Protein 7ADK (pdb70)

Radius of gyration: 37.74 Å; Cα contacts (8 Å, |Δi|>4): 2572; chains: 2; bounding box: 84×82×112 Å

Solvent-accessible surface area: 62474 Å² total; per-residue (Å²): 226,158,90,83,11,63,19,15,64,63,123,8,113,1,70,14,42,49,39,67,45,33,109,67,59,132,103,7,125,98,74,145,2,17,14,54,73,89,93,5,47,1,27,49,34,68,101,19,99,50,6,126,29,63,104,163,0,56,50,58,4,0,114,42,0,3,45,2,25,154,49,206,26,108,27,37,0,0,13,47,3,83,16,19,58,79,1,97,119,50,68,126,48,91,154,113,67,97,18,6,112,47,4,41,88,13,14,83,166,164,59,74,54,46,5,96,98,25,1,74,25,2,70,102,0,8,63,47,75,147,44,3,54,146,13,0,37,123,4,65,162,90,27,79,162,33,35,35,125,5,73,54,51,42,16,12,36,0,5,3,3,22,29,17,24,84,88,92,0,56,133,23,2,96,70,1,50,112,59,2,83,115,0,49,28,8,24,19,127,24,0,27,0,18,86,71,6,41,0,17,8,120,16,68,25,46,21,109,122,40,35,42,81,23,9,28,35,92,44,1,0,44,94,7,9,15,1,41,10,123,74,78,124,50,4,65,12,109,90,0,37,94,7,32,4,20,43,16,74,74,116,78,26,15,106,86,36,21,141,145,19,117,14,133,109,83,12,17,2,80,0,5,77,4,95,45,107,123,91,67,126,98,142,82,162,33,47,60,4,10,6,0,15,0,40,3,19,42,85,46,0,69,166,30,0,88,99,0,0,73,85,2,59,169,88,60,67,130,9,9,0,6,14,0,48,54,4,4,42,68,14,1,30,23,44,6,59,102,10,3,60,8,9,26,124,86,5,42,3,3,1,5,12,14,15,29,39,7,21,14,21,4,18,40,22,5,154,34,91,80,5,62,14,2,1,0,16,0,0,40,23,50,2,114,50,171,62,1,19,11,11,0,2,12,7,45,29,4,10,4,4,2,16,10,0,107,19,51,66,110,166,97,80,47,107,74,155,36,5,4,41,2,23,6,66,17,0,0,1,2,62,90,3,29,95,142,52,51,38,101,71,0,12,13,0,0,28,3,0,2,8,3,2,0,3,6,20,17,0,0,10,48,153,16,54,26,149,43,0,6,119,85,17,4,125,4,18,16,0,31,6,3,25,0,29,22,0,51,31,1,70,2,0,74,36,7,136,8,63,5,95,77,102,145,68,30,80,66,0,48,0,41,44,0,27,0,21,11,42,52,38,35,3,66,0,56,19,26,0,54,83,19,26,43,111,46,11,45,8,100,28,168,72,45,124,103,115,10,105,9,69,7,15,2,26,16,2,15,42,3,0,32,13,17,42,156,91,115,34,47,95,66,0,110,125,4,6,71,46,1,24,78,11,8,71,23,4,131,82,63,29,61,22,3,20,50,127,52,55,86,87,51,19,167,156,38,84,141,15,118,14,86,93,106,55,95,76,10,66,27,75,86,17,2,57,86,2,37,170,62,90,20,92,41,23,9,83,39,7,16,106,79,11,9,80,103,14,122,81,110,201,42,62,108,41,89,98,51,102,158,137,17,102,119,6,38,96,38,30,124,113,16,45,16,115,6,109,22,1,24,21,11,8,28,8,0,14,48,68,19,86,81,110,155,22,3,15,11,12,78,89,52,97,43,50,14,35,14,51,3,0,7,45,29,26,32,62,79,64,71,4,10,1,0,0,1,1,0,14,32,62,51,1,0,94,1,2,1,1,4,13,0,0,0,0,0,21,1,39,29,16,30,47,3,64,132,51,22,88,75,1,79,100,58,33,145,78,20,62,147,43,100,91,116,33,27,102,42,14,9,50,64,153,24,70,16,34,111,81,54,56,111,69,34,55,85,66,15,119,149,97,59,180,102,20,138,91,4,81,62,65,42,96,125,55,46,65,47,22,100,130,43,58,118,93,23,84,101,63,39,167,72,6,77,47,38,0,21,75,30,9,94,40,61,66,185,91,168,124,56,165,37,93,63,120,28,106,4,170,122,28,34,122,112,26,62,118,63,98,146,96,180,83,119,78,83,53,55,26,1,0,0,0,0,0,0,9,9,29,88,69,97,21,151,60,15,26,34,1,0,0,0,0,0,0,66,2,1,87,5,14,96,92,51,9,51,22,1,5,0,4,2,0,21,35,81,0,104,54,7,6,11,4,18,0,10,21,48,0,41,3,4,5,52,1,26,0,35,48,62,130,73,39,101,3,34,77,4,0,46,20,23,8,46,1,14,22,0,4,74,94,134,97,27,30,6,39,103,20,8,40,126,23,103,86,146,21,125,57,9,6,9,4,0,3,0,0,0,0,13,0,16,0,44,81,0,16,49,140,46,91,4,47,32,28,0,96,15,29,68,84,87,26,28,158,151,41,51,93,81,69,57,107,1,5,36,77,2,2,12,62,1,16,111,26,148,91,51,6,91,6,15,4,24,13,7,13,48,112,109,4,5,58,77,2,59,18,52,13,19,21,12,39,126,125,152,60,40,117,141,36,84,83,10,31,0,2,1,1,0,2,0,3,2,44,0,139,110,11,82,28,16,78,129,152,38,92,88,36,67,108,126,32,144,135,166,4,17,1,4,11,1,0,7,27,28,18,5,29,96,85,22,36,62,50,31,42,44,73,113,11,16,72,133,30,54,26,25,16,2,20,6,5,0,7,1,6,0,22,2,0,12,11,67,13,2,0,0,0,0,0,0,0,6,12,4,42,70,52,136,109,20,36,26,14,161,65,114,136,207,80,134,80,76,97,16,3,10,5,0,4,2,1,1,2,22,7,0,4,1,21,56,27,0,9,0,0,0,0,0,2,77,67,7,50,1,9,0,0,1,17,17,51,33,82,88,0,42,0,0,2,0,0,4,4,24,1,51,12,62,86,1,100,112,14,8,32,84,9,96,0,3,9,0,2,0,0,12,2,58,7,147,14,5,63,64,109,61,0,0,4,14,12,0,50,149,87,38,85,73,113,113,0,13,33,6,120,115,9,3,64,98,110,103,22,68,85,69,13,80,27,93,130,24,108,133,39

Structure (mmCIF, N/CA/C/O backbone):
data_7ADK
#
_entry.id   7ADK
#
loop_
_entity.id
_entity.type
_entity.pdbx_description
1 polymer 'Putative immunoglobulin-blocking virulence protein'
2 polymer Lipoprotein
#
loop_
_atom_site.group_PDB
_atom_site.id
_atom_site.type_symbol
_atom_site.label_atom_id
_atom_site.label_alt_id
_atom_site.label_comp_id
_atom_site.label_asym_id
_atom_site.label_entity_id
_atom_site.label_seq_id
_atom_site.pdbx_PDB_ins_code
_atom_site.Cartn_x
_atom_site.Cartn_y
_atom_site.Cartn_z
_atom_site.occupancy
_atom_site.B_iso_or_equiv
_atom_site.auth_seq_id
_atom_site.auth_comp_id
_atom_site.auth_asym_id
_atom_site.auth_atom_id
_atom_site.pdbx_PDB_model_num
ATOM 1 N N . ARG A 1 128 ? 104.255 130.413 155.486 1.00 111.52 128 ARG A N 1
ATOM 2 C CA . ARG A 1 128 ? 105.408 129.799 154.775 1.00 111.52 128 ARG A CA 1
ATOM 3 C C . ARG A 1 128 ? 106.203 128.869 155.714 1.00 111.52 128 ARG A C 1
ATOM 4 O O . ARG A 1 128 ? 105.888 128.772 156.901 1.00 111.52 128 ARG A O 1
ATOM 25 N N . LYS A 1 129 ? 107.244 128.187 155.201 1.00 113.77 129 LYS A N 1
ATOM 26 C CA . LYS A 1 129 ? 108.259 127.399 155.959 1.00 113.77 129 LYS A CA 1
ATOM 27 C C . LYS A 1 129 ? 107.663 126.258 156.808 1.00 113.77 129 LYS A C 1
ATOM 28 O O . LYS A 1 129 ? 107.963 126.101 157.989 1.00 113.77 129 LYS A O 1
ATOM 47 N N . GLN A 1 130 ? 106.775 125.475 156.203 1.00 109.35 130 GLN A N 1
ATOM 48 C CA . GLN A 1 130 ? 106.038 124.370 156.823 1.00 109.35 130 GLN A CA 1
ATOM 49 C C . GLN A 1 130 ? 106.847 123.058 156.869 1.00 109.35 130 GLN A C 1
ATOM 50 O O . GLN A 1 130 ? 108.021 123.004 156.525 1.00 109.35 130 GLN A O 1
ATOM 64 N N . THR A 1 131 ? 106.203 121.956 157.239 1.00 105.85 131 THR A N 1
ATOM 65 C CA . THR A 1 131 ? 106.705 120.590 157.058 1.00 105.85 131 THR A CA 1
ATOM 66 C C . THR A 1 131 ? 105.773 119.782 156.149 1.00 105.85 131 THR A C 1
ATOM 67 O O . THR A 1 131 ? 104.563 120.010 156.111 1.00 105.85 131 THR A O 1
ATOM 78 N N . ILE A 1 132 ? 106.358 118.886 155.351 1.00 100.49 132 ILE A N 1
ATOM 79 C CA . ILE A 1 132 ? 105.699 117.981 154.404 1.00 100.49 132 ILE A CA 1
ATOM 80 C C . ILE A 1 132 ? 106.281 116.568 154.573 1.00 100.49 132 ILE A C 1
ATOM 81 O O . ILE A 1 132 ? 107.421 116.412 155.003 1.00 100.49 132 ILE A O 1
ATOM 97 N N . THR A 1 133 ? 105.547 115.523 154.199 1.00 98.64 133 THR A N 1
ATOM 98 C CA . THR A 1 133 ? 106.068 114.143 154.145 1.00 98.64 133 THR A CA 1
ATOM 99 C C . THR A 1 133 ? 106.448 113.779 152.714 1.00 98.64 133 THR A C 1
ATOM 100 O O . THR A 1 133 ? 105.688 114.082 151.798 1.00 98.64 133 THR A O 1
ATOM 111 N N . ILE A 1 134 ? 107.617 113.162 152.493 1.00 97.83 134 ILE A N 1
ATOM 112 C CA . ILE A 1 134 ? 108.102 112.808 151.134 1.00 97.83 134 ILE A CA 1
ATOM 113 C C . ILE A 1 134 ? 108.542 111.345 150.937 1.00 97.83 134 ILE A C 1
ATOM 114 O O . ILE A 1 134 ? 108.630 110.875 149.805 1.00 97.83 134 ILE A O 1
ATOM 130 N N . ALA A 1 135 ? 108.793 110.618 152.022 1.00 96.12 135 ALA A N 1
ATOM 131 C CA . ALA A 1 135 ? 109.176 109.206 152.032 1.00 96.12 135 ALA A CA 1
ATOM 132 C C . ALA A 1 135 ? 108.677 108.501 153.311 1.00 96.12 135 ALA A C 1
ATOM 133 O O . ALA A 1 135 ? 109.417 107.793 153.986 1.00 96.12 135 ALA A O 1
ATOM 140 N N . GLY A 1 136 ? 107.448 108.797 153.736 1.00 99.59 136 GLY A N 1
ATOM 141 C CA . GLY A 1 136 ? 106.954 108.571 155.096 1.00 99.59 136 GLY A CA 1
ATOM 142 C C . GLY A 1 136 ? 107.479 109.617 156.081 1.00 99.59 136 GLY A C 1
ATOM 143 O O . GLY A 1 136 ? 106.692 110.311 156.723 1.00 99.59 136 GLY A O 1
ATOM 147 N N . ILE A 1 137 ? 108.800 109.803 156.109 1.00 100.06 137 ILE A N 1
ATOM 148 C CA . ILE A 1 137 ? 109.533 110.754 156.948 1.00 100.06 137 ILE A CA 1
ATOM 149 C C . ILE A 1 137 ? 109.003 112.181 156.779 1.00 100.06 137 ILE A C 1
ATOM 150 O O . ILE A 1 137 ? 108.867 112.681 155.668 1.00 100.06 137 ILE A O 1
ATOM 166 N N . GLU A 1 138 ? 108.706 112.840 157.893 1.00 102.80 138 GLU A N 1
ATOM 167 C CA . GLU A 1 138 ? 108.342 114.258 157.949 1.00 102.80 138 GLU A CA 1
ATOM 168 C C . GLU A 1 138 ? 109.588 115.142 157.782 1.00 102.80 138 GLU A C 1
ATOM 169 O O . GLU A 1 138 ? 110.603 114.930 158.446 1.00 102.80 138 GLU A O 1
ATOM 181 N N . VAL A 1 139 ? 109.529 116.151 156.917 1.00 103.18 139 VAL A N 1
ATOM 182 C CA . VAL A 1 139 ? 110.690 116.981 156.566 1.00 103.18 139 VAL A CA 1
ATOM 183 C C . VAL A 1 139 ? 110.265 118.452 156.559 1.00 103.18 139 VAL A C 1
ATOM 184 O O . VAL A 1 139 ? 109.159 118.758 156.124 1.00 103.18 139 VAL A O 1
ATOM 197 N N . GLU A 1 140 ? 111.079 119.391 157.030 1.00 109.44 140 GLU A N 1
ATOM 198 C CA . GLU A 1 140 ? 110.804 120.828 156.854 1.00 109.44 140 GLU A CA 1
ATOM 199 C C . GLU A 1 140 ? 111.134 121.306 155.427 1.00 109.44 140 GLU A C 1
ATOM 200 O O . GLU A 1 140 ? 112.153 120.920 154.856 1.00 109.44 140 GLU A O 1
ATOM 212 N N . ALA A 1 141 ? 110.267 122.130 154.837 1.00 105.53 141 ALA A N 1
ATOM 213 C CA . ALA A 1 141 ? 110.379 122.582 153.451 1.00 105.53 141 ALA A CA 1
ATOM 214 C C . ALA A 1 141 ? 109.803 123.988 153.206 1.00 105.53 141 ALA A C 1
ATOM 215 O O . ALA A 1 141 ? 108.794 124.394 153.788 1.00 105.53 141 ALA A O 1
ATOM 222 N N . GLU A 1 142 ? 110.423 124.720 152.292 1.00 103.64 142 GLU A N 1
ATOM 223 C CA . GLU A 1 142 ? 109.910 125.979 151.765 1.00 103.64 142 GLU A CA 1
ATOM 224 C C . GLU A 1 142 ? 108.893 125.684 150.650 1.00 103.64 142 GLU A C 1
ATOM 225 O O . GLU A 1 142 ? 109.228 125.034 149.667 1.00 103.64 142 GLU A O 1
ATOM 237 N N . ILE A 1 143 ? 107.648 126.140 150.814 1.00 102.86 143 ILE A N 1
ATOM 238 C CA . ILE A 1 143 ? 106.504 125.852 149.931 1.00 102.86 143 ILE A CA 1
ATOM 239 C C . ILE A 1 143 ? 105.848 127.157 149.473 1.00 102.86 143 ILE A C 1
ATOM 240 O O . ILE A 1 143 ? 105.651 128.062 150.285 1.00 102.86 143 ILE A O 1
ATOM 256 N N . GLU A 1 144 ? 105.439 127.227 148.207 1.00 101.08 144 GLU A N 1
ATOM 257 C CA . GLU A 1 144 ? 104.757 128.382 147.604 1.00 101.08 144 GLU A CA 1
ATOM 258 C C . GLU A 1 144 ? 103.458 127.974 146.900 1.00 101.08 144 GLU A C 1
ATOM 259 O O . GLU A 1 144 ? 103.360 126.879 146.347 1.00 101.08 144 GLU A O 1
ATOM 271 N N . GLY A 1 145 ? 102.453 128.848 146.899 1.00 91.61 145 GLY A N 1
ATOM 272 C CA . GLY A 1 145 ? 101.249 128.686 146.081 1.00 91.61 145 GLY A CA 1
ATOM 273 C C . GLY A 1 145 ? 101.515 129.002 144.604 1.00 91.61 145 GLY A C 1
ATOM 274 O O . GLY A 1 145 ? 102.340 129.874 144.314 1.00 91.61 145 GLY A O 1
ATOM 278 N N . PRO A 1 146 ? 100.827 128.350 143.652 1.00 87.27 146 PRO A N 1
ATOM 279 C CA . PRO A 1 146 ? 101.052 128.581 142.231 1.00 87.27 146 PRO A CA 1
ATOM 280 C C . PRO A 1 146 ? 100.493 129.947 141.790 1.00 87.27 146 PRO A C 1
ATOM 281 O O . PRO A 1 146 ? 99.324 130.238 142.065 1.00 87.27 146 PRO A O 1
ATOM 292 N N . PRO A 1 147 ? 101.276 130.792 141.096 1.00 85.03 147 PRO A N 1
ATOM 293 C CA . PRO A 1 147 ? 100.803 132.063 140.550 1.00 85.03 147 PRO A CA 1
ATOM 294 C C . PRO A 1 147 ? 99.546 131.910 139.692 1.00 85.03 147 PRO A C 1
ATOM 295 O O . PRO A 1 147 ? 99.471 131.054 138.820 1.00 85.03 147 PRO A O 1
ATOM 306 N N . GLY A 1 148 ? 98.552 132.755 139.919 1.00 81.21 148 GLY A N 1
ATOM 307 C CA . GLY A 1 148 ? 97.317 132.777 139.137 1.00 81.21 148 GLY A CA 1
ATOM 308 C C . GLY A 1 148 ? 97.531 133.238 137.694 1.00 81.21 148 GLY A C 1
ATOM 309 O O . GLY A 1 148 ? 98.348 134.122 137.432 1.00 81.21 148 GLY A O 1
ATOM 313 N N . PHE A 1 149 ? 96.768 132.682 136.753 1.00 78.30 149 PHE A N 1
ATOM 314 C CA . PHE A 1 149 ? 96.721 133.180 135.379 1.00 78.30 149 PHE A CA 1
ATOM 315 C C . PHE A 1 149 ? 96.116 134.591 135.342 1.00 78.30 149 PHE A C 1
ATOM 316 O O . PHE A 1 149 ? 94.941 134.787 135.668 1.00 78.30 149 PHE A O 1
ATOM 333 N N . VAL A 1 150 ? 96.919 135.578 134.947 1.00 83.41 150 VAL A N 1
ATOM 334 C CA . VAL A 1 150 ? 96.472 136.968 134.857 1.00 83.41 150 VAL A CA 1
ATOM 335 C C . VAL A 1 150 ? 95.788 137.211 133.512 1.00 83.41 150 VAL A C 1
ATOM 336 O O . VAL A 1 150 ? 96.444 137.431 132.494 1.00 83.41 150 VAL A O 1
ATOM 349 N N . THR A 1 151 ? 94.457 137.137 133.500 1.00 86.40 151 THR A N 1
ATOM 350 C CA . THR A 1 151 ? 93.620 137.580 132.371 1.00 86.40 151 THR A CA 1
ATOM 351 C C . THR A 1 151 ? 93.618 139.112 132.283 1.00 86.40 151 THR A C 1
ATOM 352 O O . THR A 1 151 ? 93.627 139.793 133.311 1.00 86.40 151 THR A O 1
ATOM 363 N N . HIS A 1 152 ? 93.630 139.683 131.076 1.00 86.37 152 HIS A N 1
ATOM 364 C CA . HIS A 1 152 ? 93.546 141.128 130.842 1.00 86.37 152 HIS A CA 1
ATOM 365 C C . HIS A 1 152 ? 92.147 141.485 130.352 1.00 86.37 152 HIS A C 1
ATOM 366 O O . HIS A 1 152 ? 91.522 140.718 129.627 1.00 86.37 152 HIS A O 1
ATOM 380 N N . GLN A 1 153 ? 91.642 142.661 130.703 1.00 87.63 153 GLN A N 1
ATOM 381 C CA . GLN A 1 153 ? 90.297 143.067 130.293 1.00 87.63 153 GLN A CA 1
ATOM 382 C C . GLN A 1 153 ? 90.194 143.222 128.763 1.00 87.63 153 GLN A C 1
ATOM 383 O O . GLN A 1 153 ? 89.182 142.835 128.181 1.00 87.63 153 GLN A O 1
ATOM 397 N N . ARG A 1 154 ? 91.271 143.548 128.028 1.00 85.14 154 ARG A N 1
ATOM 398 C CA . ARG A 1 154 ? 91.288 143.411 126.551 1.00 85.14 154 ARG A CA 1
ATOM 399 C C . ARG A 1 154 ? 91.152 141.963 126.035 1.00 85.14 154 ARG A C 1
ATOM 400 O O . ARG A 1 154 ? 90.598 141.745 124.962 1.00 85.14 154 ARG A O 1
ATOM 421 N N . ASP A 1 155 ? 91.563 140.952 126.801 1.00 82.38 155 ASP A N 1
ATOM 422 C CA . ASP A 1 155 ? 91.314 139.549 126.452 1.00 82.38 155 ASP A CA 1
ATOM 423 C C . ASP A 1 155 ? 89.829 139.174 126.579 1.00 82.38 155 ASP A C 1
ATOM 424 O O . ASP A 1 155 ? 89.356 138.242 125.930 1.00 82.38 155 ASP A O 1
ATOM 433 N N . LYS A 1 156 ? 89.041 139.864 127.408 1.00 82.23 156 LYS A N 1
ATOM 434 C CA . LYS A 1 156 ? 87.589 139.645 127.462 1.00 82.23 156 LYS A CA 1
ATOM 435 C C . LYS A 1 156 ? 86.857 140.426 126.380 1.00 82.23 156 LYS A C 1
ATOM 436 O O . LYS A 1 156 ? 86.021 139.854 125.690 1.00 82.23 156 LYS A O 1
ATOM 455 N N . ASP A 1 157 ? 87.189 141.698 126.165 1.00 84.66 157 ASP A N 1
ATOM 456 C CA . ASP A 1 157 ? 86.408 142.543 125.251 1.00 84.66 157 ASP A CA 1
ATOM 457 C C . ASP A 1 157 ? 86.624 142.246 123.752 1.00 84.66 157 ASP A C 1
ATOM 458 O O . ASP A 1 157 ? 85.730 142.505 122.949 1.00 84.66 157 ASP A O 1
ATOM 467 N N . ARG A 1 158 ? 87.740 141.609 123.370 1.00 79.39 158 ARG A N 1
ATOM 468 C CA . ARG A 1 158 ? 87.955 141.005 122.038 1.00 79.39 158 ARG A CA 1
ATOM 469 C C . ARG A 1 158 ? 87.391 139.582 121.885 1.00 79.39 158 ARG A C 1
ATOM 470 O O . ARG A 1 158 ? 87.573 138.967 120.838 1.00 79.39 158 ARG A O 1
ATOM 491 N N . LYS A 1 159 ? 86.753 139.026 122.921 1.00 75.00 159 LYS A N 1
ATOM 492 C CA . LYS A 1 159 ? 86.219 137.651 122.966 1.00 75.00 159 LYS A CA 1
ATOM 493 C C . LYS A 1 159 ? 87.268 136.611 122.550 1.00 75.00 159 LYS A C 1
ATOM 494 O O . LYS A 1 159 ? 87.070 135.801 121.647 1.00 75.00 159 LYS A O 1
ATOM 513 N N . ILE A 1 160 ? 88.428 136.718 123.189 1.00 73.31 160 ILE A N 1
ATOM 514 C CA . ILE A 1 160 ? 89.666 136.002 122.857 1.00 73.31 160 ILE A CA 1
ATOM 515 C C . ILE A 1 160 ? 90.185 135.193 124.065 1.00 73.31 160 ILE A C 1
ATOM 516 O O . ILE A 1 160 ? 90.905 134.218 123.891 1.00 73.31 160 ILE A O 1
ATOM 532 N N . SER A 1 161 ? 89.780 135.537 125.289 1.00 70.98 161 SER A N 1
ATOM 533 C CA . SER A 1 161 ? 89.909 134.710 126.499 1.00 70.98 161 SER A CA 1
ATOM 534 C C . SER A 1 161 ? 89.000 133.478 126.448 1.00 70.98 161 SER A C 1
ATOM 535 O O . SER A 1 161 ? 88.203 133.312 125.525 1.00 70.98 161 SER A O 1
ATOM 543 N N . ASN A 1 162 ? 89.108 132.582 127.436 1.00 70.62 162 ASN A N 1
ATOM 544 C CA . ASN A 1 162 ? 88.238 131.406 127.507 1.00 70.62 162 ASN A CA 1
ATOM 545 C C . ASN A 1 162 ? 86.778 131.833 127.795 1.00 70.62 162 ASN A C 1
ATOM 546 O O . ASN A 1 162 ? 86.549 132.641 128.695 1.00 70.62 162 ASN A O 1
ATOM 557 N N . PRO A 1 163 ? 85.782 131.302 127.067 1.00 70.52 163 PRO A N 1
ATOM 558 C CA . PRO A 1 163 ? 84.447 131.898 126.961 1.00 70.52 163 PRO A CA 1
ATOM 559 C C . PRO A 1 163 ? 83.556 131.820 128.205 1.00 70.52 163 PRO A C 1
ATOM 560 O O . PRO A 1 163 ? 82.545 132.513 128.273 1.00 70.52 163 PRO A O 1
ATOM 571 N N . THR A 1 164 ? 83.881 130.968 129.173 1.00 73.33 164 THR A N 1
ATOM 572 C CA . THR A 1 164 ? 82.970 130.592 130.276 1.00 73.33 164 THR A CA 1
ATOM 573 C C . THR A 1 164 ? 83.627 130.543 131.659 1.00 73.33 164 THR A C 1
ATOM 574 O O . THR A 1 164 ? 82.950 130.732 132.665 1.00 73.33 164 THR A O 1
ATOM 585 N N . LYS A 1 165 ? 84.937 130.288 131.722 1.00 73.78 165 LYS A N 1
ATOM 586 C CA . LYS A 1 165 ? 85.716 130.020 132.942 1.00 73.78 165 LYS A CA 1
ATOM 587 C C . LYS A 1 165 ? 87.213 130.123 132.620 1.00 73.78 165 LYS A C 1
ATOM 588 O O . LYS A 1 165 ? 87.638 129.495 131.656 1.00 73.78 165 LYS A O 1
ATOM 607 N N . PRO A 1 166 ? 88.037 130.868 133.366 1.00 72.05 166 PRO A N 1
ATOM 608 C CA . PRO A 1 166 ? 89.473 130.921 133.133 1.00 72.05 166 PRO A CA 1
ATOM 609 C C . PRO A 1 166 ? 90.145 129.604 133.536 1.00 72.05 166 PRO A C 1
ATOM 610 O O . PRO A 1 166 ? 90.115 129.192 134.695 1.00 72.05 166 PRO A O 1
ATOM 621 N N . TYR A 1 167 ? 90.794 128.945 132.583 1.00 68.69 167 TYR A N 1
ATOM 622 C CA . TYR A 1 167 ? 91.563 127.725 132.842 1.00 68.69 167 TYR A CA 1
ATOM 623 C C . TYR A 1 167 ? 92.814 128.014 133.698 1.00 68.69 167 TYR A C 1
ATOM 624 O O . TYR A 1 167 ? 93.402 129.087 133.576 1.00 68.69 167 TYR A O 1
ATOM 642 N N . GLN A 1 168 ? 93.262 127.068 134.533 1.00 74.05 168 GLN A N 1
ATOM 643 C CA . GLN A 1 168 ? 94.591 127.118 135.151 1.00 74.05 168 GLN A CA 1
ATOM 644 C C . GLN A 1 168 ? 95.308 125.763 135.150 1.00 74.05 168 GLN A C 1
ATOM 645 O O . GLN A 1 168 ? 94.721 124.724 135.449 1.00 74.05 168 GLN A O 1
ATOM 659 N N . ASN A 1 169 ? 96.590 125.792 134.786 1.00 73.95 169 ASN A N 1
ATOM 660 C CA . ASN A 1 169 ? 97.442 124.634 134.574 1.00 73.95 169 ASN A CA 1
ATOM 661 C C . ASN A 1 169 ? 98.096 124.142 135.882 1.00 73.95 169 ASN A C 1
ATOM 662 O O . ASN A 1 169 ? 97.909 122.985 136.248 1.00 73.95 169 ASN A O 1
ATOM 673 N N . HIS A 1 170 ? 98.809 124.993 136.629 1.00 78.02 170 HIS A N 1
ATOM 674 C CA . HIS A 1 170 ? 99.341 124.617 137.946 1.00 78.02 170 HIS A CA 1
ATOM 675 C C . HIS A 1 170 ? 98.264 124.730 139.023 1.00 78.02 170 HIS A C 1
ATOM 676 O O . HIS A 1 170 ? 98.046 125.767 139.643 1.00 78.02 170 HIS A O 1
ATOM 690 N N . THR A 1 171 ? 97.585 123.610 139.237 1.00 79.05 171 THR A N 1
ATOM 691 C CA . THR A 1 171 ? 96.574 123.379 140.274 1.00 79.05 171 THR A CA 1
ATOM 692 C C . THR A 1 171 ? 97.136 123.204 141.683 1.00 79.05 171 THR A C 1
ATOM 693 O O . THR A 1 171 ? 96.381 123.338 142.638 1.00 79.05 171 THR A O 1
ATOM 704 N N . VAL A 1 172 ? 98.424 122.892 141.847 1.00 83.86 172 VAL A N 1
ATOM 705 C CA . VAL A 1 172 ? 99.046 122.517 143.129 1.00 83.86 172 VAL A CA 1
ATOM 706 C C . VAL A 1 172 ? 100.354 123.262 143.394 1.00 83.86 172 VAL A C 1
ATOM 707 O O . VAL A 1 172 ? 101.023 123.751 142.485 1.00 83.86 172 VAL A O 1
ATOM 720 N N . ASN A 1 173 ? 100.689 123.360 144.679 1.00 87.66 173 ASN A N 1
ATOM 721 C CA . ASN A 1 173 ? 101.806 124.114 145.248 1.00 87.66 173 ASN A CA 1
ATOM 722 C C . ASN A 1 173 ? 103.185 123.650 144.745 1.00 87.66 173 ASN A C 1
ATOM 723 O O . ASN A 1 173 ? 103.346 122.532 144.252 1.00 87.66 173 ASN A O 1
ATOM 734 N N . LYS A 1 174 ? 104.200 124.504 144.918 1.00 91.06 174 LYS A N 1
ATOM 735 C CA . LYS A 1 174 ? 105.605 124.272 144.540 1.00 91.06 174 LYS A CA 1
ATOM 736 C C . LYS A 1 174 ? 106.479 124.046 145.781 1.00 91.06 174 LYS A C 1
ATOM 737 O O . LYS A 1 174 ? 106.277 124.703 146.797 1.00 91.06 174 LYS A O 1
ATOM 756 N N . ILE A 1 175 ? 107.457 123.141 145.704 1.00 91.95 175 ILE A N 1
ATOM 757 C CA . ILE A 1 175 ? 108.523 122.982 146.710 1.00 91.95 175 ILE A CA 1
ATOM 758 C C . ILE A 1 175 ? 109.771 123.744 146.243 1.00 91.95 175 ILE A C 1
ATOM 759 O O . ILE A 1 175 ? 110.388 123.357 145.253 1.00 91.95 175 ILE A O 1
ATOM 775 N N . LEU A 1 176 ? 110.172 124.803 146.948 1.00 96.05 176 LEU A N 1
ATOM 776 C CA . LEU A 1 176 ? 111.385 125.555 146.605 1.00 96.05 176 LEU A CA 1
ATOM 777 C C . LEU A 1 176 ? 112.657 124.921 147.164 1.00 96.05 176 LEU A C 1
ATOM 778 O O . LEU A 1 176 ? 113.703 124.948 146.517 1.00 96.05 176 LEU A O 1
ATOM 794 N N . SER A 1 177 ? 112.598 124.379 148.379 1.00 98.03 177 SER A N 1
ATOM 795 C CA . SER A 1 177 ? 113.710 123.689 149.038 1.00 98.03 177 SER A CA 1
ATOM 796 C C . SER A 1 177 ? 113.232 122.744 150.139 1.00 98.03 177 SER A C 1
ATOM 797 O O . SER A 1 177 ? 112.209 122.978 150.773 1.00 98.03 177 SER A O 1
ATOM 805 N N . VAL A 1 178 ? 114.005 121.694 150.403 1.00 97.75 178 VAL A N 1
ATOM 806 C CA . VAL A 1 178 ? 113.763 120.671 151.425 1.00 97.75 178 VAL A CA 1
ATOM 807 C C . VAL A 1 178 ? 115.010 120.505 152.284 1.00 97.75 178 VAL A C 1
ATOM 808 O O . VAL A 1 178 ? 116.109 120.331 151.752 1.00 97.75 178 VAL A O 1
ATOM 821 N N . LYS A 1 179 ? 114.870 120.501 153.615 1.00 100.18 179 LYS A N 1
ATOM 822 C CA . LYS A 1 179 ? 115.995 120.257 154.525 1.00 100.18 179 LYS A CA 1
ATOM 823 C C . LYS A 1 179 ? 116.324 118.762 154.564 1.00 100.18 179 LYS A C 1
ATOM 824 O O . LYS A 1 179 ? 115.769 118.003 155.349 1.00 100.18 179 LYS A O 1
ATOM 843 N N . VAL A 1 180 ? 117.218 118.321 153.688 1.00 100.56 180 VAL A N 1
ATOM 844 C CA . VAL A 1 180 ? 117.716 116.944 153.678 1.00 100.56 180 VAL A CA 1
ATOM 845 C C . VAL A 1 180 ? 118.501 116.632 154.957 1.00 100.56 180 VAL A C 1
ATOM 846 O O . VAL A 1 180 ? 119.258 117.455 155.465 1.00 100.56 180 VAL A O 1
ATOM 859 N N . THR A 1 181 ? 118.321 115.433 155.494 1.00 101.67 181 THR A N 1
ATOM 860 C CA . THR A 1 181 ? 118.970 114.932 156.714 1.00 101.67 181 THR A CA 1
ATOM 861 C C . THR A 1 181 ? 119.413 113.488 156.518 1.00 101.67 181 THR A C 1
ATOM 862 O O . THR A 1 181 ? 118.894 112.793 155.640 1.00 101.67 181 THR A O 1
ATOM 873 N N . ASP A 1 182 ? 120.347 113.018 157.350 1.00 102.31 182 ASP A N 1
ATOM 874 C CA . ASP A 1 182 ? 120.859 111.646 157.280 1.00 102.31 182 ASP A CA 1
ATOM 875 C C . ASP A 1 182 ? 119.702 110.628 157.294 1.00 102.31 182 ASP A C 1
ATOM 876 O O . ASP A 1 182 ? 119.621 109.746 156.444 1.00 102.31 182 ASP A O 1
ATOM 885 N N . LYS A 1 183 ? 118.732 110.828 158.201 1.00 100.57 183 LYS A N 1
ATOM 886 C CA . LYS A 1 183 ? 117.530 109.988 158.364 1.00 100.57 183 LYS A CA 1
ATOM 887 C C . LYS A 1 183 ? 116.650 109.927 157.102 1.00 100.57 183 LYS A C 1
ATOM 888 O O . LYS A 1 183 ? 116.149 108.859 156.759 1.00 100.57 183 LYS A O 1
ATOM 907 N N . LEU A 1 184 ? 116.489 111.038 156.379 1.00 98.92 184 LEU A N 1
ATOM 908 C CA . LEU A 1 184 ? 115.754 111.088 155.112 1.00 98.92 184 LEU A CA 1
ATOM 909 C C . LEU A 1 184 ? 116.524 110.422 153.976 1.00 98.92 184 LEU A C 1
ATOM 910 O O . LEU A 1 184 ? 115.951 109.623 153.244 1.00 98.92 184 LEU A O 1
ATOM 926 N N . LYS A 1 185 ? 117.803 110.757 153.778 1.00 95.87 185 LYS A N 1
ATOM 927 C CA . LYS A 1 185 ? 118.516 110.257 152.587 1.00 95.87 185 LYS A CA 1
ATOM 928 C C . LYS A 1 185 ? 118.825 108.762 152.645 1.00 95.87 185 LYS A C 1
ATOM 929 O O . LYS A 1 185 ? 118.840 108.113 151.608 1.00 95.87 185 LYS A O 1
ATOM 948 N N . GLU A 1 186 ? 118.930 108.174 153.834 1.00 95.66 186 GLU A N 1
ATOM 949 C CA . GLU A 1 186 ? 118.988 106.717 153.992 1.00 95.66 186 GLU A CA 1
ATOM 950 C C . GLU A 1 186 ? 117.629 106.023 153.818 1.00 95.66 186 GLU A C 1
ATOM 951 O O . GLU A 1 186 ? 117.578 104.897 153.330 1.00 95.66 186 GLU A O 1
ATOM 963 N N . GLN A 1 187 ? 116.510 106.692 154.110 1.00 93.85 187 GLN A N 1
ATOM 964 C CA . GLN A 1 187 ? 115.188 106.199 153.706 1.00 93.85 187 GLN A CA 1
ATOM 965 C C . GLN A 1 187 ? 115.036 106.204 152.179 1.00 93.85 187 GLN A C 1
ATOM 966 O O . GLN A 1 187 ? 114.549 105.238 151.594 1.00 93.85 187 GLN A O 1
ATOM 980 N N . VAL A 1 188 ? 115.488 107.269 151.514 1.00 90.26 188 VAL A N 1
ATOM 981 C CA . VAL A 1 188 ? 115.479 107.361 150.046 1.00 90.26 188 VAL A CA 1
ATOM 982 C C . VAL A 1 188 ? 116.418 106.333 149.404 1.00 90.26 188 VAL A C 1
ATOM 983 O O . VAL A 1 188 ? 116.102 105.822 148.333 1.00 90.26 188 VAL A O 1
ATOM 996 N N . ALA A 1 189 ? 117.519 105.964 150.067 1.00 89.01 189 ALA A N 1
ATOM 997 C CA . ALA A 1 189 ? 118.400 104.871 149.652 1.00 89.01 189 ALA A CA 1
ATOM 998 C C . ALA A 1 189 ? 117.699 103.506 149.707 1.00 89.01 189 ALA A C 1
ATOM 999 O O . ALA A 1 189 ? 117.644 102.804 148.700 1.00 89.01 189 ALA A O 1
ATOM 1006 N N . LYS A 1 190 ? 117.106 103.144 150.852 1.00 87.80 190 LYS A N 1
ATOM 1007 C CA . LYS A 1 190 ? 116.407 101.864 151.060 1.00 87.80 190 LYS A CA 1
ATOM 1008 C C . LYS A 1 190 ? 115.209 101.663 150.143 1.00 87.80 190 LYS A C 1
ATOM 1009 O O . LYS A 1 1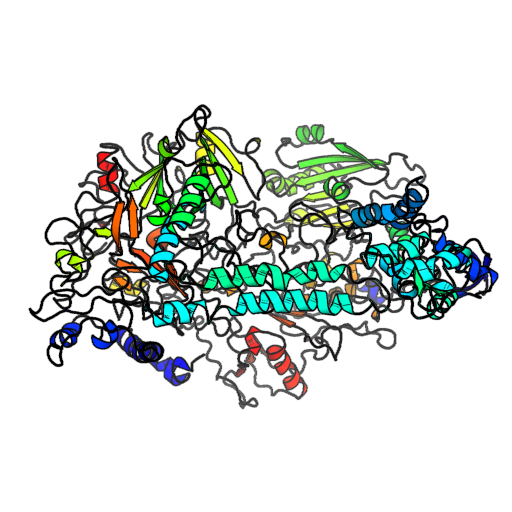90 ? 114.930 100.537 149.732 1.00 87.80 190 LYS A O 1
ATOM 1028 N N . ASP A 1 191 ? 114.518 102.734 149.769 1.00 88.37 191 ASP A N 1
ATOM 1029 C CA . ASP A 1 191 ? 113.445 102.666 148.761 1.00 88.37 191 ASP A CA 1
ATOM 1030 C C . ASP A 1 191 ? 113.958 102.316 147.358 1.00 88.37 191 ASP A C 1
ATOM 1031 O O . ASP A 1 191 ? 113.373 101.479 146.676 1.00 88.37 191 ASP A O 1
ATOM 1040 N N . ALA A 1 192 ? 115.091 102.877 146.933 1.00 80.47 192 ALA A N 1
ATOM 1041 C CA . ALA A 1 192 ? 115.685 102.546 145.644 1.00 80.47 192 ALA A CA 1
ATOM 1042 C C . ALA A 1 192 ? 116.170 101.091 145.553 1.00 80.47 192 ALA A C 1
ATOM 1043 O O . ALA A 1 192 ? 116.206 100.531 144.460 1.00 80.47 192 ALA A O 1
ATOM 1050 N N . LEU A 1 193 ? 116.527 100.460 146.678 1.00 81.12 193 LEU A N 1
ATOM 1051 C CA . LEU A 1 193 ? 116.921 99.047 146.730 1.00 81.12 193 LEU A CA 1
ATOM 1052 C C . LEU A 1 193 ? 115.716 98.098 146.743 1.00 81.12 193 LEU A C 1
ATOM 1053 O O . LEU A 1 193 ? 115.723 97.097 146.037 1.00 81.12 193 LEU A O 1
ATOM 1069 N N . SER A 1 194 ? 114.675 98.418 147.513 1.00 84.77 194 SER A N 1
ATOM 1070 C CA . SER A 1 194 ? 113.486 97.564 147.715 1.00 84.77 194 SER A CA 1
ATOM 1071 C C . SER A 1 194 ? 112.355 97.751 146.699 1.00 84.77 194 SER A C 1
ATOM 1072 O O . SER A 1 194 ? 111.520 96.864 146.529 1.00 84.77 194 SER A O 1
ATOM 1080 N N . GLY A 1 195 ? 112.296 98.908 146.045 1.00 85.46 195 GLY A N 1
ATOM 1081 C CA . GLY A 1 195 ? 111.140 99.389 145.292 1.00 85.46 195 GLY A CA 1
ATOM 1082 C C . GLY A 1 195 ? 110.191 100.267 146.117 1.00 85.46 195 GLY A C 1
ATOM 1083 O O . GLY A 1 195 ? 109.260 100.839 145.566 1.00 85.46 195 GLY A O 1
ATOM 1087 N N . GLY A 1 196 ? 110.394 100.396 147.426 1.00 87.94 196 GLY A N 1
ATOM 1088 C CA . GLY A 1 196 ? 109.451 101.067 148.320 1.00 87.94 196 GLY A CA 1
ATOM 1089 C C . GLY A 1 196 ? 108.094 100.353 148.383 1.00 87.94 196 GLY A C 1
ATOM 1090 O O . GLY A 1 196 ? 108.018 99.141 148.177 1.00 87.94 196 GLY A O 1
ATOM 1094 N N . ASN A 1 197 ? 107.007 101.089 148.645 1.00 91.55 197 ASN A N 1
ATOM 1095 C CA . ASN A 1 197 ? 105.647 100.548 148.648 1.00 91.55 197 ASN A CA 1
ATOM 1096 C C . ASN A 1 197 ? 104.710 101.228 147.629 1.00 91.55 197 ASN A C 1
ATOM 1097 O O . ASN A 1 197 ? 103.508 100.973 147.635 1.00 91.55 197 ASN A O 1
ATOM 1108 N N . GLY A 1 198 ? 105.235 102.090 146.759 1.00 88.00 198 GLY A N 1
ATOM 1109 C CA . GLY A 1 198 ? 104.491 102.806 145.726 1.00 88.00 198 GLY A CA 1
ATOM 1110 C C . GLY A 1 198 ? 104.415 102.081 144.384 1.00 88.00 198 GLY A C 1
ATOM 1111 O O . GLY A 1 198 ? 104.572 100.863 144.311 1.00 88.00 198 GLY A O 1
ATOM 1115 N N . TYR A 1 199 ? 104.224 102.828 143.295 1.00 84.84 199 TYR A N 1
ATOM 1116 C CA . TYR A 1 199 ? 104.065 102.258 141.950 1.00 84.84 199 TYR A CA 1
ATOM 1117 C C . TYR A 1 199 ? 105.298 101.474 141.456 1.00 84.84 199 TYR A C 1
ATOM 1118 O O . TYR A 1 199 ? 105.138 100.449 140.796 1.00 84.84 199 TYR A O 1
ATOM 1136 N N . ASP A 1 200 ? 106.512 101.912 141.815 1.00 83.34 200 ASP A N 1
ATOM 1137 C CA . ASP A 1 200 ? 107.784 101.252 141.453 1.00 83.34 200 ASP A CA 1
ATOM 1138 C C . ASP A 1 200 ? 108.214 100.110 142.404 1.00 83.34 200 ASP A C 1
ATOM 1139 O O . ASP A 1 200 ? 109.338 99.612 142.345 1.00 83.34 200 ASP A O 1
ATOM 1148 N N . GLU A 1 201 ? 107.304 99.626 143.251 1.00 85.83 201 GLU A N 1
ATOM 1149 C CA . GLU A 1 201 ? 107.480 98.362 143.962 1.00 85.83 201 GLU A CA 1
ATOM 1150 C C . GLU A 1 201 ? 107.612 97.200 142.964 1.00 85.83 201 GLU A C 1
ATOM 1151 O O . GLU A 1 201 ? 106.784 97.030 142.068 1.00 85.83 201 GLU A O 1
ATOM 1163 N N . GLY A 1 202 ? 108.659 96.392 143.116 1.00 79.20 202 GLY A N 1
ATOM 1164 C CA . GLY A 1 202 ? 108.968 95.299 142.193 1.00 79.20 202 GLY A CA 1
ATOM 1165 C C . GLY A 1 202 ? 109.839 95.676 140.991 1.00 79.20 202 GLY A C 1
ATOM 1166 O O . GLY A 1 202 ? 109.961 94.883 140.058 1.00 79.20 202 GLY A O 1
ATOM 1170 N N . VAL A 1 203 ? 110.441 96.875 141.003 1.00 76.51 203 VAL A N 1
ATOM 1171 C CA . VAL A 1 203 ? 111.495 97.318 140.067 1.00 76.51 203 VAL A CA 1
ATOM 1172 C C . VAL A 1 203 ? 112.650 98.061 140.766 1.00 76.51 203 VAL A C 1
ATOM 1173 O O . VAL A 1 203 ? 113.354 98.831 140.124 1.00 76.51 203 VAL A O 1
ATOM 1186 N N . GLY A 1 204 ? 112.884 97.825 142.059 1.00 77.79 204 GLY A N 1
ATOM 1187 C CA . GLY A 1 204 ? 114.037 98.353 142.802 1.00 77.79 204 GLY A CA 1
ATOM 1188 C C . GLY A 1 204 ? 115.327 97.586 142.527 1.00 77.79 204 GLY A C 1
ATOM 1189 O O . GLY A 1 204 ? 115.307 96.518 141.923 1.00 77.79 204 GLY A O 1
ATOM 1193 N N . LEU A 1 205 ? 116.481 98.094 142.961 1.00 74.51 205 LEU A N 1
ATOM 1194 C CA . LEU A 1 205 ? 117.776 97.494 142.606 1.00 74.51 205 LEU A CA 1
ATOM 1195 C C . LEU A 1 205 ? 117.960 96.040 143.065 1.00 74.51 205 LEU A C 1
ATOM 1196 O O . LEU A 1 205 ? 118.567 95.265 142.335 1.00 74.51 205 LEU A O 1
ATOM 1212 N N . PHE A 1 206 ? 117.426 95.645 144.219 1.00 77.41 206 PHE A N 1
ATOM 1213 C CA . PHE A 1 206 ? 117.505 94.269 144.726 1.00 77.41 206 PHE A CA 1
ATOM 1214 C C . PHE A 1 206 ? 116.122 93.666 144.943 1.00 77.41 206 PHE A C 1
ATOM 1215 O O . PHE A 1 206 ? 115.949 92.755 145.752 1.00 77.41 206 PHE A O 1
ATOM 1232 N N . ASN A 1 207 ? 115.135 94.169 144.205 1.00 79.63 207 ASN A N 1
ATOM 1233 C CA . ASN A 1 207 ? 113.807 93.591 144.083 1.00 79.63 207 ASN A CA 1
ATOM 1234 C C . ASN A 1 207 ? 113.210 93.952 142.712 1.00 79.63 207 ASN A C 1
ATOM 1235 O O . ASN A 1 207 ? 112.503 94.948 142.578 1.00 79.63 207 ASN A O 1
ATOM 1246 N N . ASN A 1 208 ? 113.535 93.167 141.689 1.00 74.63 208 ASN A N 1
ATOM 1247 C CA . ASN A 1 208 ? 113.060 93.353 140.322 1.00 74.63 208 ASN A CA 1
ATOM 1248 C C . ASN A 1 208 ? 113.011 92.027 139.567 1.00 74.63 208 ASN A C 1
ATOM 1249 O O . ASN A 1 208 ? 113.619 91.050 139.970 1.00 74.63 208 ASN A O 1
ATOM 1260 N N . SER A 1 209 ? 112.296 91.987 138.455 1.00 75.71 209 SER A N 1
ATOM 1261 C CA . SER A 1 209 ? 112.001 90.762 137.716 1.00 75.71 209 SER A CA 1
ATOM 1262 C C . SER A 1 209 ? 113.234 89.949 137.293 1.00 75.71 209 SER A C 1
ATOM 1263 O O . SER A 1 209 ? 113.234 88.731 137.465 1.00 75.71 209 SER A O 1
ATOM 1271 N N . ILE A 1 210 ? 114.326 90.567 136.820 1.00 76.03 210 ILE A N 1
ATOM 1272 C CA . ILE A 1 210 ? 115.552 89.838 136.433 1.00 76.03 210 ILE A CA 1
ATOM 1273 C C . ILE A 1 210 ? 116.331 89.372 137.669 1.00 76.03 210 ILE A C 1
ATOM 1274 O O . ILE A 1 210 ? 116.668 88.194 137.790 1.00 76.03 210 ILE A O 1
ATOM 1290 N N . PHE A 1 211 ? 116.547 90.258 138.638 1.00 75.95 211 PHE A N 1
ATOM 1291 C CA . PHE A 1 211 ? 117.227 89.939 139.891 1.00 75.95 211 PHE A CA 1
ATOM 1292 C C . PHE A 1 211 ? 116.540 88.805 140.673 1.00 75.95 211 PHE A C 1
ATOM 1293 O O . PHE A 1 211 ? 117.203 87.919 141.209 1.00 75.95 211 PHE A O 1
ATOM 1310 N N . ASN A 1 212 ? 115.207 88.772 140.680 1.00 76.67 212 ASN A N 1
ATOM 1311 C CA . ASN A 1 212 ? 114.411 87.737 141.340 1.00 76.67 212 ASN A CA 1
ATOM 1312 C C . ASN A 1 212 ? 114.426 86.393 140.590 1.00 76.67 212 ASN A C 1
ATOM 1313 O O . ASN A 1 212 ? 114.369 85.341 141.223 1.00 76.67 212 ASN A O 1
ATOM 1324 N N . VAL A 1 213 ? 114.525 86.400 139.265 1.00 79.20 213 VAL A N 1
ATOM 1325 C CA . VAL A 1 213 ? 114.688 85.184 138.461 1.00 79.20 213 VAL A CA 1
ATOM 1326 C C . VAL A 1 213 ? 116.091 84.596 138.618 1.00 79.20 213 VAL A C 1
ATOM 1327 O O . VAL A 1 213 ? 116.234 83.374 138.663 1.00 79.20 213 VAL A O 1
ATOM 1340 N N . PHE A 1 214 ? 117.126 85.424 138.778 1.00 79.30 214 PHE A N 1
ATOM 1341 C CA . PHE A 1 214 ? 118.461 84.926 139.102 1.00 79.30 214 PHE A CA 1
ATOM 1342 C C . PHE A 1 214 ? 118.575 84.443 140.550 1.00 79.30 214 PHE A C 1
ATOM 1343 O O . PHE A 1 214 ? 119.109 83.357 140.767 1.00 79.30 214 PHE A O 1
ATOM 1360 N N . LYS A 1 215 ? 118.039 85.150 141.550 1.00 85.03 215 LYS A N 1
ATOM 1361 C CA . LYS A 1 215 ? 118.163 84.697 142.946 1.00 85.03 215 LYS A CA 1
ATOM 1362 C C . LYS A 1 215 ? 117.447 83.364 143.198 1.00 85.03 215 LYS A C 1
ATOM 1363 O O . LYS A 1 215 ? 117.965 82.527 143.932 1.00 85.03 215 LYS A O 1
ATOM 1382 N N . GLU A 1 216 ? 116.308 83.118 142.551 1.00 91.96 216 GLU A N 1
ATOM 1383 C CA . GLU A 1 216 ? 115.563 81.858 142.664 1.00 91.96 216 GLU A CA 1
ATOM 1384 C C . GLU A 1 216 ? 116.319 80.650 142.090 1.00 91.96 216 GLU A C 1
ATOM 1385 O O . GLU A 1 216 ? 116.175 79.545 142.602 1.00 91.96 216 GLU A O 1
ATOM 1397 N N . GLU A 1 217 ? 117.185 80.845 141.095 1.00 92.50 217 GLU A N 1
ATOM 1398 C CA . GLU A 1 217 ? 118.012 79.776 140.533 1.00 92.50 217 GLU A CA 1
ATOM 1399 C C . GLU A 1 217 ? 119.223 79.457 141.427 1.00 92.50 217 GLU A C 1
ATOM 1400 O O . GLU A 1 217 ? 119.514 78.288 141.663 1.00 92.50 217 GLU A O 1
ATOM 1412 N N . PHE A 1 218 ? 119.878 80.468 142.010 1.00 91.20 218 PHE A N 1
ATOM 1413 C CA . PHE A 1 218 ? 120.910 80.268 143.038 1.00 91.20 218 PHE A CA 1
ATOM 1414 C C . PHE A 1 218 ? 120.358 79.573 144.291 1.00 91.20 218 PHE A C 1
ATOM 1415 O O . PHE A 1 218 ? 121.061 78.782 144.916 1.00 91.20 218 PHE A O 1
ATOM 1432 N N . ASN A 1 219 ? 119.098 79.828 144.646 1.00 93.12 219 ASN A N 1
ATOM 1433 C CA . ASN A 1 219 ? 118.381 79.114 145.711 1.00 93.12 219 ASN A CA 1
ATOM 1434 C C . ASN A 1 219 ? 117.999 77.655 145.355 1.00 93.12 219 ASN A C 1
ATOM 1435 O O . ASN A 1 219 ? 117.537 76.923 146.227 1.00 93.12 219 ASN A O 1
ATOM 1446 N N . SER A 1 220 ? 118.201 77.185 144.122 1.00 96.07 220 SER A N 1
ATOM 1447 C CA . SER A 1 220 ? 118.046 75.770 143.766 1.00 96.07 220 SER A CA 1
ATOM 1448 C C . SER A 1 220 ? 119.252 74.923 144.214 1.00 96.07 220 SER A C 1
ATOM 1449 O O . SER A 1 220 ? 120.349 75.433 144.454 1.00 96.07 220 SER A O 1
ATOM 1457 N N . GLY A 1 221 ? 119.074 73.611 144.338 1.00 99.63 221 GLY A N 1
ATOM 1458 C CA . GLY A 1 221 ? 120.088 72.709 144.883 1.00 99.63 221 GLY A CA 1
ATOM 1459 C C . GLY A 1 221 ? 121.287 72.396 143.977 1.00 99.63 221 GLY A C 1
ATOM 1460 O O . GLY A 1 221 ? 122.217 71.728 144.421 1.00 99.63 221 GLY A O 1
ATOM 1464 N N . LYS A 1 222 ? 121.289 72.830 142.714 1.00 103.35 222 LYS A N 1
ATOM 1465 C CA . LYS A 1 222 ? 122.292 72.457 141.698 1.00 103.35 222 LYS A CA 1
ATOM 1466 C C . LYS A 1 222 ? 123.660 73.137 141.872 1.00 103.35 222 LYS A C 1
ATOM 1467 O O . LYS A 1 222 ? 123.810 74.137 142.567 1.00 103.35 222 LYS A O 1
ATOM 1486 N N . GLU A 1 223 ? 124.676 72.543 141.257 1.00 105.15 223 GLU A N 1
ATOM 1487 C CA . GLU A 1 223 ? 126.076 72.981 141.212 1.00 105.15 223 GLU A CA 1
ATOM 1488 C C . GLU A 1 223 ? 126.276 74.325 140.496 1.00 105.15 223 GLU A C 1
ATOM 1489 O O . GLU A 1 223 ? 125.418 74.783 139.749 1.00 105.15 223 GLU A O 1
ATOM 1501 N N . LEU A 1 224 ? 127.416 74.994 140.712 1.00 101.25 224 LEU A N 1
ATOM 1502 C CA . LEU A 1 224 ? 127.634 76.390 140.288 1.00 101.25 224 LEU A CA 1
ATOM 1503 C C . LEU A 1 224 ? 127.450 76.641 138.780 1.00 101.25 224 LEU A C 1
ATOM 1504 O O . LEU A 1 224 ? 127.043 77.726 138.375 1.00 101.25 224 LEU A O 1
ATOM 1520 N N . ASN A 1 225 ? 127.698 75.638 137.937 1.00 99.96 225 ASN A N 1
ATOM 1521 C CA . ASN A 1 225 ? 127.565 75.737 136.484 1.00 99.96 225 ASN A CA 1
ATOM 1522 C C . ASN A 1 225 ? 126.106 75.828 135.988 1.00 99.96 225 ASN A C 1
ATOM 1523 O O . ASN A 1 225 ? 125.883 75.942 134.786 1.00 99.96 225 ASN A O 1
ATOM 1534 N N . ASP A 1 226 ? 125.102 75.868 136.872 1.00 97.38 226 ASP A N 1
ATOM 1535 C CA . ASP A 1 226 ? 123.736 76.293 136.517 1.00 97.38 226 ASP A CA 1
ATOM 1536 C C . ASP A 1 226 ? 123.652 77.791 136.130 1.00 97.38 226 ASP A C 1
ATOM 1537 O O . ASP A 1 226 ? 122.656 78.226 135.567 1.00 97.38 226 ASP A O 1
ATOM 1546 N N . ILE A 1 227 ? 124.741 78.545 136.324 1.00 94.86 227 ILE A N 1
ATOM 1547 C CA . ILE A 1 227 ? 125.033 79.817 135.640 1.00 94.86 227 ILE A CA 1
ATOM 1548 C C . ILE A 1 227 ? 124.747 79.722 134.130 1.00 94.86 227 ILE A C 1
ATOM 1549 O O . ILE A 1 227 ? 124.247 80.687 133.546 1.00 94.86 227 ILE A O 1
ATOM 1565 N N . LEU A 1 228 ? 124.966 78.556 133.513 1.00 93.92 228 LEU A N 1
ATOM 1566 C CA . LEU A 1 228 ? 124.632 78.307 132.110 1.00 93.92 228 LEU A CA 1
ATOM 1567 C C . LEU A 1 228 ? 123.133 78.500 131.788 1.00 93.92 228 LEU A C 1
ATOM 1568 O O . LEU A 1 228 ? 122.796 79.057 130.745 1.00 93.92 228 LEU A O 1
ATOM 1584 N N . SER A 1 229 ? 122.227 78.092 132.682 1.00 91.59 229 SER A N 1
ATOM 1585 C CA . SER A 1 229 ? 120.776 78.269 132.530 1.00 91.59 229 SER A CA 1
ATOM 1586 C C . SER A 1 229 ? 120.319 79.716 132.756 1.00 91.59 229 SER A C 1
ATOM 1587 O O . SER A 1 229 ? 119.425 80.181 132.058 1.00 91.59 229 SER A O 1
ATOM 1595 N N . SER A 1 230 ? 120.973 80.492 133.632 1.00 87.33 230 SER A N 1
ATOM 1596 C CA . SER A 1 230 ? 120.733 81.944 133.741 1.00 87.33 230 SER A CA 1
ATOM 1597 C C . SER A 1 230 ? 121.124 82.688 132.458 1.00 87.33 230 SER A C 1
ATOM 1598 O O . SER A 1 230 ? 120.344 83.517 132.005 1.00 87.33 230 SER A O 1
ATOM 1606 N N . LEU A 1 231 ? 122.246 82.341 131.812 1.00 89.99 231 LEU A N 1
ATOM 1607 C CA . LEU A 1 231 ? 122.616 82.887 130.495 1.00 89.99 231 LEU A CA 1
ATOM 1608 C C . LEU A 1 231 ? 121.620 82.484 129.390 1.00 89.99 231 LEU A C 1
ATOM 1609 O O . LEU A 1 231 ? 121.252 83.283 128.537 1.00 89.99 231 LEU A O 1
ATOM 1625 N N . GLU A 1 232 ? 121.101 81.261 129.424 1.00 91.44 232 GLU A N 1
ATOM 1626 C CA . GLU A 1 232 ? 120.038 80.852 128.501 1.00 91.44 232 GLU A CA 1
ATOM 1627 C C . GLU A 1 232 ? 118.750 81.691 128.690 1.00 91.44 232 GLU A C 1
ATOM 1628 O O . GLU A 1 232 ? 118.079 82.061 127.727 1.00 91.44 232 GLU A O 1
ATOM 1640 N N . SER A 1 233 ? 118.439 82.088 129.929 1.00 86.03 233 SER A N 1
ATOM 1641 C CA . SER A 1 233 ? 117.366 83.043 130.243 1.00 86.03 233 SER A CA 1
ATOM 1642 C C . SER A 1 233 ? 117.669 84.505 129.886 1.00 86.03 233 SER A C 1
ATOM 1643 O O . SER A 1 233 ? 116.890 85.385 130.244 1.00 86.03 233 SER A O 1
ATOM 1651 N N . VAL A 1 234 ? 118.737 84.792 129.133 1.00 87.35 234 VAL A N 1
ATOM 1652 C CA . VAL A 1 234 ? 118.965 86.104 128.485 1.00 87.35 234 VAL A CA 1
ATOM 1653 C C . VAL A 1 234 ? 119.145 86.025 126.958 1.00 87.35 234 VAL A C 1
ATOM 1654 O O . VAL A 1 234 ? 118.992 87.032 126.277 1.00 87.35 234 VAL A O 1
ATOM 1667 N N . ALA A 1 235 ? 119.388 84.845 126.386 1.00 89.64 235 ALA A N 1
ATOM 1668 C CA . ALA A 1 235 ? 119.430 84.636 124.938 1.00 89.64 235 ALA A CA 1
ATOM 1669 C C . ALA A 1 235 ? 118.075 84.234 124.306 1.00 89.64 235 ALA A C 1
ATOM 1670 O O . ALA A 1 235 ? 117.838 84.516 123.127 1.00 89.64 235 ALA A O 1
ATOM 1677 N N . ARG A 1 236 ? 117.188 83.558 125.049 1.00 94.41 236 ARG A N 1
ATOM 1678 C CA . ARG A 1 236 ? 115.983 82.918 124.467 1.00 94.41 236 ARG A CA 1
ATOM 1679 C C . ARG A 1 236 ? 114.909 83.886 123.966 1.00 94.41 236 ARG A C 1
ATOM 1680 O O . ARG A 1 236 ? 114.449 83.776 122.829 1.00 94.41 236 ARG A O 1
ATOM 1701 N N . GLN A 1 237 ? 114.487 84.800 124.833 1.00 93.86 237 GLN A N 1
ATOM 1702 C CA . GLN A 1 237 ? 113.348 85.714 124.618 1.00 93.86 237 GLN A CA 1
ATOM 1703 C C . GLN A 1 237 ? 113.552 87.038 125.382 1.00 93.86 237 GLN A C 1
ATOM 1704 O O . GLN A 1 237 ? 113.060 88.082 124.966 1.00 93.86 237 GLN A O 1
ATOM 1718 N N . ASN A 1 238 ? 114.309 86.998 126.493 1.00 86.41 238 ASN A N 1
ATOM 1719 C CA . ASN A 1 238 ? 114.474 88.104 127.447 1.00 86.41 238 ASN A CA 1
ATOM 1720 C C . ASN A 1 238 ? 115.640 89.062 127.137 1.00 86.41 238 ASN A C 1
ATOM 1721 O O . ASN A 1 238 ? 116.087 89.788 128.024 1.00 86.41 238 ASN A O 1
ATOM 1732 N N . SER A 1 239 ? 116.160 89.076 125.910 1.00 86.53 239 SER A N 1
ATOM 1733 C CA . SER A 1 239 ? 117.370 89.825 125.539 1.00 86.53 239 SER A CA 1
ATOM 1734 C C . SER A 1 239 ? 117.277 91.347 125.718 1.00 86.53 239 SER A C 1
ATOM 1735 O O . SER A 1 239 ? 118.304 92.014 125.751 1.00 86.53 239 SER A O 1
ATOM 1743 N N . GLY A 1 240 ? 116.073 91.904 125.834 1.00 81.81 240 GLY A N 1
ATOM 1744 C CA . GLY A 1 240 ? 115.810 93.311 126.108 1.00 81.81 240 GLY A CA 1
ATOM 1745 C C . GLY A 1 240 ? 115.445 93.657 127.551 1.00 81.81 240 GLY A C 1
ATOM 1746 O O . GLY A 1 240 ? 115.237 94.830 127.843 1.00 81.81 240 GLY A O 1
ATOM 1750 N N . ALA A 1 241 ? 115.326 92.680 128.457 1.00 79.77 241 ALA A N 1
ATOM 1751 C CA . ALA A 1 241 ? 115.124 92.909 129.891 1.00 79.77 241 ALA A CA 1
ATOM 1752 C C . ALA A 1 241 ? 116.436 92.793 130.685 1.00 79.77 241 ALA A C 1
ATOM 1753 O O . ALA A 1 241 ? 116.800 93.673 131.466 1.00 79.77 241 ALA A O 1
ATOM 1760 N N . PHE A 1 242 ? 117.210 91.740 130.441 1.00 80.04 242 PHE A N 1
ATOM 1761 C CA . PHE A 1 242 ? 118.651 91.825 130.633 1.00 80.04 242 PHE A CA 1
ATOM 1762 C C . PHE A 1 242 ? 119.213 92.770 129.548 1.00 80.04 242 PHE A C 1
ATOM 1763 O O . PHE A 1 242 ? 118.529 93.062 128.572 1.00 80.04 242 PHE A O 1
ATOM 1780 N N . GLN A 1 243 ? 120.411 93.331 129.705 1.00 80.56 243 GLN A N 1
ATOM 1781 C CA . GLN A 1 243 ? 120.857 94.454 128.851 1.00 80.56 243 GLN A CA 1
ATOM 1782 C C . GLN A 1 243 ? 119.898 95.674 128.880 1.00 80.56 243 GLN A C 1
ATOM 1783 O O . GLN A 1 243 ? 119.830 96.477 127.949 1.00 80.56 243 GLN A O 1
ATOM 1797 N N . ASN A 1 244 ? 119.137 95.798 129.970 1.00 79.90 244 ASN A N 1
ATOM 1798 C CA . ASN A 1 244 ? 118.317 96.953 130.327 1.00 79.90 244 ASN A CA 1
ATOM 1799 C C . ASN A 1 244 ? 118.346 97.130 131.854 1.00 79.90 244 ASN A C 1
ATOM 1800 O O . ASN A 1 244 ? 118.652 98.204 132.360 1.00 79.90 244 ASN A O 1
ATOM 1811 N N . THR A 1 245 ? 118.149 96.036 132.596 1.00 77.07 245 THR A N 1
ATOM 1812 C CA . THR A 1 245 ? 118.476 95.931 134.030 1.00 77.07 245 THR A CA 1
ATOM 1813 C C . THR A 1 245 ? 119.975 95.800 134.304 1.00 77.07 245 THR A C 1
ATOM 1814 O O . THR A 1 245 ? 120.447 96.345 135.287 1.00 77.07 245 THR A O 1
ATOM 1825 N N . LEU A 1 246 ? 120.763 95.138 133.447 1.00 77.22 246 LEU A N 1
ATOM 1826 C CA . LEU A 1 246 ? 122.222 94.984 133.603 1.00 77.22 246 LEU A CA 1
ATOM 1827 C C . LEU A 1 246 ? 122.928 96.329 133.807 1.00 77.22 246 LEU A C 1
ATOM 1828 O O . LEU A 1 246 ? 123.751 96.448 134.711 1.00 77.22 246 LEU A O 1
ATOM 1844 N N . GLU A 1 247 ? 122.553 97.345 133.039 1.00 78.21 247 GLU A N 1
ATOM 1845 C CA . GLU A 1 247 ? 123.121 98.688 133.086 1.00 78.21 247 GLU A CA 1
ATOM 1846 C C . GLU A 1 247 ? 123.058 99.316 134.485 1.00 78.21 247 GLU A C 1
ATOM 1847 O O . GLU A 1 247 ? 123.958 100.068 134.861 1.00 78.21 247 GLU A O 1
ATOM 1859 N N . ARG A 1 248 ? 122.044 98.984 135.290 1.00 70.05 248 ARG A N 1
ATOM 1860 C CA . ARG A 1 248 ? 121.828 99.553 136.624 1.00 70.05 248 ARG A CA 1
ATOM 1861 C C . ARG A 1 248 ? 122.884 99.143 137.648 1.00 70.05 248 ARG A C 1
ATOM 1862 O O . ARG A 1 248 ? 123.071 99.819 138.651 1.00 70.05 248 ARG A O 1
ATOM 1883 N N . TYR A 1 249 ? 123.580 98.045 137.388 1.00 74.23 249 TYR A N 1
ATOM 1884 C CA . TYR A 1 249 ? 124.723 97.562 138.162 1.00 74.23 249 TYR A CA 1
ATOM 1885 C C . TYR A 1 249 ? 126.062 97.808 137.456 1.00 74.23 249 TYR A C 1
ATOM 1886 O O . TYR A 1 249 ? 127.074 97.954 138.127 1.00 74.23 249 TYR A O 1
ATOM 1904 N N . LYS A 1 250 ? 126.090 97.861 136.116 1.00 80.33 250 LYS A N 1
ATOM 1905 C CA . LYS A 1 250 ? 127.289 97.715 135.260 1.00 80.33 250 LYS A CA 1
ATOM 1906 C C . LYS A 1 250 ? 128.450 98.652 135.604 1.00 80.33 250 LYS A C 1
ATOM 1907 O O . LYS A 1 250 ? 129.591 98.216 135.656 1.00 80.33 250 LYS A O 1
ATOM 1926 N N . LYS A 1 251 ? 128.155 99.910 135.935 1.00 84.22 251 LYS A N 1
ATOM 1927 C CA . LYS A 1 251 ? 129.137 100.922 136.376 1.00 84.22 251 LYS A CA 1
ATOM 1928 C C . LYS A 1 251 ? 129.896 100.542 137.657 1.00 84.22 251 LYS A C 1
ATOM 1929 O O . LYS A 1 251 ? 131.044 100.930 137.810 1.00 84.22 251 LYS A O 1
ATOM 1948 N N . MET A 1 252 ? 129.279 99.765 138.545 1.00 89.35 252 MET A N 1
ATOM 1949 C CA . MET A 1 252 ? 129.923 99.074 139.670 1.00 89.35 252 MET A CA 1
ATOM 1950 C C . MET A 1 252 ? 130.504 97.710 139.256 1.00 89.35 252 MET A C 1
ATOM 1951 O O . MET A 1 252 ? 131.594 97.343 139.672 1.00 89.35 252 MET A O 1
ATOM 1965 N N . LEU A 1 253 ? 129.775 96.966 138.424 1.00 87.10 253 LEU A N 1
ATOM 1966 C CA . LEU A 1 253 ? 130.019 95.567 138.062 1.00 87.10 253 LEU A CA 1
ATOM 1967 C C . LEU A 1 253 ? 131.327 95.366 137.290 1.00 87.10 253 LEU A C 1
ATOM 1968 O O . LEU A 1 253 ? 131.998 94.360 137.480 1.00 87.10 253 LEU A O 1
ATOM 1984 N N . ASP A 1 254 ? 131.703 96.319 136.438 1.00 91.82 254 ASP A N 1
ATOM 1985 C CA . ASP A 1 254 ? 133.043 96.376 135.847 1.00 91.82 254 ASP A CA 1
ATOM 1986 C C . ASP A 1 254 ? 134.059 96.724 136.942 1.00 91.82 254 ASP A C 1
ATOM 1987 O O . ASP A 1 254 ? 134.022 97.829 137.477 1.00 91.82 254 ASP A O 1
ATOM 1996 N N . SER A 1 255 ? 134.947 95.780 137.282 1.00 98.28 255 SER A N 1
ATOM 1997 C CA . SER A 1 255 ? 135.645 95.708 138.572 1.00 98.28 255 SER A CA 1
ATOM 1998 C C . SER A 1 255 ? 136.231 97.016 139.101 1.00 98.28 255 SER A C 1
ATOM 1999 O O . SER A 1 255 ? 136.045 97.343 140.274 1.00 98.28 255 SER A O 1
ATOM 2007 N N . ASN A 1 256 ? 136.959 97.748 138.248 1.00 99.27 256 ASN A N 1
ATOM 2008 C CA . ASN A 1 256 ? 137.579 99.062 138.488 1.00 99.27 256 ASN A CA 1
ATOM 2009 C C . ASN A 1 256 ? 138.387 99.214 139.804 1.00 99.27 256 ASN A C 1
ATOM 2010 O O . ASN A 1 256 ? 138.617 100.330 140.272 1.00 99.27 256 ASN A O 1
ATOM 2021 N N . ASN A 1 257 ? 138.840 98.104 140.389 1.00 100.69 257 ASN A N 1
ATOM 2022 C CA . ASN A 1 257 ? 139.475 97.990 141.709 1.00 100.69 257 ASN A CA 1
ATOM 2023 C C . ASN A 1 257 ? 138.539 98.318 142.899 1.00 100.69 257 ASN A C 1
ATOM 2024 O O . ASN A 1 257 ? 139.012 98.707 143.966 1.00 100.69 257 ASN A O 1
ATOM 2035 N N . VAL A 1 258 ? 137.220 98.157 142.735 1.00 99.78 258 VAL A N 1
ATOM 2036 C CA . VAL A 1 258 ? 136.210 98.429 143.775 1.00 99.78 258 VAL A CA 1
ATOM 2037 C C . VAL A 1 258 ? 135.278 97.244 144.059 1.00 99.78 258 VAL A C 1
ATOM 2038 O O . VAL A 1 258 ? 134.924 97.039 145.219 1.00 99.78 258 VAL A O 1
ATOM 2051 N N . ILE A 1 259 ? 134.894 96.446 143.051 1.00 96.29 259 ILE A N 1
ATOM 2052 C CA . ILE A 1 259 ? 133.754 95.497 143.150 1.00 96.29 259 ILE A CA 1
ATOM 2053 C C . ILE A 1 259 ? 133.813 94.536 144.343 1.00 96.29 259 ILE A C 1
ATOM 2054 O O . ILE A 1 259 ? 132.777 94.190 144.908 1.00 96.29 259 ILE A O 1
ATOM 2070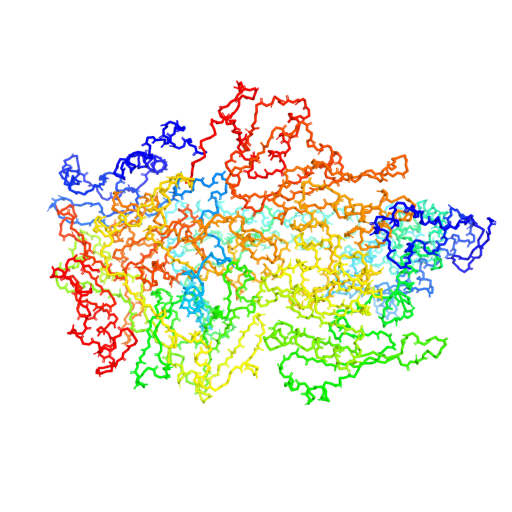 N N . ASN A 1 260 ? 135.008 94.136 144.776 1.00 97.44 260 ASN A N 1
ATOM 2071 C CA . ASN A 1 260 ? 135.157 93.139 145.828 1.00 97.44 260 ASN A CA 1
ATOM 2072 C C . ASN A 1 260 ? 134.627 93.611 147.192 1.00 97.44 260 ASN A C 1
ATOM 2073 O O . ASN A 1 260 ? 134.184 92.791 147.984 1.00 97.44 260 ASN A O 1
ATOM 2084 N N . PHE A 1 261 ? 134.585 94.914 147.471 1.00 96.22 261 PHE A N 1
ATOM 2085 C CA . PHE A 1 261 ? 134.048 95.429 148.737 1.00 96.22 261 PHE A CA 1
ATOM 2086 C C . PHE A 1 261 ? 132.514 95.380 148.858 1.00 96.22 261 PHE A C 1
ATOM 2087 O O . PHE A 1 261 ? 131.981 95.648 149.932 1.00 96.22 261 PHE A O 1
ATOM 2104 N N . LEU A 1 262 ? 131.797 95.024 147.784 1.00 91.09 262 LEU A N 1
ATOM 2105 C CA . LEU A 1 262 ? 130.327 95.024 147.688 1.00 91.09 262 LEU A CA 1
ATOM 2106 C C . LEU A 1 262 ? 129.820 93.675 147.133 1.00 91.09 262 LEU A C 1
ATOM 2107 O O . LEU A 1 262 ? 129.114 93.624 146.131 1.00 91.09 262 LEU A O 1
ATOM 2123 N N . LYS A 1 263 ? 130.267 92.562 147.726 1.00 93.43 263 LYS A N 1
ATOM 2124 C CA . LYS A 1 263 ? 130.183 91.199 147.160 1.00 93.43 263 LYS A CA 1
ATOM 2125 C C . LYS A 1 263 ? 129.884 90.099 148.205 1.00 93.43 263 LYS A C 1
ATOM 2126 O O . LYS A 1 263 ? 130.120 88.920 147.960 1.00 93.43 263 LYS A O 1
ATOM 2145 N N . SER A 1 264 ? 129.316 90.456 149.357 1.00 95.71 264 SER A N 1
ATOM 2146 C CA . SER A 1 264 ? 128.860 89.540 150.427 1.00 95.71 264 SER A CA 1
ATOM 2147 C C . SER A 1 264 ? 129.932 88.547 150.933 1.00 95.71 264 SER A C 1
ATOM 2148 O O . SER A 1 264 ? 131.100 88.896 151.049 1.00 95.71 264 SER A O 1
ATOM 2156 N N . GLU A 1 265 ? 129.588 87.302 151.270 1.00 101.27 265 GLU A N 1
ATOM 2157 C CA . GLU A 1 265 ? 130.536 86.233 151.630 1.00 101.27 265 GLU A CA 1
ATOM 2158 C C . GLU A 1 265 ? 131.298 85.683 150.411 1.00 101.27 265 GLU A C 1
ATOM 2159 O O . GLU A 1 265 ? 132.401 85.160 150.553 1.00 101.27 265 GLU A O 1
ATOM 2171 N N . ALA A 1 266 ? 130.774 85.893 149.203 1.00 100.61 266 ALA A N 1
ATOM 2172 C CA . ALA A 1 266 ? 131.415 85.479 147.962 1.00 100.61 266 ALA A CA 1
ATOM 2173 C C . ALA A 1 266 ? 132.745 86.209 147.672 1.00 100.61 266 ALA A C 1
ATOM 2174 O O . ALA A 1 266 ? 133.429 85.859 146.718 1.00 100.61 266 ALA A O 1
ATOM 2181 N N . GLN A 1 267 ? 133.141 87.170 148.506 1.00 100.44 267 GLN A N 1
ATOM 2182 C CA . GLN A 1 267 ? 134.492 87.727 148.583 1.00 100.44 267 GLN A CA 1
ATOM 2183 C C . GLN A 1 267 ? 135.599 86.676 148.758 1.00 100.44 267 GLN A C 1
ATOM 2184 O O . GLN A 1 267 ? 136.697 86.877 148.247 1.00 100.44 267 GLN A O 1
ATOM 2198 N N . LYS A 1 268 ? 135.353 85.556 149.455 1.00 102.68 268 LYS A N 1
ATOM 2199 C CA . LYS A 1 268 ? 136.325 84.457 149.530 1.00 102.68 268 LYS A CA 1
ATOM 2200 C C . LYS A 1 268 ? 136.393 83.661 148.224 1.00 102.68 268 LYS A C 1
ATOM 2201 O O . LYS A 1 268 ? 137.465 83.226 147.825 1.00 102.68 268 LYS A O 1
ATOM 2220 N N . GLU A 1 269 ? 135.266 83.440 147.548 1.00 102.08 269 GLU A N 1
ATOM 2221 C CA . GLU A 1 269 ? 135.221 82.674 146.290 1.00 102.08 269 GLU A CA 1
ATOM 2222 C C . GLU A 1 269 ? 135.694 83.480 145.068 1.00 102.08 269 GLU A C 1
ATOM 2223 O O . GLU A 1 269 ? 136.327 82.924 144.174 1.00 102.08 269 GLU A O 1
ATOM 2235 N N . TYR A 1 270 ? 135.410 84.783 145.018 1.00 98.29 270 TYR A N 1
ATOM 2236 C CA . TYR A 1 270 ? 135.631 85.649 143.859 1.00 98.29 270 TYR A CA 1
ATOM 2237 C C . TYR A 1 270 ? 137.058 85.642 143.283 1.00 98.29 270 TYR A C 1
ATOM 2238 O O . TYR A 1 270 ? 137.180 85.410 142.080 1.00 98.29 270 TYR A O 1
ATOM 2256 N N . PRO A 1 271 ? 138.135 85.843 144.068 1.00 100.24 271 PRO A N 1
ATOM 2257 C CA . PRO A 1 271 ? 139.482 86.007 143.523 1.00 100.24 271 PRO A CA 1
ATOM 2258 C C . PRO A 1 271 ? 140.037 84.747 142.844 1.00 100.24 271 PRO A C 1
ATOM 2259 O O . PRO A 1 271 ? 140.867 84.856 141.936 1.00 100.24 271 PRO A O 1
ATOM 2270 N N . LYS A 1 272 ? 139.553 83.560 143.232 1.00 101.72 272 LYS A N 1
ATOM 2271 C CA . LYS A 1 272 ? 139.861 82.296 142.550 1.00 101.72 272 LYS A CA 1
ATOM 2272 C C . LYS A 1 272 ? 138.919 82.084 141.372 1.00 101.72 272 LYS A C 1
ATOM 2273 O O . LYS A 1 272 ? 139.368 81.918 140.239 1.00 101.72 272 LYS A O 1
ATOM 2292 N N . LEU A 1 273 ? 137.608 82.139 141.633 1.00 104.49 273 LEU A N 1
ATOM 2293 C CA . LEU A 1 273 ? 136.554 81.792 140.675 1.00 104.49 273 LEU A CA 1
ATOM 2294 C C . LEU A 1 273 ? 136.522 82.723 139.454 1.00 104.49 273 LEU A C 1
ATOM 2295 O O . LEU A 1 273 ? 136.130 82.274 138.384 1.00 104.49 273 LEU A O 1
ATOM 2311 N N . LYS A 1 274 ? 137.004 83.968 139.570 1.00 106.15 274 LYS A N 1
ATOM 2312 C CA . LYS A 1 274 ? 137.155 84.939 138.470 1.00 106.15 274 LYS A CA 1
ATOM 2313 C C . LYS A 1 274 ? 137.813 84.359 137.215 1.00 106.15 274 LYS A C 1
ATOM 2314 O O . LYS A 1 274 ? 137.399 84.668 136.103 1.00 106.15 274 LYS A O 1
ATOM 2333 N N . SER A 1 275 ? 138.806 83.492 137.390 1.00 111.90 275 SER A N 1
ATOM 2334 C CA . SER A 1 275 ? 139.503 82.778 136.306 1.00 111.90 275 SER A CA 1
ATOM 2335 C C . SER A 1 275 ? 138.689 81.661 135.622 1.00 111.90 275 SER A C 1
ATOM 2336 O O . SER A 1 275 ? 139.081 81.178 134.569 1.00 111.90 275 SER A O 1
ATOM 2344 N N . LYS A 1 276 ? 137.562 81.237 136.204 1.00 107.58 276 LYS A N 1
ATOM 2345 C CA . LYS A 1 276 ? 136.846 79.995 135.868 1.00 107.58 276 LYS A CA 1
ATOM 2346 C C . LYS A 1 276 ? 135.502 80.221 135.154 1.00 107.58 276 LYS A C 1
ATOM 2347 O O . LYS A 1 276 ? 134.660 79.325 135.152 1.00 107.58 276 LYS A O 1
ATOM 2366 N N . PHE A 1 277 ? 135.286 81.384 134.533 1.00 103.33 277 PHE A N 1
ATOM 2367 C CA . PHE A 1 277 ? 134.065 81.691 133.773 1.00 103.33 277 PHE A CA 1
ATOM 2368 C C . PHE A 1 277 ? 134.273 81.666 132.256 1.00 103.33 277 PHE A C 1
ATOM 2369 O O . PHE A 1 277 ? 135.267 82.156 131.723 1.00 103.33 277 PHE A O 1
ATOM 2386 N N . GLN A 1 278 ? 133.299 81.080 131.559 1.00 102.67 278 GLN A N 1
ATOM 2387 C CA . GLN A 1 278 ? 133.360 80.799 130.113 1.00 102.67 278 GLN A CA 1
ATOM 2388 C C . GLN A 1 278 ? 132.943 81.967 129.196 1.00 102.67 278 GLN A C 1
ATOM 2389 O O . GLN A 1 278 ? 133.193 81.922 127.991 1.00 102.67 278 GLN A O 1
ATOM 2403 N N . THR A 1 279 ? 132.272 82.990 129.725 1.00 97.57 279 THR A N 1
ATOM 2404 C CA . THR A 1 279 ? 131.716 84.127 128.972 1.00 97.57 279 THR A CA 1
ATOM 2405 C C . THR A 1 279 ? 131.647 85.328 129.906 1.00 97.57 279 THR A C 1
ATOM 2406 O O . THR A 1 279 ? 131.392 85.130 131.091 1.00 97.57 279 THR A O 1
ATOM 2417 N N . LYS A 1 280 ? 131.765 86.569 129.415 1.00 96.00 280 LYS A N 1
ATOM 2418 C CA . LYS A 1 280 ? 131.666 87.759 130.278 1.00 96.00 280 LYS A CA 1
ATOM 2419 C C . LYS A 1 280 ? 130.343 87.843 131.019 1.00 96.00 280 LYS A C 1
ATOM 2420 O O . LYS A 1 280 ? 130.350 87.979 132.230 1.00 96.00 280 LYS A O 1
ATOM 2439 N N . ASN A 1 281 ? 129.206 87.653 130.340 1.00 95.04 281 ASN A N 1
ATOM 2440 C CA . ASN A 1 281 ? 127.872 87.649 130.969 1.00 95.04 281 ASN A CA 1
ATOM 2441 C C . ASN A 1 281 ? 127.731 86.588 132.074 1.00 95.04 281 ASN A C 1
ATOM 2442 O O . ASN A 1 281 ? 127.229 86.918 133.139 1.00 95.04 281 ASN A O 1
ATOM 2453 N N . GLN A 1 282 ? 128.203 85.353 131.867 1.00 94.46 282 GLN A N 1
ATOM 2454 C CA . GLN A 1 282 ? 128.209 84.298 132.898 1.00 94.46 282 GLN A CA 1
ATOM 2455 C C . GLN A 1 282 ? 128.989 84.712 134.155 1.00 94.46 282 GLN A C 1
ATOM 2456 O O . GLN A 1 282 ? 128.535 84.444 135.259 1.00 94.46 282 GLN A O 1
ATOM 2470 N N . GLU A 1 283 ? 130.117 85.403 133.997 1.00 94.84 283 GLU A N 1
ATOM 2471 C CA . GLU A 1 283 ? 130.777 86.124 135.087 1.00 94.84 283 GLU A CA 1
ATOM 2472 C C . GLU A 1 283 ? 129.870 87.171 135.739 1.00 94.84 283 GLU A C 1
ATOM 2473 O O . GLU A 1 283 ? 129.547 87.048 136.916 1.00 94.84 283 GLU A O 1
ATOM 2485 N N . TYR A 1 284 ? 129.438 88.224 135.048 1.00 89.68 284 TYR A N 1
ATOM 2486 C CA . TYR A 1 284 ? 128.987 89.397 135.801 1.00 89.68 284 TYR A CA 1
ATOM 2487 C C . TYR A 1 284 ? 127.513 89.271 136.254 1.00 89.68 284 TYR A C 1
ATOM 2488 O O . TYR A 1 284 ? 127.111 89.913 137.218 1.00 89.68 284 TYR A O 1
ATOM 2506 N N . ILE A 1 285 ? 126.784 88.253 135.758 1.00 84.49 285 ILE A N 1
ATOM 2507 C CA . ILE A 1 285 ? 125.605 87.636 136.409 1.00 84.49 285 ILE A CA 1
ATOM 2508 C C . ILE A 1 285 ? 125.915 87.146 137.837 1.00 84.49 285 ILE A C 1
ATOM 2509 O O . ILE A 1 285 ? 125.120 87.323 138.762 1.00 84.49 285 ILE A O 1
ATOM 2525 N N . TRP A 1 286 ? 127.073 86.525 138.054 1.00 86.63 286 TRP A N 1
ATOM 2526 C CA . TRP A 1 286 ? 127.493 86.038 139.363 1.00 86.63 286 TRP A CA 1
ATOM 2527 C C . TRP A 1 286 ? 127.882 87.183 140.307 1.00 86.63 286 TRP A C 1
ATOM 2528 O O . TRP A 1 286 ? 127.915 86.978 141.519 1.00 86.63 286 TRP A O 1
ATOM 2549 N N . LEU A 1 287 ? 128.135 88.407 139.834 1.00 82.88 287 LEU A N 1
ATOM 2550 C CA . LEU A 1 287 ? 128.276 89.575 140.716 1.00 82.88 287 LEU A CA 1
ATOM 2551 C C . LEU A 1 287 ? 126.909 90.020 141.242 1.00 82.88 287 LEU A C 1
ATOM 2552 O O . LEU A 1 287 ? 126.689 89.966 142.440 1.00 82.88 287 LEU A O 1
ATOM 2568 N N . ILE A 1 288 ? 125.966 90.381 140.379 1.00 80.91 288 ILE A N 1
ATOM 2569 C CA . ILE A 1 288 ? 124.625 90.833 140.780 1.00 80.91 288 ILE A CA 1
ATOM 2570 C C . ILE A 1 288 ? 123.901 89.810 141.664 1.00 80.91 288 ILE A C 1
ATOM 2571 O O . ILE A 1 288 ? 123.329 90.193 142.679 1.00 80.91 288 ILE A O 1
ATOM 2587 N N . ALA A 1 289 ? 123.993 88.509 141.373 1.00 83.36 289 ALA A N 1
ATOM 2588 C CA . ALA A 1 289 ? 123.396 87.460 142.199 1.00 83.36 289 ALA A CA 1
ATOM 2589 C C . ALA A 1 289 ? 124.103 87.213 143.556 1.00 83.36 289 ALA A C 1
ATOM 2590 O O . ALA A 1 289 ? 123.671 86.346 144.311 1.00 83.36 289 ALA A O 1
ATOM 2597 N N . ASN A 1 290 ? 125.178 87.948 143.884 1.00 83.54 290 ASN A N 1
ATOM 2598 C CA . ASN A 1 290 ? 125.949 87.857 145.128 1.00 83.54 290 ASN A CA 1
ATOM 2599 C C . ASN A 1 290 ? 126.350 89.212 145.752 1.00 83.54 290 ASN A C 1
ATOM 2600 O O . ASN A 1 290 ? 127.166 89.227 146.667 1.00 83.54 290 ASN A O 1
ATOM 2611 N N . LEU A 1 291 ? 125.807 90.342 145.287 1.00 84.46 291 LEU A N 1
ATOM 2612 C CA . LEU A 1 291 ? 125.923 91.664 145.917 1.00 84.46 291 LEU A CA 1
ATOM 2613 C C . LEU A 1 291 ? 125.187 91.678 147.276 1.00 84.46 291 LEU A C 1
ATOM 2614 O O . LEU A 1 291 ? 124.081 91.155 147.379 1.00 84.46 291 LEU A O 1
ATOM 2630 N N . ASP A 1 292 ? 125.739 92.322 148.304 1.00 89.98 292 ASP A N 1
ATOM 2631 C CA . ASP A 1 292 ? 125.067 92.573 149.585 1.00 89.98 292 ASP A CA 1
ATOM 2632 C C . ASP A 1 292 ? 124.388 93.952 149.669 1.00 89.98 292 ASP A C 1
ATOM 2633 O O . ASP A 1 292 ? 125.034 94.996 149.743 1.00 89.98 292 ASP A O 1
ATOM 2642 N N . GLN A 1 293 ? 123.053 93.935 149.743 1.00 85.70 293 GLN A N 1
ATOM 2643 C CA . GLN A 1 293 ? 122.174 95.102 149.860 1.00 85.70 293 GLN A CA 1
ATOM 2644 C C . GLN A 1 293 ? 122.585 96.065 150.987 1.00 85.70 293 GLN A C 1
ATOM 2645 O O . GLN A 1 293 ? 122.462 97.283 150.854 1.00 85.70 293 GLN A O 1
ATOM 2659 N N . SER A 1 294 ? 123.120 95.536 152.083 1.00 87.56 294 SER A N 1
ATOM 2660 C CA . SER A 1 294 ? 123.560 96.283 153.262 1.00 87.56 294 SER A CA 1
ATOM 2661 C C . SER A 1 294 ? 124.722 97.252 153.018 1.00 87.56 294 SER A C 1
ATOM 2662 O O . SER A 1 294 ? 124.926 98.150 153.830 1.00 87.56 294 SER A O 1
ATOM 2670 N N . LYS A 1 295 ? 125.456 97.144 151.902 1.00 87.41 295 LYS A N 1
ATOM 2671 C CA . LYS A 1 295 ? 126.569 98.053 151.553 1.00 87.41 295 LYS A CA 1
ATOM 2672 C C . LYS A 1 295 ? 126.146 99.371 150.897 1.00 87.41 295 LYS A C 1
ATOM 2673 O O . LYS A 1 295 ? 126.977 100.258 150.721 1.00 87.41 295 LYS A O 1
ATOM 2692 N N . PHE A 1 296 ? 124.884 99.522 150.507 1.00 84.01 296 PHE A N 1
ATOM 2693 C CA . PHE A 1 296 ? 124.451 100.584 149.591 1.00 84.01 296 PHE A CA 1
ATOM 2694 C C . PHE A 1 296 ? 123.767 101.790 150.248 1.00 84.01 296 PHE A C 1
ATOM 2695 O O . PHE A 1 296 ? 123.201 102.632 149.561 1.00 84.01 296 PHE A O 1
ATOM 2712 N N . THR A 1 297 ? 123.877 101.951 151.563 1.00 88.83 297 THR A N 1
ATOM 2713 C CA . THR A 1 297 ? 123.429 103.141 152.320 1.00 88.83 297 THR A CA 1
ATOM 2714 C C . THR A 1 297 ? 124.308 104.395 152.084 1.00 88.83 297 THR A C 1
ATOM 2715 O O . THR A 1 297 ? 124.857 104.975 153.024 1.00 88.83 297 THR A O 1
ATOM 2726 N N . LYS A 1 298 ? 124.517 104.795 150.820 1.00 87.78 298 LYS A N 1
ATOM 2727 C CA . LYS A 1 298 ? 125.110 106.088 150.403 1.00 87.78 298 LYS A CA 1
ATOM 2728 C C . LYS A 1 298 ? 124.423 106.606 149.138 1.00 87.78 298 LYS A C 1
ATOM 2729 O O . LYS A 1 298 ? 124.247 105.849 148.187 1.00 87.78 298 LYS A O 1
ATOM 2748 N N . ILE A 1 299 ? 124.102 107.899 149.096 1.00 87.13 299 ILE A N 1
ATOM 2749 C CA . ILE A 1 299 ? 123.495 108.594 147.942 1.00 87.13 299 ILE A CA 1
ATOM 2750 C C . ILE A 1 299 ? 124.551 109.416 147.185 1.00 87.13 299 ILE A C 1
ATOM 2751 O O . ILE A 1 299 ? 125.382 110.087 147.796 1.00 87.13 299 ILE A O 1
ATOM 2767 N N . ALA A 1 300 ? 124.518 109.367 145.856 1.00 91.25 300 ALA A N 1
ATOM 2768 C CA . ALA A 1 300 ? 125.418 110.083 144.954 1.00 91.25 300 ALA A CA 1
ATOM 2769 C C . ALA A 1 300 ? 125.179 111.606 144.892 1.00 91.25 300 ALA A C 1
ATOM 2770 O O . ALA A 1 300 ? 124.082 112.104 145.140 1.00 91.25 300 ALA A O 1
ATOM 2777 N N . SER A 1 301 ? 126.223 112.354 144.523 1.00 94.49 301 SER A N 1
ATOM 2778 C CA . SER A 1 301 ? 126.301 113.815 144.668 1.00 94.49 301 SER A CA 1
ATOM 2779 C C . SER A 1 301 ? 125.223 114.590 143.903 1.00 94.49 301 SER A C 1
ATOM 2780 O O . SER A 1 301 ? 124.724 115.589 144.402 1.00 94.49 301 SER A O 1
ATOM 2788 N N . THR A 1 302 ? 124.844 114.148 142.706 1.00 94.44 302 THR A N 1
ATOM 2789 C CA . THR A 1 302 ? 123.797 114.786 141.893 1.00 94.44 302 THR A CA 1
ATOM 2790 C C . THR A 1 302 ? 122.409 114.475 142.435 1.00 94.44 302 THR A C 1
ATOM 2791 O O . THR A 1 302 ? 121.624 115.381 142.686 1.00 94.44 302 THR A O 1
ATOM 2802 N N . SER A 1 303 ? 122.112 113.203 142.700 1.00 90.87 303 SER A N 1
ATOM 2803 C CA . SER A 1 303 ? 120.833 112.771 143.266 1.00 90.87 303 SER A CA 1
ATOM 2804 C C . SER A 1 303 ? 120.555 113.300 144.677 1.00 90.87 303 SER A C 1
ATOM 2805 O O . SER A 1 303 ? 119.401 113.348 145.084 1.00 90.87 303 SER A O 1
ATOM 2813 N N . GLU A 1 304 ? 121.559 113.767 145.421 1.00 94.59 304 GLU A N 1
ATOM 2814 C CA . GLU A 1 304 ? 121.341 114.516 146.661 1.00 94.59 304 GLU A CA 1
ATOM 2815 C C . GLU A 1 304 ? 120.805 115.946 146.428 1.00 94.59 304 GLU A C 1
ATOM 2816 O O . GLU A 1 304 ? 119.983 116.429 147.202 1.00 94.59 304 GLU A O 1
ATOM 2828 N N . LYS A 1 305 ? 121.194 116.622 145.342 1.00 93.49 305 LYS A N 1
ATOM 2829 C CA . LYS A 1 305 ? 120.672 117.963 145.020 1.00 93.49 305 LYS A CA 1
ATOM 2830 C C . LYS A 1 305 ? 119.229 117.948 144.514 1.00 93.49 305 LYS A C 1
ATOM 2831 O O . LYS A 1 305 ? 118.440 118.801 144.895 1.00 93.49 305 LYS A O 1
ATOM 2850 N N . TYR A 1 306 ? 118.806 116.929 143.774 1.00 88.16 306 TYR A N 1
ATOM 2851 C CA . TYR A 1 306 ? 117.386 116.745 143.446 1.00 88.16 306 TYR A CA 1
ATOM 2852 C C . TYR A 1 306 ? 116.522 116.474 144.690 1.00 88.16 306 TYR A C 1
ATOM 2853 O O . TYR A 1 306 ? 115.402 116.970 144.792 1.00 88.16 306 TYR A O 1
ATOM 2871 N N . LEU A 1 307 ? 117.060 115.775 145.687 1.00 89.26 307 LEU A N 1
ATOM 2872 C CA . LEU A 1 307 ? 116.419 115.602 146.984 1.00 89.26 307 LEU A CA 1
ATOM 2873 C C . LEU A 1 307 ? 116.283 116.926 147.765 1.00 89.26 307 LEU A C 1
ATOM 2874 O O . LEU A 1 307 ? 115.242 117.134 148.381 1.00 89.26 307 LEU A O 1
ATOM 2890 N N . GLU A 1 308 ? 117.255 117.849 147.691 1.00 93.50 308 GLU A N 1
ATOM 2891 C CA . GLU A 1 308 ? 117.113 119.228 148.205 1.00 93.50 308 GLU A CA 1
ATOM 2892 C C . GLU A 1 308 ? 116.031 120.054 147.476 1.00 93.50 308 GLU A C 1
ATOM 2893 O O . GLU A 1 308 ? 115.369 120.875 148.105 1.00 93.50 308 GLU A O 1
ATOM 2905 N N . LYS A 1 309 ? 115.785 119.814 146.181 1.00 92.61 309 LYS A N 1
ATOM 2906 C CA . LYS A 1 309 ? 114.618 120.335 145.436 1.00 92.61 309 LYS A CA 1
ATOM 2907 C C . LYS A 1 309 ? 113.310 119.590 145.751 1.00 92.61 309 LYS A C 1
ATOM 2908 O O . LYS A 1 309 ? 112.251 119.994 145.285 1.00 92.61 309 LYS A O 1
ATOM 2927 N N . GLY A 1 310 ? 113.364 118.534 146.560 1.00 88.90 310 GLY A N 1
ATOM 2928 C CA . GLY A 1 310 ? 112.217 117.749 147.018 1.00 88.90 310 GLY A CA 1
ATOM 2929 C C . GLY A 1 310 ? 111.751 116.620 146.097 1.00 88.90 310 GLY A C 1
ATOM 2930 O O . GLY A 1 310 ? 110.654 116.105 146.303 1.00 88.90 310 GLY A O 1
ATOM 2934 N N . LEU A 1 311 ? 112.554 116.211 145.114 1.00 82.21 311 LEU A N 1
ATOM 2935 C CA . LEU A 1 311 ? 112.258 115.085 144.227 1.00 82.21 311 LEU A CA 1
ATOM 2936 C C . LEU A 1 311 ? 113.093 113.861 144.627 1.00 82.21 311 LEU A C 1
ATOM 2937 O O . LEU A 1 311 ? 114.318 113.909 144.627 1.00 82.21 311 LEU A O 1
ATOM 2953 N N . THR A 1 312 ? 112.451 112.755 144.977 1.00 79.47 312 THR A N 1
ATOM 2954 C CA . THR A 1 312 ? 113.120 111.520 145.417 1.00 79.47 312 THR A CA 1
ATOM 2955 C C . THR A 1 312 ? 113.497 110.641 144.227 1.00 79.47 312 THR A C 1
ATOM 2956 O O . THR A 1 312 ? 112.746 110.588 143.261 1.00 79.47 312 THR A O 1
ATOM 2967 N N . ILE A 1 313 ? 114.610 109.902 144.312 1.00 75.58 313 ILE A N 1
ATOM 2968 C CA . ILE A 1 313 ? 115.036 108.901 143.315 1.00 75.58 313 ILE A CA 1
ATOM 2969 C C . ILE A 1 313 ? 113.864 107.976 142.979 1.00 75.58 313 ILE A C 1
ATOM 2970 O O . ILE A 1 313 ? 113.288 107.379 143.889 1.00 75.58 313 ILE A O 1
ATOM 2986 N N . SER A 1 314 ? 113.508 107.835 141.701 1.00 76.43 314 SER A N 1
ATOM 2987 C CA . SER A 1 314 ? 112.565 106.789 141.288 1.00 76.43 314 SER A CA 1
ATOM 2988 C C . SER A 1 314 ? 113.232 105.425 141.450 1.00 76.43 314 SER A C 1
ATOM 2989 O O . SER A 1 314 ? 114.312 105.214 140.899 1.00 76.43 314 SER A O 1
ATOM 2997 N N . PRO A 1 315 ? 112.615 104.461 142.153 1.00 74.98 315 PRO A N 1
ATOM 2998 C CA . PRO A 1 315 ? 113.176 103.123 142.238 1.00 74.98 315 PRO A CA 1
ATOM 2999 C C . PRO A 1 315 ? 113.367 102.426 140.891 1.00 74.98 315 PRO A C 1
ATOM 3000 O O . PRO A 1 315 ? 114.205 101.544 140.804 1.00 74.98 315 PRO A O 1
ATOM 3011 N N . ARG A 1 316 ? 112.666 102.825 139.824 1.00 76.28 316 ARG A N 1
ATOM 3012 C CA . ARG A 1 316 ? 112.842 102.278 138.468 1.00 76.28 316 ARG A CA 1
ATOM 3013 C C . ARG A 1 316 ? 114.040 102.892 137.736 1.00 76.28 316 ARG A C 1
ATOM 3014 O O . ARG A 1 316 ? 114.627 102.259 136.872 1.00 76.28 316 ARG A O 1
ATOM 3035 N N . SER A 1 317 ? 114.412 104.113 138.098 1.00 74.49 317 SER A N 1
ATOM 3036 C CA . SER A 1 317 ? 115.510 104.879 137.492 1.00 74.49 317 SER A CA 1
ATOM 3037 C C . SER A 1 317 ? 116.829 104.781 138.265 1.00 74.49 317 SER A C 1
ATOM 3038 O O . SER A 1 317 ? 117.832 105.336 137.830 1.00 74.49 317 SER A O 1
ATOM 3046 N N . ALA A 1 318 ? 116.826 104.144 139.437 1.00 73.63 318 ALA A N 1
ATOM 3047 C CA . ALA A 1 318 ? 117.987 104.027 140.306 1.00 73.63 318 ALA A CA 1
ATOM 3048 C C . ALA A 1 318 ? 119.071 103.132 139.706 1.00 73.63 318 ALA A C 1
ATOM 3049 O O . ALA A 1 318 ? 118.778 102.015 139.285 1.00 73.63 318 ALA A O 1
ATOM 3056 N N . PHE A 1 319 ? 120.323 103.570 139.764 1.00 79.27 319 PHE A N 1
ATOM 3057 C CA . PHE A 1 319 ? 121.509 102.781 139.436 1.00 79.27 319 PHE A CA 1
ATOM 3058 C C . PHE A 1 319 ? 122.586 102.964 140.508 1.00 79.27 319 PHE A C 1
ATOM 3059 O O . PHE A 1 319 ? 122.517 103.863 141.334 1.00 79.27 319 PHE A O 1
ATOM 3076 N N . ILE A 1 320 ? 123.582 102.094 140.519 1.00 80.41 320 ILE A N 1
ATOM 3077 C CA . ILE A 1 320 ? 124.742 102.172 141.414 1.00 80.41 320 ILE A CA 1
ATOM 3078 C C . ILE A 1 320 ? 125.918 102.694 140.587 1.00 80.41 320 ILE A C 1
ATOM 3079 O O . ILE A 1 320 ? 126.233 102.098 139.558 1.00 80.41 320 ILE A O 1
ATOM 3095 N N . ASN A 1 321 ? 126.574 103.783 140.980 1.00 84.90 321 ASN A N 1
ATOM 3096 C CA . ASN A 1 321 ? 127.756 104.252 140.247 1.00 84.90 321 ASN A CA 1
ATOM 3097 C C . ASN A 1 321 ? 129.046 103.594 140.770 1.00 84.90 321 ASN A C 1
ATOM 3098 O O . ASN A 1 321 ? 129.032 102.759 141.671 1.00 84.90 321 ASN A O 1
ATOM 3109 N N . GLU A 1 322 ? 130.178 103.986 140.198 1.00 89.30 322 GLU A N 1
ATOM 3110 C CA . GLU A 1 322 ? 131.512 103.426 140.435 1.00 89.30 322 GLU A CA 1
ATOM 3111 C C . GLU A 1 322 ? 131.932 103.389 141.910 1.00 89.30 322 GLU A C 1
ATOM 3112 O O . GLU A 1 322 ? 132.634 102.475 142.319 1.00 89.30 322 GLU A O 1
ATOM 3124 N N . ALA A 1 323 ? 131.512 104.353 142.726 1.00 91.62 323 ALA A N 1
ATOM 3125 C CA . ALA A 1 323 ? 131.990 104.541 144.098 1.00 91.62 323 ALA A CA 1
ATOM 3126 C C . ALA A 1 323 ? 131.176 103.808 145.186 1.00 91.62 323 ALA A C 1
ATOM 3127 O O . ALA A 1 323 ? 131.334 104.088 146.374 1.00 91.62 323 ALA A O 1
ATOM 3134 N N . GLY A 1 324 ? 130.299 102.874 144.810 1.00 91.14 324 GLY A N 1
ATOM 3135 C CA . GLY A 1 324 ? 129.436 102.160 145.758 1.00 91.14 324 GLY A CA 1
ATOM 3136 C C . GLY A 1 324 ? 128.387 103.064 146.398 1.00 91.14 324 GLY A C 1
ATOM 3137 O O . GLY A 1 324 ? 128.259 103.129 147.618 1.00 91.14 324 GLY A O 1
ATOM 3141 N N . GLU A 1 325 ? 127.660 103.798 145.566 1.00 89.57 325 GLU A N 1
ATOM 3142 C CA . GLU A 1 325 ? 126.662 104.779 145.983 1.00 89.57 325 GLU A CA 1
ATOM 3143 C C . GLU A 1 325 ? 125.512 104.843 144.967 1.00 89.57 325 GLU A C 1
ATOM 3144 O O . GLU A 1 325 ? 125.705 104.589 143.779 1.00 89.57 325 GLU A O 1
ATOM 3156 N N . ILE A 1 326 ? 124.309 105.136 145.454 1.00 84.57 326 ILE A N 1
ATOM 3157 C CA . ILE A 1 326 ? 123.059 105.088 144.692 1.00 84.57 326 ILE A CA 1
ATOM 3158 C C . ILE A 1 326 ? 122.814 106.431 143.993 1.00 84.57 326 ILE A C 1
ATOM 3159 O O . ILE A 1 326 ? 122.859 107.487 144.617 1.00 84.57 326 ILE A O 1
ATOM 3175 N N . ASP A 1 327 ? 122.517 106.382 142.703 1.00 85.14 327 ASP A N 1
ATOM 3176 C CA . ASP A 1 327 ? 122.316 107.501 141.780 1.00 85.14 327 ASP A CA 1
ATOM 3177 C C . ASP A 1 327 ? 121.103 107.204 140.881 1.00 85.14 327 ASP A C 1
ATOM 3178 O O . ASP A 1 327 ? 120.574 106.095 140.919 1.00 85.14 327 ASP A O 1
ATOM 3187 N N . SER A 1 328 ? 120.603 108.146 140.086 1.00 80.46 328 SER A N 1
ATOM 3188 C CA . SER A 1 328 ? 119.485 107.852 139.176 1.00 80.46 328 SER A CA 1
ATOM 3189 C C . SER A 1 328 ? 119.482 108.686 137.902 1.00 80.46 328 SER A C 1
ATOM 3190 O O . SER A 1 328 ? 120.155 109.706 137.796 1.00 80.46 328 SER A O 1
ATOM 3198 N N . ASN A 1 329 ? 118.718 108.217 136.917 1.00 79.11 329 ASN A N 1
ATOM 3199 C CA . ASN A 1 329 ? 118.343 108.966 135.719 1.00 79.11 329 ASN A CA 1
ATOM 3200 C C . ASN A 1 329 ? 116.859 109.397 135.762 1.00 79.11 329 ASN A C 1
ATOM 3201 O O . ASN A 1 329 ? 116.202 109.480 134.731 1.00 79.11 329 ASN A O 1
ATOM 3212 N N . GLY A 1 330 ? 116.305 109.621 136.958 1.00 78.11 330 GLY A N 1
ATOM 3213 C CA . GLY A 1 330 ? 114.885 109.920 137.155 1.00 78.11 330 GLY A CA 1
ATOM 3214 C C . GLY A 1 330 ? 114.491 110.142 138.613 1.00 78.11 330 GLY A C 1
ATOM 3215 O O . GLY A 1 330 ? 114.879 109.376 139.498 1.00 78.11 330 GLY A O 1
ATOM 3219 N N . TRP A 1 331 ? 113.740 111.219 138.866 1.00 79.79 331 TRP A N 1
ATOM 3220 C CA . TRP A 1 331 ? 113.315 111.698 140.191 1.00 79.79 331 TRP A CA 1
ATOM 3221 C C . TRP A 1 331 ? 111.857 112.169 140.158 1.00 79.79 331 TRP A C 1
ATOM 3222 O O . TRP A 1 331 ? 111.433 112.822 139.210 1.00 79.79 331 TRP A O 1
ATOM 3243 N N . GLY A 1 332 ? 111.086 111.849 141.192 1.00 82.93 332 GLY A N 1
ATOM 3244 C CA . GLY A 1 332 ? 109.660 112.148 141.267 1.00 82.93 332 GLY A CA 1
ATOM 3245 C C . GLY A 1 332 ? 109.269 112.939 142.511 1.00 82.93 332 GLY A C 1
ATOM 3246 O O . GLY A 1 332 ? 109.861 112.743 143.573 1.00 82.93 332 GLY A O 1
ATOM 3250 N N . PRO A 1 333 ? 108.275 113.829 142.432 1.00 83.29 333 PRO A N 1
ATOM 3251 C CA . PRO A 1 333 ? 107.705 114.485 143.599 1.00 83.29 333 PRO A CA 1
ATOM 3252 C C . PRO A 1 333 ? 106.753 113.540 144.361 1.00 83.29 333 PRO A C 1
ATOM 3253 O O . PRO A 1 333 ? 106.300 112.525 143.816 1.00 83.29 333 PRO A O 1
ATOM 3264 N N . PRO A 1 334 ? 106.385 113.856 145.612 1.00 86.75 334 PRO A N 1
ATOM 3265 C CA . PRO A 1 334 ? 105.207 113.264 146.236 1.00 86.75 334 PRO A CA 1
ATOM 3266 C C . PRO A 1 334 ? 103.949 113.623 145.432 1.00 86.75 334 PRO A C 1
ATOM 3267 O O . PRO A 1 334 ? 103.890 114.689 144.824 1.00 86.75 334 PRO A O 1
ATOM 3278 N N . ASP A 1 335 ? 102.917 112.775 145.434 1.00 86.27 335 ASP A N 1
ATOM 3279 C CA . ASP A 1 335 ? 101.746 112.912 144.542 1.00 86.27 335 ASP A CA 1
ATOM 3280 C C . ASP A 1 335 ? 100.918 114.194 144.737 1.00 86.27 335 ASP A C 1
ATOM 3281 O O . ASP A 1 335 ? 100.361 114.717 143.777 1.00 86.27 335 ASP A O 1
ATOM 3290 N N . GLU A 1 336 ? 100.880 114.765 145.937 1.00 88.79 336 GLU A N 1
ATOM 3291 C CA . GLU A 1 336 ? 100.289 116.086 146.196 1.00 88.79 336 GLU A CA 1
ATOM 3292 C C . GLU A 1 336 ? 101.020 117.256 145.498 1.00 88.79 336 GLU A C 1
ATOM 3293 O O . GLU A 1 336 ? 100.491 118.361 145.452 1.00 88.79 336 GLU A O 1
ATOM 3305 N N . TYR A 1 337 ? 102.209 117.020 144.943 1.00 83.76 337 TYR A N 1
ATOM 3306 C CA . TYR A 1 337 ? 103.083 117.995 144.284 1.00 83.76 337 TYR A CA 1
ATOM 3307 C C . TYR A 1 337 ? 103.395 117.631 142.817 1.00 83.76 337 TYR A C 1
ATOM 3308 O O . TYR A 1 337 ? 104.137 118.347 142.147 1.00 83.76 337 TYR A O 1
ATOM 3326 N N . ASN A 1 338 ? 102.810 116.553 142.284 1.00 71.47 338 ASN A N 1
ATOM 3327 C CA . ASN A 1 338 ? 102.817 116.253 140.853 1.00 71.47 338 ASN A CA 1
ATOM 3328 C C . ASN A 1 338 ? 101.910 117.243 140.087 1.00 71.47 338 ASN A C 1
ATOM 3329 O O . ASN A 1 338 ? 100.728 117.393 140.389 1.00 71.47 338 ASN A O 1
ATOM 3340 N N . THR A 1 339 ? 102.455 117.915 139.081 1.00 69.80 339 THR A N 1
ATOM 3341 C CA . THR A 1 339 ? 101.744 118.901 138.254 1.00 69.80 339 THR A CA 1
ATOM 3342 C C . THR A 1 339 ? 100.936 118.275 137.109 1.00 69.80 339 THR A C 1
ATOM 3343 O O . THR A 1 339 ? 99.902 118.815 136.725 1.00 69.80 339 THR A O 1
ATOM 3354 N N . VAL A 1 340 ? 101.360 117.125 136.575 1.00 66.44 340 VAL A N 1
ATOM 3355 C CA . VAL A 1 340 ? 100.755 116.483 135.406 1.00 66.44 340 VAL A CA 1
ATOM 3356 C C . VAL A 1 340 ? 99.493 115.740 135.805 1.00 66.44 340 VAL A C 1
ATOM 3357 O O . VAL A 1 340 ? 98.419 116.013 135.280 1.00 66.44 340 VAL A O 1
ATOM 3370 N N . THR A 1 341 ? 99.568 114.831 136.778 1.00 67.98 341 THR A N 1
ATOM 3371 C CA . THR A 1 341 ? 98.403 114.023 137.176 1.00 67.98 341 THR A CA 1
ATOM 3372 C C . THR A 1 341 ? 97.336 114.833 137.881 1.00 67.98 341 THR A C 1
ATOM 3373 O O . THR A 1 341 ? 96.160 114.567 137.698 1.00 67.98 341 THR A O 1
ATOM 3384 N N . SER A 1 342 ? 97.697 115.846 138.666 1.00 70.78 342 SER A N 1
ATOM 3385 C CA . SER A 1 342 ? 96.713 116.719 139.323 1.00 70.78 342 SER A CA 1
ATOM 3386 C C . SER A 1 342 ? 95.918 117.545 138.313 1.00 70.78 342 SER A C 1
ATOM 3387 O O . SER A 1 342 ? 94.706 117.683 138.466 1.00 70.78 342 SER A O 1
ATOM 3395 N N . ARG A 1 343 ? 96.556 118.028 137.239 1.00 67.79 343 ARG A N 1
ATOM 3396 C CA . ARG A 1 343 ? 95.878 118.653 136.097 1.00 67.79 343 ARG A CA 1
ATOM 3397 C C . ARG A 1 343 ? 94.978 117.664 135.366 1.00 67.79 343 ARG A C 1
ATOM 3398 O O . ARG A 1 343 ? 93.800 117.951 135.202 1.00 67.79 343 ARG A O 1
ATOM 3419 N N . LEU A 1 344 ? 95.465 116.486 134.962 1.00 66.12 344 LEU A N 1
ATOM 3420 C CA . LEU A 1 344 ? 94.629 115.490 134.283 1.00 66.12 344 LEU A CA 1
ATOM 3421 C C . LEU A 1 344 ? 93.459 114.982 135.147 1.00 66.12 344 LEU A C 1
ATOM 3422 O O . LEU A 1 344 ? 92.373 114.761 134.624 1.00 66.12 344 LEU A O 1
ATOM 3438 N N . ARG A 1 345 ? 93.634 114.848 136.465 1.00 70.34 345 ARG A N 1
ATOM 3439 C CA . ARG A 1 345 ? 92.548 114.508 137.399 1.00 70.34 345 ARG A CA 1
ATOM 3440 C C . ARG A 1 345 ? 91.487 115.595 137.420 1.00 70.34 345 ARG A C 1
ATOM 3441 O O . ARG A 1 345 ? 90.308 115.303 137.261 1.00 70.34 345 ARG A O 1
ATOM 3462 N N . ARG A 1 346 ? 91.892 116.853 137.599 1.00 71.44 346 ARG A N 1
ATOM 3463 C CA . ARG A 1 346 ? 90.991 118.004 137.582 1.00 71.44 346 ARG A CA 1
ATOM 3464 C C . ARG A 1 346 ? 90.244 118.089 136.260 1.00 71.44 346 ARG A C 1
ATOM 3465 O O . ARG A 1 346 ? 89.029 118.214 136.281 1.00 71.44 346 ARG A O 1
ATOM 3486 N N . ASP A 1 347 ? 90.916 117.907 135.128 1.00 70.06 347 ASP A N 1
ATOM 3487 C CA . ASP A 1 347 ? 90.257 117.945 133.819 1.00 70.06 347 ASP A CA 1
ATOM 3488 C C . ASP A 1 347 ? 89.273 116.782 133.572 1.00 70.06 347 ASP A C 1
ATOM 3489 O O . ASP A 1 347 ? 88.133 117.019 133.172 1.00 70.06 347 ASP A O 1
ATOM 3498 N N . ASN A 1 348 ? 89.638 115.530 133.850 1.00 67.89 348 ASN A N 1
ATOM 3499 C CA . ASN A 1 348 ? 88.737 114.382 133.687 1.00 67.89 348 ASN A CA 1
ATOM 3500 C C . ASN A 1 348 ? 87.529 114.401 134.636 1.00 67.89 348 ASN A C 1
ATOM 3501 O O . ASN A 1 348 ? 86.471 113.872 134.299 1.00 67.89 348 ASN A O 1
ATOM 3512 N N . SER A 1 349 ? 87.667 115.008 135.810 1.00 70.52 349 SER A N 1
ATOM 3513 C CA . SER A 1 349 ? 86.629 115.033 136.847 1.00 70.52 349 SER A CA 1
ATOM 3514 C C . SER A 1 349 ? 85.669 116.219 136.770 1.00 70.52 349 SER A C 1
ATOM 3515 O O . SER A 1 349 ? 84.601 116.148 137.377 1.00 70.52 349 SER A O 1
ATOM 3523 N N . GLU A 1 350 ? 86.007 117.293 136.049 1.00 71.95 350 GLU A N 1
ATOM 3524 C CA . GLU A 1 350 ? 85.155 118.489 135.969 1.00 71.95 350 GLU A CA 1
ATOM 3525 C C . GLU A 1 350 ? 85.064 119.189 134.606 1.00 71.95 350 GLU A C 1
ATOM 3526 O O . GLU A 1 350 ? 84.070 119.880 134.389 1.00 71.95 350 GLU A O 1
ATOM 3538 N N . TYR A 1 351 ? 86.026 119.051 133.686 1.00 68.27 351 TYR A N 1
ATOM 3539 C CA . TYR A 1 351 ? 85.866 119.619 132.337 1.00 68.27 351 TYR A CA 1
ATOM 3540 C C . TYR A 1 351 ? 85.104 118.680 131.418 1.00 68.27 351 TYR A C 1
ATOM 3541 O O . TYR A 1 351 ? 84.245 119.132 130.669 1.00 68.27 351 TYR A O 1
ATOM 3559 N N . ARG A 1 352 ? 85.353 117.376 131.487 1.00 65.80 352 ARG A N 1
ATOM 3560 C CA . ARG A 1 352 ? 84.648 116.398 130.649 1.00 65.80 352 ARG A CA 1
ATOM 3561 C C . ARG A 1 352 ? 83.162 116.329 130.989 1.00 65.80 352 ARG A C 1
ATOM 3562 O O . ARG A 1 352 ? 82.789 116.256 132.155 1.00 65.80 352 ARG A O 1
ATOM 3583 N N . VAL A 1 353 ? 82.305 116.278 129.976 1.00 67.58 353 VAL A N 1
ATOM 3584 C CA . VAL A 1 353 ? 80.984 115.657 130.111 1.00 67.58 353 VAL A CA 1
ATOM 3585 C C . VAL A 1 353 ? 81.179 114.144 129.991 1.00 67.58 353 VAL A C 1
ATOM 3586 O O . VAL A 1 353 ? 82.103 113.702 129.311 1.00 67.58 353 VAL A O 1
ATOM 3599 N N . PHE A 1 354 ? 80.394 113.347 130.715 1.00 69.59 354 PHE A N 1
ATOM 3600 C CA . PHE A 1 354 ? 80.749 111.955 131.024 1.00 69.59 354 PHE A CA 1
ATOM 3601 C C . PHE A 1 354 ? 82.073 111.857 131.813 1.00 69.59 354 PHE A C 1
ATOM 3602 O O . PHE A 1 354 ? 83.004 111.141 131.463 1.00 69.59 354 PHE A O 1
ATOM 3619 N N . ASP A 1 355 ? 82.154 112.631 132.895 1.00 72.84 355 ASP A N 1
ATOM 3620 C CA . ASP A 1 355 ? 83.290 112.742 133.814 1.00 72.84 355 ASP A CA 1
ATOM 3621 C C . ASP A 1 355 ? 83.634 111.439 134.554 1.00 72.84 355 ASP A C 1
ATOM 3622 O O . ASP A 1 355 ? 82.794 110.549 134.705 1.00 72.84 355 ASP A O 1
ATOM 3631 N N . TYR A 1 356 ? 84.870 111.338 135.054 1.00 69.93 356 TYR A N 1
ATOM 3632 C CA . TYR A 1 356 ? 85.360 110.230 135.876 1.00 69.93 356 TYR A CA 1
ATOM 3633 C C . TYR A 1 356 ? 86.440 110.682 136.872 1.00 69.93 356 TYR A C 1
ATOM 3634 O O . TYR A 1 356 ? 87.120 111.674 136.649 1.00 69.93 356 TYR A O 1
ATOM 3652 N N . ASP A 1 357 ? 86.584 109.979 137.998 1.00 76.63 357 ASP A N 1
ATOM 3653 C CA . ASP A 1 357 ? 87.397 110.440 139.135 1.00 76.63 357 ASP A CA 1
ATOM 3654 C C . ASP A 1 357 ? 88.906 110.182 138.999 1.00 76.63 357 ASP A C 1
ATOM 3655 O O . ASP A 1 357 ? 89.707 110.732 139.748 1.00 76.63 357 ASP A O 1
ATOM 3664 N N . GLU A 1 358 ? 89.305 109.305 138.085 1.00 73.96 358 GLU A N 1
ATOM 3665 C CA . GLU A 1 358 ? 90.700 108.978 137.763 1.00 73.96 358 GLU A CA 1
ATOM 3666 C C . GLU A 1 358 ? 91.402 110.093 136.970 1.00 73.96 358 GLU A C 1
ATOM 3667 O O . GLU A 1 358 ? 90.775 111.025 136.486 1.00 73.96 358 GLU A O 1
ATOM 3679 N N . TYR A 1 359 ? 92.730 109.995 136.836 1.00 67.38 359 TYR A N 1
ATOM 3680 C CA . TYR A 1 359 ? 93.527 110.857 135.959 1.00 67.38 359 TYR A CA 1
ATOM 3681 C C . TYR A 1 359 ? 93.902 110.226 134.609 1.00 67.38 359 TYR A C 1
ATOM 3682 O O . TYR A 1 359 ? 94.410 110.932 133.744 1.00 67.38 359 TYR A O 1
ATOM 3700 N N . TYR A 1 360 ? 93.675 108.932 134.392 1.00 63.13 360 TYR A N 1
ATOM 3701 C CA . TYR A 1 360 ? 94.109 108.238 133.181 1.00 63.13 360 TYR A CA 1
ATOM 3702 C C . TYR A 1 360 ? 93.398 108.737 131.918 1.00 63.13 360 TYR A C 1
ATOM 3703 O O . TYR A 1 360 ? 92.211 109.067 131.939 1.00 63.13 360 TYR A O 1
ATOM 3721 N N . SER A 1 361 ? 94.102 108.742 130.791 1.00 61.09 361 SER A N 1
ATOM 3722 C CA . SER A 1 361 ? 93.509 108.899 129.461 1.00 61.09 361 SER A CA 1
ATOM 3723 C C . SER A 1 361 ? 92.711 107.662 129.058 1.00 61.09 361 SER A C 1
ATOM 3724 O O . SER A 1 361 ? 92.992 106.552 129.510 1.00 61.09 361 SER A O 1
ATOM 3732 N N . ARG A 1 362 ? 91.702 107.816 128.200 1.00 58.30 362 ARG A N 1
ATOM 3733 C CA . ARG A 1 362 ? 90.918 106.677 127.713 1.00 58.30 362 ARG A CA 1
ATOM 3734 C C . ARG A 1 362 ? 91.674 105.872 126.660 1.00 58.30 362 ARG A C 1
ATOM 3735 O O . ARG A 1 362 ? 92.391 106.432 125.838 1.00 58.30 362 ARG A O 1
ATOM 3756 N N . SER A 1 363 ? 91.490 104.555 126.679 1.00 56.92 363 SER A N 1
ATOM 3757 C CA . SER A 1 363 ? 92.029 103.621 125.679 1.00 56.92 363 SER A CA 1
ATOM 3758 C C . SER A 1 363 ? 91.429 103.862 124.299 1.00 56.92 363 SER A C 1
ATOM 3759 O O . SER A 1 363 ? 90.296 104.313 124.200 1.00 56.92 363 SER A O 1
ATOM 3767 N N . SER A 1 364 ? 92.119 103.474 123.230 1.00 54.63 364 SER A N 1
ATOM 3768 C CA . SER A 1 364 ? 91.605 103.513 121.857 1.00 54.63 364 SER A CA 1
ATOM 3769 C C . SER A 1 364 ? 90.275 102.766 121.670 1.00 54.63 364 SER A C 1
ATOM 3770 O O . SER A 1 364 ? 89.418 103.238 120.931 1.00 54.63 364 SER A O 1
ATOM 3778 N N . ASP A 1 365 ? 90.060 101.633 122.348 1.00 57.02 365 ASP A N 1
ATOM 3779 C CA . ASP A 1 365 ? 88.790 100.885 122.327 1.00 57.02 365 ASP A CA 1
ATOM 3780 C C . ASP A 1 365 ? 87.666 101.625 123.064 1.00 57.02 365 ASP A C 1
ATOM 3781 O O . ASP A 1 365 ? 86.528 101.635 122.597 1.00 57.02 365 ASP A O 1
ATOM 3790 N N . ARG A 1 366 ? 87.973 102.306 124.176 1.00 57.27 366 ARG A N 1
ATOM 3791 C CA . ARG A 1 366 ? 87.038 103.197 124.880 1.00 57.27 366 ARG A CA 1
ATOM 3792 C C . ARG A 1 366 ? 86.656 104.392 124.020 1.00 57.27 366 ARG A C 1
ATOM 3793 O O . ARG A 1 366 ? 85.489 104.761 123.971 1.00 57.27 366 ARG A O 1
ATOM 3814 N N . ILE A 1 367 ? 87.628 105.002 123.347 1.00 53.57 367 ILE A N 1
ATOM 3815 C CA . ILE A 1 367 ? 87.399 106.140 122.459 1.00 53.57 367 ILE A CA 1
ATOM 3816 C C . ILE A 1 367 ? 86.564 105.712 121.251 1.00 53.57 367 ILE A C 1
ATOM 3817 O O . ILE A 1 367 ? 85.591 106.378 120.938 1.00 53.57 367 ILE A O 1
ATOM 3833 N N . ALA A 1 368 ? 86.870 104.602 120.584 1.00 54.35 368 ALA A N 1
ATOM 3834 C CA . ALA A 1 368 ? 86.114 104.179 119.414 1.00 54.35 368 ALA A CA 1
ATOM 3835 C C . ALA A 1 368 ? 84.656 103.813 119.740 1.00 54.35 368 ALA A C 1
ATOM 3836 O O . ALA A 1 368 ? 83.742 104.296 119.073 1.00 54.35 368 ALA A O 1
ATOM 3843 N N . ASN A 1 369 ? 84.421 103.006 120.780 1.00 57.49 369 ASN A N 1
ATOM 3844 C CA . ASN A 1 369 ? 83.094 102.598 121.245 1.00 57.49 369 ASN A CA 1
ATOM 3845 C C . ASN A 1 369 ? 82.329 103.709 121.980 1.00 57.49 369 ASN A C 1
ATOM 3846 O O . ASN A 1 369 ? 81.121 103.600 122.164 1.00 57.49 369 ASN A O 1
ATOM 3857 N N . GLY A 1 370 ? 82.992 104.783 122.396 1.00 59.13 370 GLY A N 1
ATOM 3858 C CA . GLY A 1 370 ? 82.369 105.890 123.106 1.00 59.13 370 GLY A CA 1
ATOM 3859 C C . GLY A 1 370 ? 82.029 105.583 124.561 1.00 59.13 370 GLY A C 1
ATOM 3860 O O . GLY A 1 370 ? 80.945 105.947 125.010 1.00 59.13 370 GLY A O 1
ATOM 3864 N N . THR A 1 371 ? 82.909 104.893 125.298 1.00 59.12 371 THR A N 1
ATOM 3865 C CA . THR A 1 371 ? 82.683 104.456 126.676 1.00 59.12 371 THR A CA 1
ATOM 3866 C C . THR A 1 371 ? 83.619 105.147 127.662 1.00 59.12 371 THR A C 1
ATOM 3867 O O . THR A 1 371 ? 84.700 105.620 127.322 1.00 59.12 371 THR A O 1
ATOM 3878 N N . TYR A 1 372 ? 83.170 105.298 128.906 1.00 62.60 372 TYR A N 1
ATOM 3879 C CA . TYR A 1 372 ? 83.790 106.136 129.934 1.00 62.60 372 TYR A CA 1
ATOM 3880 C C . TYR A 1 372 ? 83.781 105.432 131.308 1.00 62.60 372 TYR A C 1
ATOM 3881 O O . TYR A 1 372 ? 82.764 104.837 131.667 1.00 62.60 372 TYR A O 1
ATOM 3899 N N . PRO A 1 373 ? 84.852 105.505 132.117 1.00 64.12 373 PRO A N 1
ATOM 3900 C CA . PRO A 1 373 ? 84.880 104.900 133.445 1.00 64.12 373 PRO A CA 1
ATOM 3901 C C . PRO A 1 373 ? 83.738 105.371 134.358 1.00 64.12 373 PRO A C 1
ATOM 3902 O O . PRO A 1 373 ? 83.539 106.558 134.568 1.00 64.12 373 PRO A O 1
ATOM 3913 N N . GLY A 1 374 ? 82.978 104.449 134.943 1.00 66.21 374 GLY A N 1
ATOM 3914 C CA . GLY A 1 374 ? 81.825 104.778 135.788 1.00 66.21 374 GLY A CA 1
ATOM 3915 C C . GLY A 1 374 ? 80.523 105.072 135.045 1.00 66.21 374 GLY A C 1
ATOM 3916 O O . GLY A 1 374 ? 79.532 105.406 135.683 1.00 66.21 374 GLY A O 1
ATOM 3920 N N . TRP A 1 375 ? 80.491 104.896 133.728 1.00 70.66 375 TRP A N 1
ATOM 3921 C CA . TRP A 1 375 ? 79.307 105.005 132.884 1.00 70.66 375 TRP A CA 1
ATOM 3922 C C . TRP A 1 375 ? 79.038 103.678 132.190 1.00 70.66 375 TRP A C 1
ATOM 3923 O O . TRP A 1 375 ? 79.965 102.917 131.919 1.00 70.66 375 TRP A O 1
ATOM 3944 N N . VAL A 1 376 ? 77.773 103.401 131.881 1.00 72.58 376 VAL A N 1
ATOM 3945 C CA . VAL A 1 376 ? 77.380 102.229 131.085 1.00 72.58 376 VAL A CA 1
ATOM 3946 C C . VAL A 1 376 ? 76.516 102.650 129.899 1.00 72.58 376 VAL A C 1
ATOM 3947 O O . VAL A 1 376 ? 75.663 103.526 130.017 1.00 72.58 376 VAL A O 1
ATOM 3960 N N . LYS A 1 377 ? 76.785 102.053 128.738 1.00 76.40 377 LYS A N 1
ATOM 3961 C CA . LYS A 1 377 ? 76.158 102.349 127.450 1.00 76.40 377 LYS A CA 1
ATOM 3962 C C . LYS A 1 377 ? 75.127 101.293 127.089 1.00 76.40 377 LYS A C 1
ATOM 3963 O O . LYS A 1 377 ? 75.396 100.099 127.163 1.00 76.40 377 LYS A O 1
ATOM 3982 N N . GLU A 1 378 ? 73.973 101.732 126.625 1.00 80.24 378 GLU A N 1
ATOM 3983 C CA . GLU A 1 378 ? 72.933 100.894 126.035 1.00 80.24 378 GLU A CA 1
ATOM 3984 C C . GLU A 1 378 ? 72.614 101.384 124.617 1.00 80.24 378 GLU A C 1
ATOM 3985 O O . GLU A 1 378 ? 72.417 102.576 124.411 1.00 80.24 378 GLU A O 1
ATOM 3997 N N . ASP A 1 379 ? 72.535 100.502 123.622 1.00 85.30 379 ASP A N 1
ATOM 3998 C CA . ASP A 1 379 ? 71.964 100.853 122.319 1.00 85.30 379 ASP A CA 1
ATOM 3999 C C . ASP A 1 379 ? 70.431 100.978 122.401 1.00 85.30 379 ASP A C 1
ATOM 4000 O O . ASP A 1 379 ? 69.740 100.037 122.790 1.00 85.30 379 ASP A O 1
ATOM 4009 N N . VAL A 1 380 ? 69.900 102.122 121.974 1.00 85.66 380 VAL A N 1
ATOM 4010 C CA . VAL A 1 380 ? 68.469 102.445 122.004 1.00 85.66 380 VAL A CA 1
ATOM 4011 C C . VAL A 1 380 ? 67.920 102.738 120.608 1.00 85.66 380 VAL A C 1
ATOM 4012 O O . VAL A 1 380 ? 66.871 103.355 120.469 1.00 85.66 380 VAL A O 1
ATOM 4025 N N . SER A 1 381 ? 68.628 102.330 119.556 1.00 86.06 381 SER A N 1
ATOM 4026 C CA . SER A 1 381 ? 68.390 102.766 118.179 1.00 86.06 381 SER A CA 1
ATOM 4027 C C . SER A 1 381 ? 67.024 102.361 117.619 1.00 86.06 381 SER A C 1
ATOM 4028 O O . SER A 1 381 ? 66.526 103.034 116.731 1.00 86.06 381 SER A O 1
ATOM 4036 N N . GLU A 1 382 ? 66.389 101.307 118.136 1.00 89.38 382 GLU A N 1
ATOM 4037 C CA . GLU A 1 382 ? 65.156 100.687 117.621 1.00 89.38 382 GLU A CA 1
ATOM 4038 C C . GLU A 1 382 ? 63.918 101.616 117.615 1.00 89.38 382 GLU A C 1
ATOM 4039 O O . GLU A 1 382 ? 63.420 101.887 116.518 1.00 89.38 382 GLU A O 1
ATOM 4051 N N . PRO A 1 383 ? 63.443 102.192 118.740 1.00 85.77 383 PRO A N 1
ATOM 4052 C CA . PRO A 1 383 ? 62.403 103.223 118.728 1.00 85.77 383 PRO A CA 1
ATOM 4053 C C . PRO A 1 383 ? 62.660 104.376 117.750 1.00 85.77 383 PRO A C 1
ATOM 4054 O O . PRO A 1 383 ? 61.756 104.781 117.024 1.00 85.77 383 PRO A O 1
ATOM 4065 N N . TYR A 1 384 ? 63.887 104.895 117.697 1.00 85.78 384 TYR A N 1
ATOM 4066 C CA . TYR A 1 384 ? 64.259 105.989 116.807 1.00 85.78 384 TYR A CA 1
ATOM 4067 C C . TYR A 1 384 ? 64.282 105.545 115.337 1.00 85.78 384 TYR A C 1
ATOM 4068 O O . TYR A 1 384 ? 63.808 106.284 114.487 1.00 85.78 384 TYR A O 1
ATOM 4086 N N . SER A 1 385 ? 64.726 104.329 115.022 1.00 88.13 385 SER A N 1
ATOM 4087 C CA . SER A 1 385 ? 64.709 103.754 113.671 1.00 88.13 385 SER A CA 1
ATOM 4088 C C . SER A 1 385 ? 63.304 103.535 113.125 1.00 88.13 385 SER A C 1
ATOM 4089 O O . SER A 1 385 ? 63.084 103.646 111.922 1.00 88.13 385 SER A O 1
ATOM 4097 N N . LYS A 1 386 ? 62.354 103.255 114.020 1.00 86.17 386 LYS A N 1
ATOM 4098 C CA . LYS A 1 386 ? 60.927 103.073 113.766 1.00 86.17 386 LYS A CA 1
ATOM 4099 C C . LYS A 1 386 ? 60.217 104.415 113.611 1.00 86.17 386 LYS A C 1
ATOM 4100 O O . LYS A 1 386 ? 59.361 104.551 112.746 1.00 86.17 386 LYS A O 1
ATOM 4119 N N . LYS A 1 387 ? 60.593 105.428 114.396 1.00 85.11 387 LYS A N 1
ATOM 4120 C CA . LYS A 1 387 ? 60.081 106.803 114.290 1.00 85.11 387 LYS A CA 1
ATOM 4121 C C . LYS A 1 387 ? 60.572 107.513 113.029 1.00 85.11 387 LYS A C 1
ATOM 4122 O O . LYS A 1 387 ? 59.762 108.045 112.281 1.00 85.11 387 LYS A O 1
ATOM 4141 N N . TYR A 1 388 ? 61.883 107.535 112.815 1.00 85.23 388 TYR A N 1
ATOM 4142 C CA . TYR A 1 388 ? 62.569 108.257 111.745 1.00 85.23 388 TYR A CA 1
ATOM 4143 C C . TYR A 1 388 ? 62.938 107.376 110.545 1.00 85.23 388 TYR A C 1
ATOM 4144 O O . TYR A 1 388 ? 63.705 107.812 109.696 1.00 85.23 388 TYR A O 1
ATOM 4162 N N . ASN A 1 389 ? 62.403 106.161 110.450 1.00 88.88 389 ASN A N 1
ATOM 4163 C CA . ASN A 1 389 ? 62.484 105.290 109.278 1.00 88.88 389 ASN A CA 1
ATOM 4164 C C . ASN A 1 389 ? 63.905 105.127 108.710 1.00 88.88 389 ASN A C 1
ATOM 4165 O O . ASN A 1 389 ? 64.191 105.551 107.591 1.00 88.88 389 ASN A O 1
ATOM 4176 N N . PHE A 1 390 ? 64.802 104.503 109.470 1.00 86.98 390 PHE A N 1
ATOM 4177 C CA . PHE A 1 390 ? 66.113 104.057 108.986 1.00 86.98 390 PHE A CA 1
ATOM 4178 C C . PHE A 1 390 ? 66.348 102.577 109.314 1.00 86.98 390 PHE A C 1
ATOM 4179 O O . PHE A 1 390 ? 65.814 102.056 110.292 1.00 86.98 390 PHE A O 1
ATOM 4196 N N . LYS A 1 391 ? 67.126 101.868 108.492 1.00 89.15 391 LYS A N 1
ATOM 4197 C CA . LYS A 1 391 ? 67.530 100.477 108.753 1.00 89.15 391 LYS A CA 1
ATOM 4198 C C . LYS A 1 391 ? 68.758 100.443 109.665 1.00 89.15 391 LYS A C 1
ATOM 4199 O O . LYS A 1 391 ? 69.506 101.416 109.729 1.00 89.15 391 LYS A O 1
ATOM 4218 N N . ALA A 1 392 ? 69.059 99.305 110.288 1.00 94.10 392 ALA A N 1
ATOM 4219 C CA . ALA A 1 392 ? 70.306 99.167 111.044 1.00 94.10 392 ALA A CA 1
ATOM 4220 C C . ALA A 1 392 ? 71.575 99.320 110.175 1.00 94.10 392 ALA A C 1
ATOM 4221 O O . ALA A 1 392 ? 72.630 99.704 110.678 1.00 94.10 392 ALA A O 1
ATOM 4228 N N . SER A 1 393 ? 71.485 99.037 108.877 1.00 93.22 393 SER A N 1
ATOM 4229 C CA . SER A 1 393 ? 72.568 99.202 107.908 1.00 93.22 393 SER A CA 1
ATOM 4230 C C . SER A 1 393 ? 72.771 100.645 107.420 1.00 93.22 393 SER A C 1
ATOM 4231 O O . SER A 1 393 ? 73.781 100.918 106.781 1.00 93.22 393 SER A O 1
ATOM 4239 N N . ASP A 1 394 ? 71.874 101.580 107.721 1.00 88.93 394 ASP A N 1
ATOM 4240 C CA . ASP A 1 394 ? 71.939 102.955 107.207 1.00 88.93 394 ASP A CA 1
ATOM 4241 C C . ASP A 1 394 ? 72.956 103.868 107.918 1.00 88.93 394 ASP A C 1
ATOM 4242 O O . ASP A 1 394 ? 73.175 104.988 107.470 1.00 88.93 394 ASP A O 1
ATOM 4251 N N . GLY A 1 395 ? 73.638 103.404 108.969 1.00 82.96 395 GLY A N 1
ATOM 4252 C CA . GLY A 1 395 ? 74.789 104.095 109.565 1.00 82.96 395 GLY A CA 1
ATOM 4253 C C . GLY A 1 395 ? 74.450 105.210 110.557 1.00 82.96 395 GLY A C 1
ATOM 4254 O O . GLY A 1 395 ? 75.307 106.016 110.908 1.00 82.96 395 GLY A O 1
ATOM 4258 N N . ILE A 1 396 ? 73.185 105.273 110.969 1.00 81.40 396 ILE A N 1
ATOM 4259 C CA . ILE A 1 396 ? 72.631 106.136 112.014 1.00 81.40 396 ILE A CA 1
ATOM 4260 C C . ILE A 1 396 ? 72.424 105.253 113.249 1.00 81.40 396 ILE A C 1
ATOM 4261 O O . ILE A 1 396 ? 71.811 104.198 113.128 1.00 81.40 396 ILE A O 1
ATOM 4277 N N . ARG A 1 397 ? 72.899 105.660 114.428 1.00 81.31 397 ARG A N 1
ATOM 4278 C CA . ARG A 1 397 ? 72.668 104.982 115.719 1.00 81.31 397 ARG A CA 1
ATOM 4279 C C . ARG A 1 397 ? 72.348 105.956 116.848 1.00 81.31 397 ARG A C 1
ATOM 4280 O O . ARG A 1 397 ? 72.910 107.044 116.899 1.00 81.31 397 ARG A O 1
ATOM 4301 N N . PHE A 1 398 ? 71.518 105.538 117.797 1.00 80.13 398 PHE A N 1
ATOM 4302 C CA . PHE A 1 398 ? 71.285 106.235 119.062 1.00 80.13 398 PHE A CA 1
ATOM 4303 C C . PHE A 1 398 ? 71.669 105.325 120.233 1.00 80.13 398 PHE A C 1
ATOM 4304 O O . PHE A 1 398 ? 71.231 104.179 120.307 1.00 80.13 398 PHE A O 1
ATOM 4321 N N . SER A 1 399 ? 72.449 105.828 121.181 1.00 76.71 399 SER A N 1
ATOM 4322 C CA . SER A 1 399 ? 72.815 105.109 122.400 1.00 76.71 399 SER A CA 1
ATOM 4323 C C . SER A 1 399 ? 72.621 105.982 123.630 1.00 76.71 399 SER A C 1
ATOM 4324 O O . SER A 1 399 ? 72.750 107.193 123.579 1.00 76.71 399 SER A O 1
ATOM 4332 N N . LYS A 1 400 ? 72.285 105.361 124.751 1.00 75.61 400 LYS A N 1
ATOM 4333 C CA . LYS A 1 400 ? 72.067 105.991 126.054 1.00 75.61 400 LYS A CA 1
ATOM 4334 C C . LYS A 1 400 ? 73.283 105.710 126.931 1.00 75.61 400 LYS A C 1
ATOM 4335 O O . LYS A 1 400 ? 73.685 104.563 127.052 1.00 75.61 400 LYS A O 1
ATOM 4354 N N . LEU A 1 401 ? 73.860 106.728 127.548 1.00 71.10 401 LEU A N 1
ATOM 4355 C CA . LEU A 1 401 ? 74.826 106.592 128.636 1.00 71.10 401 LEU A CA 1
ATOM 4356 C C . LEU A 1 401 ? 74.132 106.903 129.963 1.00 71.10 401 LEU A C 1
ATOM 4357 O O . LEU A 1 401 ? 73.427 107.901 130.040 1.00 71.10 401 LEU A O 1
ATOM 4373 N N . GLU A 1 402 ? 74.366 106.118 131.016 1.00 75.75 402 GLU A N 1
ATOM 4374 C CA . GLU A 1 402 ? 73.986 106.433 132.403 1.00 75.75 402 GLU A CA 1
ATOM 4375 C C . GLU A 1 402 ? 75.135 106.174 133.394 1.00 75.75 402 GLU A C 1
ATOM 4376 O O . GLU A 1 402 ? 75.905 105.226 133.242 1.00 75.75 402 GLU A O 1
ATOM 4388 N N . ARG A 1 403 ? 75.288 107.044 134.398 1.00 75.58 403 ARG A N 1
ATOM 4389 C CA . ARG A 1 403 ? 76.321 106.939 135.443 1.00 75.58 403 ARG A CA 1
ATOM 4390 C C . ARG A 1 403 ? 75.958 105.796 136.406 1.00 75.58 403 ARG A C 1
ATOM 4391 O O . ARG A 1 403 ? 74.835 105.747 136.900 1.00 75.58 403 ARG A O 1
ATOM 4412 N N . ILE A 1 404 ? 76.883 104.873 136.682 1.00 77.45 404 ILE A N 1
ATOM 4413 C CA . ILE A 1 404 ? 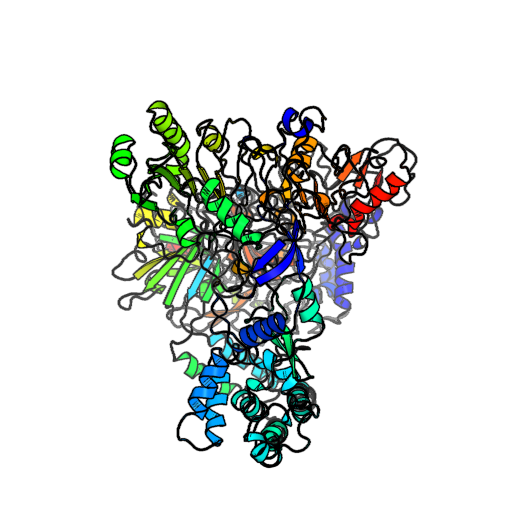76.609 103.623 137.408 1.00 77.45 404 ILE A CA 1
ATOM 4414 C C . ILE A 1 404 ? 76.197 103.895 138.860 1.00 77.45 404 ILE A C 1
ATOM 4415 O O . ILE A 1 404 ? 75.193 103.358 139.314 1.00 77.45 404 ILE A O 1
ATOM 4431 N N . ASN A 1 405 ? 76.915 104.775 139.555 1.00 84.16 405 ASN A N 1
ATOM 4432 C CA . ASN A 1 405 ? 76.425 105.419 140.768 1.00 84.16 405 ASN A CA 1
ATOM 4433 C C . ASN A 1 405 ? 75.917 106.824 140.405 1.00 84.16 405 ASN A C 1
ATOM 4434 O O . ASN A 1 405 ? 76.738 107.687 140.091 1.00 84.16 405 ASN A O 1
ATOM 4445 N N . PRO A 1 406 ? 74.599 107.090 140.421 1.00 87.34 406 PRO A N 1
ATOM 4446 C CA . PRO A 1 406 ? 74.080 108.418 140.123 1.00 87.34 406 PRO A CA 1
ATOM 4447 C C . PRO A 1 406 ? 74.457 109.427 141.207 1.00 87.34 406 PRO A C 1
ATOM 4448 O O . PRO A 1 406 ? 74.821 109.069 142.327 1.00 87.34 406 PRO A O 1
ATOM 4459 N N . ASN A 1 407 ? 74.366 110.703 140.865 1.00 98.63 407 ASN A N 1
ATOM 4460 C CA . ASN A 1 407 ? 74.793 111.834 141.675 1.00 98.63 407 ASN A CA 1
ATOM 4461 C C . ASN A 1 407 ? 73.625 112.829 141.864 1.00 98.63 407 ASN A C 1
ATOM 4462 O O . ASN A 1 407 ? 73.471 113.748 141.063 1.00 98.63 407 ASN A O 1
ATOM 4473 N N . PRO A 1 408 ? 72.764 112.652 142.884 1.00 107.47 408 PRO A N 1
ATOM 4474 C CA . PRO A 1 408 ? 71.618 113.530 143.153 1.00 107.47 408 PRO A CA 1
ATOM 4475 C C . PRO A 1 408 ? 71.984 114.953 143.582 1.00 107.47 408 PRO A C 1
ATOM 4476 O O . PRO A 1 408 ? 71.141 115.841 143.509 1.00 107.47 408 PRO A O 1
ATOM 4487 N N . ALA A 1 409 ? 73.210 115.191 144.051 1.00 115.17 409 ALA A N 1
ATOM 4488 C CA . ALA A 1 409 ? 73.588 116.412 144.759 1.00 115.17 409 ALA A CA 1
ATOM 4489 C C . ALA A 1 409 ? 73.605 117.692 143.897 1.00 115.17 409 ALA A C 1
ATOM 4490 O O . ALA A 1 409 ? 73.505 118.790 144.440 1.00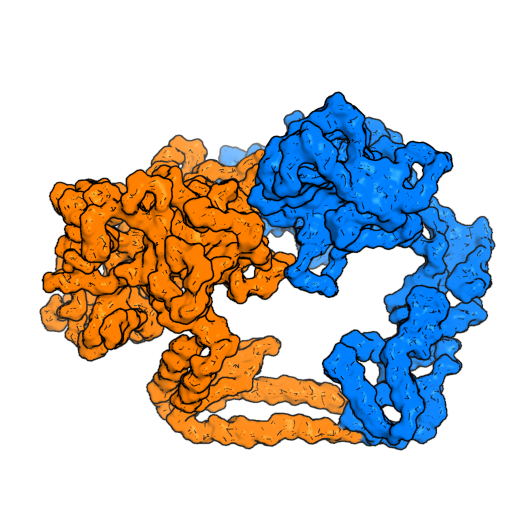 115.17 409 ALA A O 1
ATOM 4497 N N . LYS A 1 410 ? 73.682 117.566 142.567 1.00 130.23 410 LYS A N 1
ATOM 4498 C CA . LYS A 1 410 ? 73.527 118.660 141.600 1.00 130.23 410 LYS A CA 1
ATOM 4499 C C . LYS A 1 410 ? 72.928 118.111 140.302 1.00 130.23 410 LYS A C 1
ATOM 4500 O O . LYS A 1 410 ? 73.449 117.152 139.739 1.00 130.23 410 LYS A O 1
ATOM 4519 N N . GLY A 1 411 ? 71.852 118.719 139.811 1.00 117.57 411 GLY A N 1
ATOM 4520 C CA . GLY A 1 411 ? 71.013 118.206 138.719 1.00 117.57 411 GLY A CA 1
ATOM 4521 C C . GLY A 1 411 ? 71.575 118.252 137.290 1.00 117.57 411 GLY A C 1
ATOM 4522 O O . GLY A 1 411 ? 70.814 118.133 136.336 1.00 117.57 411 GLY A O 1
ATOM 4526 N N . LYS A 1 412 ? 72.889 118.422 137.142 1.00 105.91 412 LYS A N 1
ATOM 4527 C CA . LYS A 1 412 ? 73.571 118.814 135.904 1.00 105.91 412 LYS A CA 1
ATOM 4528 C C . LYS A 1 412 ? 73.573 117.736 134.808 1.00 105.91 412 LYS A C 1
ATOM 4529 O O . LYS A 1 412 ? 73.211 118.050 133.678 1.00 105.91 412 LYS A O 1
ATOM 4548 N N . LEU A 1 413 ? 73.939 116.483 135.114 1.00 88.66 413 LEU A N 1
ATOM 4549 C CA . LEU A 1 413 ? 73.845 115.323 134.203 1.00 88.66 413 LEU A CA 1
ATOM 4550 C C . LEU A 1 413 ? 74.032 113.979 134.931 1.00 88.66 413 LEU A C 1
ATOM 4551 O O . LEU A 1 413 ? 75.072 113.785 135.551 1.00 88.66 413 LEU A O 1
ATOM 4567 N N . ASN A 1 414 ? 73.093 113.030 134.789 1.00 83.58 414 ASN A N 1
ATOM 4568 C CA . ASN A 1 414 ? 73.242 111.625 135.214 1.00 83.58 414 ASN A CA 1
ATOM 4569 C C . ASN A 1 414 ? 73.044 110.613 134.075 1.00 83.58 414 ASN A C 1
ATOM 4570 O O . ASN A 1 414 ? 73.553 109.496 134.150 1.00 83.58 414 ASN A O 1
ATOM 4581 N N . SER A 1 415 ? 72.349 110.998 133.005 1.00 78.40 415 SER A N 1
ATOM 4582 C CA . SER A 1 415 ? 72.162 110.199 131.794 1.00 78.40 415 SER A CA 1
ATOM 4583 C C . SER A 1 415 ? 72.077 111.082 130.549 1.00 78.40 415 SER A C 1
ATOM 4584 O O . SER A 1 415 ? 71.581 112.206 130.616 1.00 78.40 415 SER A O 1
ATOM 4592 N N . GLY A 1 416 ? 72.532 110.580 129.404 1.00 74.37 416 GLY A N 1
ATOM 4593 C CA . GLY A 1 416 ? 72.564 111.330 128.158 1.00 74.37 416 GLY A CA 1
ATOM 4594 C C . GLY A 1 416 ? 72.335 110.466 126.933 1.00 74.37 416 GLY A C 1
ATOM 4595 O O . GLY A 1 416 ? 72.877 109.369 126.819 1.00 74.37 416 GLY A O 1
ATOM 4599 N N . LEU A 1 417 ? 71.517 110.968 126.017 1.00 73.09 417 LEU A N 1
ATOM 4600 C CA . LEU A 1 417 ? 71.315 110.410 124.689 1.00 73.09 417 LEU A CA 1
ATOM 4601 C C . LEU A 1 417 ? 72.449 110.854 123.762 1.00 73.09 417 LEU A C 1
ATOM 4602 O O . LEU A 1 417 ? 72.816 112.025 123.721 1.00 73.09 417 LEU A O 1
ATOM 4618 N N . VAL A 1 418 ? 73.010 109.921 123.007 1.00 70.84 418 VAL A N 1
ATOM 4619 C CA . VAL A 1 418 ? 74.155 110.108 122.119 1.00 70.84 418 VAL A CA 1
ATOM 4620 C C . VAL A 1 418 ? 73.766 109.693 120.707 1.00 70.84 418 VAL A C 1
ATOM 4621 O O . VAL A 1 418 ? 73.219 108.611 120.523 1.00 70.84 418 VAL A O 1
ATOM 4634 N N . LEU A 1 419 ? 74.030 110.543 119.715 1.00 72.07 419 LEU A N 1
ATOM 4635 C CA . LEU A 1 419 ? 73.784 110.284 118.302 1.00 72.07 419 LEU A CA 1
ATOM 4636 C C . LEU A 1 419 ? 75.111 109.999 117.587 1.00 72.07 419 LEU A C 1
ATOM 4637 O O . LEU A 1 419 ? 76.012 110.834 117.590 1.00 72.07 419 LEU A O 1
ATOM 4653 N N . ASP A 1 420 ? 75.196 108.826 116.963 1.00 75.59 420 ASP A N 1
ATOM 4654 C CA . ASP A 1 420 ? 76.315 108.273 116.193 1.00 75.59 420 ASP A CA 1
ATOM 4655 C C . ASP A 1 420 ? 75.945 108.312 114.701 1.00 75.59 420 ASP A C 1
ATOM 4656 O O . ASP A 1 420 ? 74.974 107.690 114.269 1.00 75.59 420 ASP A O 1
ATOM 4665 N N . LEU A 1 421 ? 76.688 109.092 113.906 1.00 71.87 421 LEU A N 1
ATOM 4666 C CA . LEU A 1 421 ? 76.541 109.230 112.452 1.00 71.87 421 LEU A CA 1
ATOM 4667 C C . LEU A 1 421 ? 77.828 108.785 111.748 1.00 71.87 421 LEU A C 1
ATOM 4668 O O . LEU A 1 421 ? 78.813 109.525 111.716 1.00 71.87 421 LEU A O 1
ATOM 4684 N N . ASP A 1 422 ? 77.814 107.598 111.144 1.00 72.83 422 ASP A N 1
ATOM 4685 C CA . ASP A 1 422 ? 78.910 107.113 110.305 1.00 72.83 422 ASP A CA 1
ATOM 4686 C C . ASP A 1 422 ? 78.794 107.692 108.895 1.00 72.83 422 ASP A C 1
ATOM 4687 O O . ASP A 1 422 ? 78.177 107.105 108.011 1.00 72.83 422 ASP A O 1
ATOM 4696 N N . VAL A 1 423 ? 79.395 108.853 108.657 1.00 70.34 423 VAL A N 1
ATOM 4697 C CA . VAL A 1 423 ? 79.281 109.577 107.381 1.00 70.34 423 VAL A CA 1
ATOM 4698 C C . VAL A 1 423 ? 80.161 109.002 106.269 1.00 70.34 423 VAL A C 1
ATOM 4699 O O . VAL A 1 423 ? 80.180 109.539 105.164 1.00 70.34 423 VAL A O 1
ATOM 4712 N N . SER A 1 424 ? 80.844 107.873 106.493 1.00 70.66 424 SER A N 1
ATOM 4713 C CA . SER A 1 424 ? 81.351 107.046 105.391 1.00 70.66 424 SER A CA 1
ATOM 4714 C C . SER A 1 424 ? 80.223 106.317 104.663 1.00 70.66 424 SER A C 1
ATOM 4715 O O . SER A 1 424 ? 80.371 105.998 103.484 1.00 70.66 424 SER A O 1
ATOM 4723 N N . ASN A 1 425 ? 79.085 106.090 105.330 1.00 78.07 425 ASN A N 1
ATOM 4724 C CA . ASN A 1 425 ? 77.845 105.667 104.685 1.00 78.07 425 ASN A CA 1
ATOM 4725 C C . ASN A 1 425 ? 77.262 106.841 103.874 1.00 78.07 425 ASN A C 1
ATOM 4726 O O . ASN A 1 425 ? 77.469 108.005 104.207 1.00 78.07 425 ASN A O 1
ATOM 4737 N N . ASP A 1 426 ? 76.397 106.566 102.910 1.00 79.75 426 ASP A N 1
ATOM 4738 C CA . ASP A 1 426 ? 75.844 107.597 102.029 1.00 79.75 426 ASP A CA 1
ATOM 4739 C C . ASP A 1 426 ? 74.370 107.874 102.332 1.00 79.75 426 ASP A C 1
ATOM 4740 O O . ASP A 1 426 ? 73.879 108.943 101.984 1.00 79.75 426 ASP A O 1
ATOM 4749 N N . GLU A 1 427 ? 73.684 106.996 103.068 1.00 79.66 427 GLU A N 1
ATOM 4750 C CA . GLU A 1 427 ? 72.387 107.293 103.675 1.00 79.66 427 GLU A CA 1
ATOM 4751 C C . GLU A 1 427 ? 72.556 108.189 104.910 1.00 79.66 427 GLU A C 1
ATOM 4752 O O . GLU A 1 427 ? 71.944 109.251 104.987 1.00 79.66 427 GLU A O 1
ATOM 4764 N N . ALA A 1 428 ? 73.447 107.839 105.847 1.00 77.88 428 ALA A N 1
ATOM 4765 C CA . ALA A 1 428 ? 73.736 108.699 106.994 1.00 77.88 428 ALA A CA 1
ATOM 4766 C C . ALA A 1 428 ? 74.242 110.086 106.579 1.00 77.88 428 ALA A C 1
ATOM 4767 O O . ALA A 1 428 ? 73.842 111.076 107.179 1.00 77.88 428 ALA A O 1
ATOM 4774 N N . TYR A 1 429 ? 75.072 110.214 105.544 1.00 76.32 429 TYR A N 1
ATOM 4775 C CA . TYR A 1 429 ? 75.507 111.528 105.074 1.00 76.32 429 TYR A CA 1
ATOM 4776 C C . TYR A 1 429 ? 74.356 112.319 104.439 1.00 76.32 429 TYR A C 1
ATOM 4777 O O . TYR A 1 429 ? 74.118 113.458 104.837 1.00 76.32 429 TYR A O 1
ATOM 4795 N N . ARG A 1 430 ? 73.585 111.712 103.531 1.00 78.88 430 ARG A N 1
ATOM 4796 C CA . ARG A 1 430 ? 72.369 112.286 102.926 1.00 78.88 430 ARG A CA 1
ATOM 4797 C C . ARG A 1 430 ? 71.366 112.774 103.973 1.00 78.88 430 ARG A C 1
ATOM 4798 O O . ARG A 1 430 ? 70.820 113.866 103.843 1.00 78.88 430 ARG A O 1
ATOM 4819 N N . ARG A 1 431 ? 71.118 111.972 105.010 1.00 79.29 431 ARG A N 1
ATOM 4820 C CA . ARG A 1 431 ? 70.095 112.242 106.023 1.00 79.29 431 ARG A CA 1
ATOM 4821 C C . ARG A 1 431 ? 70.583 112.992 107.253 1.00 79.29 431 ARG A C 1
ATOM 4822 O O . ARG A 1 431 ? 69.746 113.534 107.957 1.00 79.29 431 ARG A O 1
ATOM 4843 N N . SER A 1 432 ? 71.881 113.076 107.517 1.00 78.55 432 SER A N 1
ATOM 4844 C CA . SER A 1 432 ? 72.425 113.702 108.729 1.00 78.55 432 SER A CA 1
ATOM 4845 C C . SER A 1 432 ? 71.837 115.082 108.999 1.00 78.55 432 SER A C 1
ATOM 4846 O O . SER A 1 432 ? 71.321 115.308 110.085 1.00 78.55 432 SER A O 1
ATOM 4854 N N . LYS A 1 433 ? 71.840 116.006 108.030 1.00 76.90 433 LYS A N 1
ATOM 4855 C CA . LYS A 1 433 ? 71.249 117.342 108.203 1.00 76.90 433 LYS A CA 1
ATOM 4856 C C . LYS A 1 433 ? 69.741 117.295 108.459 1.00 76.90 433 LYS A C 1
ATOM 4857 O O . LYS A 1 433 ? 69.237 118.068 109.269 1.00 76.90 433 LYS A O 1
ATOM 4876 N N . GLU A 1 434 ? 69.021 116.393 107.798 1.00 81.52 434 GLU A N 1
ATOM 4877 C CA . GLU A 1 434 ? 67.574 116.242 107.965 1.00 81.52 434 GLU A CA 1
ATOM 4878 C C . GLU A 1 434 ? 67.237 115.695 109.354 1.00 81.52 434 GLU A C 1
ATOM 4879 O O . GLU A 1 434 ? 66.372 116.224 110.041 1.00 81.52 434 GLU A O 1
ATOM 4891 N N . LEU A 1 435 ? 67.976 114.685 109.809 1.00 78.58 435 LEU A N 1
ATOM 4892 C CA . LEU A 1 435 ? 67.814 114.046 111.104 1.00 78.58 435 LEU A CA 1
ATOM 4893 C C . LEU A 1 435 ? 68.191 114.985 112.251 1.00 78.58 435 LEU A C 1
ATOM 4894 O O . LEU A 1 435 ? 67.434 115.099 113.206 1.00 78.58 435 LEU A O 1
ATOM 4910 N N . ILE A 1 436 ? 69.312 115.691 112.138 1.00 76.30 436 ILE A N 1
ATOM 4911 C CA . ILE A 1 436 ? 69.737 116.682 113.120 1.00 76.30 436 ILE A CA 1
ATOM 4912 C C . ILE A 1 436 ? 68.661 117.758 113.308 1.00 76.30 436 ILE A C 1
ATOM 4913 O O . ILE A 1 436 ? 68.445 118.203 114.429 1.00 76.30 436 ILE A O 1
ATOM 4929 N N . GLU A 1 437 ? 67.951 118.168 112.254 1.00 79.14 437 GLU A N 1
ATOM 4930 C CA . GLU A 1 437 ? 66.832 119.110 112.369 1.00 79.14 437 GLU A CA 1
ATOM 4931 C C . GLU A 1 437 ? 65.511 118.478 112.842 1.00 79.14 437 GLU A C 1
ATOM 4932 O O . GLU A 1 437 ? 64.826 119.083 113.666 1.00 79.14 437 GLU A O 1
ATOM 4944 N N . LYS A 1 438 ? 65.143 117.263 112.407 1.00 81.43 438 LYS A N 1
ATOM 4945 C CA . LYS A 1 438 ? 63.931 116.592 112.900 1.00 81.43 438 LYS A CA 1
ATOM 4946 C C . LYS A 1 438 ? 64.010 116.283 114.397 1.00 81.43 438 LYS A C 1
ATOM 4947 O O . LYS A 1 438 ? 63.036 116.530 115.097 1.00 81.43 438 LYS A O 1
ATOM 4966 N N . LEU A 1 439 ? 65.166 115.877 114.922 1.00 80.51 439 LEU A N 1
ATOM 4967 C CA . LEU A 1 439 ? 65.353 115.729 116.368 1.00 80.51 439 LEU A CA 1
ATOM 4968 C C . LEU A 1 439 ? 65.230 117.087 117.096 1.00 80.51 439 LEU A C 1
ATOM 4969 O O . LEU A 1 439 ? 64.640 117.144 118.172 1.00 80.51 439 LEU A O 1
ATOM 4985 N N . GLN A 1 440 ? 65.702 118.192 116.517 1.00 80.21 440 GLN A N 1
ATOM 4986 C CA . GLN A 1 440 ? 65.580 119.510 117.149 1.00 80.21 440 GLN A CA 1
ATOM 4987 C C . GLN A 1 440 ? 64.138 120.032 117.235 1.00 80.21 440 GLN A C 1
ATOM 4988 O O . GLN A 1 440 ? 63.717 120.433 118.319 1.00 80.21 440 GLN A O 1
ATOM 5002 N N . LYS A 1 441 ? 63.351 120.021 116.149 1.00 85.56 441 LYS A N 1
ATOM 5003 C CA . LYS A 1 441 ? 61.953 120.491 116.208 1.00 85.56 441 LYS A CA 1
ATOM 5004 C C . LYS A 1 441 ? 61.016 119.556 116.977 1.00 85.56 441 LYS A C 1
ATOM 5005 O O . LYS A 1 441 ? 60.044 120.024 117.565 1.00 85.56 441 LYS A O 1
ATOM 5024 N N . ASP A 1 442 ? 61.351 118.268 117.085 1.00 87.80 442 ASP A N 1
ATOM 5025 C CA . ASP A 1 442 ? 60.693 117.340 118.012 1.00 87.80 442 ASP A CA 1
ATOM 5026 C C . ASP A 1 442 ? 61.119 117.535 119.481 1.00 87.80 442 ASP A C 1
ATOM 5027 O O . ASP A 1 442 ? 60.467 117.041 120.390 1.00 87.80 442 ASP A O 1
ATOM 5036 N N . GLY A 1 443 ? 62.183 118.290 119.739 1.00 88.12 443 GLY A N 1
ATOM 5037 C CA . GLY A 1 443 ? 62.633 118.654 121.079 1.00 88.12 443 GLY A CA 1
ATOM 5038 C C . GLY A 1 443 ? 63.277 117.519 121.865 1.00 88.12 443 GLY A C 1
ATOM 5039 O O . GLY A 1 443 ? 63.427 117.627 123.073 1.00 88.12 443 GLY A O 1
ATOM 5043 N N . GLU A 1 444 ? 63.717 116.453 121.202 1.00 85.99 444 GLU A N 1
ATOM 5044 C CA . GLU A 1 444 ? 64.576 115.436 121.811 1.00 85.99 444 GLU A CA 1
ATOM 5045 C C . GLU A 1 444 ? 66.012 115.969 121.963 1.00 85.99 444 GLU A C 1
ATOM 5046 O O . GLU A 1 444 ? 66.580 116.533 121.033 1.00 85.99 444 GLU A O 1
ATOM 5058 N N . GLN A 1 445 ? 66.608 115.849 123.151 1.00 81.49 445 GLN A N 1
ATOM 5059 C CA . GLN A 1 445 ? 67.872 116.506 123.517 1.00 81.49 445 GLN A CA 1
ATOM 5060 C C . GLN A 1 445 ? 69.035 115.524 123.391 1.00 81.49 445 GLN A C 1
ATOM 5061 O O . GLN A 1 445 ? 68.997 114.445 123.973 1.00 81.49 445 GLN A O 1
ATOM 5075 N N . ILE A 1 446 ? 70.089 115.889 122.664 1.00 73.53 446 ILE A N 1
ATOM 5076 C CA . ILE A 1 446 ? 71.289 115.060 122.475 1.00 73.53 446 ILE A CA 1
ATOM 5077 C C . ILE A 1 446 ? 72.450 115.624 123.305 1.00 73.53 446 ILE A C 1
ATOM 5078 O O . ILE A 1 446 ? 72.802 116.793 123.179 1.00 73.53 446 ILE A O 1
ATOM 5094 N N . THR A 1 447 ? 73.065 114.799 124.148 1.00 71.25 447 THR A N 1
ATOM 5095 C CA . THR A 1 447 ? 74.238 115.171 124.957 1.00 71.25 447 THR A CA 1
ATOM 5096 C C . THR A 1 447 ? 75.535 115.055 124.153 1.00 71.25 447 THR A C 1
ATOM 5097 O O . THR A 1 447 ? 76.440 115.854 124.324 1.00 71.25 447 THR A O 1
ATOM 5108 N N . SER A 1 448 ? 75.645 114.095 123.244 1.00 70.68 448 SER A N 1
ATOM 5109 C CA . SER A 1 448 ? 76.802 113.970 122.368 1.00 70.68 448 SER A CA 1
ATOM 5110 C C . SER A 1 448 ? 76.382 113.695 120.938 1.00 70.68 448 SER A C 1
ATOM 5111 O O . SER A 1 448 ? 75.709 112.709 120.669 1.00 70.68 448 SER A O 1
ATOM 5119 N N . TYR A 1 449 ? 76.871 114.490 120.009 1.00 68.73 449 TYR A N 1
ATOM 5120 C CA . TYR A 1 449 ? 76.908 114.134 118.597 1.00 68.73 449 TYR A CA 1
ATOM 5121 C C . TYR A 1 449 ? 78.285 113.543 118.306 1.00 68.73 449 TYR A C 1
ATOM 5122 O O . TYR A 1 449 ? 79.284 114.142 118.692 1.00 68.73 449 TYR A O 1
ATOM 5140 N N . ARG A 1 450 ? 78.350 112.380 117.648 1.00 61.06 450 ARG A N 1
ATOM 5141 C CA . ARG A 1 450 ? 79.586 111.732 117.178 1.00 61.06 450 ARG A CA 1
ATOM 5142 C C . ARG A 1 450 ? 79.522 111.600 115.659 1.00 61.06 450 ARG A C 1
ATOM 5143 O O . ARG A 1 450 ? 78.686 110.860 115.154 1.00 61.06 450 ARG A O 1
ATOM 5164 N N . ILE A 1 451 ? 80.383 112.303 114.928 1.00 58.49 451 ILE A N 1
ATOM 5165 C CA . ILE A 1 451 ? 80.448 112.251 113.468 1.00 58.49 451 ILE A CA 1
ATOM 5166 C C . ILE A 1 451 ? 81.690 111.442 113.094 1.00 58.49 451 ILE A C 1
ATOM 5167 O O . ILE A 1 451 ? 82.802 111.885 113.365 1.00 58.49 451 ILE A O 1
ATOM 5183 N N . LYS A 1 452 ? 81.522 110.261 112.499 1.00 60.42 452 LYS A N 1
ATOM 5184 C CA . LYS A 1 452 ? 82.593 109.280 112.285 1.00 60.42 452 LYS A CA 1
ATOM 5185 C C . LYS A 1 452 ? 82.983 109.165 110.825 1.00 60.42 452 LYS A C 1
ATOM 5186 O O . LYS A 1 452 ? 82.120 109.183 109.963 1.00 60.42 452 LYS A O 1
ATOM 5205 N N . ASN A 1 453 ? 84.276 108.990 110.561 1.00 61.51 453 ASN A N 1
ATOM 5206 C CA . ASN A 1 453 ? 84.862 108.805 109.234 1.00 61.51 453 ASN A CA 1
ATOM 5207 C C . ASN A 1 453 ? 84.702 110.018 108.306 1.00 61.51 453 ASN A C 1
ATOM 5208 O O . ASN A 1 453 ? 84.455 109.867 107.112 1.00 61.51 453 ASN A O 1
ATOM 5219 N N . MET A 1 454 ? 84.852 111.232 108.826 1.00 59.33 454 MET A N 1
ATOM 5220 C CA . MET A 1 454 ? 84.734 112.447 108.025 1.00 59.33 454 MET A CA 1
ATOM 5221 C C . MET A 1 454 ? 85.851 112.484 106.982 1.00 59.33 454 MET A C 1
ATOM 5222 O O . MET A 1 454 ? 87.024 112.475 107.342 1.00 59.33 454 MET A O 1
ATOM 5236 N N . GLY A 1 455 ? 85.510 112.524 105.694 1.00 62.30 455 GLY A N 1
ATOM 5237 C CA . GLY A 1 455 ? 86.491 112.548 104.611 1.00 62.30 455 GLY A CA 1
ATOM 5238 C C . GLY A 1 455 ? 87.102 111.198 104.232 1.00 62.30 455 GLY A C 1
ATOM 5239 O O . GLY A 1 455 ? 88.002 111.158 103.407 1.00 62.30 455 GLY A O 1
ATOM 5243 N N . GLU A 1 456 ? 86.641 110.080 104.790 1.00 65.85 456 GLU A N 1
ATOM 5244 C CA . GLU A 1 456 ? 87.246 108.768 104.531 1.00 65.85 456 GLU A CA 1
ATOM 5245 C C . GLU A 1 456 ? 87.022 108.265 103.093 1.00 65.85 456 GLU A C 1
ATOM 5246 O O . GLU A 1 456 ? 87.951 107.783 102.446 1.00 65.85 456 GLU A O 1
ATOM 5258 N N . LYS A 1 457 ? 85.793 108.388 102.576 1.00 70.36 457 LYS A N 1
ATOM 5259 C CA . LYS A 1 457 ? 85.397 108.003 101.210 1.00 70.36 457 LYS A CA 1
ATOM 5260 C C . LYS A 1 457 ? 85.802 109.038 100.160 1.00 70.36 457 LYS A C 1
ATOM 5261 O O . LYS A 1 457 ? 86.341 108.694 99.114 1.00 70.36 457 LYS A O 1
ATOM 5280 N N . ASN A 1 458 ? 85.533 110.308 100.412 1.00 70.46 458 ASN A N 1
ATOM 5281 C CA . ASN A 1 458 ? 85.802 111.434 99.525 1.00 70.46 458 ASN A CA 1
ATOM 5282 C C . ASN A 1 458 ? 86.429 112.570 100.330 1.00 70.46 458 ASN A C 1
ATOM 5283 O O . ASN A 1 458 ? 85.809 113.068 101.261 1.00 70.46 458 ASN A O 1
ATOM 5294 N N . SER A 1 459 ? 87.635 113.004 99.985 1.00 69.00 459 SER A N 1
ATOM 5295 C CA . SER A 1 459 ? 88.423 113.917 100.819 1.00 69.00 459 SER A CA 1
ATOM 5296 C C . SER A 1 459 ? 87.966 115.375 100.777 1.00 69.00 459 SER A C 1
ATOM 5297 O O . SER A 1 459 ? 88.263 116.153 101.674 1.00 69.00 459 SER A O 1
ATOM 5305 N N . ASP A 1 460 ? 87.217 115.768 99.759 1.00 77.10 460 ASP A N 1
ATOM 5306 C CA . ASP A 1 460 ? 86.636 117.096 99.578 1.00 77.10 460 ASP A CA 1
ATOM 5307 C C . ASP A 1 460 ? 85.216 117.213 100.158 1.00 77.10 460 ASP A C 1
ATOM 5308 O O . ASP A 1 460 ? 84.584 118.255 100.021 1.00 77.10 460 ASP A O 1
ATOM 5317 N N . GLN A 1 461 ? 84.699 116.158 100.790 1.00 72.70 461 GLN A N 1
ATOM 5318 C CA . GLN A 1 461 ? 83.369 116.085 101.398 1.00 72.70 461 GLN A CA 1
ATOM 5319 C C . GLN A 1 461 ? 83.118 117.235 102.386 1.00 72.70 461 GLN A C 1
ATOM 5320 O O . GLN A 1 461 ? 83.855 117.408 103.352 1.00 72.70 461 GLN A O 1
ATOM 5334 N N . ALA A 1 462 ? 82.083 118.034 102.138 1.00 73.24 462 ALA A N 1
ATOM 5335 C CA . ALA A 1 462 ? 81.779 119.228 102.905 1.00 73.24 462 ALA A CA 1
ATOM 5336 C C . ALA A 1 462 ? 80.953 118.915 104.157 1.00 73.24 462 ALA A C 1
ATOM 5337 O O . ALA A 1 462 ? 80.094 118.034 104.140 1.00 73.24 462 ALA A O 1
ATOM 5344 N N . PHE A 1 463 ? 81.157 119.679 105.235 1.00 69.37 463 PHE A N 1
ATOM 5345 C CA . PHE A 1 463 ? 80.428 119.542 106.503 1.00 69.37 463 PHE A CA 1
ATOM 5346 C C . PHE A 1 463 ? 79.877 120.857 107.074 1.00 69.37 463 PHE A C 1
ATOM 5347 O O . PHE A 1 463 ? 79.107 120.790 108.029 1.00 69.37 463 PHE A O 1
ATOM 5364 N N . LYS A 1 464 ? 80.177 122.034 106.497 1.00 69.77 464 LYS A N 1
ATOM 5365 C CA . LYS A 1 464 ? 79.698 123.338 106.999 1.00 69.77 464 LYS A CA 1
ATOM 5366 C C . LYS A 1 464 ? 78.166 123.420 107.074 1.00 69.77 464 LYS A C 1
ATOM 5367 O O . LYS A 1 464 ? 77.642 124.021 108.004 1.00 69.77 464 LYS A O 1
ATOM 5386 N N . ASP A 1 465 ? 77.442 122.746 106.181 1.00 74.30 465 ASP A N 1
ATOM 5387 C CA . ASP A 1 465 ? 75.974 122.667 106.188 1.00 74.30 465 ASP A CA 1
ATOM 5388 C C . ASP A 1 465 ? 75.399 121.744 107.283 1.00 74.30 465 ASP A C 1
ATOM 5389 O O . ASP A 1 465 ? 74.288 121.962 107.757 1.00 74.30 465 ASP A O 1
ATOM 5398 N N . ILE A 1 466 ? 76.154 120.729 107.699 1.00 71.23 466 ILE A N 1
ATOM 5399 C CA . ILE A 1 466 ? 75.779 119.755 108.734 1.00 71.23 466 ILE A CA 1
ATOM 5400 C C . ILE A 1 466 ? 76.138 120.282 110.126 1.00 71.23 466 ILE A C 1
ATOM 5401 O O . ILE A 1 466 ? 75.287 120.341 111.009 1.00 71.23 466 ILE A O 1
ATOM 5417 N N . LEU A 1 467 ? 77.389 120.697 110.322 1.00 69.37 467 LEU A N 1
ATOM 5418 C CA . LEU A 1 467 ? 77.845 121.307 111.570 1.00 69.37 467 LEU A CA 1
ATOM 5419 C C . LEU A 1 467 ? 77.084 122.602 111.877 1.00 69.37 467 LEU A C 1
ATOM 5420 O O . LEU A 1 467 ? 76.760 122.849 113.030 1.00 69.37 467 LEU A O 1
ATOM 5436 N N . GLY A 1 468 ? 76.716 123.385 110.863 1.00 73.16 468 GLY A N 1
ATOM 5437 C CA . GLY A 1 468 ? 75.858 124.561 111.007 1.00 73.16 468 GLY A CA 1
ATOM 5438 C C . GLY A 1 468 ? 74.387 124.272 111.325 1.00 73.16 468 GLY A C 1
ATOM 5439 O O . GLY A 1 468 ? 73.682 125.182 111.745 1.00 73.16 468 GLY A O 1
ATOM 5443 N N . ALA A 1 469 ? 73.904 123.047 111.109 1.00 73.53 469 ALA A N 1
ATOM 5444 C CA . ALA A 1 469 ? 72.544 122.625 111.456 1.00 73.53 469 ALA A CA 1
ATOM 5445 C C . ALA A 1 469 ? 72.394 122.146 112.906 1.00 73.53 469 ALA A C 1
ATOM 5446 O O . ALA A 1 469 ? 71.282 122.116 113.428 1.00 73.53 469 ALA A O 1
ATOM 5453 N N . LEU A 1 470 ? 73.488 121.752 113.562 1.00 73.66 470 LEU A N 1
ATOM 5454 C CA . LEU A 1 470 ? 73.523 121.364 114.974 1.00 73.66 470 LEU A CA 1
ATOM 5455 C C . LEU A 1 470 ? 73.078 122.529 115.883 1.00 73.66 470 LEU A C 1
ATOM 5456 O O . LEU A 1 470 ? 73.181 123.685 115.474 1.00 73.66 470 LEU A O 1
ATOM 5472 N N . PRO A 1 471 ? 72.581 122.266 117.105 1.00 78.51 471 PRO A N 1
ATOM 5473 C CA . PRO A 1 471 ? 72.136 123.313 118.027 1.00 78.51 471 PRO A CA 1
ATOM 5474 C C . PRO A 1 471 ? 73.181 124.405 118.304 1.00 78.51 471 PRO A C 1
ATOM 5475 O O . PRO A 1 471 ? 74.380 124.160 118.264 1.00 78.51 471 PRO A O 1
ATOM 5486 N N . LYS A 1 472 ? 72.734 125.615 118.654 1.00 79.92 472 LYS A N 1
ATOM 5487 C CA . LYS A 1 472 ? 73.610 126.735 119.060 1.00 79.92 472 LYS A CA 1
ATOM 5488 C C . LYS A 1 472 ? 74.335 126.493 120.395 1.00 79.92 472 LYS A C 1
ATOM 5489 O O . LYS A 1 472 ? 75.297 127.179 120.730 1.00 79.92 472 LYS A O 1
ATOM 5508 N N . ASP A 1 473 ? 73.851 125.519 121.152 1.00 80.06 473 ASP A N 1
ATOM 5509 C CA . ASP A 1 473 ? 74.264 125.129 122.494 1.00 80.06 473 ASP A CA 1
ATOM 5510 C C . ASP A 1 473 ? 74.346 123.595 122.606 1.00 80.06 473 ASP A C 1
ATOM 5511 O O . ASP A 1 473 ? 73.337 122.901 122.611 1.00 80.06 473 ASP A O 1
ATOM 5520 N N . ILE A 1 474 ? 75.553 123.045 122.672 1.00 76.35 474 ILE A N 1
ATOM 5521 C CA . ILE A 1 474 ? 75.852 121.604 122.581 1.00 76.35 474 ILE A CA 1
ATOM 5522 C C . ILE A 1 474 ? 76.700 121.152 123.771 1.00 76.35 474 ILE A C 1
ATOM 5523 O O . ILE A 1 474 ? 77.719 121.760 124.065 1.00 76.35 474 ILE A O 1
ATOM 5539 N N . GLN A 1 475 ? 76.347 120.040 124.409 1.00 73.93 475 GLN A N 1
ATOM 5540 C CA . GLN A 1 475 ? 77.155 119.448 125.478 1.00 73.93 475 GLN A CA 1
ATOM 5541 C C . GLN A 1 475 ? 78.507 118.918 124.955 1.00 73.93 475 GLN A C 1
ATOM 5542 O O . GLN A 1 475 ? 79.554 119.426 125.345 1.00 73.93 475 GLN A O 1
ATOM 5556 N N . GLN A 1 476 ? 78.494 117.952 124.032 1.00 66.37 476 GLN A N 1
ATOM 5557 C CA . GLN A 1 476 ? 79.678 117.330 123.433 1.00 66.37 476 GLN A CA 1
ATOM 5558 C C . GLN A 1 476 ? 79.575 117.219 121.912 1.00 66.37 476 GLN A C 1
ATOM 5559 O O . GLN A 1 476 ? 78.510 116.932 121.368 1.00 66.37 476 GLN A O 1
ATOM 5573 N N . LEU A 1 477 ? 80.705 117.398 121.228 1.00 62.57 477 LEU A N 1
ATOM 5574 C CA . LEU A 1 477 ? 80.882 117.083 119.818 1.00 62.57 477 LEU A CA 1
ATOM 5575 C C . LEU A 1 477 ? 82.159 116.263 119.645 1.00 62.57 477 LEU A C 1
ATOM 5576 O O . LEU A 1 477 ? 83.237 116.774 119.926 1.00 62.57 477 LEU A O 1
ATOM 5592 N N . GLU A 1 478 ? 82.058 115.022 119.177 1.00 59.00 478 GLU A N 1
ATOM 5593 C CA . GLU A 1 478 ? 83.210 114.214 118.770 1.00 59.00 478 GLU A CA 1
ATOM 5594 C C . GLU A 1 478 ? 83.254 114.159 117.242 1.00 59.00 478 GLU A C 1
ATOM 5595 O O . GLU A 1 478 ? 82.320 113.677 116.602 1.00 59.00 478 GLU A O 1
ATOM 5607 N N . LEU A 1 479 ? 84.343 114.640 116.646 1.00 56.70 479 LEU A N 1
ATOM 5608 C CA . LEU A 1 479 ? 84.593 114.585 115.210 1.00 56.70 479 LEU A CA 1
ATOM 5609 C C . LEU A 1 479 ? 85.763 113.641 114.961 1.00 56.70 479 LEU A C 1
ATOM 5610 O O . LEU A 1 479 ? 86.854 113.896 115.462 1.00 56.70 479 LEU A O 1
ATOM 5626 N N . PHE A 1 480 ? 85.550 112.568 114.200 1.00 53.29 480 PHE A N 1
ATOM 5627 C CA . PHE A 1 480 ? 86.599 111.631 113.806 1.00 53.29 480 PHE A CA 1
ATOM 5628 C C . PHE A 1 480 ? 86.994 111.858 112.346 1.00 53.29 480 PHE A C 1
ATOM 5629 O O . PHE A 1 480 ? 86.340 111.356 111.428 1.00 53.29 480 PHE A O 1
ATOM 5646 N N . PHE A 1 481 ? 88.048 112.638 112.131 1.00 53.26 481 PHE A N 1
ATOM 5647 C CA . PHE A 1 481 ? 88.569 112.969 110.813 1.00 53.26 481 PHE A CA 1
ATOM 5648 C C . PHE A 1 481 ? 89.444 111.858 110.242 1.00 53.26 481 PHE A C 1
ATOM 5649 O O . PHE A 1 481 ? 90.218 111.223 110.952 1.00 53.26 481 PHE A O 1
ATOM 5666 N N . SER A 1 482 ? 89.373 111.644 108.937 1.00 58.66 482 SER A N 1
ATOM 5667 C CA . SER A 1 482 ? 90.275 110.736 108.241 1.00 58.66 482 SER A CA 1
ATOM 5668 C C . SER A 1 482 ? 91.602 111.427 107.890 1.00 58.66 482 SER A C 1
ATOM 5669 O O . SER A 1 482 ? 91.606 112.548 107.395 1.00 58.66 482 SER A O 1
ATOM 5677 N N . ASP A 1 483 ? 92.749 110.783 108.099 1.00 64.47 483 ASP A N 1
ATOM 5678 C CA . ASP A 1 483 ? 94.076 111.378 107.859 1.00 64.47 483 ASP A CA 1
ATOM 5679 C C . ASP A 1 483 ? 94.557 111.265 106.400 1.00 64.47 483 ASP A C 1
ATOM 5680 O O . ASP A 1 483 ? 95.565 111.870 106.035 1.00 64.47 483 ASP A O 1
ATOM 5689 N N . LYS A 1 484 ? 93.842 110.505 105.562 1.00 65.14 484 LYS A N 1
ATOM 5690 C CA . LYS A 1 484 ? 93.932 110.541 104.094 1.00 65.14 484 LYS A CA 1
ATOM 5691 C C . LYS A 1 484 ? 93.222 111.755 103.485 1.00 65.14 484 LYS A C 1
ATOM 5692 O O . LYS A 1 484 ? 93.576 112.163 102.382 1.00 65.14 484 LYS A O 1
ATOM 5711 N N . ALA A 1 485 ? 92.276 112.364 104.202 1.00 63.26 485 ALA A N 1
ATOM 5712 C CA . ALA A 1 485 ? 91.740 113.671 103.856 1.00 63.26 485 ALA A CA 1
ATOM 5713 C C . ALA A 1 485 ? 92.510 114.791 104.550 1.00 63.26 485 ALA A C 1
ATOM 5714 O O . ALA A 1 485 ? 92.926 115.739 103.892 1.00 63.26 485 ALA A O 1
ATOM 5721 N N . THR A 1 486 ? 92.664 114.691 105.875 1.00 64.18 486 THR A N 1
ATOM 5722 C CA . THR A 1 486 ? 93.109 115.768 106.781 1.00 64.18 486 THR A CA 1
ATOM 5723 C C . THR A 1 486 ? 92.377 117.099 106.520 1.00 64.18 486 THR A C 1
ATOM 5724 O O . THR A 1 486 ? 92.938 118.192 106.500 1.00 64.18 486 THR A O 1
ATOM 5735 N N . ASN A 1 487 ? 91.071 117.006 106.245 1.00 68.49 487 ASN A N 1
ATOM 5736 C CA . ASN A 1 487 ? 90.257 118.138 105.830 1.00 68.49 487 ASN A CA 1
ATOM 5737 C C . ASN A 1 487 ? 89.423 118.669 107.002 1.00 68.49 487 ASN A C 1
ATOM 5738 O O . ASN A 1 487 ? 88.254 118.355 107.158 1.00 68.49 487 ASN A O 1
ATOM 5749 N N . THR A 1 488 ? 90.038 119.499 107.838 1.00 65.77 488 THR A N 1
ATOM 5750 C CA . THR A 1 488 ? 89.448 120.207 108.990 1.00 65.77 488 THR A CA 1
ATOM 5751 C C . THR A 1 488 ? 88.872 121.591 108.640 1.00 65.77 488 THR A C 1
ATOM 5752 O O . THR A 1 488 ? 88.728 122.453 109.506 1.00 65.77 488 THR A O 1
ATOM 5763 N N . ALA A 1 489 ? 88.543 121.852 107.370 1.00 66.46 489 ALA A N 1
ATOM 5764 C CA . ALA A 1 489 ? 88.131 123.168 106.873 1.00 66.46 489 ALA A CA 1
ATOM 5765 C C . ALA A 1 489 ? 86.771 123.685 107.376 1.00 66.46 489 ALA A C 1
ATOM 5766 O O . ALA A 1 489 ? 86.466 124.862 107.208 1.00 66.46 489 ALA A O 1
ATOM 5773 N N . SER A 1 490 ? 85.928 122.838 107.970 1.00 68.82 490 SER A N 1
ATOM 5774 C CA . SER A 1 490 ? 84.636 123.250 108.533 1.00 68.82 490 SER A CA 1
ATOM 5775 C C . SER A 1 490 ? 84.777 124.066 109.822 1.00 68.82 490 SER A C 1
ATOM 5776 O O . SER A 1 490 ? 85.596 123.744 110.680 1.00 68.82 490 SER A O 1
ATOM 5784 N N . LEU A 1 491 ? 83.978 125.135 109.960 1.00 70.26 491 LEU A N 1
ATOM 5785 C CA . LEU A 1 491 ? 84.135 126.177 110.984 1.00 70.26 491 LEU A CA 1
ATOM 5786 C C . LEU A 1 491 ? 82.827 126.390 111.767 1.00 70.26 491 LEU A C 1
ATOM 5787 O O . LEU A 1 491 ? 81.747 126.427 111.178 1.00 70.26 491 LEU A O 1
ATOM 5803 N N . ILE A 1 492 ? 82.941 126.495 113.093 1.00 73.22 492 ILE A N 1
ATOM 5804 C CA . ILE A 1 492 ? 81.840 126.382 114.071 1.00 73.22 492 ILE A CA 1
ATOM 5805 C C . ILE A 1 492 ? 81.831 127.540 115.087 1.00 73.22 492 ILE A C 1
ATOM 5806 O O . ILE A 1 492 ? 81.427 127.364 116.228 1.00 73.22 492 ILE A O 1
ATOM 5822 N N . ALA A 1 493 ? 82.298 128.727 114.683 1.00 80.89 493 ALA A N 1
ATOM 5823 C CA . ALA A 1 493 ? 82.503 129.865 115.588 1.00 80.89 493 ALA A CA 1
ATOM 5824 C C . ALA A 1 493 ? 81.235 130.597 116.072 1.00 80.89 493 ALA A C 1
ATOM 5825 O O . ALA A 1 493 ? 81.208 131.052 117.212 1.00 80.89 493 ALA A O 1
ATOM 5832 N N . LEU A 1 494 ? 80.245 130.826 115.199 1.00 77.59 494 LEU A N 1
ATOM 5833 C CA . LEU A 1 494 ? 79.140 131.780 115.424 1.00 77.59 494 LEU A CA 1
ATOM 5834 C C . LEU A 1 494 ? 78.024 131.164 116.302 1.00 77.59 494 LEU A C 1
ATOM 5835 O O . LEU A 1 494 ? 76.828 131.304 116.035 1.00 77.59 494 LEU A O 1
ATOM 5851 N N . GLU A 1 495 ? 78.425 130.433 117.336 1.00 75.29 495 GLU A N 1
ATOM 5852 C CA . GLU A 1 495 ? 77.566 129.672 118.239 1.00 75.29 495 GLU A CA 1
ATOM 5853 C C . GLU A 1 495 ? 77.557 130.269 119.663 1.00 75.29 495 GLU A C 1
ATOM 5854 O O . GLU A 1 495 ? 78.295 131.212 119.955 1.00 75.29 495 GLU A O 1
ATOM 5866 N N . ASN A 1 496 ? 76.734 129.744 120.580 1.00 82.96 496 ASN A N 1
ATOM 5867 C CA . ASN A 1 496 ? 76.821 130.097 121.999 1.00 82.96 496 ASN A CA 1
ATOM 5868 C C . ASN A 1 496 ? 77.796 129.189 122.754 1.00 82.96 496 ASN A C 1
ATOM 5869 O O . ASN A 1 496 ? 78.572 129.712 123.547 1.00 82.96 496 ASN A O 1
ATOM 5880 N N . LYS A 1 497 ? 77.753 127.856 122.578 1.00 77.48 497 LYS A N 1
ATOM 5881 C CA . LYS A 1 497 ? 78.504 126.969 123.486 1.00 77.48 497 LYS A CA 1
ATOM 5882 C C . LYS A 1 497 ? 78.777 125.545 122.991 1.00 77.48 497 LYS A C 1
ATOM 5883 O O . LYS A 1 497 ? 77.858 124.823 122.617 1.00 77.48 497 LYS A O 1
ATOM 5902 N N . ASN A 1 498 ? 80.026 125.102 123.142 1.00 72.46 498 ASN A N 1
ATOM 5903 C CA . ASN A 1 498 ? 80.388 123.702 123.400 1.00 72.46 498 ASN A CA 1
ATOM 5904 C C . ASN A 1 498 ? 80.704 123.596 124.892 1.00 72.46 498 ASN A C 1
ATOM 5905 O O . ASN A 1 498 ? 81.695 124.178 125.343 1.00 72.46 498 ASN A O 1
ATOM 5916 N N . ILE A 1 499 ? 79.862 122.902 125.665 1.00 73.53 499 ILE A N 1
ATOM 5917 C CA . ILE A 1 499 ? 79.848 122.914 127.140 1.00 73.53 499 ILE A CA 1
ATOM 5918 C C . ILE A 1 499 ? 80.987 122.044 127.690 1.00 73.53 499 ILE A C 1
ATOM 5919 O O . ILE A 1 499 ? 80.803 120.934 128.178 1.00 73.53 499 ILE A O 1
ATOM 5935 N N . LYS A 1 500 ? 82.198 122.583 127.582 1.00 71.16 500 LYS A N 1
ATOM 5936 C CA . LYS A 1 500 ? 83.462 121.982 127.990 1.00 71.16 500 LYS A CA 1
ATOM 5937 C C . LYS A 1 500 ? 83.846 120.701 127.241 1.00 71.16 500 LYS A C 1
ATOM 5938 O O . LYS A 1 500 ? 84.542 119.855 127.798 1.00 71.16 500 LYS A O 1
ATOM 5942 N N . GLU A 1 501 ? 83.435 120.554 125.974 1.00 68.16 501 GLU A N 1
ATOM 5943 C CA . GLU A 1 501 ? 83.885 119.431 125.155 1.00 68.16 501 GLU A CA 1
ATOM 5944 C C . GLU A 1 501 ? 83.828 119.691 123.651 1.00 68.16 501 GLU A C 1
ATOM 5945 O O . GLU A 1 501 ? 82.765 119.822 123.043 1.00 68.16 501 GLU A O 1
ATOM 5957 N N . LEU A 1 502 ? 84.997 119.654 123.033 1.00 59.87 502 LEU A N 1
ATOM 5958 C CA . LEU A 1 502 ? 85.189 119.339 121.629 1.00 59.87 502 LEU A CA 1
ATOM 5959 C C . LEU A 1 502 ? 86.289 118.288 121.546 1.00 59.87 502 LEU A C 1
ATOM 5960 O O . LEU A 1 502 ? 87.382 118.508 122.054 1.00 59.87 502 LEU A O 1
ATOM 5976 N N . SER A 1 503 ? 86.036 117.166 120.893 1.00 56.24 503 SER A N 1
ATOM 5977 C CA . SER A 1 503 ? 87.044 116.143 120.648 1.00 56.24 503 SER A CA 1
ATOM 5978 C C . SER A 1 503 ? 87.398 116.076 119.172 1.00 56.24 503 SER A C 1
ATOM 5979 O O . SER A 1 503 ? 86.559 115.755 118.338 1.00 56.24 503 SER A O 1
ATOM 5987 N N . LEU A 1 504 ? 88.650 116.402 118.862 1.00 50.59 504 LEU A N 1
ATOM 5988 C CA . LEU A 1 504 ? 89.213 116.336 117.519 1.00 50.59 504 LEU A CA 1
ATOM 5989 C C . LEU A 1 504 ? 90.067 115.073 117.444 1.00 50.59 504 LEU A C 1
ATOM 5990 O O . LEU A 1 504 ? 91.165 115.039 117.997 1.00 50.59 504 LEU A O 1
ATOM 6006 N N . TYR A 1 505 ? 89.539 114.033 116.811 1.00 51.42 505 TYR A N 1
ATOM 6007 C CA . TYR A 1 505 ? 90.060 112.665 116.830 1.00 51.42 505 TYR A CA 1
ATOM 6008 C C . TYR A 1 505 ? 90.367 112.168 115.416 1.00 51.42 505 TYR A C 1
ATOM 6009 O O . TYR A 1 505 ? 89.728 112.579 114.457 1.00 51.42 505 TYR A O 1
ATOM 6027 N N . THR A 1 506 ? 91.278 111.211 115.281 1.00 52.42 506 THR A N 1
ATOM 6028 C CA . THR A 1 506 ? 91.441 110.406 114.054 1.00 52.42 506 THR A CA 1
ATOM 6029 C C . THR A 1 506 ? 91.743 108.967 114.433 1.00 52.42 506 THR A C 1
ATOM 6030 O O . THR A 1 506 ? 92.216 108.715 115.535 1.00 52.42 506 THR A O 1
ATOM 6041 N N . SER A 1 507 ? 91.538 108.034 113.506 1.00 57.18 507 SER A N 1
ATOM 6042 C CA . SER A 1 507 ? 92.037 106.657 113.617 1.00 57.18 507 SER A CA 1
ATOM 6043 C C . SER A 1 507 ? 93.244 106.401 112.699 1.00 57.18 507 SER A C 1
ATOM 6044 O O . SER A 1 507 ? 93.395 105.300 112.171 1.00 57.18 507 SER A O 1
ATOM 6052 N N . GLY A 1 508 ? 94.070 107.426 112.446 1.00 60.31 508 GLY A N 1
ATOM 6053 C CA . GLY A 1 508 ? 95.254 107.400 111.570 1.00 60.31 508 GLY A CA 1
ATOM 6054 C C . GLY A 1 508 ? 96.487 108.061 112.194 1.00 60.31 508 GLY A C 1
ATOM 6055 O O . GLY A 1 508 ? 96.618 108.070 113.415 1.00 60.31 508 GLY A O 1
ATOM 6059 N N . ASN A 1 509 ? 97.404 108.616 111.397 1.00 59.01 509 ASN A N 1
ATOM 6060 C CA . ASN A 1 509 ? 98.558 109.362 111.903 1.00 59.01 509 ASN A CA 1
ATOM 6061 C C . ASN A 1 509 ? 98.164 110.782 112.337 1.00 59.01 509 ASN A C 1
ATOM 6062 O O . ASN A 1 509 ? 97.899 111.655 111.516 1.00 59.01 509 ASN A O 1
ATOM 6073 N N . SER A 1 510 ? 98.167 111.021 113.644 1.00 57.99 510 SER A N 1
ATOM 6074 C CA . SER A 1 510 ? 97.729 112.273 114.278 1.00 57.99 510 SER A CA 1
ATOM 6075 C C . SER A 1 510 ? 98.816 113.319 114.524 1.00 57.99 510 SER A C 1
ATOM 6076 O O . SER A 1 510 ? 98.515 114.358 115.101 1.00 57.99 510 SER A O 1
ATOM 6084 N N . LEU A 1 511 ? 100.057 113.082 114.094 1.00 59.03 511 LEU A N 1
ATOM 6085 C CA . LEU A 1 511 ? 101.182 114.018 114.236 1.00 59.03 511 LEU A CA 1
ATOM 6086 C C . LEU A 1 511 ? 101.883 114.315 112.895 1.00 59.03 511 LEU A C 1
ATOM 6087 O O . LEU A 1 511 ? 103.053 114.691 112.831 1.00 59.03 511 LEU A O 1
ATOM 6103 N N . LYS A 1 512 ? 101.114 114.172 111.816 1.00 61.53 512 LYS A N 1
ATOM 6104 C CA . LYS A 1 512 ? 101.402 114.603 110.447 1.00 61.53 512 LYS A CA 1
ATOM 6105 C C . LYS A 1 512 ? 101.354 116.139 110.349 1.00 61.53 512 LYS A C 1
ATOM 6106 O O . LYS A 1 512 ? 100.451 116.753 110.909 1.00 61.53 512 LYS A O 1
ATOM 6125 N N . LYS A 1 513 ? 102.318 116.776 109.670 1.00 58.08 513 LYS A N 1
ATOM 6126 C CA . LYS A 1 513 ? 102.463 118.255 109.630 1.00 58.08 513 LYS A CA 1
ATOM 6127 C C . LYS A 1 513 ? 101.301 118.971 108.942 1.00 58.08 513 LYS A C 1
ATOM 6128 O O . LYS A 1 513 ? 100.948 120.079 109.326 1.00 58.08 513 LYS A O 1
ATOM 6147 N N . ALA A 1 514 ? 100.671 118.325 107.973 1.00 57.44 514 ALA A N 1
ATOM 6148 C CA . ALA A 1 514 ? 99.386 118.714 107.406 1.00 57.44 514 ALA A CA 1
ATOM 6149 C C . ALA A 1 514 ? 98.213 118.314 108.323 1.00 57.44 514 ALA A C 1
ATOM 6150 O O . ALA A 1 514 ? 97.372 117.525 107.937 1.00 57.44 514 ALA A O 1
ATOM 6157 N N . TRP A 1 515 ? 98.160 118.832 109.541 1.00 54.42 515 TRP A N 1
ATOM 6158 C CA . TRP A 1 515 ? 96.971 118.917 110.390 1.00 54.42 515 TRP A CA 1
ATOM 6159 C C . TRP A 1 515 ? 96.863 120.371 110.825 1.00 54.42 515 TRP A C 1
ATOM 6160 O O . TRP A 1 515 ? 97.784 120.906 111.447 1.00 54.42 515 TRP A O 1
ATOM 6181 N N . SER A 1 516 ? 95.738 121.017 110.528 1.00 56.15 516 SER A N 1
ATOM 6182 C CA . SER A 1 516 ? 95.524 122.426 110.858 1.00 56.15 516 SER A CA 1
ATOM 6183 C C . SER A 1 516 ? 94.207 122.632 111.589 1.00 56.15 516 SER A C 1
ATOM 6184 O O . SER A 1 516 ? 93.263 121.874 111.397 1.00 56.15 516 SER A O 1
ATOM 6192 N N . TYR A 1 517 ? 94.103 123.708 112.348 1.00 54.89 517 TYR A N 1
ATOM 6193 C CA . TYR A 1 517 ? 92.833 124.247 112.805 1.00 54.89 517 TYR A CA 1
ATOM 6194 C C . TYR A 1 517 ? 92.820 125.745 112.541 1.00 54.89 517 TYR A C 1
ATOM 6195 O O . TYR A 1 517 ? 93.863 126.401 112.520 1.00 54.89 517 TYR A O 1
ATOM 6213 N N . ASN A 1 518 ? 91.632 126.295 112.331 1.00 59.42 518 ASN A N 1
ATOM 6214 C CA . ASN A 1 518 ? 91.452 127.735 112.383 1.00 59.42 518 ASN A CA 1
ATOM 6215 C C . ASN A 1 518 ? 91.288 128.125 113.859 1.00 59.42 518 ASN A C 1
ATOM 6216 O O . ASN A 1 518 ? 90.364 127.634 114.502 1.00 59.42 518 ASN A O 1
ATOM 6227 N N . PRO A 1 519 ? 92.127 128.996 114.441 1.00 59.19 519 PRO A N 1
ATOM 6228 C CA . PRO A 1 519 ? 91.989 129.324 115.850 1.00 59.19 519 PRO A CA 1
ATOM 6229 C C . PRO A 1 519 ? 90.682 130.054 116.172 1.00 59.19 519 PRO A C 1
ATOM 6230 O O . PRO A 1 519 ? 90.134 129.860 117.248 1.00 59.19 519 PRO A O 1
ATOM 6241 N N . LEU A 1 520 ? 90.092 130.774 115.218 1.00 61.22 520 LEU A N 1
ATOM 6242 C CA . LEU A 1 520 ? 88.783 131.409 115.365 1.00 61.22 520 LEU A CA 1
ATOM 6243 C C . LEU A 1 520 ? 87.620 130.405 115.419 1.00 61.22 520 LEU A C 1
ATOM 6244 O O . LEU A 1 520 ? 86.589 130.712 116.001 1.00 61.22 520 LEU A O 1
ATOM 6260 N N . ALA A 1 521 ? 87.768 129.188 114.886 1.00 61.56 521 ALA A N 1
ATOM 6261 C CA . ALA A 1 521 ? 86.736 128.147 114.932 1.00 61.56 521 ALA A CA 1
ATOM 6262 C C . ALA A 1 521 ? 86.438 127.601 116.337 1.00 61.56 521 ALA A C 1
ATOM 6263 O O . ALA A 1 521 ? 85.461 126.880 116.503 1.00 61.56 521 ALA A O 1
ATOM 6270 N N . LEU A 1 522 ? 87.232 127.943 117.349 1.00 59.09 522 LEU A N 1
ATOM 6271 C CA . LEU A 1 522 ? 87.086 127.440 118.712 1.00 59.09 522 LEU A CA 1
ATOM 6272 C C . LEU A 1 522 ? 86.611 128.522 119.694 1.00 59.09 522 LEU A C 1
ATOM 6273 O O . LEU A 1 522 ? 86.672 128.297 120.900 1.00 59.09 522 LEU A O 1
ATOM 6289 N N . ARG A 1 523 ? 86.166 129.696 119.223 1.00 66.46 523 ARG A N 1
ATOM 6290 C CA . ARG A 1 523 ? 86.013 130.911 120.049 1.00 66.46 523 ARG A CA 1
ATOM 6291 C C . ARG A 1 523 ? 85.148 130.709 121.296 1.00 66.46 523 ARG A C 1
ATOM 6292 O O . ARG A 1 523 ? 85.509 131.165 122.373 1.00 66.46 523 ARG A O 1
ATOM 6313 N N . ASN A 1 524 ? 84.047 129.982 121.157 1.00 70.79 524 ASN A N 1
ATOM 6314 C CA . ASN A 1 524 ? 83.083 129.666 122.220 1.00 70.79 524 ASN A CA 1
ATOM 6315 C C . ASN A 1 524 ? 82.978 128.147 122.491 1.00 70.79 524 ASN A C 1
ATOM 6316 O O . ASN A 1 524 ? 81.937 127.605 122.864 1.00 70.79 524 ASN A O 1
ATOM 6327 N N . THR A 1 525 ? 84.119 127.463 122.359 1.00 62.83 525 THR A N 1
ATOM 6328 C CA . THR A 1 525 ? 84.366 126.128 122.919 1.00 62.83 525 THR A CA 1
ATOM 6329 C C . THR A 1 525 ? 85.116 126.267 124.233 1.00 62.83 525 THR A C 1
ATOM 6330 O O . THR A 1 525 ? 86.182 126.868 124.254 1.00 62.83 525 THR A O 1
ATOM 6341 N N . THR A 1 526 ? 84.581 125.713 125.323 1.00 62.67 526 THR A N 1
ATOM 6342 C CA . THR A 1 526 ? 85.153 125.882 126.671 1.00 62.67 526 THR A CA 1
ATOM 6343 C C . THR A 1 526 ? 86.407 125.034 126.919 1.00 62.67 526 THR A C 1
ATOM 6344 O O . THR A 1 526 ? 87.295 125.482 127.636 1.00 62.67 526 THR A O 1
ATOM 6355 N N . TRP A 1 527 ? 86.486 123.821 126.350 1.00 60.02 527 TRP A N 1
ATOM 6356 C CA . TRP A 1 527 ? 87.616 122.894 126.524 1.00 60.02 527 TRP A CA 1
ATOM 6357 C C . TRP A 1 527 ? 87.728 121.932 125.337 1.00 60.02 527 TRP A C 1
ATOM 6358 O O . TRP A 1 527 ? 86.777 121.220 125.022 1.00 60.02 527 TRP A O 1
ATOM 6379 N N . ILE A 1 528 ? 88.871 121.920 124.652 1.00 58.78 528 ILE A N 1
ATOM 6380 C CA . ILE A 1 528 ? 89.154 120.983 123.559 1.00 58.78 528 ILE A CA 1
ATOM 6381 C C . ILE A 1 528 ? 89.934 119.815 124.162 1.00 58.78 528 ILE A C 1
ATOM 6382 O O . ILE A 1 528 ? 90.901 120.026 124.893 1.00 58.78 528 ILE A O 1
ATOM 6398 N N . ASN A 1 529 ? 89.513 118.585 123.894 1.00 59.63 529 ASN A N 1
ATOM 6399 C CA . ASN A 1 529 ? 90.078 117.394 124.504 1.00 59.63 529 ASN A CA 1
ATOM 6400 C C . ASN A 1 529 ? 91.517 117.156 124.037 1.00 59.63 529 ASN A C 1
ATOM 6401 O O . ASN A 1 529 ? 91.801 116.977 122.850 1.00 59.63 529 ASN A O 1
ATOM 6412 N N . THR A 1 530 ? 92.403 117.159 125.025 1.00 58.87 530 THR A N 1
ATOM 6413 C CA . THR A 1 530 ? 93.869 117.115 124.928 1.00 58.87 530 THR A CA 1
ATOM 6414 C C . THR A 1 530 ? 94.470 115.921 125.678 1.00 58.87 530 THR A C 1
ATOM 6415 O O . THR A 1 530 ? 95.628 115.550 125.485 1.00 58.87 530 THR A O 1
ATOM 6426 N N . ILE A 1 531 ? 93.651 115.313 126.530 1.00 58.71 531 ILE A N 1
ATOM 6427 C CA . ILE A 1 531 ? 93.815 113.971 127.099 1.00 58.71 531 ILE A CA 1
ATOM 6428 C C . ILE A 1 531 ? 93.420 112.973 125.989 1.00 58.71 531 ILE A C 1
ATOM 6429 O O . ILE A 1 531 ? 93.193 113.392 124.862 1.00 58.71 531 ILE A O 1
ATOM 6445 N N . ASP A 1 532 ? 93.353 111.666 126.219 1.00 57.50 532 ASP A N 1
ATOM 6446 C CA . ASP A 1 532 ? 93.045 110.690 125.164 1.00 57.50 532 ASP A CA 1
ATOM 6447 C C . ASP A 1 532 ? 94.094 110.700 124.032 1.00 57.50 532 ASP A C 1
ATOM 6448 O O . ASP A 1 532 ? 93.800 110.523 122.853 1.00 57.50 532 ASP A O 1
ATOM 6457 N N . TYR A 1 533 ? 95.350 110.938 124.407 1.00 57.85 533 TYR A N 1
ATOM 6458 C CA . TYR A 1 533 ? 96.539 110.906 123.563 1.00 57.85 533 TYR A CA 1
ATOM 6459 C C . TYR A 1 533 ? 97.182 109.516 123.587 1.00 57.85 533 TYR A C 1
ATOM 6460 O O . TYR A 1 533 ? 97.748 109.098 124.600 1.00 57.85 533 TYR A O 1
ATOM 6478 N N . ASN A 1 534 ? 97.090 108.794 122.470 1.00 55.65 534 ASN A N 1
ATOM 6479 C CA . ASN A 1 534 ? 97.356 107.360 122.385 1.00 55.65 534 ASN A CA 1
ATOM 6480 C C . ASN A 1 534 ? 98.377 107.021 121.284 1.00 55.65 534 ASN A C 1
ATOM 6481 O O . ASN A 1 534 ? 98.185 106.073 120.524 1.00 55.65 534 ASN A O 1
ATOM 6492 N N . VAL A 1 535 ? 99.480 107.774 121.190 1.00 59.62 535 VAL A N 1
ATOM 6493 C CA . VAL A 1 535 ? 100.556 107.523 120.214 1.00 59.62 535 VAL A CA 1
ATOM 6494 C C . VAL A 1 535 ? 101.786 106.908 120.889 1.00 59.62 535 VAL A C 1
ATOM 6495 O O . VAL A 1 535 ? 102.332 107.443 121.849 1.00 59.62 535 VAL A O 1
ATOM 6508 N N . SER A 1 536 ? 102.224 105.749 120.396 1.00 69.67 536 SER A N 1
ATOM 6509 C CA . SER A 1 536 ? 103.482 105.108 120.799 1.00 69.67 536 SER A CA 1
ATOM 6510 C C . SER A 1 536 ? 104.053 104.207 119.705 1.00 69.67 536 SER A C 1
ATOM 6511 O O . SER A 1 536 ? 103.319 103.632 118.902 1.00 69.67 536 SER A O 1
ATOM 6519 N N . ALA A 1 537 ? 105.369 104.025 119.723 1.00 72.75 537 ALA A N 1
ATOM 6520 C CA . ALA A 1 537 ? 106.096 103.133 118.821 1.00 72.75 537 ALA A CA 1
ATOM 6521 C C . ALA A 1 537 ? 105.795 101.637 119.053 1.00 72.75 537 ALA A C 1
ATOM 6522 O O . ALA A 1 537 ? 106.094 100.797 118.208 1.00 72.75 537 ALA A O 1
ATOM 6529 N N . GLU A 1 538 ? 105.227 101.287 120.204 1.00 73.53 538 GLU A N 1
ATOM 6530 C CA . GLU A 1 538 ? 105.073 99.913 120.682 1.00 73.53 538 GLU A CA 1
ATOM 6531 C C . GLU A 1 538 ? 103.764 99.244 120.241 1.00 73.53 538 GLU A C 1
ATOM 6532 O O . GLU A 1 538 ? 103.637 98.025 120.337 1.00 73.53 538 GLU A O 1
ATOM 6544 N N . TYR A 1 539 ? 102.806 99.988 119.687 1.00 69.53 539 TYR A N 1
ATOM 6545 C CA . TYR A 1 539 ? 101.682 99.398 118.955 1.00 69.53 539 TYR A CA 1
ATOM 6546 C C . TYR A 1 539 ? 102.154 98.590 117.741 1.00 69.53 539 TYR A C 1
ATOM 6547 O O . TYR A 1 539 ? 103.165 98.910 117.110 1.00 69.53 539 TYR A O 1
ATOM 6565 N N . SER A 1 540 ? 101.380 97.578 117.359 1.00 80.52 540 SER A N 1
ATOM 6566 C CA . SER A 1 540 ? 101.549 96.925 116.064 1.00 80.52 540 SER A CA 1
ATOM 6567 C C . SER A 1 540 ? 101.348 97.925 114.925 1.00 80.52 540 SER A C 1
ATOM 6568 O O . SER A 1 540 ? 100.478 98.790 115.010 1.00 80.52 540 SER A O 1
ATOM 6576 N N . SER A 1 541 ? 102.089 97.796 113.825 1.00 84.44 541 SER A N 1
ATOM 6577 C CA . SER A 1 541 ? 101.632 98.362 112.555 1.00 84.44 541 SER A CA 1
ATOM 6578 C C . SER A 1 541 ? 100.368 97.623 112.094 1.00 84.44 541 SER A C 1
ATOM 6579 O O . SER A 1 541 ? 100.110 96.489 112.511 1.00 84.44 541 SER A O 1
ATOM 6587 N N . HIS A 1 542 ? 99.573 98.242 111.231 1.00 88.38 542 HIS A N 1
ATOM 6588 C CA . HIS A 1 542 ? 98.404 97.617 110.609 1.00 88.38 542 HIS A CA 1
ATOM 6589 C C . HIS A 1 542 ? 97.313 97.161 111.597 1.00 88.38 542 HIS A C 1
ATOM 6590 O O . HIS A 1 542 ? 96.689 96.122 111.432 1.00 88.38 542 HIS A O 1
ATOM 6604 N N . ASP A 1 543 ? 97.042 97.985 112.605 1.00 85.39 543 ASP A N 1
ATOM 6605 C CA . ASP A 1 543 ? 95.753 98.061 113.299 1.00 85.39 543 ASP A CA 1
ATOM 6606 C C . ASP A 1 543 ? 95.357 99.533 113.556 1.00 85.39 543 ASP A C 1
ATOM 6607 O O . ASP A 1 543 ? 96.188 100.445 113.505 1.00 85.39 543 ASP A O 1
ATOM 6616 N N . LYS A 1 544 ? 94.050 99.797 113.648 1.00 75.75 544 LYS A N 1
ATOM 6617 C CA . LYS A 1 544 ? 93.511 101.154 113.791 1.00 75.75 544 LYS A CA 1
ATOM 6618 C C . LYS A 1 544 ? 93.553 101.541 115.266 1.00 75.75 544 LYS A C 1
ATOM 6619 O O . LYS A 1 544 ? 92.945 100.872 116.093 1.00 75.75 544 LYS A O 1
ATOM 6638 N N . ILE A 1 545 ? 94.253 102.619 115.584 1.00 63.93 545 IL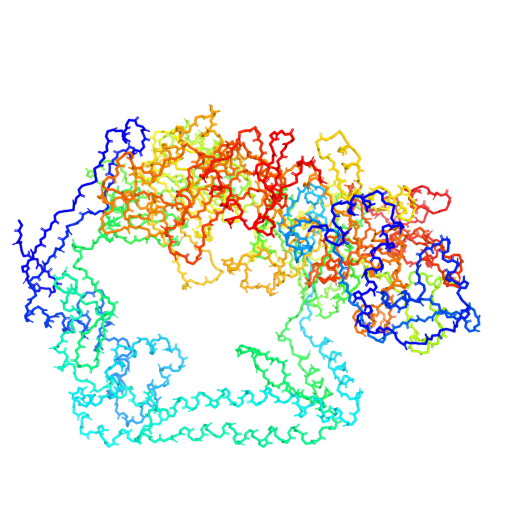E A N 1
ATOM 6639 C CA . ILE A 1 545 ? 94.342 103.213 116.920 1.00 63.93 545 ILE A CA 1
ATOM 6640 C C . ILE A 1 545 ? 93.783 104.630 116.853 1.00 63.93 545 ILE A C 1
ATOM 6641 O O . ILE A 1 545 ? 94.089 105.361 115.919 1.00 63.93 545 ILE A O 1
ATOM 6657 N N . THR A 1 546 ? 92.974 105.022 117.826 1.00 53.36 546 THR A N 1
ATOM 6658 C CA . THR A 1 546 ? 92.314 106.327 117.869 1.00 53.36 546 THR A CA 1
ATOM 6659 C C . THR A 1 546 ? 92.936 107.234 118.920 1.00 53.36 546 THR A C 1
ATOM 6660 O O . THR A 1 546 ? 93.240 106.803 120.027 1.00 53.36 546 THR A O 1
ATOM 6671 N N . THR A 1 547 ? 93.156 108.498 118.584 1.00 54.46 547 THR A N 1
ATOM 6672 C CA . THR A 1 547 ? 93.844 109.474 119.440 1.00 54.46 547 THR A CA 1
ATOM 6673 C C . THR A 1 547 ? 93.404 110.900 119.121 1.00 54.46 547 THR A C 1
ATOM 6674 O O . THR A 1 547 ? 92.925 111.170 118.021 1.00 54.46 547 THR A O 1
ATOM 6685 N N . ARG A 1 548 ? 93.581 111.839 120.049 1.00 55.17 548 ARG A N 1
ATOM 6686 C CA . ARG A 1 548 ? 93.459 113.269 119.745 1.00 55.17 548 ARG A CA 1
ATOM 6687 C C . ARG A 1 548 ? 94.552 113.738 118.783 1.00 55.17 548 ARG A C 1
ATOM 6688 O O . ARG A 1 548 ? 95.694 113.284 118.871 1.00 55.17 548 ARG A O 1
ATOM 6709 N N . ILE A 1 549 ? 94.219 114.659 117.884 1.00 53.92 549 ILE A N 1
ATOM 6710 C CA . ILE A 1 549 ? 95.176 115.217 116.917 1.00 53.92 549 ILE A CA 1
ATOM 6711 C C . ILE A 1 549 ? 96.174 116.144 117.622 1.00 53.92 549 ILE A C 1
ATOM 6712 O O . ILE A 1 549 ? 95.803 116.926 118.496 1.00 53.92 549 ILE A O 1
ATOM 6728 N N . THR A 1 550 ? 97.443 116.099 117.218 1.00 55.51 550 THR A N 1
ATOM 6729 C CA . THR A 1 550 ? 98.434 117.135 117.531 1.00 55.51 550 THR A CA 1
ATOM 6730 C C . THR A 1 550 ? 98.442 118.162 116.408 1.00 55.51 550 THR A C 1
ATOM 6731 O O . THR A 1 550 ? 98.635 117.818 115.243 1.00 55.51 550 THR A O 1
ATOM 6742 N N . PHE A 1 551 ? 98.260 119.430 116.759 1.00 54.58 551 PHE A N 1
ATOM 6743 C CA . PHE A 1 551 ? 98.287 120.531 115.814 1.00 54.58 551 PHE A CA 1
ATOM 6744 C C . PHE A 1 551 ? 99.484 121.434 116.066 1.00 54.58 551 PHE A C 1
ATOM 6745 O O . PHE A 1 551 ? 99.578 122.071 117.108 1.00 54.58 551 PHE A O 1
ATOM 6762 N N . ASN A 1 552 ? 100.373 121.558 115.089 1.00 52.90 552 ASN A N 1
ATOM 6763 C CA . ASN A 1 552 ? 101.423 122.573 115.088 1.00 52.90 552 ASN A CA 1
ATOM 6764 C C . ASN A 1 552 ? 101.162 123.706 114.071 1.00 52.90 552 ASN A C 1
ATOM 6765 O O . ASN A 1 552 ? 101.997 124.589 113.929 1.00 52.90 552 ASN A O 1
ATOM 6776 N N . THR A 1 553 ? 100.014 123.713 113.386 1.00 53.38 553 THR A N 1
ATOM 6777 C CA . THR A 1 553 ? 99.635 124.702 112.358 1.00 53.38 553 THR A CA 1
ATOM 6778 C C . THR A 1 553 ? 98.410 125.500 112.777 1.00 53.38 553 THR A C 1
ATOM 6779 O O . THR A 1 553 ? 97.432 124.928 113.240 1.00 53.38 553 THR A O 1
ATOM 6790 N N . LEU A 1 554 ? 98.442 126.809 112.522 1.00 51.28 554 LEU A N 1
ATOM 6791 C CA . LEU A 1 554 ? 97.270 127.673 112.470 1.00 51.28 554 LEU A CA 1
ATOM 6792 C C . LEU A 1 554 ? 96.945 127.997 111.006 1.00 51.28 554 LEU A C 1
ATOM 6793 O O . LEU A 1 554 ? 97.793 128.529 110.300 1.00 51.28 554 LEU A O 1
ATOM 6809 N N . ALA A 1 555 ? 95.728 127.702 110.550 1.00 59.77 555 ALA A N 1
ATOM 6810 C CA . ALA A 1 555 ? 95.292 127.911 109.169 1.00 59.77 555 ALA A CA 1
ATOM 6811 C C . ALA A 1 555 ? 94.046 128.801 109.099 1.00 59.77 555 ALA A C 1
ATOM 6812 O O . ALA A 1 555 ? 92.957 128.368 109.445 1.00 59.77 555 ALA A O 1
ATOM 6819 N N . PHE A 1 556 ? 94.181 130.037 108.629 1.00 65.61 556 PHE A N 1
ATOM 6820 C CA . PHE A 1 556 ? 93.065 130.969 108.465 1.00 65.61 556 PHE A CA 1
ATOM 6821 C C . PHE A 1 556 ? 92.309 130.734 107.147 1.00 65.61 556 PHE A C 1
ATOM 6822 O O . PHE A 1 556 ? 92.895 130.273 106.169 1.00 65.61 556 PHE A O 1
ATOM 6839 N N . ASP A 1 557 ? 91.012 131.028 107.117 1.00 75.74 557 ASP A N 1
ATOM 6840 C CA . ASP A 1 557 ? 90.144 130.816 105.956 1.00 75.74 557 ASP A CA 1
ATOM 6841 C C . ASP A 1 557 ? 89.843 132.144 105.233 1.00 75.74 557 ASP A C 1
ATOM 6842 O O . ASP A 1 557 ? 90.186 133.226 105.709 1.00 75.74 557 ASP A O 1
ATOM 6851 N N . GLN A 1 558 ? 89.245 132.097 104.045 1.00 77.21 558 GLN A N 1
ATOM 6852 C CA . GLN A 1 558 ? 89.105 133.285 103.192 1.00 77.21 558 GLN A CA 1
ATOM 6853 C C . GLN A 1 558 ? 88.249 134.401 103.799 1.00 77.21 558 GLN A C 1
ATOM 6854 O O . GLN A 1 558 ? 88.578 135.570 103.640 1.00 77.21 558 GLN A O 1
ATOM 6868 N N . GLU A 1 559 ? 87.189 134.054 104.520 1.00 82.36 559 GLU A N 1
ATOM 6869 C CA . GLU A 1 559 ? 86.278 134.972 105.204 1.00 82.36 559 GLU A CA 1
ATOM 6870 C C . GLU A 1 559 ? 86.890 135.685 106.434 1.00 82.36 559 GLU A C 1
ATOM 6871 O O . GLU A 1 559 ? 86.221 136.481 107.092 1.00 82.36 559 GLU A O 1
ATOM 6883 N N . ASP A 1 560 ? 88.166 135.443 106.748 1.00 81.52 560 ASP A N 1
ATOM 6884 C CA . ASP A 1 560 ? 88.923 136.073 107.841 1.00 81.52 560 ASP A CA 1
ATOM 6885 C C . ASP A 1 560 ? 89.749 137.296 107.392 1.00 81.52 560 ASP A C 1
ATOM 6886 O O . ASP A 1 560 ? 90.539 137.826 108.167 1.00 81.52 560 ASP A O 1
ATOM 6895 N N . PHE A 1 561 ? 89.591 137.756 106.148 1.00 79.46 561 PHE A N 1
ATOM 6896 C CA . PHE A 1 561 ? 90.401 138.813 105.537 1.00 79.46 561 PHE A CA 1
ATOM 6897 C C . PHE A 1 561 ? 89.591 139.656 104.524 1.00 79.46 561 PHE A C 1
ATOM 6898 O O . PHE A 1 561 ? 89.995 139.844 103.380 1.00 79.46 561 PHE A O 1
ATOM 6915 N N . SER A 1 562 ? 88.396 140.116 104.891 1.00 85.38 562 SER A N 1
ATOM 6916 C CA . SER A 1 562 ? 87.441 140.688 103.930 1.00 85.38 562 SER A CA 1
ATOM 6917 C C . SER A 1 562 ? 87.872 142.047 103.344 1.00 85.38 562 SER A C 1
ATOM 6918 O O . SER A 1 562 ? 87.873 142.211 102.126 1.00 85.38 562 SER A O 1
ATOM 6926 N N . ASN A 1 563 ? 88.222 143.039 104.176 1.00 87.34 563 ASN A N 1
ATOM 6927 C CA . ASN A 1 563 ? 88.326 144.454 103.750 1.00 87.34 563 ASN A CA 1
ATOM 6928 C C . ASN A 1 563 ? 89.773 144.988 103.639 1.00 87.34 563 ASN A C 1
ATOM 6929 O O . ASN A 1 563 ? 90.018 146.185 103.787 1.00 87.34 563 ASN A O 1
ATOM 6940 N N . GLY A 1 564 ? 90.757 144.107 103.463 1.00 85.36 564 GLY A N 1
ATOM 6941 C CA . GLY A 1 564 ? 92.173 144.425 103.651 1.00 85.36 564 GLY A CA 1
ATOM 6942 C C . GLY A 1 564 ? 92.586 144.598 105.102 1.00 85.36 564 GLY A C 1
ATOM 6943 O O . GLY A 1 564 ? 93.718 144.911 105.375 1.00 85.36 564 GLY A O 1
ATOM 6947 N N . SER A 1 565 ? 91.676 144.397 106.047 1.00 80.34 565 SER A N 1
ATOM 6948 C CA . SER A 1 565 ? 91.904 144.416 107.477 1.00 80.34 565 SER A CA 1
ATOM 6949 C C . SER A 1 565 ? 92.708 143.232 107.941 1.00 80.34 565 SER A C 1
ATOM 6950 O O . SER A 1 565 ? 92.459 142.195 107.528 1.00 80.34 565 SER A O 1
ATOM 6958 N N . TYR A 1 566 ? 93.558 143.391 108.952 1.00 77.81 566 TYR A N 1
ATOM 6959 C CA . TYR A 1 566 ? 94.339 142.287 109.537 1.00 77.81 566 TYR A CA 1
ATOM 6960 C C . TYR A 1 566 ? 93.856 142.033 110.978 1.00 77.81 566 TYR A C 1
ATOM 6961 O O . TYR A 1 566 ? 94.470 141.290 111.733 1.00 77.81 566 TYR A O 1
ATOM 6979 N N . GLU A 1 567 ? 92.706 142.589 111.351 1.00 79.45 567 GLU A N 1
ATOM 6980 C CA . GLU A 1 567 ? 92.133 142.557 112.689 1.00 79.45 567 GLU A CA 1
ATOM 6981 C C . GLU A 1 567 ? 91.722 141.148 113.146 1.00 79.45 567 GLU A C 1
ATOM 6982 O O . GLU A 1 567 ? 92.208 140.684 114.178 1.00 79.45 567 GLU A O 1
ATOM 6994 N N . ARG A 1 568 ? 90.918 140.429 112.352 1.00 75.92 568 ARG A N 1
ATOM 6995 C CA . ARG A 1 568 ? 90.434 139.088 112.711 1.00 75.92 568 ARG A CA 1
ATOM 6996 C C . ARG A 1 568 ? 91.565 138.070 112.837 1.00 75.92 568 ARG A C 1
ATOM 6997 O O . ARG A 1 568 ? 91.490 137.185 113.678 1.00 75.92 568 ARG A O 1
ATOM 7018 N N . ILE A 1 569 ? 92.630 138.201 112.042 1.00 73.53 569 ILE A N 1
ATOM 7019 C CA . ILE A 1 569 ? 93.812 137.347 112.136 1.00 73.53 569 ILE A CA 1
ATOM 7020 C C . ILE A 1 569 ? 94.614 137.665 113.398 1.00 73.53 569 ILE A C 1
ATOM 7021 O O . ILE A 1 569 ? 94.942 136.743 114.122 1.00 73.53 569 ILE A O 1
ATOM 7037 N N . ASN A 1 570 ? 94.907 138.919 113.730 1.00 70.91 570 ASN A N 1
ATOM 7038 C CA . ASN A 1 570 ? 95.632 139.257 114.956 1.00 70.91 570 ASN A CA 1
ATOM 7039 C C . ASN A 1 570 ? 94.903 138.858 116.252 1.00 70.91 570 ASN A C 1
ATOM 7040 O O . ASN A 1 570 ? 95.563 138.507 117.230 1.00 70.91 570 ASN A O 1
ATOM 7051 N N . ASP A 1 571 ? 93.563 138.889 116.263 1.00 72.48 571 ASP A N 1
ATOM 7052 C CA . ASP A 1 571 ? 92.734 138.285 117.319 1.00 72.48 571 ASP A CA 1
ATOM 7053 C C . ASP A 1 571 ? 92.946 136.765 117.363 1.00 72.48 571 ASP A C 1
ATOM 7054 O O . ASP A 1 571 ? 93.378 136.221 118.376 1.00 72.48 571 ASP A O 1
ATOM 7063 N N . GLY A 1 572 ? 92.704 136.062 116.251 1.00 67.32 572 GLY A N 1
ATOM 7064 C CA . GLY A 1 572 ? 92.854 134.610 116.196 1.00 67.32 572 GLY A CA 1
ATOM 7065 C C . GLY A 1 572 ? 94.258 134.127 116.555 1.00 67.32 572 GLY A C 1
ATOM 7066 O O . GLY A 1 572 ? 94.408 133.086 117.187 1.00 67.32 572 GLY A O 1
ATOM 7070 N N . LEU A 1 573 ? 95.287 134.885 116.193 1.00 65.08 573 LEU A N 1
ATOM 7071 C CA . LEU A 1 573 ? 96.699 134.568 116.405 1.00 65.08 573 LEU A CA 1
ATOM 7072 C C . LEU A 1 573 ? 97.091 134.698 117.883 1.00 65.08 573 LEU A C 1
ATOM 7073 O O . LEU A 1 573 ? 97.683 133.788 118.459 1.00 65.08 573 LEU A O 1
ATOM 7089 N N . ARG A 1 574 ? 96.697 135.793 118.538 1.00 68.06 574 ARG A N 1
ATOM 7090 C CA . ARG A 1 574 ? 96.933 136.023 119.968 1.00 68.06 574 ARG A CA 1
ATOM 7091 C C . ARG A 1 574 ? 96.082 135.115 120.858 1.00 68.06 574 ARG A C 1
ATOM 7092 O O . ARG A 1 574 ? 96.524 134.811 121.960 1.00 68.06 574 ARG A O 1
ATOM 7113 N N . MET A 1 575 ? 94.931 134.614 120.393 1.00 63.09 575 MET A N 1
ATOM 7114 C CA . MET A 1 575 ? 94.131 133.616 121.114 1.00 63.09 575 MET A CA 1
ATOM 7115 C C . MET A 1 575 ? 94.981 132.420 121.525 1.00 63.09 575 MET A C 1
ATOM 7116 O O . MET A 1 575 ? 95.053 132.043 122.691 1.00 63.09 575 MET A O 1
ATOM 7130 N N . VAL A 1 576 ? 95.709 131.869 120.567 1.00 58.34 576 VAL A N 1
ATOM 7131 C CA . VAL A 1 576 ? 96.593 130.728 120.765 1.00 58.34 576 VAL A CA 1
ATOM 7132 C C . VAL A 1 576 ? 97.882 131.133 121.474 1.00 58.34 576 VAL A C 1
ATOM 7133 O O . VAL A 1 576 ? 98.287 130.525 122.459 1.00 58.34 576 VAL A O 1
ATOM 7146 N N . TYR A 1 577 ? 98.532 132.185 120.985 1.00 58.67 577 TYR A N 1
ATOM 7147 C CA . TYR A 1 577 ? 99.860 132.557 121.437 1.00 58.67 577 TYR A CA 1
ATOM 7148 C C . TYR A 1 577 ? 99.888 133.205 122.820 1.00 58.67 577 TYR A C 1
ATOM 7149 O O . TYR A 1 577 ? 100.951 133.162 123.429 1.00 58.67 577 TYR A O 1
ATOM 7167 N N . TYR A 1 578 ? 98.793 133.758 123.359 1.00 63.18 578 TYR A N 1
ATOM 7168 C CA . TYR A 1 578 ? 98.776 134.391 124.696 1.00 63.18 578 TYR A CA 1
ATOM 7169 C C . TYR A 1 578 ? 97.441 134.360 125.455 1.00 63.18 578 TYR A C 1
ATOM 7170 O O . TYR A 1 578 ? 97.461 134.087 126.647 1.00 63.18 578 TYR A O 1
ATOM 7188 N N . ALA A 1 579 ? 96.296 134.633 124.833 1.00 61.31 579 ALA A N 1
ATOM 7189 C CA . ALA A 1 579 ? 95.040 134.806 125.572 1.00 61.31 579 ALA A CA 1
ATOM 7190 C C . ALA A 1 579 ? 94.457 133.492 126.134 1.00 61.31 579 ALA A C 1
ATOM 7191 O O . ALA A 1 579 ? 93.798 133.505 127.170 1.00 61.31 579 ALA A O 1
ATOM 7198 N N . ARG A 1 580 ? 94.707 132.350 125.486 1.00 60.55 580 ARG A N 1
ATOM 7199 C CA . ARG A 1 580 ? 94.349 131.000 125.958 1.00 60.55 580 ARG A CA 1
ATOM 7200 C C . ARG A 1 580 ? 95.573 130.082 126.066 1.00 60.55 580 ARG A C 1
ATOM 7201 O O . ARG A 1 580 ? 95.448 128.874 126.201 1.00 60.55 580 ARG A O 1
ATOM 7222 N N . ASN A 1 581 ? 96.789 130.625 126.024 1.00 61.86 581 ASN A N 1
ATOM 7223 C CA . ASN A 1 581 ? 98.018 129.843 125.938 1.00 61.86 581 ASN A CA 1
ATOM 7224 C C . ASN A 1 581 ? 98.246 128.915 127.141 1.00 61.86 581 ASN A C 1
ATOM 7225 O O . ASN A 1 581 ? 98.914 127.899 127.000 1.00 61.86 581 ASN A O 1
ATOM 7236 N N . ASN A 1 582 ? 97.758 129.224 128.338 1.00 63.30 582 ASN A N 1
ATOM 7237 C CA . ASN A 1 582 ? 97.998 128.349 129.485 1.00 63.30 582 ASN A CA 1
ATOM 7238 C C . ASN A 1 582 ? 97.239 127.008 129.402 1.00 63.30 582 ASN A C 1
ATOM 7239 O O . ASN A 1 582 ? 97.546 126.092 130.154 1.00 63.30 582 ASN A O 1
ATOM 7250 N N . GLU A 1 583 ? 96.288 126.858 128.483 1.00 63.58 583 GLU A N 1
ATOM 7251 C CA . GLU A 1 583 ? 95.574 125.609 128.209 1.00 63.58 583 GLU A CA 1
ATOM 7252 C C . GLU A 1 583 ? 96.397 124.646 127.335 1.00 63.58 583 GLU A C 1
ATOM 7253 O O . GLU A 1 583 ? 97.031 125.097 126.385 1.00 63.58 583 GLU A O 1
ATOM 7265 N N . PRO A 1 584 ? 96.333 123.317 127.541 1.00 59.00 584 PRO A N 1
ATOM 7266 C CA . PRO A 1 584 ? 97.163 122.363 126.803 1.00 59.00 584 PRO A CA 1
ATOM 7267 C C . PRO A 1 584 ? 96.970 122.309 125.283 1.00 59.00 584 PRO A C 1
ATOM 7268 O O . PRO A 1 584 ? 97.917 122.049 124.554 1.00 59.00 584 PRO A O 1
ATOM 7279 N N . PHE A 1 585 ? 95.761 122.535 124.766 1.00 53.69 585 PHE A N 1
ATOM 7280 C CA . PHE A 1 585 ? 95.495 122.439 123.320 1.00 53.69 585 PHE A CA 1
ATOM 7281 C C . PHE A 1 585 ? 96.202 123.541 122.531 1.00 53.69 585 PHE A C 1
ATOM 7282 O O . PHE A 1 585 ? 96.732 123.319 121.445 1.00 53.69 585 PHE A O 1
ATOM 7299 N N . PHE A 1 586 ? 96.248 124.754 123.076 1.00 55.08 586 PHE A N 1
ATOM 7300 C CA . PHE A 1 586 ? 96.883 125.910 122.437 1.00 55.08 586 PHE A CA 1
ATOM 7301 C C . PHE A 1 586 ? 98.414 125.913 122.534 1.00 55.08 586 PHE A C 1
ATOM 7302 O O . PHE A 1 586 ? 99.062 126.816 122.015 1.00 55.08 586 PHE A O 1
ATOM 7319 N N . GLN A 1 587 ? 99.004 124.883 123.137 1.00 60.10 587 GLN A N 1
ATOM 7320 C CA . GLN A 1 587 ? 100.450 124.728 123.269 1.00 60.10 587 GLN A CA 1
ATOM 7321 C C . GLN A 1 587 ? 101.099 123.924 122.140 1.00 60.10 587 GLN A C 1
ATOM 7322 O O . GLN A 1 587 ? 102.316 123.819 122.075 1.00 60.10 587 GLN A O 1
ATOM 7336 N N . GLY A 1 588 ? 100.335 123.346 121.223 1.00 57.54 588 GLY A N 1
ATOM 7337 C CA . GLY A 1 588 ? 100.882 122.443 120.213 1.00 57.54 588 GLY A CA 1
ATOM 7338 C C . GLY A 1 588 ? 101.421 121.133 120.795 1.00 57.54 588 GLY A C 1
ATOM 7339 O O . GLY A 1 588 ? 101.065 120.739 121.900 1.00 57.54 588 GLY A O 1
ATOM 7343 N N . GLY A 1 589 ? 102.284 120.439 120.055 1.00 62.12 589 GLY A N 1
ATOM 7344 C CA . GLY A 1 589 ? 102.775 119.095 120.386 1.00 62.12 589 GLY A CA 1
ATOM 7345 C C . GLY A 1 589 ? 103.851 118.969 121.473 1.00 62.12 589 GLY A C 1
ATOM 7346 O O . GLY A 1 589 ? 104.190 117.865 121.843 1.00 62.12 589 GLY A O 1
ATOM 7350 N N . HIS A 1 590 ? 104.421 120.041 121.993 1.00 61.59 590 HIS A N 1
ATOM 7351 C CA . HIS A 1 590 ? 105.489 120.004 123.000 1.00 61.59 590 HIS A CA 1
ATOM 7352 C C . HIS A 1 590 ? 105.014 120.286 124.437 1.00 61.59 590 HIS A C 1
ATOM 7353 O O . HIS A 1 590 ? 105.679 119.891 125.389 1.00 61.59 590 HIS A O 1
ATOM 7367 N N . GLY A 1 591 ? 103.857 120.913 124.637 1.00 60.91 591 GLY A N 1
ATOM 7368 C CA . GLY A 1 591 ? 103.274 121.114 125.964 1.00 60.91 591 GLY A CA 1
ATOM 7369 C C . GLY A 1 591 ? 103.860 122.277 126.788 1.00 60.91 591 GLY A C 1
ATOM 7370 O O . GLY A 1 591 ? 104.416 123.216 126.218 1.00 60.91 591 GLY A O 1
ATOM 7374 N N . PRO A 1 592 ? 103.714 122.246 128.120 1.00 58.28 592 PRO A N 1
ATOM 7375 C CA . PRO A 1 592 ? 104.050 123.363 128.996 1.00 58.28 592 PRO A CA 1
ATOM 7376 C C . PRO A 1 592 ? 105.553 123.627 129.179 1.00 58.28 592 PRO A C 1
ATOM 7377 O O . PRO A 1 592 ? 106.403 122.801 128.866 1.00 58.28 592 PRO A O 1
ATOM 7388 N N . GLY A 1 593 ? 105.869 124.795 129.729 1.00 63.50 593 GLY A N 1
ATOM 7389 C CA . GLY A 1 593 ? 107.144 125.137 130.363 1.00 63.50 593 GLY A CA 1
ATOM 7390 C C . GLY A 1 593 ? 107.105 124.926 131.879 1.00 63.50 593 GLY A C 1
ATOM 7391 O O . GLY A 1 593 ? 106.294 124.149 132.375 1.00 63.50 593 GLY A O 1
ATOM 7395 N N . LEU A 1 594 ? 107.952 125.625 132.641 1.00 70.91 594 LEU A N 1
ATOM 7396 C CA . LEU A 1 594 ? 108.005 125.479 134.109 1.00 70.91 594 LEU A CA 1
ATOM 7397 C C . LEU A 1 594 ? 106.820 126.116 134.864 1.00 70.91 594 LEU A C 1
ATOM 7398 O O . LEU A 1 594 ? 106.504 125.680 135.968 1.00 70.91 594 LEU A O 1
ATOM 7414 N N . GLU A 1 595 ? 106.151 127.121 134.291 1.00 72.84 595 GLU A N 1
ATOM 7415 C CA . GLU A 1 595 ? 105.039 127.865 134.912 1.00 72.84 595 GLU A CA 1
ATOM 7416 C C . GLU A 1 595 ? 104.023 128.406 133.876 1.00 72.84 595 GLU A C 1
ATOM 7417 O O . GLU A 1 595 ? 104.021 129.596 133.561 1.00 72.84 595 GLU A O 1
ATOM 7429 N N . PRO A 1 596 ? 103.142 127.546 133.319 1.00 68.26 596 PRO A N 1
ATOM 7430 C CA . PRO A 1 596 ? 102.286 127.845 132.153 1.00 68.26 596 PRO A CA 1
ATOM 7431 C C . PRO A 1 596 ? 101.320 129.018 132.262 1.00 68.26 596 PRO A C 1
ATOM 7432 O O . PRO A 1 596 ? 100.914 129.585 131.255 1.00 68.26 596 PRO A O 1
ATOM 7443 N N . ASP A 1 597 ? 100.939 129.359 133.482 1.00 72.46 597 ASP A N 1
ATOM 7444 C CA . ASP A 1 597 ? 99.981 130.404 133.813 1.00 72.46 597 ASP A CA 1
ATOM 7445 C C . ASP A 1 597 ? 100.619 131.796 133.961 1.00 72.46 597 ASP A C 1
ATOM 7446 O O . ASP A 1 597 ? 99.951 132.803 133.742 1.00 72.46 597 ASP A O 1
ATOM 7455 N N . LYS A 1 598 ? 101.904 131.864 134.328 1.00 72.05 598 LYS A N 1
ATOM 7456 C CA . LYS A 1 598 ? 102.658 133.113 134.522 1.00 72.05 598 LYS A CA 1
ATOM 7457 C C . LYS A 1 598 ? 103.463 133.473 133.281 1.00 72.05 598 LYS A C 1
ATOM 7458 O O . LYS A 1 598 ? 103.162 134.451 132.601 1.00 72.05 598 LYS A O 1
ATOM 7477 N N . LYS A 1 599 ? 104.504 132.689 132.990 1.00 69.99 599 LYS A N 1
ATOM 7478 C CA . LYS A 1 599 ? 105.462 132.946 131.906 1.00 69.99 599 LYS A CA 1
ATOM 7479 C C . LYS A 1 599 ? 104.985 132.298 130.613 1.00 69.99 599 LYS A C 1
ATOM 7480 O O . LYS A 1 599 ? 105.571 131.332 130.139 1.00 69.99 599 LYS A O 1
ATOM 7499 N N . LEU A 1 600 ? 103.934 132.838 130.010 1.00 67.27 600 LEU A N 1
ATOM 7500 C CA . LEU A 1 600 ? 103.358 132.356 128.751 1.00 67.27 600 LEU A CA 1
ATOM 7501 C C . LEU A 1 600 ? 104.425 132.179 127.656 1.00 67.27 600 LEU A C 1
ATOM 7502 O O . LEU A 1 600 ? 104.352 131.225 126.888 1.00 67.27 600 LEU A O 1
ATOM 7518 N N . GLY A 1 601 ? 105.453 133.022 127.634 1.00 68.80 601 GLY A N 1
ATOM 7519 C CA . GLY A 1 601 ? 106.593 132.941 126.729 1.00 68.80 601 GLY A CA 1
ATOM 7520 C C . GLY A 1 601 ? 107.410 131.644 126.745 1.00 68.80 601 GLY A C 1
ATOM 7521 O O . GLY A 1 601 ? 107.827 131.193 125.682 1.00 68.80 601 GLY A O 1
ATOM 7525 N N . GLN A 1 602 ? 107.618 131.017 127.907 1.00 66.59 602 GLN A N 1
ATOM 7526 C CA . GLN A 1 602 ? 108.416 129.783 128.050 1.00 66.59 602 GLN A CA 1
ATOM 7527 C C . GLN A 1 60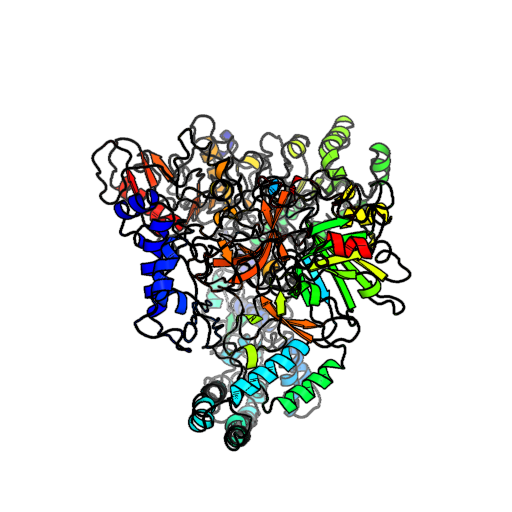2 ? 107.692 128.514 127.572 1.00 66.59 602 GLN A C 1
ATOM 7528 O O . GLN A 1 602 ? 108.289 127.449 127.477 1.00 66.59 602 GLN A O 1
ATOM 7542 N N . ASN A 1 603 ? 106.406 128.610 127.269 1.00 63.87 603 ASN A N 1
ATOM 7543 C CA . ASN A 1 603 ? 105.547 127.517 126.850 1.00 63.87 603 ASN A CA 1
ATOM 7544 C C . ASN A 1 603 ? 105.575 127.302 125.337 1.00 63.87 603 ASN A C 1
ATOM 7545 O O . ASN A 1 603 ? 105.876 128.223 124.583 1.00 63.87 603 ASN A O 1
ATOM 7556 N N . SER A 1 604 ? 105.227 126.099 124.887 1.00 58.17 604 SER A N 1
ATOM 7557 C CA . SER A 1 604 ? 105.073 125.791 123.468 1.00 58.17 604 SER A CA 1
ATOM 7558 C C . SER A 1 604 ? 103.822 126.430 122.855 1.00 58.17 604 SER A C 1
ATOM 7559 O O . SER A 1 604 ? 102.902 126.829 123.557 1.00 58.17 604 SER A O 1
ATOM 7567 N N . TYR A 1 605 ? 103.811 126.567 121.533 1.00 56.33 605 TYR A N 1
ATOM 7568 C CA . TYR A 1 605 ? 102.760 127.156 120.707 1.00 56.33 605 TYR A CA 1
ATOM 7569 C C . TYR A 1 605 ? 102.852 126.545 119.304 1.00 56.33 605 TYR A C 1
ATOM 7570 O O . TYR A 1 605 ? 103.941 126.127 118.929 1.00 56.33 605 TYR A O 1
ATOM 7588 N N . PRO A 1 606 ? 101.790 126.516 118.483 1.00 51.54 606 PRO A N 1
ATOM 7589 C CA . PRO A 1 606 ? 101.869 126.055 117.102 1.00 51.54 606 PRO A CA 1
ATOM 7590 C C . PRO A 1 606 ? 102.722 126.993 116.244 1.00 51.54 606 PRO A C 1
ATOM 7591 O O . PRO A 1 606 ? 102.363 128.137 115.969 1.00 51.54 606 PRO A O 1
ATOM 7602 N N . THR A 1 607 ? 103.891 126.499 115.847 1.00 53.46 607 THR A N 1
ATOM 7603 C CA . THR A 1 607 ? 104.959 127.219 115.138 1.00 53.46 607 THR A CA 1
ATOM 7604 C C . THR A 1 607 ? 104.760 127.318 113.618 1.00 53.46 607 THR A C 1
ATOM 7605 O O . THR A 1 607 ? 105.583 127.937 112.951 1.00 53.46 607 THR A O 1
ATOM 7616 N N . GLY A 1 608 ? 103.690 126.764 113.053 1.00 52.11 608 GLY A N 1
ATOM 7617 C CA . GLY A 1 608 ? 103.323 126.921 111.647 1.00 52.11 608 GLY A CA 1
ATOM 7618 C C . GLY A 1 608 ? 102.194 127.919 111.397 1.00 52.11 608 GLY A C 1
ATOM 7619 O O . GLY A 1 608 ? 101.217 127.946 112.137 1.00 52.11 608 GLY A O 1
ATOM 7623 N N . LEU A 1 609 ? 102.287 128.694 110.311 1.00 50.70 609 LEU A N 1
ATOM 7624 C CA . LEU A 1 609 ? 101.192 129.486 109.744 1.00 50.70 609 LEU A CA 1
ATOM 7625 C C . LEU A 1 609 ? 100.892 129.072 108.309 1.00 50.70 609 LEU A C 1
ATOM 7626 O O . LEU A 1 609 ? 101.768 129.088 107.457 1.00 50.70 609 LEU A O 1
ATOM 7642 N N . ASP A 1 610 ? 99.634 128.764 108.026 1.00 59.44 610 ASP A N 1
ATOM 7643 C CA . ASP A 1 610 ? 99.126 128.482 106.685 1.00 59.44 610 ASP A CA 1
ATOM 7644 C C . ASP A 1 610 ? 98.126 129.559 106.228 1.00 59.44 610 ASP A C 1
ATOM 7645 O O . ASP A 1 610 ? 97.086 129.781 106.847 1.00 59.44 610 ASP A O 1
ATOM 7654 N N . PHE A 1 611 ? 98.430 130.206 105.108 1.00 62.93 611 PHE A N 1
ATOM 7655 C CA . PHE A 1 611 ? 97.578 131.177 104.442 1.00 62.93 611 PHE A CA 1
ATOM 7656 C C . PHE A 1 611 ? 97.093 130.711 103.063 1.00 62.93 611 PHE A C 1
ATOM 7657 O O . PHE A 1 611 ? 96.585 131.509 102.292 1.00 62.93 611 PHE A O 1
ATOM 7674 N N . SER A 1 612 ? 97.171 129.422 102.733 1.00 66.60 612 SER A N 1
ATOM 7675 C CA . SER A 1 612 ? 96.730 128.857 101.448 1.00 66.60 612 SER A CA 1
ATOM 7676 C C . SER A 1 612 ? 95.266 129.120 101.075 1.00 66.60 612 SER A C 1
ATOM 7677 O O . SER A 1 612 ? 94.932 129.207 99.898 1.00 66.60 612 SER A O 1
ATOM 7685 N N . ARG A 1 613 ? 94.366 129.253 102.052 1.00 72.81 613 ARG A N 1
ATOM 7686 C CA . ARG A 1 613 ? 92.949 129.550 101.791 1.00 72.81 613 ARG A CA 1
ATOM 7687 C C . ARG A 1 613 ? 92.671 131.045 101.633 1.00 72.81 613 ARG A C 1
ATOM 7688 O O . ARG A 1 613 ? 91.594 131.383 101.170 1.00 72.81 613 ARG A O 1
ATOM 7709 N N . VAL A 1 614 ? 93.594 131.939 101.998 1.00 68.70 614 VAL A N 1
ATOM 7710 C CA . VAL A 1 614 ? 93.362 133.389 102.090 1.00 68.70 614 VAL A CA 1
ATOM 7711 C C . VAL A 1 614 ? 94.316 134.142 101.173 1.00 68.70 614 VAL A C 1
ATOM 7712 O O . VAL A 1 614 ? 95.462 134.439 101.501 1.00 68.70 614 VAL A O 1
ATOM 7725 N N . THR A 1 615 ? 93.839 134.427 99.964 1.00 68.95 615 THR A N 1
ATOM 7726 C CA . THR A 1 615 ? 94.692 134.675 98.790 1.00 68.95 615 THR A CA 1
ATOM 7727 C C . THR A 1 615 ? 95.390 136.036 98.767 1.00 68.95 615 THR A C 1
ATOM 7728 O O . THR A 1 615 ? 96.319 136.227 97.985 1.00 68.95 615 THR A O 1
ATOM 7739 N N . GLY A 1 616 ? 94.969 136.997 99.596 1.00 69.49 616 GLY A N 1
ATOM 7740 C CA . GLY A 1 616 ? 95.559 138.341 99.620 1.00 69.49 616 GLY A CA 1
ATOM 7741 C C . GLY A 1 616 ? 96.884 138.472 100.381 1.00 69.49 616 GLY A C 1
ATOM 7742 O O . GLY A 1 616 ? 97.664 139.377 100.100 1.00 69.49 616 GLY A O 1
ATOM 7746 N N . ILE A 1 617 ? 97.183 137.567 101.312 1.00 66.86 617 ILE A N 1
ATOM 7747 C CA . ILE A 1 617 ? 98.370 137.628 102.170 1.00 66.86 617 ILE A CA 1
ATOM 7748 C C . ILE A 1 617 ? 99.618 137.141 101.418 1.00 66.86 617 ILE A C 1
ATOM 7749 O O . ILE A 1 617 ? 99.644 136.032 100.883 1.00 66.86 617 ILE A O 1
ATOM 7765 N N . LYS A 1 618 ? 100.676 137.953 101.402 1.00 65.16 618 LYS A N 1
ATOM 7766 C CA . LYS A 1 618 ? 101.942 137.656 100.703 1.00 65.16 618 LYS A CA 1
ATOM 7767 C C . LYS A 1 618 ? 103.164 137.619 101.621 1.00 65.16 618 LYS A C 1
ATOM 7768 O O . LYS A 1 618 ? 104.250 137.247 101.206 1.00 65.16 618 LYS A O 1
ATOM 7787 N N . SER A 1 619 ? 103.012 137.995 102.874 1.00 64.17 619 SER A N 1
ATOM 7788 C CA . SER A 1 619 ? 104.085 138.357 103.788 1.00 64.17 619 SER A CA 1
ATOM 7789 C C . SER A 1 619 ? 103.598 138.276 105.237 1.00 64.17 619 SER A C 1
ATOM 7790 O O . SER A 1 619 ? 102.403 138.152 105.487 1.00 64.17 619 SER A O 1
ATOM 7798 N N . LEU A 1 620 ? 104.492 138.418 106.209 1.00 67.18 620 LEU A N 1
ATOM 7799 C CA . LEU A 1 620 ? 104.129 138.704 107.608 1.00 67.18 620 LEU A CA 1
ATOM 7800 C C . LEU A 1 620 ? 103.772 140.194 107.856 1.00 67.18 620 LEU A C 1
ATOM 7801 O O . LEU A 1 620 ? 103.808 140.644 108.999 1.00 67.18 620 LEU A O 1
ATOM 7817 N N . LYS A 1 621 ? 103.448 140.990 106.824 1.00 70.57 621 LYS A N 1
ATOM 7818 C CA . LYS A 1 621 ? 102.985 142.378 107.004 1.00 70.57 621 LYS A CA 1
ATOM 7819 C C . LYS A 1 621 ? 101.701 142.397 107.839 1.00 70.57 621 LYS A C 1
ATOM 7820 O O . LYS A 1 621 ? 100.784 141.633 107.573 1.00 70.57 621 LYS A O 1
ATOM 7839 N N . GLY A 1 622 ? 101.616 143.294 108.813 1.00 70.71 622 GLY A N 1
ATOM 7840 C CA . GLY A 1 622 ? 100.414 143.530 109.610 1.00 70.71 622 GLY A CA 1
ATOM 7841 C C . GLY A 1 622 ? 100.129 142.485 110.680 1.00 70.71 622 GLY A C 1
ATOM 7842 O O . GLY A 1 622 ? 99.082 142.538 111.304 1.00 70.71 622 GLY A O 1
ATOM 7846 N N . LEU A 1 623 ? 101.030 141.525 110.918 1.00 69.22 623 LEU A N 1
ATOM 7847 C CA . LEU A 1 623 ? 100.887 140.435 111.887 1.00 69.22 623 LEU A CA 1
ATOM 7848 C C . LEU A 1 623 ? 101.770 140.662 113.127 1.00 69.22 623 LEU A C 1
ATOM 7849 O O . LEU A 1 623 ? 102.967 140.922 113.010 1.00 69.22 623 LEU A O 1
ATOM 7865 N N . ARG A 1 624 ? 101.191 140.544 114.326 1.00 71.37 624 ARG A N 1
ATOM 7866 C CA . ARG A 1 624 ? 101.851 140.749 115.623 1.00 71.37 624 ARG A CA 1
ATOM 7867 C C . ARG A 1 624 ? 102.110 139.427 116.338 1.00 71.37 624 ARG A C 1
ATOM 7868 O O . ARG A 1 624 ? 101.211 138.601 116.441 1.00 71.37 624 ARG A O 1
ATOM 7889 N N . PHE A 1 625 ? 103.327 139.215 116.840 1.00 70.46 625 PHE A N 1
ATOM 7890 C CA . PHE A 1 625 ? 103.745 137.966 117.502 1.00 70.46 625 PHE A CA 1
ATOM 7891 C C . PHE A 1 625 ? 104.135 138.169 118.971 1.00 70.46 625 PHE A C 1
ATOM 7892 O O . PHE A 1 625 ? 104.736 137.280 119.565 1.00 70.46 625 PHE A O 1
ATOM 7909 N N . ASP A 1 626 ? 103.772 139.297 119.586 1.00 79.56 626 ASP A N 1
ATOM 7910 C CA . ASP A 1 626 ? 103.900 139.532 121.032 1.00 79.56 626 ASP A CA 1
ATOM 7911 C C . ASP A 1 626 ? 102.637 140.165 121.665 1.00 79.56 626 ASP A C 1
ATOM 7912 O O . ASP A 1 626 ? 101.740 140.647 120.977 1.00 79.56 626 ASP A O 1
ATOM 7921 N N . ASP A 1 627 ? 102.527 140.107 122.992 1.00 76.48 627 ASP A N 1
ATOM 7922 C CA . ASP A 1 627 ? 101.296 140.273 123.780 1.00 76.48 627 ASP A CA 1
ATOM 7923 C C . ASP A 1 627 ? 100.799 141.714 124.016 1.00 76.48 627 ASP A C 1
ATOM 7924 O O . ASP A 1 627 ? 100.052 141.937 124.964 1.00 76.48 627 ASP A O 1
ATOM 7933 N N . ASP A 1 628 ? 101.167 142.697 123.191 1.00 85.83 628 ASP A N 1
ATOM 7934 C CA . ASP A 1 628 ? 101.146 144.151 123.473 1.00 85.83 628 ASP A CA 1
ATOM 7935 C C . ASP A 1 628 ? 102.115 144.597 124.580 1.00 85.83 628 ASP A C 1
ATOM 7936 O O . ASP A 1 628 ? 102.833 145.587 124.420 1.00 85.83 628 ASP A O 1
ATOM 7945 N N . LEU A 1 629 ? 102.171 143.856 125.683 1.00 88.15 629 LEU A N 1
ATOM 7946 C CA . LEU A 1 629 ? 103.236 143.896 126.685 1.00 88.15 629 LEU A CA 1
ATOM 7947 C C . LEU A 1 629 ? 104.562 143.389 126.065 1.00 88.15 629 LEU A C 1
ATOM 7948 O O . LEU A 1 629 ? 104.596 142.913 124.928 1.00 88.15 629 LEU A O 1
ATOM 7964 N N . ASP A 1 630 ? 105.673 143.478 126.796 1.00 95.03 630 ASP A N 1
ATOM 7965 C CA . ASP A 1 630 ? 106.987 143.010 126.329 1.00 95.03 630 ASP A CA 1
ATOM 7966 C C . ASP A 1 630 ? 107.920 142.532 127.443 1.00 95.03 630 ASP A C 1
ATOM 7967 O O . ASP A 1 630 ? 108.503 141.460 127.316 1.00 95.03 630 ASP A O 1
ATOM 7976 N N . THR A 1 631 ? 108.075 143.277 128.533 1.00 93.25 631 THR A N 1
ATOM 7977 C CA . THR A 1 631 ? 109.036 142.940 129.601 1.00 93.25 631 THR A CA 1
ATOM 7978 C C . THR A 1 631 ? 108.737 141.620 130.323 1.00 93.25 631 THR A C 1
ATOM 7979 O O . THR A 1 631 ? 109.644 141.020 130.894 1.00 93.25 631 THR A O 1
ATOM 7990 N N . SER A 1 632 ? 107.502 141.116 130.287 1.00 89.35 632 SER A N 1
ATOM 7991 C CA . SER A 1 632 ? 107.093 139.904 131.008 1.00 89.35 632 SER A CA 1
ATOM 7992 C C . SER A 1 632 ? 107.111 138.600 130.191 1.00 89.35 632 SER A C 1
ATOM 7993 O O . SER A 1 632 ? 106.937 137.543 130.782 1.00 89.35 632 SER A O 1
ATOM 8001 N N . ASN A 1 633 ? 107.297 138.614 128.865 1.00 79.91 633 ASN A N 1
ATOM 8002 C CA . ASN A 1 633 ? 107.112 137.429 128.008 1.00 79.91 633 ASN A CA 1
ATOM 8003 C C . ASN A 1 633 ? 108.063 137.394 126.797 1.00 79.91 633 ASN A C 1
ATOM 8004 O O . ASN A 1 633 ? 108.420 138.424 126.236 1.00 79.91 633 ASN A O 1
ATOM 8015 N N . GLU A 1 634 ? 108.427 136.193 126.336 1.00 71.25 634 GLU A N 1
ATOM 8016 C CA . GLU A 1 634 ? 109.058 135.955 125.029 1.00 71.25 634 GLU A CA 1
ATOM 8017 C C . GLU A 1 634 ? 108.110 136.323 123.866 1.00 71.25 634 GLU A C 1
ATOM 8018 O O . GLU A 1 634 ? 106.925 135.983 123.941 1.00 71.25 634 GLU A O 1
ATOM 8030 N N . PRO A 1 635 ? 108.603 136.933 122.766 1.00 66.13 635 PRO A N 1
ATOM 8031 C CA . PRO A 1 635 ? 107.894 137.026 121.485 1.00 66.13 635 PRO A CA 1
ATOM 8032 C C . PRO A 1 635 ? 107.956 135.713 120.682 1.00 66.13 635 PRO A C 1
ATOM 8033 O O . PRO A 1 635 ? 109.012 135.104 120.537 1.00 66.13 635 PRO A O 1
ATOM 8044 N N . ARG A 1 636 ? 106.843 135.271 120.099 1.00 63.44 636 ARG A N 1
ATOM 8045 C CA . ARG A 1 636 ? 106.783 134.031 119.303 1.00 63.44 636 ARG A CA 1
ATOM 8046 C C . ARG A 1 636 ? 107.625 134.112 118.026 1.00 63.44 636 ARG A C 1
ATOM 8047 O O . ARG A 1 636 ? 107.724 135.174 117.426 1.00 63.44 636 ARG A O 1
ATOM 8068 N N . LYS A 1 637 ? 108.171 132.989 117.558 1.00 61.73 637 LYS A N 1
ATOM 8069 C CA . LYS A 1 637 ? 108.847 132.867 116.255 1.00 61.73 637 LYS A CA 1
ATOM 8070 C C . LYS A 1 637 ? 108.295 131.667 115.497 1.00 61.73 637 LYS A C 1
ATOM 8071 O O . LYS A 1 637 ? 108.152 130.593 116.069 1.00 61.73 637 LYS A O 1
ATOM 8090 N N . ILE A 1 638 ? 107.946 131.837 114.227 1.00 58.26 638 ILE A N 1
ATOM 8091 C CA . ILE A 1 638 ? 107.374 130.749 113.426 1.00 58.26 638 ILE A CA 1
ATOM 8092 C C . ILE A 1 638 ? 108.487 129.984 112.720 1.00 58.26 638 ILE A C 1
ATOM 8093 O O . ILE A 1 638 ? 109.529 130.551 112.403 1.00 58.26 638 ILE A O 1
ATOM 8109 N N . THR A 1 639 ? 108.284 128.685 112.514 1.00 56.55 639 THR A N 1
ATOM 8110 C CA . THR A 1 639 ? 109.223 127.797 111.820 1.00 56.55 639 THR A CA 1
ATOM 8111 C C . THR A 1 639 ? 108.853 127.593 110.362 1.00 56.55 639 THR A C 1
ATOM 8112 O O . THR A 1 639 ? 109.690 127.206 109.557 1.00 56.55 639 THR A O 1
ATOM 8123 N N . GLU A 1 640 ? 107.611 127.869 109.989 1.00 57.09 640 GLU A N 1
ATOM 8124 C CA . GLU A 1 640 ? 107.056 127.540 108.687 1.00 57.09 640 GLU A CA 1
ATOM 8125 C C . GLU A 1 640 ? 105.942 128.509 108.292 1.00 57.09 640 GLU A C 1
ATOM 8126 O O . GLU A 1 640 ? 105.128 128.899 109.128 1.00 57.09 640 GLU A O 1
ATOM 8138 N N . LEU A 1 641 ? 105.896 128.870 107.010 1.00 55.04 641 LEU A N 1
ATOM 8139 C CA . LEU A 1 641 ? 104.942 129.802 106.429 1.00 55.04 641 LEU A CA 1
ATOM 8140 C C . LEU A 1 641 ? 104.471 129.297 105.071 1.00 55.04 641 LEU A C 1
ATOM 8141 O O . LEU A 1 641 ? 105.230 129.314 104.118 1.00 55.04 641 LEU A O 1
ATOM 8157 N N . THR A 1 642 ? 103.214 128.903 104.955 1.00 57.44 642 THR A N 1
ATOM 8158 C CA . THR A 1 642 ? 102.606 128.562 103.665 1.00 57.44 642 THR A CA 1
ATOM 8159 C C . THR A 1 642 ? 101.767 129.731 103.161 1.00 57.44 642 THR A C 1
ATOM 8160 O O . THR A 1 642 ? 100.984 130.311 103.901 1.00 57.44 642 THR A O 1
ATOM 8171 N N . LEU A 1 643 ? 101.957 130.087 101.897 1.00 59.31 643 LEU A N 1
ATOM 8172 C CA . LEU A 1 643 ? 101.333 131.187 101.195 1.00 59.31 643 LEU A CA 1
ATOM 8173 C C . LEU A 1 643 ? 100.534 130.662 100.007 1.00 59.31 643 LEU A C 1
ATOM 8174 O O . LEU A 1 643 ? 100.926 129.716 99.331 1.00 59.31 643 LEU A O 1
ATOM 8190 N N . TYR A 1 644 ? 99.436 131.321 99.692 1.00 60.33 644 TYR A N 1
ATOM 8191 C CA . TYR A 1 644 ? 98.773 131.110 98.423 1.00 60.33 644 TYR A CA 1
ATOM 8192 C C . TYR A 1 644 ? 99.627 131.598 97.253 1.00 60.33 644 TYR A C 1
ATOM 8193 O O . TYR A 1 644 ? 100.108 132.733 97.271 1.00 60.33 644 TYR A O 1
ATOM 8211 N N . ASN A 1 645 ? 99.767 130.776 96.206 1.00 62.10 645 ASN A N 1
ATOM 8212 C CA . ASN A 1 645 ? 100.186 131.241 94.888 1.00 62.10 645 ASN A CA 1
ATOM 8213 C C . ASN A 1 645 ? 99.542 130.453 93.742 1.00 62.10 645 ASN A C 1
ATOM 8214 O O . ASN A 1 645 ? 99.213 129.283 93.881 1.00 62.10 645 ASN A O 1
ATOM 8225 N N . ASN A 1 646 ? 99.376 131.129 92.614 1.00 65.21 646 ASN A N 1
ATOM 8226 C CA . ASN A 1 646 ? 98.428 130.833 91.543 1.00 65.21 646 ASN A CA 1
ATOM 8227 C C . ASN A 1 646 ? 99.115 130.666 90.174 1.00 65.21 646 ASN A C 1
ATOM 8228 O O . ASN A 1 646 ? 98.603 129.999 89.277 1.00 65.21 646 ASN A O 1
ATOM 8239 N N . GLU A 1 647 ? 100.290 131.267 90.018 1.00 65.89 647 GLU A N 1
ATOM 8240 C CA . GLU A 1 647 ? 101.095 131.359 88.802 1.00 65.89 647 GLU A CA 1
ATOM 8241 C C . GLU A 1 647 ? 102.529 130.901 89.086 1.00 65.89 647 GLU A C 1
ATOM 8242 O O . GLU A 1 647 ? 102.930 130.817 90.241 1.00 65.89 647 GLU A O 1
ATOM 8254 N N . SER A 1 648 ? 103.311 130.613 88.043 1.00 65.86 648 SER A N 1
ATOM 8255 C CA . SER A 1 648 ? 104.720 130.190 88.131 1.00 65.86 648 SER A CA 1
ATOM 8256 C C . SER A 1 648 ? 105.653 131.230 88.760 1.00 65.86 648 SER A C 1
ATOM 8257 O O . SER A 1 648 ? 106.744 130.894 89.199 1.00 65.86 648 SER A O 1
ATOM 8265 N N . TYR A 1 649 ? 105.228 132.489 88.807 1.00 64.86 649 TYR A N 1
ATOM 8266 C CA . TYR A 1 649 ? 105.911 133.594 89.453 1.00 64.86 649 TYR A CA 1
ATOM 8267 C C . TYR A 1 649 ? 105.250 133.932 90.792 1.00 64.86 649 TYR A C 1
ATOM 8268 O O . TYR A 1 649 ? 104.031 133.982 90.911 1.00 64.86 649 TYR A O 1
ATOM 8286 N N . PHE A 1 650 ? 106.042 134.191 91.824 1.00 65.11 650 PHE A N 1
ATOM 8287 C CA . PHE A 1 650 ? 105.529 134.808 93.039 1.00 65.11 650 PHE A CA 1
ATOM 8288 C C . PHE A 1 650 ? 105.483 136.327 92.849 1.00 65.11 650 PHE A C 1
ATOM 8289 O O . PHE A 1 650 ? 106.490 137.013 92.982 1.00 65.11 650 PHE A O 1
ATOM 8306 N N . GLU A 1 651 ? 104.318 136.857 92.504 1.00 67.88 651 GLU A N 1
ATOM 8307 C CA . GLU A 1 651 ? 104.095 138.291 92.360 1.00 67.88 651 GLU A CA 1
ATOM 8308 C C . GLU A 1 651 ? 104.054 138.957 93.733 1.00 67.88 651 GLU A C 1
ATOM 8309 O O . GLU A 1 651 ? 103.303 138.541 94.619 1.00 67.88 651 GLU A O 1
ATOM 8321 N N . ILE A 1 652 ? 104.880 139.981 93.941 1.00 68.23 652 ILE A N 1
ATOM 8322 C CA . ILE A 1 652 ? 104.876 140.782 95.165 1.00 68.23 652 ILE A CA 1
ATOM 8323 C C . ILE A 1 652 ? 105.123 142.262 94.843 1.00 68.23 652 ILE A C 1
ATOM 8324 O O . ILE A 1 652 ? 105.986 142.594 94.037 1.00 68.23 652 ILE A O 1
ATOM 8340 N N . SER A 1 653 ? 104.357 143.150 95.479 1.00 73.26 653 SER A N 1
ATOM 8341 C CA . SER A 1 653 ? 104.578 144.598 95.447 1.00 73.26 653 SER A CA 1
ATOM 8342 C C . SER A 1 653 ? 105.927 144.967 96.093 1.00 73.26 653 SER A C 1
ATOM 8343 O O . SER A 1 653 ? 106.589 144.146 96.725 1.00 73.26 653 SER A O 1
ATOM 8351 N N . SER A 1 654 ? 106.321 146.235 96.099 1.00 75.58 654 SER A N 1
ATOM 8352 C CA . SER A 1 654 ? 107.416 146.722 96.948 1.00 75.58 654 SER A CA 1
ATOM 8353 C C . SER A 1 654 ? 106.943 146.995 98.401 1.00 75.58 654 SER A C 1
ATOM 8354 O O . SER A 1 654 ? 107.193 148.054 98.966 1.00 75.58 654 SER A O 1
ATOM 8362 N N . ASP A 1 655 ? 106.242 146.046 99.030 1.00 76.75 655 ASP A N 1
ATOM 8363 C CA . ASP A 1 655 ? 105.986 145.998 100.485 1.00 76.75 655 ASP A CA 1
ATOM 8364 C C . ASP A 1 655 ? 107.114 145.284 101.255 1.00 76.75 655 ASP A C 1
ATOM 8365 O O . ASP A 1 655 ? 107.091 145.195 102.477 1.00 76.75 655 ASP A O 1
ATOM 8374 N N . GLU A 1 656 ? 108.117 144.749 100.567 1.00 76.78 656 GLU A N 1
ATOM 8375 C CA . GLU A 1 656 ? 109.198 143.974 101.169 1.00 76.78 656 GLU A CA 1
ATOM 8376 C C . GLU A 1 656 ? 110.050 144.786 102.136 1.00 76.78 656 GLU A C 1
ATOM 8377 O O . GLU A 1 656 ? 110.677 144.209 103.007 1.00 76.78 656 GLU A O 1
ATOM 8389 N N . LEU A 1 657 ? 110.028 146.117 102.047 1.00 78.55 657 LEU A N 1
ATOM 8390 C CA . LEU A 1 657 ? 110.625 147.028 103.029 1.00 78.55 657 LEU A CA 1
ATOM 8391 C C . LEU A 1 657 ? 109.989 146.873 104.423 1.00 78.55 657 LEU A C 1
ATOM 8392 O O . LEU A 1 657 ? 110.621 147.155 105.439 1.00 78.55 657 LEU A O 1
ATOM 8408 N N . ASN A 1 658 ? 108.736 146.420 104.459 1.00 75.99 658 ASN A N 1
ATOM 8409 C CA . ASN A 1 658 ? 107.870 146.330 105.625 1.00 75.99 658 ASN A CA 1
ATOM 8410 C C . ASN A 1 658 ? 107.095 144.995 105.715 1.00 75.99 658 ASN A C 1
ATOM 8411 O O . ASN A 1 658 ? 106.063 144.919 106.376 1.00 75.99 658 ASN A O 1
ATOM 8422 N N . GLU A 1 659 ? 107.593 143.911 105.114 1.00 74.29 659 GLU A N 1
ATOM 8423 C CA . GLU A 1 659 ? 107.283 142.582 105.644 1.00 74.29 659 GLU A CA 1
ATOM 8424 C C . GLU A 1 659 ? 107.970 142.451 107.016 1.00 74.29 659 GLU A C 1
ATOM 8425 O O . GLU A 1 659 ? 109.161 142.743 107.145 1.00 74.29 659 GLU A O 1
ATOM 8437 N N . ALA A 1 660 ? 107.246 141.971 108.024 1.00 72.11 660 ALA A N 1
ATOM 8438 C CA . ALA A 1 660 ? 107.816 141.758 109.334 1.00 72.11 660 ALA A CA 1
ATOM 8439 C C . ALA A 1 660 ? 108.865 140.620 109.271 1.00 72.11 660 ALA A C 1
ATOM 8440 O O . ALA A 1 660 ? 108.585 139.498 108.844 1.00 72.11 660 ALA A O 1
ATOM 8447 N N . ASN A 1 661 ? 110.101 140.965 109.633 1.00 77.71 661 ASN A N 1
ATOM 8448 C CA . ASN A 1 661 ? 111.351 140.332 109.204 1.00 77.71 661 ASN A CA 1
ATOM 8449 C C . ASN A 1 661 ? 111.860 139.173 110.085 1.00 77.71 661 ASN A C 1
ATOM 8450 O O . ASN A 1 661 ? 111.906 138.021 109.653 1.00 77.71 661 ASN A O 1
ATOM 8461 N N . LEU A 1 662 ? 112.259 139.476 111.321 1.00 75.98 662 LEU A N 1
ATOM 8462 C CA . LEU A 1 662 ? 112.919 138.557 112.260 1.00 75.98 662 LEU A CA 1
ATOM 8463 C C . LEU A 1 662 ? 111.952 137.560 112.917 1.00 75.98 662 LEU A C 1
ATOM 8464 O O . LEU A 1 662 ? 112.355 136.749 113.750 1.00 75.98 662 LEU A O 1
ATOM 8480 N N . GLN A 1 663 ? 110.666 137.665 112.593 1.00 70.84 663 GLN A N 1
ATOM 8481 C CA . GLN A 1 663 ? 109.540 136.922 113.161 1.00 70.84 663 GLN A CA 1
ATOM 8482 C C . GLN A 1 663 ? 109.388 135.521 112.559 1.00 70.84 663 GLN A C 1
ATOM 8483 O O . GLN A 1 663 ? 108.832 134.627 113.188 1.00 70.84 663 GLN A O 1
ATOM 8497 N N . HIS A 1 664 ? 109.956 135.296 111.380 1.00 64.44 664 HIS A N 1
ATOM 8498 C CA . HIS A 1 664 ? 110.112 133.990 110.763 1.00 64.44 664 HIS A CA 1
ATOM 8499 C C . HIS A 1 664 ? 111.581 133.552 110.890 1.00 64.44 664 HIS A C 1
ATOM 8500 O O . HIS A 1 664 ? 112.410 133.885 110.047 1.00 64.44 664 HIS A O 1
ATOM 8514 N N . LEU A 1 665 ? 111.938 132.919 112.011 1.00 69.11 665 LEU A N 1
ATOM 8515 C CA . LEU A 1 665 ? 113.320 132.568 112.383 1.00 69.11 665 LEU A CA 1
ATOM 8516 C C . LEU A 1 665 ? 113.418 131.242 113.157 1.00 69.11 665 LEU A C 1
ATOM 8517 O O . LEU A 1 665 ? 114.285 131.065 114.004 1.00 69.11 665 LEU A O 1
ATOM 8533 N N . SER A 1 666 ? 112.550 130.281 112.857 1.00 73.69 666 SER A N 1
ATOM 8534 C CA . SER A 1 666 ? 112.539 128.966 113.515 1.00 73.69 666 SER A CA 1
ATOM 8535 C C . SER A 1 666 ? 112.265 129.100 115.025 1.00 73.69 666 SER A C 1
ATOM 8536 O O . SER A 1 666 ? 111.678 130.094 115.443 1.00 73.69 666 SER A O 1
ATOM 8544 N N . THR A 1 667 ? 112.655 128.149 115.885 1.00 84.81 667 THR A N 1
ATOM 8545 C CA . THR A 1 667 ? 112.663 128.416 117.344 1.00 84.81 667 THR A CA 1
ATOM 8546 C C . THR A 1 667 ? 113.777 129.406 117.740 1.00 84.81 667 THR A C 1
ATOM 8547 O O . THR A 1 667 ? 113.565 130.242 118.620 1.00 84.81 667 THR A O 1
ATOM 8558 N N . GLY A 1 668 ? 114.958 129.376 117.094 1.00 81.00 668 GLY A N 1
ATOM 8559 C CA . GLY A 1 668 ? 116.128 130.153 117.537 1.00 81.00 668 GLY A CA 1
ATOM 8560 C C . GLY A 1 668 ? 117.274 130.294 116.535 1.00 81.00 668 GLY A C 1
ATOM 8561 O O . GLY A 1 668 ? 117.297 129.641 115.494 1.00 81.00 668 GLY A O 1
ATOM 8565 N N . GLU A 1 669 ? 118.222 131.183 116.847 1.00 87.29 669 GLU A N 1
ATOM 8566 C CA . GLU A 1 669 ? 119.177 131.772 115.892 1.00 87.29 669 GLU A CA 1
ATOM 8567 C C . GLU A 1 669 ? 120.329 130.861 115.438 1.00 87.29 669 GLU A C 1
ATOM 8568 O O . GLU A 1 669 ? 120.809 130.972 114.311 1.00 87.29 669 GLU A O 1
ATOM 8580 N N . GLY A 1 670 ? 120.803 129.968 116.300 1.00 87.73 670 GLY A N 1
ATOM 8581 C CA . GLY A 1 670 ? 121.986 129.150 116.051 1.00 87.73 670 GLY A CA 1
ATOM 8582 C C . GLY A 1 670 ? 121.725 127.801 115.383 1.00 87.73 670 GLY A C 1
ATOM 8583 O O . GLY A 1 670 ? 122.657 127.017 115.228 1.00 87.73 670 GLY A O 1
ATOM 8587 N N . ASN A 1 671 ? 120.479 127.477 115.041 1.00 85.81 671 ASN A N 1
ATOM 8588 C CA . ASN A 1 671 ? 120.107 126.134 114.606 1.00 85.81 671 ASN A CA 1
ATOM 8589 C C . ASN A 1 671 ? 120.718 125.757 113.240 1.00 85.81 671 ASN A C 1
ATOM 8590 O O . ASN A 1 671 ? 120.723 126.582 112.323 1.00 85.81 671 ASN A O 1
ATOM 8601 N N . PRO A 1 672 ? 121.180 124.508 113.066 1.00 87.14 672 PRO A N 1
ATOM 8602 C CA . PRO A 1 672 ? 121.583 123.960 111.782 1.00 87.14 672 PRO A CA 1
ATOM 8603 C C . PRO A 1 672 ? 120.471 124.088 110.734 1.00 87.14 672 PRO A C 1
ATOM 8604 O O . PRO A 1 672 ? 120.702 124.659 109.667 1.00 87.14 672 PRO A O 1
ATOM 8615 N N . GLU A 1 673 ? 119.257 123.610 111.024 1.00 86.43 673 GLU A N 1
ATOM 8616 C CA . GLU A 1 673 ? 118.117 123.683 110.106 1.00 86.43 673 GLU A CA 1
ATOM 8617 C C . GLU A 1 673 ? 117.462 125.071 110.121 1.00 86.43 673 GLU A C 1
ATOM 8618 O O . GLU A 1 673 ? 117.133 125.630 111.168 1.00 86.43 673 GLU A O 1
ATOM 8630 N N . LYS A 1 674 ? 117.272 125.645 108.934 1.00 78.94 674 LYS A N 1
ATOM 8631 C CA . LYS A 1 674 ? 116.631 126.950 108.721 1.00 78.94 674 LYS A CA 1
ATOM 8632 C C . LYS A 1 674 ? 115.105 126.786 108.628 1.00 78.94 674 LYS A C 1
ATOM 8633 O O . LYS A 1 674 ? 114.631 125.680 108.372 1.00 78.94 674 LYS A O 1
ATOM 8652 N N . PRO A 1 675 ? 114.313 127.849 108.847 1.00 66.64 675 PRO A N 1
ATOM 8653 C CA . PRO A 1 675 ? 112.863 127.777 108.716 1.00 66.64 675 PRO A CA 1
ATOM 8654 C C . PRO A 1 675 ? 112.406 127.682 107.247 1.00 66.64 675 PRO A C 1
ATOM 8655 O O . PRO A 1 675 ? 113.212 127.825 106.334 1.00 66.64 675 PRO A O 1
ATOM 8666 N N . LYS A 1 676 ? 111.119 127.435 106.995 1.00 62.63 676 LYS A N 1
ATOM 8667 C CA . LYS A 1 676 ? 110.563 127.140 105.661 1.00 62.63 676 LYS A CA 1
ATOM 8668 C C . LYS A 1 676 ? 109.529 128.152 105.181 1.00 62.63 676 LYS A C 1
ATOM 8669 O O . LYS A 1 676 ? 108.717 128.657 105.949 1.00 62.63 676 LYS A O 1
ATOM 8688 N N . ILE A 1 677 ? 109.526 128.416 103.880 1.00 59.68 677 ILE A N 1
ATOM 8689 C CA . ILE A 1 677 ? 108.419 129.031 103.158 1.00 59.68 677 ILE A CA 1
ATOM 8690 C C . ILE A 1 677 ? 107.918 128.012 102.138 1.00 59.68 677 ILE A C 1
ATOM 8691 O O . ILE A 1 677 ? 108.710 127.306 101.524 1.00 59.68 677 ILE A O 1
ATOM 8707 N N . HIS A 1 678 ? 106.607 127.944 101.967 1.00 58.61 678 HIS A N 1
ATOM 8708 C CA . HIS A 1 678 ? 105.898 127.073 101.026 1.00 58.61 678 HIS A CA 1
ATOM 8709 C C . HIS A 1 678 ? 104.871 127.857 100.213 1.00 58.61 678 HIS A C 1
ATOM 8710 O O . HIS A 1 678 ? 104.371 128.878 100.668 1.00 58.61 678 HIS A O 1
ATOM 8724 N N . PHE A 1 679 ? 104.472 127.340 99.058 1.00 59.37 679 PHE A N 1
ATOM 8725 C CA . PHE A 1 679 ? 103.399 127.901 98.237 1.00 59.37 679 PHE A CA 1
ATOM 8726 C C . PHE A 1 679 ? 102.376 126.839 97.842 1.00 59.37 679 PHE A C 1
ATOM 8727 O O . PHE A 1 679 ? 102.744 125.696 97.588 1.00 59.37 679 PHE A O 1
ATOM 8744 N N . SER A 1 680 ? 101.103 127.203 97.723 1.00 62.17 680 SER A N 1
ATOM 8745 C CA . SER A 1 680 ? 100.011 126.259 97.423 1.00 62.17 680 SER A CA 1
ATOM 8746 C C . SER A 1 680 ? 100.134 125.472 96.105 1.00 62.17 680 SER A C 1
ATOM 8747 O O . SER A 1 680 ? 99.562 124.394 95.977 1.00 62.17 680 SER A O 1
ATOM 8755 N N . ASN A 1 681 ? 100.901 125.968 95.137 1.00 64.70 681 ASN A N 1
ATOM 8756 C CA . ASN A 1 681 ? 101.129 125.353 93.831 1.00 64.70 681 ASN A CA 1
ATOM 8757 C C . ASN A 1 681 ? 102.399 124.471 93.738 1.00 64.70 681 ASN A C 1
ATOM 8758 O O . ASN A 1 681 ? 102.358 123.393 93.153 1.00 64.70 681 ASN A O 1
ATOM 8769 N N . GLY A 1 682 ? 103.548 124.928 94.248 1.00 66.49 682 GLY A N 1
ATOM 8770 C CA . GLY A 1 682 ? 104.886 124.365 93.991 1.00 66.49 682 GLY A CA 1
ATOM 8771 C C . GLY A 1 682 ? 105.528 124.603 92.601 1.00 66.49 682 GLY A C 1
ATOM 8772 O O . GLY A 1 682 ? 106.701 124.299 92.417 1.00 66.49 682 GLY A O 1
ATOM 8776 N N . ASN A 1 683 ? 104.819 125.207 91.632 1.00 66.94 683 ASN A N 1
ATOM 8777 C CA . ASN A 1 683 ? 105.300 125.589 90.288 1.00 66.94 683 ASN A CA 1
ATOM 8778 C C . ASN A 1 683 ? 106.207 126.833 90.246 1.00 66.94 683 ASN A C 1
ATOM 8779 O O . ASN A 1 683 ? 106.482 127.348 89.167 1.00 66.94 683 ASN A O 1
ATOM 8790 N N . ASN A 1 684 ? 106.673 127.335 91.385 1.00 68.27 684 ASN A N 1
ATOM 8791 C CA . ASN A 1 684 ? 107.362 128.626 91.533 1.00 68.27 684 ASN A CA 1
ATOM 8792 C C . ASN A 1 684 ? 108.830 128.646 91.073 1.00 68.27 684 ASN A C 1
ATOM 8793 O O . ASN A 1 684 ? 109.676 129.310 91.667 1.00 68.27 684 ASN A O 1
ATOM 8804 N N . THR A 1 685 ? 109.146 127.867 90.038 1.00 70.57 685 THR A N 1
ATOM 8805 C CA . THR A 1 685 ? 110.468 127.782 89.406 1.00 70.57 685 THR A CA 1
ATOM 8806 C C . THR A 1 685 ? 110.675 128.875 88.354 1.00 70.57 685 THR A C 1
ATOM 8807 O O . THR A 1 685 ? 111.757 128.993 87.780 1.00 70.57 685 THR A O 1
ATOM 8818 N N . THR A 1 686 ? 109.683 129.729 88.109 1.00 73.45 686 THR A N 1
ATOM 8819 C CA . THR A 1 686 ? 109.919 131.096 87.609 1.00 73.45 686 THR A CA 1
ATOM 8820 C C . THR A 1 686 ? 110.110 132.048 88.807 1.00 73.45 686 THR A C 1
ATOM 8821 O O . THR A 1 686 ? 109.994 131.680 89.974 1.00 73.45 686 THR A O 1
ATOM 8832 N N . SER A 1 687 ? 110.522 133.273 88.534 1.00 70.88 687 SER A N 1
ATOM 8833 C CA . SER A 1 687 ? 111.050 134.207 89.515 1.00 70.88 687 SER A CA 1
ATOM 8834 C C . SER A 1 687 ? 110.074 134.681 90.595 1.00 70.88 687 SER A C 1
ATOM 8835 O O . SER A 1 687 ? 108.858 134.599 90.465 1.00 70.88 687 SER A O 1
ATOM 8843 N N . ILE A 1 688 ? 110.619 135.344 91.610 1.00 70.07 688 ILE A N 1
ATOM 8844 C CA . ILE A 1 688 ? 109.859 136.356 92.345 1.00 70.07 688 ILE A CA 1
ATOM 8845 C C . ILE A 1 688 ? 109.691 137.558 91.408 1.00 70.07 688 ILE A C 1
ATOM 8846 O O . ILE A 1 688 ? 110.681 138.188 91.029 1.00 70.07 688 ILE A O 1
ATOM 8862 N N . ARG A 1 689 ? 108.460 137.887 91.023 1.00 68.17 689 ARG A N 1
ATOM 8863 C CA . ARG A 1 689 ? 108.149 139.083 90.238 1.00 68.17 689 ARG A CA 1
ATOM 8864 C C . ARG A 1 689 ? 107.952 140.250 91.190 1.00 68.17 689 ARG A C 1
ATOM 8865 O O . ARG A 1 689 ? 106.994 140.267 91.955 1.00 68.17 689 ARG A O 1
ATOM 8886 N N . ILE A 1 690 ? 108.835 141.234 91.116 1.00 69.01 690 ILE A N 1
ATOM 8887 C CA . ILE A 1 690 ? 108.764 142.454 91.912 1.00 69.01 690 ILE A CA 1
ATOM 8888 C C . ILE A 1 690 ? 108.052 143.512 91.066 1.00 69.01 690 ILE A C 1
ATOM 8889 O O . ILE A 1 690 ? 108.534 143.883 89.993 1.00 69.01 690 ILE A O 1
ATOM 8905 N N . SER A 1 691 ? 106.897 143.989 91.526 1.00 73.13 691 SER A N 1
ATOM 8906 C CA . SER A 1 691 ? 106.102 145.034 90.866 1.00 73.13 691 SER A CA 1
ATOM 8907 C C . SER A 1 691 ? 106.174 146.383 91.606 1.00 73.13 691 SER A C 1
ATOM 8908 O O . SER A 1 691 ? 106.567 146.454 92.769 1.00 73.13 691 SER A O 1
ATOM 8916 N N . GLY A 1 692 ? 105.806 147.473 90.926 1.00 81.63 692 GLY A N 1
ATOM 8917 C CA . GLY A 1 692 ? 105.858 148.854 91.432 1.00 81.63 692 GLY A CA 1
ATOM 8918 C C . GLY A 1 692 ? 107.225 149.550 91.327 1.00 81.63 692 GLY A C 1
ATOM 8919 O O . GLY A 1 692 ? 108.265 148.907 91.238 1.00 81.63 692 GLY A O 1
ATOM 8923 N N . LYS A 1 693 ? 107.222 150.887 91.344 1.00 87.88 693 LYS A N 1
ATOM 8924 C CA . LYS A 1 693 ? 108.411 151.728 91.106 1.00 87.88 693 LYS A CA 1
ATOM 8925 C C . LYS A 1 693 ? 109.347 151.896 92.316 1.00 87.88 693 LYS A C 1
ATOM 8926 O O . LYS A 1 693 ? 110.488 152.317 92.130 1.00 87.88 693 LYS A O 1
ATOM 8945 N N . THR A 1 694 ? 108.882 151.640 93.543 1.00 87.28 694 THR A N 1
ATOM 8946 C CA . THR A 1 694 ? 109.583 152.012 94.782 1.00 87.28 694 THR A CA 1
ATOM 8947 C C . THR A 1 694 ? 110.837 151.165 95.036 1.00 87.28 694 THR A C 1
ATOM 8948 O O . THR A 1 694 ? 110.780 149.931 95.051 1.00 87.28 694 THR A O 1
ATOM 8959 N N . LEU A 1 695 ? 111.970 151.821 95.325 1.00 82.85 695 LEU A N 1
ATOM 8960 C CA . LEU A 1 695 ? 113.254 151.174 95.622 1.00 82.85 695 LEU A CA 1
ATOM 8961 C C . LEU A 1 695 ? 113.227 150.400 96.954 1.00 82.85 695 LEU A C 1
ATOM 8962 O O . LEU A 1 695 ? 112.592 150.826 97.914 1.00 82.85 695 LEU A O 1
ATOM 8978 N N . LEU A 1 696 ? 113.958 149.287 97.047 1.00 79.82 696 LEU A N 1
ATOM 8979 C CA . LEU A 1 696 ? 114.131 148.534 98.299 1.00 79.82 696 LEU A CA 1
ATOM 8980 C C . LEU A 1 696 ? 115.052 149.257 99.292 1.00 79.82 696 LEU A C 1
ATOM 8981 O O . LEU A 1 696 ? 116.076 149.819 98.909 1.00 79.82 696 LEU A O 1
ATOM 8997 N N . SER A 1 697 ? 114.711 149.169 100.575 1.00 83.95 697 SER A N 1
ATOM 8998 C CA . SER A 1 697 ? 115.575 149.546 101.699 1.00 83.95 697 SER A CA 1
ATOM 8999 C C . SER A 1 697 ? 116.471 148.381 102.144 1.00 83.95 697 SER A C 1
ATOM 9000 O O . SER A 1 697 ? 116.391 147.281 101.600 1.00 83.95 697 SER A O 1
ATOM 9008 N N . ASP A 1 698 ? 117.291 148.598 103.173 1.00 88.26 698 ASP A N 1
ATOM 9009 C CA . ASP A 1 698 ? 118.114 147.583 103.836 1.00 88.26 698 ASP A CA 1
ATOM 9010 C C . ASP A 1 698 ? 117.291 146.365 104.312 1.00 88.26 698 ASP A C 1
ATOM 9011 O O . ASP A 1 698 ? 117.620 145.234 103.969 1.00 88.26 698 ASP A O 1
ATOM 9020 N N . GLU A 1 699 ? 116.161 146.542 105.010 1.00 88.62 699 GLU A N 1
ATOM 9021 C CA . GLU A 1 699 ? 115.278 145.410 105.349 1.00 88.62 699 GLU A CA 1
ATOM 9022 C C . GLU A 1 699 ? 114.510 144.865 104.141 1.00 88.62 699 GLU A C 1
ATOM 9023 O O . GLU A 1 699 ? 114.179 143.684 104.111 1.00 88.62 699 GLU A O 1
ATOM 9035 N N . GLY A 1 700 ? 114.317 145.667 103.095 1.00 84.80 700 GLY A N 1
ATOM 9036 C CA . GLY A 1 700 ? 113.839 145.206 101.794 1.00 84.80 700 GLY A CA 1
ATOM 9037 C C . GLY A 1 700 ? 114.767 144.180 101.149 1.00 84.80 700 GLY A C 1
ATOM 9038 O O . GLY A 1 700 ? 114.293 143.150 100.670 1.00 84.80 700 GLY A O 1
ATOM 9042 N N . ARG A 1 701 ? 116.089 144.409 101.212 1.00 83.33 701 ARG A N 1
ATOM 9043 C CA . ARG A 1 701 ? 117.113 143.432 100.807 1.00 83.33 701 ARG A CA 1
ATOM 9044 C C . ARG A 1 701 ? 116.996 142.167 101.663 1.00 83.33 701 ARG A C 1
ATOM 9045 O O . ARG A 1 701 ? 116.821 141.074 101.129 1.00 83.33 701 ARG A O 1
ATOM 9066 N N . ARG A 1 702 ? 117.023 142.313 102.995 1.00 83.60 702 ARG A N 1
ATOM 9067 C CA . ARG A 1 702 ? 116.979 141.181 103.937 1.00 83.60 702 ARG A CA 1
ATOM 9068 C C . ARG A 1 702 ? 115.728 140.324 103.773 1.00 83.60 702 ARG A C 1
ATOM 9069 O O . ARG A 1 702 ? 115.835 139.108 103.827 1.00 83.60 702 ARG A O 1
ATOM 9090 N N . ASN A 1 703 ? 114.560 140.908 103.516 1.00 78.09 703 ASN A N 1
ATOM 9091 C CA . ASN A 1 703 ? 113.325 140.151 103.277 1.00 78.09 703 ASN A CA 1
ATOM 9092 C C . ASN A 1 703 ? 113.309 139.393 101.934 1.00 78.09 703 ASN A C 1
ATOM 9093 O O . ASN A 1 703 ? 112.823 138.264 101.869 1.00 78.09 703 ASN A O 1
ATOM 9104 N N . LEU A 1 704 ? 113.875 139.986 100.878 1.00 77.41 704 LEU A N 1
ATOM 9105 C CA . LEU A 1 704 ? 113.981 139.331 99.576 1.00 77.41 704 LEU A CA 1
ATOM 9106 C C . LEU A 1 704 ? 114.851 138.074 99.658 1.00 77.41 704 LEU A C 1
ATOM 9107 O O . LEU A 1 704 ? 114.490 137.061 99.062 1.00 77.41 704 LEU A O 1
ATOM 9123 N N . ASP A 1 705 ? 115.938 138.100 100.444 1.00 79.34 705 ASP A N 1
ATOM 9124 C CA . ASP A 1 705 ? 116.802 136.931 100.647 1.00 79.34 705 ASP A CA 1
ATOM 9125 C C . ASP A 1 705 ? 116.037 135.716 101.176 1.00 79.34 705 ASP A C 1
ATOM 9126 O O . ASP A 1 705 ? 116.192 134.608 100.663 1.00 79.34 705 ASP A O 1
ATOM 9135 N N . LYS A 1 706 ? 115.136 135.928 102.137 1.00 74.96 706 LYS A N 1
ATOM 9136 C CA . LYS A 1 706 ? 114.433 134.846 102.832 1.00 74.96 706 LYS A CA 1
ATOM 9137 C C . LYS A 1 706 ? 113.518 134.045 101.919 1.00 74.96 706 LYS A C 1
ATOM 9138 O O . LYS A 1 706 ? 113.485 132.830 102.051 1.00 74.96 706 LYS A O 1
ATOM 9157 N N . TYR A 1 707 ? 112.814 134.671 100.975 1.00 70.69 707 TYR A N 1
ATOM 9158 C CA . TYR A 1 707 ? 112.006 133.931 100.001 1.00 70.69 707 TYR A CA 1
ATOM 9159 C C . TYR A 1 707 ? 112.838 133.024 99.085 1.00 70.69 707 TYR A C 1
ATOM 9160 O O . TYR A 1 707 ? 112.326 132.009 98.640 1.00 70.69 707 TYR A O 1
ATOM 9178 N N . PHE A 1 708 ? 114.096 133.354 98.786 1.00 70.69 708 PHE A N 1
ATOM 9179 C CA . PHE A 1 708 ? 114.968 132.457 98.032 1.00 70.69 708 PHE A CA 1
ATOM 9180 C C . PHE A 1 708 ? 115.607 131.392 98.928 1.00 70.69 708 PHE A C 1
ATOM 9181 O O . PHE A 1 708 ? 115.692 130.240 98.532 1.00 70.69 708 PHE A O 1
ATOM 9198 N N . GLU A 1 709 ? 116.016 131.732 100.144 1.00 73.93 709 GLU A N 1
ATOM 9199 C CA . GLU A 1 709 ? 116.684 130.825 101.067 1.00 73.93 709 GLU A CA 1
ATOM 9200 C C . GLU A 1 709 ? 115.728 129.770 101.645 1.00 73.93 709 GLU A C 1
ATOM 9201 O O . GLU A 1 709 ? 116.033 128.578 101.606 1.00 73.93 709 GLU A O 1
ATOM 9213 N N . TYR A 1 710 ? 114.570 130.180 102.155 1.00 69.36 710 TYR A N 1
ATOM 9214 C CA . TYR A 1 710 ? 113.667 129.318 102.917 1.00 69.36 710 TYR A CA 1
ATOM 9215 C C . TYR A 1 710 ? 112.701 128.511 102.042 1.00 69.36 710 TYR A C 1
ATOM 9216 O O . TYR A 1 710 ? 112.017 127.639 102.562 1.00 69.36 710 TYR A O 1
ATOM 9234 N N . ASN A 1 711 ? 112.610 128.772 100.733 1.00 67.78 711 ASN A N 1
ATOM 9235 C CA . ASN A 1 711 ? 111.745 128.042 99.810 1.00 67.78 711 ASN A CA 1
ATOM 9236 C C . ASN A 1 711 ? 112.579 127.269 98.791 1.00 67.78 711 ASN A C 1
ATOM 9237 O O . ASN A 1 711 ? 113.219 127.883 97.943 1.00 67.78 711 ASN A O 1
ATOM 9248 N N . GLU A 1 712 ? 112.508 125.936 98.815 1.00 72.16 712 GLU A N 1
ATOM 9249 C CA . GLU A 1 712 ? 113.328 125.036 97.992 1.00 72.16 712 GLU A CA 1
ATOM 9250 C C . GLU A 1 712 ? 113.301 125.389 96.504 1.00 72.16 712 GLU A C 1
ATOM 9251 O O . GLU A 1 712 ? 114.339 125.609 95.883 1.00 72.16 712 GLU A O 1
ATOM 9263 N N . SER A 1 713 ? 112.106 125.508 95.932 1.00 72.12 713 SER A N 1
ATOM 9264 C CA . SER A 1 713 ? 111.937 125.609 94.481 1.00 72.12 713 SER A CA 1
ATOM 9265 C C . SER A 1 713 ? 112.265 127.000 93.925 1.00 72.12 713 SER A C 1
ATOM 9266 O O . SER A 1 713 ? 112.243 127.201 92.720 1.00 72.12 713 SER A O 1
ATOM 9274 N N . LEU A 1 714 ? 112.600 127.943 94.809 1.00 72.30 714 LEU A N 1
ATOM 9275 C CA . LEU A 1 714 ? 113.192 129.252 94.524 1.00 72.30 714 LEU A CA 1
ATOM 9276 C C . LEU A 1 714 ? 114.710 129.258 94.792 1.00 72.30 714 LEU A C 1
ATOM 9277 O O . LEU A 1 714 ? 115.470 129.857 94.033 1.00 72.30 714 LEU A O 1
ATOM 9293 N N . ARG A 1 715 ? 115.169 128.556 95.828 1.00 71.94 715 ARG A N 1
ATOM 9294 C CA . ARG A 1 715 ? 116.577 128.414 96.220 1.00 71.94 715 ARG A CA 1
ATOM 9295 C C . ARG A 1 715 ? 117.473 127.869 95.117 1.00 71.94 715 ARG A C 1
ATOM 9296 O O . ARG A 1 715 ? 118.640 128.255 95.039 1.00 71.94 715 ARG A O 1
ATOM 9317 N N . ASN A 1 716 ? 116.924 126.982 94.281 1.00 74.89 716 ASN A N 1
ATOM 9318 C CA . ASN A 1 716 ? 117.643 126.260 93.223 1.00 74.89 716 ASN A CA 1
ATOM 9319 C C . ASN A 1 716 ? 118.269 127.145 92.120 1.00 74.89 716 ASN A C 1
ATOM 9320 O O . ASN A 1 716 ? 119.245 126.727 91.496 1.00 74.89 716 ASN A O 1
ATOM 9331 N N . SER A 1 717 ? 117.759 128.358 91.882 1.00 81.60 717 SER A N 1
ATOM 9332 C CA . SER A 1 717 ? 118.242 129.256 90.821 1.00 81.60 717 SER A CA 1
ATOM 9333 C C . SER A 1 717 ? 118.245 130.750 91.170 1.00 81.60 717 SER A C 1
ATOM 9334 O O . SER A 1 717 ? 118.968 131.512 90.534 1.00 81.60 717 SER A O 1
ATOM 9342 N N . GLY A 1 718 ? 117.522 131.193 92.203 1.00 77.98 718 GLY A N 1
ATOM 9343 C CA . GLY A 1 718 ? 117.601 132.570 92.700 1.00 77.98 718 GLY A CA 1
ATOM 9344 C C . GLY A 1 718 ? 117.009 133.638 91.769 1.00 77.98 718 GLY A C 1
ATOM 9345 O O . GLY A 1 718 ? 117.376 134.804 91.871 1.00 77.98 718 GLY A O 1
ATOM 9349 N N . LYS A 1 719 ? 116.130 133.259 90.837 1.00 77.11 719 LYS A N 1
ATOM 9350 C CA . LYS A 1 719 ? 115.630 134.130 89.760 1.00 77.11 719 LYS A CA 1
ATOM 9351 C C . LYS A 1 719 ? 114.704 135.249 90.246 1.00 77.11 719 LYS A C 1
ATOM 9352 O O . LYS A 1 719 ? 113.728 135.030 90.961 1.00 77.11 719 LYS A O 1
ATOM 9371 N N . GLN A 1 720 ? 114.974 136.460 89.784 1.00 79.61 720 GLN A N 1
ATOM 9372 C CA . GLN A 1 720 ? 114.191 137.666 90.052 1.00 79.61 720 GLN A CA 1
ATOM 9373 C C . GLN A 1 720 ? 113.572 138.192 88.754 1.00 79.61 720 GLN A C 1
ATOM 9374 O O . GLN A 1 720 ? 114.076 137.943 87.666 1.00 79.61 720 GLN A O 1
ATOM 9388 N N . ILE A 1 721 ? 112.459 138.906 88.833 1.00 78.19 721 ILE A N 1
ATOM 9389 C CA . ILE A 1 721 ? 111.857 139.629 87.705 1.00 78.19 721 ILE A CA 1
ATOM 9390 C C . ILE A 1 721 ? 111.583 141.062 88.158 1.00 78.19 721 ILE A C 1
ATOM 9391 O O . ILE A 1 721 ? 110.963 141.259 89.195 1.00 78.19 721 ILE A O 1
ATOM 9407 N N . GLN A 1 722 ? 111.951 142.048 87.346 1.00 86.51 722 GLN A N 1
ATOM 9408 C CA . GLN A 1 722 ? 111.498 143.426 87.518 1.00 86.51 722 GLN A CA 1
ATOM 9409 C C . GLN A 1 722 ? 110.680 143.841 86.295 1.00 86.51 722 GLN A C 1
ATOM 9410 O O . GLN A 1 722 ? 111.202 143.869 85.183 1.00 86.51 722 GLN A O 1
ATOM 9424 N N . ILE A 1 723 ? 109.384 144.126 86.481 1.00 88.63 723 ILE A N 1
ATOM 9425 C CA . ILE A 1 723 ? 108.499 144.562 85.384 1.00 88.63 723 ILE A CA 1
ATOM 9426 C C . ILE A 1 723 ? 108.942 145.948 84.868 1.00 88.63 723 ILE A C 1
ATOM 9427 O O . ILE A 1 723 ? 109.601 146.667 85.619 1.00 88.63 723 ILE A O 1
ATOM 9443 N N . PRO A 1 724 ? 108.663 146.347 83.612 1.00 92.09 724 PRO A N 1
ATOM 9444 C CA . PRO A 1 724 ? 109.383 147.443 82.947 1.00 92.09 724 PRO A CA 1
ATOM 9445 C C . PRO A 1 724 ? 108.996 148.858 83.428 1.00 92.09 724 PRO A C 1
ATOM 9446 O O . PRO A 1 724 ? 108.353 149.635 82.730 1.00 92.09 724 PRO A O 1
ATOM 9457 N N . ASN A 1 725 ? 109.448 149.203 84.631 1.00 91.48 725 ASN A N 1
ATOM 9458 C CA . ASN A 1 725 ? 109.567 150.538 85.209 1.00 91.48 725 ASN A CA 1
ATOM 9459 C C . ASN A 1 725 ? 110.686 150.560 86.277 1.00 91.48 725 ASN A C 1
ATOM 9460 O O . ASN A 1 725 ? 111.157 149.521 86.753 1.00 91.48 725 ASN A O 1
ATOM 9471 N N . GLY A 1 726 ? 111.151 151.751 86.644 1.00 90.99 726 GLY A N 1
ATOM 9472 C CA . GLY A 1 726 ? 112.282 151.896 87.560 1.00 90.99 726 GLY A CA 1
ATOM 9473 C C . GLY A 1 726 ? 113.636 151.609 86.907 1.00 90.99 726 GLY A C 1
ATOM 9474 O O . GLY A 1 726 ? 113.782 151.678 85.684 1.00 90.99 726 GLY A O 1
ATOM 9478 N N . SER A 1 727 ? 114.654 151.358 87.729 1.00 91.70 727 SER A N 1
ATOM 9479 C CA . SER A 1 727 ? 116.056 151.536 87.337 1.00 91.70 727 SER A CA 1
ATOM 9480 C C . SER A 1 727 ? 116.795 150.218 87.069 1.00 91.70 727 SER A C 1
ATOM 9481 O O . SER A 1 727 ? 117.899 150.261 86.528 1.00 91.70 727 SER A O 1
ATOM 9489 N N . ASP A 1 728 ? 116.243 149.067 87.480 1.00 88.45 728 ASP A N 1
ATOM 9490 C CA . ASP A 1 728 ? 117.022 147.859 87.786 1.00 88.45 728 ASP A CA 1
ATOM 9491 C C . ASP A 1 728 ? 118.077 148.168 88.862 1.00 88.45 728 ASP A C 1
ATOM 9492 O O . ASP A 1 728 ? 119.287 148.168 88.648 1.00 88.45 728 ASP A O 1
ATOM 9501 N N . GLU A 1 729 ? 117.558 148.487 90.051 1.00 90.39 729 GLU A N 1
ATOM 9502 C CA . GLU A 1 729 ? 118.299 148.688 91.309 1.00 90.39 729 GLU A CA 1
ATOM 9503 C C . GLU A 1 729 ? 118.971 147.390 91.790 1.00 90.39 729 GLU A C 1
ATOM 9504 O O . GLU A 1 729 ? 120.063 147.393 92.353 1.00 90.39 729 GLU A O 1
ATOM 9516 N N . LEU A 1 730 ? 118.293 146.272 91.548 1.00 86.08 730 LEU A N 1
ATOM 9517 C CA . LEU A 1 730 ? 118.801 144.907 91.608 1.00 86.08 730 LEU A CA 1
ATOM 9518 C C . LEU A 1 730 ? 119.510 144.573 90.285 1.00 86.08 730 LEU A C 1
ATOM 9519 O O . LEU A 1 730 ? 119.236 145.207 89.263 1.00 86.08 730 LEU A O 1
ATOM 9535 N N . LYS A 1 731 ? 120.423 143.593 90.277 1.00 85.79 731 LYS A N 1
ATOM 9536 C CA . LYS A 1 731 ? 121.382 143.384 89.159 1.00 85.79 731 LYS A CA 1
ATOM 9537 C C . LYS A 1 731 ? 121.389 141.951 88.586 1.00 85.79 731 LYS A C 1
ATOM 9538 O O . LYS A 1 731 ? 122.370 141.549 87.978 1.00 85.79 731 LYS A O 1
ATOM 9557 N N . LYS A 1 732 ? 120.333 141.158 88.799 1.00 82.80 732 LYS A N 1
ATOM 9558 C CA . LYS A 1 732 ? 120.265 139.691 88.545 1.00 82.80 732 LYS A CA 1
ATOM 9559 C C . LYS A 1 732 ? 119.028 139.219 87.742 1.00 82.80 732 LYS A C 1
ATOM 9560 O O . LYS A 1 732 ? 118.909 138.033 87.439 1.00 82.80 732 LYS A O 1
ATOM 9579 N N . GLN A 1 733 ? 118.079 140.102 87.444 1.00 86.23 733 GLN A N 1
ATOM 9580 C CA . GLN A 1 733 ? 116.718 139.776 87.008 1.00 86.23 733 GLN A CA 1
ATOM 9581 C C . GLN A 1 733 ? 116.482 139.745 85.488 1.00 86.23 733 GLN A C 1
ATOM 9582 O O . GLN A 1 733 ? 117.164 140.415 84.712 1.00 86.23 733 GLN A O 1
ATOM 9596 N N . LEU A 1 734 ? 115.436 139.013 85.099 1.00 88.38 734 LEU A N 1
ATOM 9597 C CA . LEU A 1 734 ? 114.780 139.025 83.790 1.00 88.38 734 LEU A CA 1
ATOM 9598 C C . LEU A 1 734 ? 113.760 140.184 83.683 1.00 88.38 734 LEU A C 1
ATOM 9599 O O . LEU A 1 734 ? 113.185 140.621 84.677 1.00 88.38 734 LEU A O 1
ATOM 9615 N N . GLU A 1 735 ? 113.477 140.645 82.463 1.00 93.87 735 GLU A N 1
ATOM 9616 C CA . GLU A 1 735 ? 112.562 141.760 82.148 1.00 93.87 735 GLU A CA 1
ATOM 9617 C C . GLU A 1 735 ? 111.049 141.441 82.242 1.00 93.87 735 GLU A C 1
ATOM 9618 O O . GLU A 1 735 ? 110.211 142.138 81.675 1.00 93.87 735 GLU A O 1
ATOM 9630 N N . GLY A 1 736 ? 110.675 140.407 82.997 1.00 90.48 736 GLY A N 1
ATOM 9631 C CA . GLY A 1 736 ? 109.282 140.132 83.373 1.00 90.48 736 GLY A CA 1
ATOM 9632 C C . GLY A 1 736 ? 108.356 139.675 82.255 1.00 90.48 736 GLY A C 1
ATOM 9633 O O . GLY A 1 736 ? 107.259 140.204 82.125 1.00 90.48 736 GLY A O 1
ATOM 9637 N N . TRP A 1 737 ? 108.787 138.699 81.458 1.00 99.86 737 TRP A N 1
ATOM 9638 C CA . TRP A 1 737 ? 108.117 138.291 80.218 1.00 99.86 737 TRP A CA 1
ATOM 9639 C C . TRP A 1 737 ? 106.696 137.740 80.421 1.00 99.86 737 TRP A C 1
ATOM 9640 O O . TRP A 1 737 ? 105.753 138.206 79.781 1.00 99.86 737 TRP A O 1
ATOM 9661 N N . GLY A 1 738 ? 106.527 136.784 81.338 1.00 95.36 738 GLY A N 1
ATOM 9662 C CA . GLY A 1 738 ? 105.238 136.138 81.617 1.00 95.36 738 GLY A CA 1
ATOM 9663 C C . GLY A 1 738 ? 104.780 135.213 80.486 1.00 95.36 738 GLY A C 1
ATOM 9664 O O . GLY A 1 738 ? 103.743 135.442 79.875 1.00 95.36 738 GLY A O 1
ATOM 9668 N N . TYR A 1 739 ? 105.574 134.187 80.177 1.00 94.63 739 TYR A N 1
ATOM 9669 C CA . TYR A 1 739 ? 105.357 133.316 79.022 1.00 94.63 739 TYR A CA 1
ATOM 9670 C C . TYR A 1 739 ? 105.809 131.899 79.404 1.00 94.63 739 TYR A C 1
ATOM 9671 O O . TYR A 1 739 ? 106.968 131.713 79.771 1.00 94.63 739 TYR A O 1
ATOM 9689 N N . LYS A 1 740 ? 104.900 130.923 79.399 1.00 83.70 740 LYS A N 1
ATOM 9690 C CA . LYS A 1 740 ? 105.182 129.487 79.585 1.00 83.70 740 LYS A CA 1
ATOM 9691 C C . LYS A 1 740 ? 103.960 128.640 79.236 1.00 83.70 740 LYS A C 1
ATOM 9692 O O . LYS A 1 740 ? 104.026 127.860 78.290 1.00 83.70 740 LYS A O 1
ATOM 9711 N N . ASP B 2 158 ? 118.116 126.214 83.253 1.00 91.19 158 ASP B N 1
ATOM 9712 C CA . ASP B 2 158 ? 117.043 126.471 82.276 1.00 91.19 158 ASP B CA 1
ATOM 9713 C C . ASP B 2 158 ? 117.521 126.360 80.831 1.00 91.19 158 ASP B C 1
ATOM 9714 O O . ASP B 2 158 ? 117.223 125.369 80.176 1.00 91.19 158 ASP B O 1
ATOM 9723 N N . PHE B 2 159 ? 118.226 127.365 80.304 1.00 91.95 159 PHE B N 1
ATOM 9724 C CA . PHE B 2 159 ? 118.488 127.483 78.863 1.00 91.95 159 PHE B CA 1
ATOM 9725 C C . PHE B 2 159 ? 119.906 127.081 78.416 1.00 91.95 159 PHE B C 1
ATOM 9726 O O . PHE B 2 159 ? 120.246 127.250 77.250 1.00 91.95 159 PHE B O 1
ATOM 9743 N N . ALA B 2 160 ? 120.742 126.541 79.300 1.00 91.32 160 ALA B N 1
ATOM 9744 C CA . ALA B 2 160 ? 122.146 126.202 79.049 1.00 91.32 160 ALA B CA 1
ATOM 9745 C C . ALA B 2 160 ? 122.331 125.165 77.918 1.00 91.32 160 ALA B C 1
ATOM 9746 O O . ALA B 2 160 ? 123.202 125.338 77.067 1.00 91.32 160 ALA B O 1
ATOM 9753 N N . TYR B 2 161 ? 121.452 124.171 77.825 1.00 85.48 161 TYR B N 1
ATOM 9754 C CA . TYR B 2 161 ? 121.378 123.226 76.712 1.00 85.48 161 TYR B CA 1
ATOM 9755 C C . TYR B 2 161 ? 121.111 123.895 75.347 1.00 85.48 161 TYR B C 1
ATOM 9756 O O . TYR B 2 161 ? 121.543 123.402 74.306 1.00 85.48 161 TYR B O 1
ATOM 9774 N N . PHE B 2 162 ? 120.432 125.044 75.342 1.00 87.14 162 PHE B N 1
ATOM 9775 C CA . PHE B 2 162 ? 120.162 125.870 74.167 1.00 87.14 162 PHE B CA 1
ATOM 9776 C C . PHE B 2 162 ? 121.174 127.002 73.952 1.00 87.14 162 PHE B C 1
ATOM 9777 O O . PHE B 2 162 ? 121.082 127.728 72.965 1.00 87.14 162 PHE B O 1
ATOM 9794 N N . GLY B 2 163 ? 122.140 127.188 74.852 1.00 93.65 163 GLY B N 1
ATOM 9795 C CA . GLY B 2 163 ? 123.100 128.294 74.790 1.00 93.65 163 GLY B CA 1
ATOM 9796 C C . GLY B 2 163 ? 122.598 129.643 75.323 1.00 93.65 163 GLY B C 1
ATOM 9797 O O . GLY B 2 163 ? 123.140 130.682 74.951 1.00 93.65 163 GLY B O 1
ATOM 9801 N N . GLY B 2 164 ? 121.580 129.643 76.184 1.00 94.98 164 GLY B N 1
ATOM 9802 C CA . GLY B 2 164 ? 120.974 130.831 76.802 1.00 94.98 164 GLY B CA 1
ATOM 9803 C C . GLY B 2 164 ? 119.613 131.195 76.205 1.00 94.98 164 GLY B C 1
ATOM 9804 O O . GLY B 2 164 ? 119.148 130.566 75.260 1.00 94.98 164 GLY B O 1
ATOM 9808 N N . THR B 2 165 ? 118.972 132.225 76.749 1.00 96.32 165 THR B N 1
ATOM 9809 C CA . THR B 2 165 ? 117.598 132.629 76.391 1.00 96.32 165 THR B CA 1
ATOM 9810 C C . THR B 2 165 ? 117.429 133.021 74.911 1.00 96.32 165 THR B C 1
ATOM 9811 O O . THR B 2 165 ? 116.412 132.719 74.290 1.00 96.32 165 THR B O 1
ATOM 9822 N N . SER B 2 166 ? 118.460 133.602 74.292 1.00 96.04 166 SER B N 1
ATOM 9823 C CA . SER B 2 166 ? 118.496 133.942 72.856 1.00 96.04 166 SER B CA 1
ATOM 9824 C C . SER B 2 166 ? 118.582 132.711 71.951 1.00 96.04 166 SER B C 1
ATOM 9825 O O . SER B 2 166 ? 118.054 132.708 70.840 1.00 96.04 166 SER B O 1
ATOM 9833 N N . GLY B 2 167 ? 119.236 131.652 72.427 1.00 92.23 167 GLY B N 1
ATOM 9834 C CA . GLY B 2 167 ? 119.383 130.371 71.758 1.00 92.23 167 GLY B CA 1
ATOM 9835 C C . GLY B 2 167 ? 118.179 129.456 71.960 1.00 92.23 167 GLY B C 1
ATOM 9836 O O . GLY B 2 167 ? 117.793 128.745 71.039 1.00 92.23 167 GLY B O 1
ATOM 9840 N N . TYR B 2 168 ? 117.498 129.561 73.096 1.00 88.29 168 TYR B N 1
ATOM 9841 C CA . TYR B 2 168 ? 116.182 128.956 73.268 1.00 88.29 168 TYR B CA 1
ATOM 9842 C C . TYR B 2 168 ? 115.122 129.592 72.352 1.00 88.29 168 TYR B C 1
ATOM 9843 O O . TYR B 2 168 ? 114.403 128.861 71.674 1.00 88.29 168 TYR B O 1
ATOM 9861 N N . ASP B 2 169 ? 115.058 130.926 72.240 1.00 90.64 169 ASP B N 1
ATOM 9862 C CA . ASP B 2 169 ? 114.109 131.606 71.348 1.00 90.64 169 ASP B CA 1
ATOM 9863 C C . ASP B 2 169 ? 114.186 131.101 69.907 1.00 90.64 169 ASP B C 1
ATOM 9864 O O . ASP B 2 169 ? 113.151 130.866 69.289 1.00 90.64 169 ASP B O 1
ATOM 9873 N N . GLU B 2 170 ? 115.375 130.890 69.347 1.00 89.95 170 GLU B N 1
ATOM 9874 C CA . GLU B 2 170 ? 115.474 130.324 67.994 1.00 89.95 170 GLU B CA 1
ATOM 9875 C C . GLU B 2 170 ? 115.046 128.846 67.925 1.00 89.95 170 GLU B C 1
ATOM 9876 O O . GLU B 2 170 ? 114.466 128.440 66.924 1.00 89.95 170 GLU B O 1
ATOM 9888 N N . TYR B 2 171 ? 115.230 128.047 68.979 1.00 84.92 171 TYR B N 1
ATOM 9889 C CA . TYR B 2 171 ? 114.695 126.686 69.046 1.00 84.92 171 TYR B CA 1
ATOM 9890 C C . TYR B 2 171 ? 113.159 126.691 69.073 1.00 84.92 171 TYR B C 1
ATOM 9891 O O . TYR B 2 171 ? 112.521 125.856 68.429 1.00 84.92 171 TYR B O 1
ATOM 9909 N N . THR B 2 172 ? 112.526 127.667 69.729 1.00 86.63 172 THR B N 1
ATOM 9910 C CA . THR B 2 172 ? 111.064 127.807 69.670 1.00 86.63 172 THR B CA 1
ATOM 9911 C C . THR B 2 172 ? 110.576 128.090 68.248 1.00 86.63 172 THR B C 1
ATOM 9912 O O . THR B 2 172 ? 109.524 127.591 67.861 1.00 86.63 172 THR B O 1
ATOM 9923 N N . LYS B 2 173 ? 111.338 128.840 67.446 1.00 86.69 173 LYS B N 1
ATOM 9924 C CA . LYS B 2 173 ? 110.963 129.258 66.079 1.00 86.69 173 LYS B CA 1
ATOM 9925 C C . LYS B 2 173 ? 111.308 128.233 64.988 1.00 86.69 173 LYS B C 1
ATOM 9926 O O . LYS B 2 173 ? 110.630 128.192 63.962 1.00 86.69 173 LYS B O 1
ATOM 9945 N N . LYS B 2 174 ? 112.293 127.364 65.212 1.00 83.10 174 LYS B N 1
ATOM 9946 C CA . LYS B 2 174 ? 112.644 126.198 64.373 1.00 83.10 174 LYS B CA 1
ATOM 9947 C C . LYS B 2 174 ? 111.466 125.241 64.148 1.00 83.10 174 LYS B C 1
ATOM 9948 O O . LYS B 2 174 ? 110.581 125.125 64.994 1.00 83.10 174 LYS B O 1
ATOM 9967 N N . ASP B 2 175 ? 111.457 124.543 63.012 1.00 81.60 175 ASP B N 1
ATOM 9968 C CA . ASP B 2 175 ? 110.551 123.411 62.750 1.00 81.60 175 ASP B CA 1
ATOM 9969 C C . ASP B 2 175 ? 111.117 122.099 63.321 1.00 81.60 175 ASP B C 1
ATOM 9970 O O . ASP B 2 175 ? 112.274 122.039 63.723 1.00 81.60 175 ASP B O 1
ATOM 9979 N N . GLN B 2 176 ? 110.343 121.011 63.333 1.00 77.59 176 GLN B N 1
ATOM 9980 C CA . GLN B 2 176 ? 110.801 119.768 63.961 1.00 77.59 176 GLN B CA 1
ATOM 9981 C C . GLN B 2 176 ? 112.039 119.139 63.311 1.00 77.59 176 GLN B C 1
ATOM 9982 O O . GLN B 2 176 ? 112.881 118.611 64.030 1.00 77.59 176 GLN B O 1
ATOM 9996 N N . LYS B 2 177 ? 112.217 119.234 61.988 1.00 78.12 177 LYS B N 1
ATOM 9997 C CA . LYS B 2 177 ? 113.450 118.778 61.320 1.00 78.12 177 LYS B CA 1
ATOM 9998 C C . LYS B 2 177 ? 114.681 119.542 61.817 1.00 78.12 177 LYS B C 1
ATOM 9999 O O . LYS B 2 177 ? 115.672 118.932 62.201 1.00 78.12 177 LYS B O 1
ATOM 10018 N N . SER B 2 178 ? 114.624 120.871 61.863 1.00 81.28 178 SER B N 1
ATOM 10019 C CA . SER B 2 178 ? 115.768 121.665 62.341 1.00 81.28 178 SER B CA 1
ATOM 10020 C C . SER B 2 178 ? 115.951 121.662 63.869 1.00 81.28 178 SER B C 1
ATOM 10021 O O . SER B 2 178 ? 117.074 121.820 64.344 1.00 81.28 178 SER B O 1
ATOM 10029 N N . ARG B 2 179 ? 114.885 121.440 64.653 1.00 82.62 179 ARG B N 1
ATOM 10030 C CA . ARG B 2 179 ? 114.960 121.083 66.082 1.00 82.62 179 ARG B CA 1
ATOM 10031 C C . ARG B 2 179 ? 115.688 119.760 66.300 1.00 82.62 179 ARG B C 1
ATOM 10032 O O . ARG B 2 179 ? 116.583 119.714 67.134 1.00 82.62 179 ARG B O 1
ATOM 10053 N N . PHE B 2 180 ? 115.379 118.725 65.518 1.00 77.39 180 PHE B N 1
ATOM 10054 C CA . PHE B 2 180 ? 116.083 117.446 65.616 1.00 77.39 180 PHE B CA 1
ATOM 10055 C C . PHE B 2 180 ? 117.582 117.571 65.341 1.00 77.39 180 PHE B C 1
ATOM 10056 O O . PHE B 2 180 ? 118.382 117.096 66.131 1.00 77.39 180 PHE B O 1
ATOM 10073 N N . ASP B 2 181 ? 117.997 118.237 64.266 1.00 80.99 181 ASP B N 1
ATOM 10074 C CA . ASP B 2 181 ? 119.415 118.400 63.936 1.00 80.99 181 ASP B CA 1
ATOM 10075 C C . ASP B 2 181 ? 120.230 119.093 65.048 1.00 80.99 181 ASP B C 1
ATOM 10076 O O . ASP B 2 181 ? 121.428 118.835 65.179 1.00 80.99 181 ASP B O 1
ATOM 10085 N N . TYR B 2 182 ? 119.600 119.920 65.888 1.00 82.69 182 TYR B N 1
ATOM 10086 C CA . TYR B 2 182 ? 120.231 120.513 67.068 1.00 82.69 182 TYR B CA 1
ATOM 10087 C C . TYR B 2 182 ? 120.414 119.503 68.220 1.00 82.69 182 TYR B C 1
ATOM 10088 O O . TYR B 2 182 ? 121.502 119.386 68.789 1.00 82.69 182 TYR B O 1
ATOM 10106 N N . ASP B 2 183 ? 119.361 118.755 68.549 1.00 82.39 183 ASP B N 1
ATOM 10107 C CA . ASP B 2 183 ? 119.353 117.738 69.601 1.00 82.39 183 ASP B CA 1
ATOM 10108 C C . ASP B 2 183 ? 120.157 116.487 69.235 1.00 82.39 183 ASP B C 1
ATOM 10109 O O . ASP B 2 183 ? 120.815 115.909 70.091 1.00 82.39 183 ASP B O 1
ATOM 10118 N N . ASN B 2 184 ? 120.154 116.062 67.976 1.00 80.24 184 ASN B N 1
ATOM 10119 C CA . ASN B 2 184 ? 120.888 114.884 67.537 1.00 80.24 184 ASN B CA 1
ATOM 10120 C C . ASN B 2 184 ? 122.416 115.122 67.548 1.00 80.24 184 ASN B C 1
ATOM 10121 O O . ASN B 2 184 ? 123.159 114.238 67.958 1.00 80.24 184 ASN B O 1
ATOM 10132 N N . GLU B 2 185 ? 122.917 116.325 67.227 1.00 81.98 185 GLU B N 1
ATOM 10133 C CA . GLU B 2 185 ? 124.353 116.612 67.354 1.00 81.98 185 GLU B CA 1
ATOM 10134 C C . GLU B 2 185 ? 124.832 116.727 68.817 1.00 81.98 185 GLU B C 1
ATOM 10135 O O . GLU B 2 185 ? 126.032 116.827 69.060 1.00 81.98 185 GLU B O 1
ATOM 10147 N N . ARG B 2 186 ? 123.918 116.704 69.792 1.00 79.69 186 ARG B N 1
ATOM 10148 C CA . ARG B 2 186 ? 124.162 116.673 71.242 1.00 79.69 186 ARG B CA 1
ATOM 10149 C C . ARG B 2 186 ? 123.958 115.278 71.812 1.00 79.69 186 ARG B C 1
ATOM 10150 O O . ARG B 2 186 ? 124.783 114.799 72.578 1.00 79.69 186 ARG B O 1
ATOM 10171 N N . TYR B 2 187 ? 122.934 114.571 71.363 1.00 77.39 187 TYR B N 1
ATOM 10172 C CA . TYR B 2 187 ? 122.680 113.188 71.727 1.00 77.39 187 TYR B CA 1
ATOM 10173 C C . TYR B 2 187 ? 123.813 112.276 71.265 1.00 77.39 187 TYR B C 1
ATOM 10174 O O . TYR B 2 187 ? 124.275 111.418 72.002 1.00 77.39 187 TYR B O 1
ATOM 10192 N N . MET B 2 188 ? 124.316 112.498 70.053 1.00 86.23 188 MET B N 1
ATOM 10193 C CA . MET B 2 188 ? 125.435 111.741 69.492 1.00 86.23 188 MET B CA 1
ATOM 10194 C C . MET B 2 188 ? 126.785 111.957 70.194 1.00 86.23 188 MET B C 1
ATOM 10195 O O . MET B 2 188 ? 127.615 111.060 70.125 1.00 86.23 188 MET B O 1
ATOM 10209 N N . THR B 2 189 ? 127.038 113.073 70.885 1.00 86.23 189 THR B N 1
ATOM 10210 C CA . THR B 2 189 ? 128.295 113.304 71.620 1.00 86.23 189 THR B CA 1
ATOM 10211 C C . THR B 2 189 ? 128.250 112.737 73.037 1.00 86.23 189 THR B C 1
ATOM 10212 O O . THR B 2 189 ? 129.247 112.158 73.475 1.00 86.23 189 THR B O 1
ATOM 10223 N N . ARG B 2 190 ? 127.095 112.755 73.730 1.00 87.22 190 ARG B N 1
ATOM 10224 C CA . ARG B 2 190 ? 126.914 111.944 74.957 1.00 87.22 190 ARG B CA 1
ATOM 10225 C C . ARG B 2 190 ? 127.012 110.442 74.662 1.00 87.22 190 ARG B C 1
ATOM 10226 O O . ARG B 2 190 ? 127.588 109.681 75.437 1.00 87.22 190 ARG B O 1
ATOM 10247 N N . LEU B 2 191 ? 126.540 110.019 73.495 1.00 87.54 191 LEU B N 1
ATOM 10248 C CA . LEU B 2 191 ? 126.583 108.638 73.039 1.00 87.54 191 LEU B CA 1
ATOM 10249 C C . LEU B 2 191 ? 127.987 108.210 72.620 1.00 87.54 191 LEU B C 1
ATOM 10250 O O . LEU B 2 191 ? 128.495 107.223 73.148 1.00 87.54 191 LEU B O 1
ATOM 10266 N N . LYS B 2 192 ? 128.664 108.942 71.724 1.00 90.00 192 LYS B N 1
ATOM 10267 C CA . LYS B 2 192 ? 130.022 108.587 71.263 1.00 90.00 192 LYS B CA 1
ATOM 10268 C C . LYS B 2 192 ? 131.169 108.909 72.241 1.00 90.00 192 LYS B C 1
ATOM 10269 O O . LYS B 2 192 ? 132.334 108.673 71.929 1.00 90.00 192 LYS B O 1
ATOM 10288 N N . SER B 2 193 ? 130.850 109.361 73.459 1.00 93.53 193 SER B N 1
ATOM 10289 C CA . SER B 2 193 ? 131.722 109.217 74.631 1.00 93.53 193 SER B CA 1
ATOM 10290 C C . SER B 2 193 ? 131.991 107.733 74.952 1.00 93.53 193 SER B C 1
ATOM 10291 O O . SER B 2 193 ? 133.055 107.388 75.459 1.00 93.53 193 SER B O 1
ATOM 10299 N N . GLN B 2 194 ? 131.070 106.839 74.582 1.00 97.81 194 GLN B N 1
ATOM 10300 C CA . GLN B 2 194 ? 131.256 105.389 74.484 1.00 97.81 194 GLN B CA 1
ATOM 10301 C C . GLN B 2 194 ? 131.461 105.001 73.012 1.00 97.81 194 GLN B C 1
ATOM 10302 O O . GLN B 2 194 ? 130.946 105.660 72.124 1.00 97.81 194 GLN B O 1
ATOM 10316 N N . PHE B 2 195 ? 132.220 103.939 72.742 1.00 106.01 195 PHE B N 1
ATOM 10317 C CA . PHE B 2 195 ? 132.701 103.629 71.386 1.00 106.01 195 PHE B CA 1
ATOM 10318 C C . PHE B 2 195 ? 131.748 102.812 70.493 1.00 106.01 195 PHE B C 1
ATOM 10319 O O . PHE B 2 195 ? 132.003 102.677 69.299 1.00 106.01 195 PHE B O 1
ATOM 10336 N N . GLY B 2 196 ? 130.617 102.343 71.031 1.00 107.33 196 GLY B N 1
ATOM 10337 C CA . GLY B 2 196 ? 129.428 101.948 70.275 1.00 107.33 196 GLY B CA 1
ATOM 10338 C C . GLY B 2 196 ? 129.529 100.646 69.475 1.00 107.33 196 GLY B C 1
ATOM 10339 O O . GLY B 2 196 ? 130.546 99.949 69.484 1.00 107.33 196 GLY B O 1
ATOM 10343 N N . ASN B 2 197 ? 128.445 100.322 68.767 1.00 104.72 197 ASN B N 1
ATOM 10344 C CA . ASN B 2 197 ? 128.311 99.183 67.850 1.00 104.72 197 ASN B CA 1
ATOM 10345 C C . ASN B 2 197 ? 129.535 99.035 66.927 1.00 104.72 197 ASN B C 1
ATOM 10346 O O . ASN B 2 197 ? 129.990 100.012 66.333 1.00 104.72 197 ASN B O 1
ATOM 10357 N N . SER B 2 198 ? 130.028 97.801 66.769 1.00 106.89 198 SER B N 1
ATOM 10358 C CA . SER B 2 198 ? 131.167 97.455 65.909 1.00 106.89 198 SER B CA 1
ATOM 10359 C C . SER B 2 198 ? 130.934 96.182 65.067 1.00 106.89 198 SER B C 1
ATOM 10360 O O . SER B 2 198 ? 131.889 95.485 64.713 1.00 106.89 198 SER B O 1
ATOM 10368 N N . SER B 2 199 ? 129.677 95.860 64.751 1.00 107.68 199 SER B N 1
ATOM 10369 C CA . SER B 2 199 ? 129.277 94.736 63.876 1.00 107.68 199 SER B CA 1
ATOM 10370 C C . SER B 2 199 ? 129.674 94.937 62.394 1.00 107.68 199 SER B C 1
ATOM 10371 O O . SER B 2 199 ? 130.402 95.871 62.045 1.00 107.68 199 SER B O 1
ATOM 10379 N N . ASN B 2 200 ? 129.235 94.053 61.492 1.00 108.60 200 ASN B N 1
ATOM 10380 C CA . ASN B 2 200 ? 129.551 94.121 60.057 1.00 108.60 200 ASN B CA 1
ATOM 10381 C C . ASN B 2 200 ? 129.212 95.493 59.432 1.00 108.60 200 ASN B C 1
ATOM 10382 O O . ASN B 2 200 ? 128.223 96.136 59.782 1.00 108.60 200 ASN B O 1
ATOM 10393 N N . SER B 2 201 ? 130.056 95.961 58.508 1.00 111.52 201 SER B N 1
ATOM 10394 C CA . SER B 2 201 ? 130.163 97.369 58.129 1.00 111.52 201 SER B CA 1
ATOM 10395 C C . SER B 2 201 ? 130.363 97.510 56.616 1.00 111.52 201 SER B C 1
ATOM 10396 O O . SER B 2 201 ? 130.836 96.581 55.959 1.00 111.52 201 SER B O 1
ATOM 10404 N N . ILE B 2 202 ? 129.999 98.661 56.055 1.00 109.50 202 ILE B N 1
ATOM 10405 C CA . ILE B 2 202 ? 130.030 98.952 54.614 1.00 109.50 202 ILE B CA 1
ATOM 10406 C C . ILE B 2 202 ? 131.107 100.006 54.313 1.00 109.50 202 ILE B C 1
ATOM 10407 O O . ILE B 2 202 ? 131.468 100.806 55.172 1.00 109.50 202 ILE B O 1
ATOM 10423 N N . ASN B 2 203 ? 131.691 99.943 53.117 1.00 115.39 203 ASN B N 1
ATOM 10424 C CA . ASN B 2 203 ? 132.816 100.764 52.665 1.00 115.39 203 ASN B CA 1
ATOM 10425 C C . ASN B 2 203 ? 132.451 102.246 52.393 1.00 115.39 203 ASN B C 1
ATOM 10426 O O . ASN B 2 203 ? 131.322 102.679 52.603 1.00 115.39 203 ASN B O 1
ATOM 10437 N N . LEU B 2 204 ? 133.434 103.027 51.939 1.00 114.23 204 LEU B N 1
ATOM 10438 C CA . LEU B 2 204 ? 133.382 104.480 51.704 1.00 114.23 204 LEU B CA 1
ATOM 10439 C C . LEU B 2 204 ? 132.426 104.951 50.573 1.00 114.23 204 LEU B C 1
ATOM 10440 O O . LEU B 2 204 ? 132.059 106.122 50.522 1.00 114.23 204 LEU B O 1
ATOM 10456 N N . LYS B 2 205 ? 132.055 104.059 49.652 1.00 113.14 205 LYS B N 1
ATOM 10457 C CA . LYS B 2 205 ? 131.017 104.269 48.627 1.00 113.14 205 LYS B CA 1
ATOM 10458 C C . LYS B 2 205 ? 129.628 104.202 49.290 1.00 113.14 205 LYS B C 1
ATOM 10459 O O . LYS B 2 205 ? 129.498 104.157 50.508 1.00 113.14 205 LYS B O 1
ATOM 10478 N N . GLU B 2 206 ? 128.571 104.109 48.491 1.00 112.49 206 GLU B N 1
ATOM 10479 C CA . GLU B 2 206 ? 127.271 103.543 48.911 1.00 112.49 206 GLU B CA 1
ATOM 10480 C C . GLU B 2 206 ? 126.435 104.421 49.863 1.00 112.49 206 GLU B C 1
ATOM 10481 O O . GLU B 2 206 ? 125.366 104.038 50.312 1.00 112.49 206 GLU B O 1
ATOM 10493 N N . TYR B 2 207 ? 126.848 105.666 50.064 1.00 109.38 207 TYR B N 1
ATOM 10494 C CA . TYR B 2 207 ? 126.062 106.733 50.671 1.00 109.38 207 TYR B CA 1
ATOM 10495 C C . TYR B 2 207 ? 124.924 107.241 49.775 1.00 109.38 207 TYR B C 1
ATOM 10496 O O . TYR B 2 207 ? 124.206 108.152 50.160 1.00 109.38 207 TYR B O 1
ATOM 10514 N N . ARG B 2 208 ? 124.637 106.604 48.633 1.00 106.26 208 ARG B N 1
ATOM 10515 C CA . ARG B 2 208 ? 123.362 106.796 47.925 1.00 106.26 208 ARG B CA 1
ATOM 10516 C C . ARG B 2 208 ? 122.149 106.471 48.805 1.00 106.26 208 ARG B C 1
ATOM 10517 O O . ARG B 2 208 ? 121.112 107.100 48.653 1.00 106.26 208 ARG B O 1
ATOM 10538 N N . GLY B 2 209 ? 122.255 105.579 49.790 1.00 99.62 209 GLY B N 1
ATOM 10539 C CA . GLY B 2 209 ? 121.221 105.422 50.819 1.00 99.62 209 GLY B CA 1
ATOM 10540 C C . GLY B 2 209 ? 121.106 106.649 51.730 1.00 99.62 209 GLY B C 1
ATOM 10541 O O . GLY B 2 209 ? 120.022 107.181 51.939 1.00 99.62 209 GLY B O 1
ATOM 10545 N N . LEU B 2 210 ? 122.228 107.193 52.184 1.00 96.86 210 LEU B N 1
ATOM 10546 C CA . LEU B 2 210 ? 122.307 108.457 52.914 1.00 96.86 210 LEU B CA 1
ATOM 10547 C C . LEU B 2 210 ? 121.836 109.676 52.087 1.00 96.86 210 LEU B C 1
ATOM 10548 O O . LEU B 2 210 ? 121.489 110.696 52.664 1.00 96.86 210 LEU B O 1
ATOM 10564 N N . GLU B 2 211 ? 121.758 109.617 50.761 1.00 99.55 211 GLU B N 1
ATOM 10565 C CA . GLU B 2 211 ? 121.051 110.621 49.955 1.00 99.55 211 GLU B CA 1
ATOM 10566 C C . GLU B 2 211 ? 119.587 110.239 49.673 1.00 99.55 211 GLU B C 1
ATOM 10567 O O . GLU B 2 211 ? 118.740 111.114 49.559 1.00 99.55 211 GLU B O 1
ATOM 10579 N N . THR B 2 212 ? 119.232 108.954 49.683 1.00 96.21 212 THR B N 1
ATOM 10580 C CA . THR B 2 212 ? 117.837 108.473 49.597 1.00 96.21 212 THR B CA 1
ATOM 10581 C C . THR B 2 212 ? 117.015 108.846 50.838 1.00 96.21 212 THR B C 1
ATOM 10582 O O . THR B 2 212 ? 115.791 108.918 50.781 1.00 96.21 212 THR B O 1
ATOM 10593 N N . LYS B 2 213 ? 117.672 109.212 51.944 1.00 96.05 213 LYS B N 1
ATOM 10594 C CA . LYS B 2 213 ? 117.040 109.876 53.092 1.00 96.05 213 LYS B CA 1
ATOM 10595 C C . LYS B 2 213 ? 116.526 111.305 52.797 1.00 96.05 213 LYS B C 1
ATOM 10596 O O . LYS B 2 213 ? 115.927 111.926 53.668 1.00 96.05 213 LYS B O 1
ATOM 10615 N N . GLN B 2 214 ? 116.750 111.885 51.613 1.00 95.87 214 GLN B N 1
ATOM 10616 C CA . GLN B 2 214 ? 116.131 113.185 51.302 1.00 95.87 214 GLN B CA 1
ATOM 10617 C C . GLN B 2 214 ? 114.594 113.103 51.214 1.00 95.87 214 GLN B C 1
ATOM 10618 O O . GLN B 2 214 ? 113.910 114.106 51.413 1.00 95.87 214 GLN B O 1
ATOM 10632 N N . GLU B 2 215 ? 114.031 111.918 50.984 1.00 94.56 215 GLU B N 1
ATOM 10633 C CA . GLU B 2 215 ? 112.589 111.675 51.071 1.00 94.56 215 GLU B CA 1
ATOM 10634 C C . GLU B 2 215 ? 112.092 111.538 52.525 1.00 94.56 215 GLU B C 1
ATOM 10635 O O . GLU B 2 215 ? 110.987 111.980 52.844 1.00 94.56 215 GLU B O 1
ATOM 10647 N N . ASN B 2 216 ? 112.889 110.955 53.417 1.00 88.26 216 ASN B N 1
ATOM 10648 C CA . ASN B 2 216 ? 112.605 110.775 54.845 1.00 88.26 216 ASN B CA 1
ATOM 10649 C C . ASN B 2 216 ? 113.939 110.695 55.597 1.00 88.26 216 ASN B C 1
ATOM 10650 O O . ASN B 2 216 ? 114.814 109.925 55.215 1.00 88.26 216 ASN B O 1
ATOM 10661 N N . ILE B 2 217 ? 114.089 111.398 56.716 1.00 85.72 217 ILE B N 1
ATOM 10662 C CA . ILE B 2 217 ? 115.412 111.899 57.143 1.00 85.72 217 ILE B CA 1
ATOM 10663 C C . ILE B 2 217 ? 115.890 111.147 58.388 1.00 85.72 217 ILE B C 1
ATOM 10664 O O . ILE B 2 217 ? 115.089 110.835 59.259 1.00 85.72 217 ILE B O 1
ATOM 10680 N N . LYS B 2 218 ? 117.197 110.835 58.411 1.00 84.97 218 LYS B N 1
ATOM 10681 C CA . LYS B 2 218 ? 118.023 110.100 59.403 1.00 84.97 218 LYS B CA 1
ATOM 10682 C C . LYS B 2 218 ? 119.494 110.518 59.191 1.00 84.97 218 LYS B C 1
ATOM 10683 O O . LYS B 2 218 ? 119.733 111.468 58.448 1.00 84.97 218 LYS B O 1
ATOM 10702 N N . LYS B 2 219 ? 120.496 109.802 59.716 1.00 91.25 219 LYS B N 1
ATOM 10703 C CA . LYS B 2 219 ? 121.874 109.818 59.162 1.00 91.25 219 LYS B CA 1
ATOM 10704 C C . LYS B 2 219 ? 122.605 108.499 59.421 1.00 91.25 219 LYS B C 1
ATOM 10705 O O . LYS B 2 219 ? 122.602 108.015 60.536 1.00 91.25 219 LYS B O 1
ATOM 10724 N N . PHE B 2 220 ? 123.180 107.876 58.404 1.00 88.75 220 PHE B N 1
ATOM 10725 C CA . PHE B 2 220 ? 123.514 106.442 58.406 1.00 88.75 220 PHE B CA 1
ATOM 10726 C C . PHE B 2 220 ? 124.554 106.003 59.452 1.00 88.75 220 PHE B C 1
ATOM 10727 O O . PHE B 2 220 ? 124.320 105.027 60.158 1.00 88.75 220 PHE B O 1
ATOM 10744 N N . ASP B 2 221 ? 125.662 106.723 59.621 1.00 88.44 221 ASP B N 1
ATOM 10745 C CA . ASP B 2 221 ? 126.649 106.411 60.668 1.00 88.44 221 ASP B CA 1
ATOM 10746 C C . ASP B 2 221 ? 126.177 106.770 62.093 1.00 88.44 221 ASP B C 1
ATOM 10747 O O . ASP B 2 221 ? 126.604 106.141 63.058 1.00 88.44 221 ASP B O 1
ATOM 10756 N N . ASP B 2 222 ? 125.288 107.757 62.244 1.00 86.62 222 ASP B N 1
ATOM 10757 C CA . ASP B 2 222 ? 124.617 108.031 63.515 1.00 86.62 222 ASP B CA 1
ATOM 10758 C C . ASP B 2 222 ? 123.673 106.874 63.846 1.00 86.62 222 ASP B C 1
ATOM 10759 O O . ASP B 2 222 ? 123.717 106.306 64.929 1.00 86.62 222 ASP B O 1
ATOM 10768 N N . GLN B 2 223 ? 122.863 106.461 62.880 1.00 85.48 223 GLN B N 1
ATOM 10769 C CA . GLN B 2 223 ? 121.858 105.412 63.009 1.00 85.48 223 GLN B CA 1
ATOM 10770 C C . GLN B 2 223 ? 122.453 104.067 63.433 1.00 85.48 223 GLN B C 1
ATOM 10771 O O . GLN B 2 223 ? 121.814 103.315 64.155 1.00 85.48 223 GLN B O 1
ATOM 10785 N N . ALA B 2 224 ? 123.696 103.779 63.053 1.00 86.21 224 ALA B N 1
ATOM 10786 C CA . ALA B 2 224 ? 124.425 102.597 63.487 1.00 86.21 224 ALA B CA 1
ATOM 10787 C C . ALA B 2 224 ? 124.730 102.586 64.993 1.00 86.21 224 ALA B C 1
ATOM 10788 O O . ALA B 2 224 ? 125.081 101.525 65.509 1.00 86.21 224 ALA B O 1
ATOM 10795 N N . ALA B 2 225 ? 124.592 103.713 65.697 1.00 84.33 225 ALA B N 1
ATOM 10796 C CA . ALA B 2 225 ? 124.847 103.846 67.132 1.00 84.33 225 ALA B CA 1
ATOM 10797 C C . ALA B 2 225 ? 123.715 104.490 67.967 1.00 84.33 225 ALA B C 1
ATOM 10798 O O . ALA B 2 225 ? 123.683 104.213 69.161 1.00 84.33 225 ALA B O 1
ATOM 10805 N N . ILE B 2 226 ? 122.801 105.308 67.403 1.00 85.70 226 ILE B N 1
ATOM 10806 C CA . ILE B 2 226 ? 121.686 105.969 68.152 1.00 85.70 226 ILE B CA 1
ATOM 10807 C C . ILE B 2 226 ? 120.938 104.940 68.998 1.00 85.70 226 ILE B C 1
ATOM 10808 O O . ILE B 2 226 ? 120.567 105.204 70.141 1.00 85.70 226 ILE B O 1
ATOM 10824 N N . SER B 2 227 ? 120.767 103.739 68.450 1.00 83.52 227 SER B N 1
ATOM 10825 C CA . SER B 2 227 ? 120.610 102.483 69.178 1.00 83.52 227 SER B CA 1
ATOM 10826 C C . SER B 2 227 ? 120.997 101.325 68.246 1.00 83.52 227 SER B C 1
ATOM 10827 O O . SER B 2 227 ? 121.614 101.519 67.197 1.00 83.52 227 SER B O 1
ATOM 10835 N N . ASN B 2 228 ? 120.581 100.113 68.578 1.00 83.00 228 ASN B N 1
ATOM 10836 C CA . ASN B 2 228 ? 120.669 98.931 67.738 1.00 83.00 228 ASN B CA 1
ATOM 10837 C C . ASN B 2 228 ? 119.716 98.956 66.514 1.00 83.00 228 ASN B C 1
ATOM 10838 O O . ASN B 2 228 ? 118.926 98.028 66.328 1.00 83.00 228 ASN B O 1
ATOM 10842 N N . PHE B 2 229 ? 119.734 100.015 65.689 1.00 73.91 229 PHE B N 1
ATOM 10843 C CA . PHE B 2 229 ? 118.854 100.157 64.518 1.00 73.91 229 PHE B CA 1
ATOM 10844 C C . PHE B 2 229 ? 119.297 99.249 63.353 1.00 73.91 229 PHE B C 1
ATOM 10845 O O . PHE B 2 229 ? 120.461 98.856 63.278 1.00 73.91 229 PHE B O 1
ATOM 10862 N N . ASP B 2 230 ? 118.415 98.977 62.386 1.00 82.75 230 ASP B N 1
ATOM 10863 C CA . ASP B 2 230 ? 118.701 98.071 61.262 1.00 82.75 230 ASP B CA 1
ATOM 10864 C C . ASP B 2 230 ? 119.654 98.616 60.190 1.00 82.75 230 ASP B C 1
ATOM 10865 O O . ASP B 2 230 ? 120.294 97.826 59.494 1.00 82.75 230 ASP B O 1
ATOM 10874 N N . THR B 2 231 ? 119.821 99.935 60.045 1.00 85.17 231 THR B N 1
ATOM 10875 C CA . THR B 2 231 ? 120.756 100.507 59.061 1.00 85.17 231 THR B CA 1
ATOM 10876 C C . THR B 2 231 ? 120.523 99.945 57.643 1.00 85.17 231 THR B C 1
ATOM 10877 O O . THR B 2 231 ? 119.458 100.133 57.063 1.00 85.17 231 THR B O 1
ATOM 10888 N N . TYR B 2 232 ? 121.531 99.295 57.073 1.00 93.65 232 TYR B N 1
ATOM 10889 C CA . TYR B 2 232 ? 121.662 98.983 55.657 1.00 93.65 232 TYR B CA 1
ATOM 10890 C C . TYR B 2 232 ? 122.615 97.785 55.505 1.00 93.65 232 TYR B C 1
ATOM 10891 O O . TYR B 2 232 ? 123.487 97.567 56.348 1.00 93.65 232 TYR B O 1
ATOM 10909 N N . TYR B 2 233 ? 122.496 97.008 54.429 1.00 102.02 233 TYR B N 1
ATOM 10910 C CA . TYR B 2 233 ? 123.541 96.064 54.012 1.00 102.02 233 TYR B CA 1
ATOM 10911 C C . TYR B 2 233 ? 123.534 95.953 52.489 1.00 102.02 233 TYR B C 1
ATOM 10912 O O . TYR B 2 233 ? 122.486 95.722 51.886 1.00 102.02 233 TYR B O 1
ATOM 10930 N N . ASN B 2 234 ? 124.689 96.171 51.856 1.00 105.59 234 ASN B N 1
ATOM 10931 C CA . ASN B 2 234 ? 124.727 96.619 50.462 1.00 105.59 234 ASN B CA 1
ATOM 10932 C C . ASN B 2 234 ? 125.680 95.833 49.553 1.00 105.59 234 ASN B C 1
ATOM 10933 O O . ASN B 2 234 ? 125.879 96.244 48.416 1.00 105.59 234 ASN B O 1
ATOM 10944 N N . ALA B 2 235 ? 126.239 94.700 49.984 1.00 111.89 235 ALA B N 1
ATOM 10945 C CA . ALA B 2 235 ? 127.179 93.945 49.152 1.00 111.89 235 ALA B CA 1
ATOM 10946 C C . ALA B 2 235 ? 126.555 93.472 47.813 1.00 111.89 235 ALA B C 1
ATOM 10947 O O . ALA B 2 235 ? 127.218 93.502 46.782 1.00 111.89 235 ALA B O 1
ATOM 10954 N N . ALA B 2 236 ? 125.261 93.125 47.812 1.00 115.63 236 ALA B N 1
ATOM 10955 C CA . ALA B 2 236 ? 124.413 92.942 46.625 1.00 115.63 236 ALA B CA 1
ATOM 10956 C C . ALA B 2 236 ? 123.231 93.949 46.594 1.00 115.63 236 ALA B C 1
ATOM 10957 O O . ALA B 2 236 ? 122.140 93.622 46.130 1.00 115.63 236 ALA B O 1
ATOM 10964 N N . LEU B 2 237 ? 123.441 95.160 47.141 1.00 109.50 237 LEU B N 1
ATOM 10965 C CA . LEU B 2 237 ? 122.467 96.265 47.318 1.00 109.50 237 LEU B CA 1
ATOM 10966 C C . LEU B 2 237 ? 121.224 95.917 48.184 1.00 109.50 237 LEU B C 1
ATOM 10967 O O . LEU B 2 237 ? 120.250 96.666 48.230 1.00 109.50 237 LEU B O 1
ATOM 10983 N N . LYS B 2 238 ? 121.271 94.771 48.868 1.00 106.19 238 LYS B N 1
ATOM 10984 C CA . LYS B 2 238 ? 120.155 94.015 49.446 1.00 106.19 238 LYS B CA 1
ATOM 10985 C C . LYS B 2 238 ? 120.555 93.410 50.800 1.00 106.19 238 LYS B C 1
ATOM 10986 O O . LYS B 2 238 ? 121.675 92.917 50.946 1.00 106.19 238 LYS B O 1
ATOM 11005 N N . GLY B 2 239 ? 119.598 93.375 51.733 1.00 99.42 239 GLY B N 1
ATOM 11006 C CA . GLY B 2 239 ? 119.679 92.751 53.060 1.00 99.42 239 GLY B CA 1
ATOM 11007 C C . GLY B 2 239 ? 119.555 93.717 54.250 1.00 99.42 239 GLY B C 1
ATOM 11008 O O . GLY B 2 239 ? 119.699 94.929 54.105 1.00 99.42 239 GLY B O 1
ATOM 11012 N N . PHE B 2 240 ? 119.344 93.168 55.441 1.00 89.86 240 PHE B N 1
ATOM 11013 C CA . PHE B 2 240 ? 119.316 93.834 56.745 1.00 89.86 240 PHE B CA 1
ATOM 11014 C C . PHE B 2 240 ? 120.293 93.233 57.751 1.00 89.86 240 PHE B C 1
ATOM 11015 O O . PHE B 2 240 ? 120.417 92.015 57.849 1.00 89.86 240 PHE B O 1
ATOM 11032 N N . THR B 2 241 ? 120.882 94.067 58.602 1.00 87.64 241 THR B N 1
ATOM 11033 C CA . THR B 2 241 ? 121.654 93.623 59.770 1.00 87.64 241 THR B CA 1
ATOM 11034 C C . THR B 2 241 ? 120.900 93.968 61.053 1.00 87.64 241 THR B C 1
ATOM 11035 O O . THR B 2 241 ? 120.708 95.139 61.363 1.00 87.64 241 THR B O 1
ATOM 11046 N N . LEU B 2 242 ? 120.525 92.958 61.837 1.00 83.21 242 LEU B N 1
ATOM 11047 C CA . LEU B 2 242 ? 119.903 93.084 63.155 1.00 83.21 242 LEU B CA 1
ATOM 11048 C C . LEU B 2 242 ? 120.976 92.854 64.236 1.00 83.21 242 LEU B C 1
ATOM 11049 O O . LEU B 2 242 ? 121.621 91.808 64.204 1.00 83.21 242 LEU B O 1
ATOM 11065 N N . PRO B 2 243 ? 121.237 93.801 65.146 1.00 86.54 243 PRO B N 1
ATOM 11066 C CA . PRO B 2 243 ? 122.368 93.749 66.078 1.00 86.54 243 PRO B CA 1
ATOM 11067 C C . PRO B 2 243 ? 122.042 93.142 67.453 1.00 86.54 243 PRO B C 1
ATOM 11068 O O . PRO B 2 243 ? 120.902 93.190 67.906 1.00 86.54 243 PRO B O 1
ATOM 11079 N N . VAL B 2 244 ? 123.064 92.649 68.157 1.00 91.30 244 VAL B N 1
ATOM 11080 C CA . VAL B 2 244 ? 122.944 92.023 69.491 1.00 91.30 244 VAL B CA 1
ATOM 11081 C C . VAL B 2 244 ? 124.155 92.287 70.413 1.00 91.30 244 VAL B C 1
ATOM 11082 O O . VAL B 2 244 ? 124.202 91.834 71.554 1.00 91.30 244 VAL B O 1
ATOM 11095 N N . TYR B 2 245 ? 125.150 93.041 69.945 1.00 95.21 245 TYR B N 1
ATOM 11096 C CA . TYR B 2 245 ? 126.452 93.213 70.598 1.00 95.21 245 TYR B CA 1
ATOM 11097 C C . TYR B 2 245 ? 126.478 94.190 71.802 1.00 95.21 245 TYR B C 1
ATOM 11098 O O . TYR B 2 245 ? 127.428 94.967 71.956 1.00 95.21 245 TYR B O 1
ATOM 11102 N N . GLY B 2 246 ? 125.448 94.157 72.648 1.00 94.33 246 GLY B N 1
ATOM 11103 C CA . GLY B 2 246 ? 125.241 95.029 73.810 1.00 94.33 246 GLY B CA 1
ATOM 11104 C C . GLY B 2 246 ? 123.974 95.891 73.706 1.00 94.33 246 GLY B C 1
ATOM 11105 O O . GLY B 2 246 ? 123.141 95.675 72.823 1.00 94.33 246 GLY B O 1
ATOM 11109 N N . SER B 2 247 ? 123.831 96.866 74.605 1.00 87.38 247 SER B N 1
ATOM 11110 C CA . SER B 2 247 ? 122.719 97.832 74.658 1.00 87.38 247 SER B CA 1
ATOM 11111 C C . SER B 2 247 ? 123.216 99.274 74.842 1.00 87.38 247 SER B C 1
ATOM 11112 O O . SER B 2 247 ? 124.358 99.509 75.249 1.00 87.38 247 SER B O 1
ATOM 11120 N N . ASP B 2 248 ? 122.357 100.242 74.517 1.00 80.53 248 ASP B N 1
ATOM 11121 C CA . ASP B 2 248 ? 122.656 101.676 74.479 1.00 80.53 248 ASP B CA 1
ATOM 11122 C C . ASP B 2 248 ? 121.676 102.481 75.352 1.00 80.53 248 ASP B C 1
ATOM 11123 O O . ASP B 2 248 ? 120.465 102.304 75.261 1.00 80.53 248 ASP B O 1
ATOM 11132 N N . GLY B 2 249 ? 122.183 103.374 76.188 1.00 75.84 249 GLY B N 1
ATOM 11133 C CA . GLY B 2 249 ? 121.405 104.196 77.108 1.00 75.84 249 GLY B CA 1
ATOM 11134 C C . GLY B 2 249 ? 120.678 105.388 76.487 1.00 75.84 249 GLY B C 1
ATOM 11135 O O . GLY B 2 249 ? 120.864 105.713 75.318 1.00 75.84 249 GLY B O 1
ATOM 11139 N N . LYS B 2 250 ? 119.832 106.042 77.283 1.00 74.06 250 LYS B N 1
ATOM 11140 C CA . LYS B 2 250 ? 118.863 107.051 76.852 1.00 74.06 250 LYS B CA 1
ATOM 11141 C C . LYS B 2 250 ? 118.620 108.115 77.942 1.00 74.06 250 LYS B C 1
ATOM 11142 O O . LYS B 2 250 ? 118.496 107.742 79.098 1.00 74.06 250 LYS B O 1
ATOM 11161 N N . VAL B 2 251 ? 118.412 109.384 77.559 1.00 73.47 251 VAL B N 1
ATOM 11162 C CA . VAL B 2 251 ? 117.842 110.525 78.345 1.00 73.47 251 VAL B CA 1
ATOM 11163 C C . VAL B 2 251 ? 117.259 111.578 77.362 1.00 73.47 251 VAL B C 1
ATOM 11164 O O . VAL B 2 251 ? 117.411 111.390 76.156 1.00 73.47 251 VAL B O 1
ATOM 11177 N N . SER B 2 252 ? 116.585 112.657 77.797 1.00 74.26 252 SER B N 1
ATOM 11178 C CA . SER B 2 252 ? 116.441 113.911 77.010 1.00 74.26 252 SER B CA 1
ATOM 11179 C C . SER B 2 252 ? 116.141 115.153 77.866 1.00 74.26 252 SER B C 1
ATOM 11180 O O . SER B 2 252 ? 115.067 115.264 78.463 1.00 74.26 252 SER B O 1
ATOM 11188 N N . GLY B 2 253 ? 117.071 116.108 77.893 1.00 72.77 253 GLY B N 1
ATOM 11189 C CA . GLY B 2 253 ? 117.038 117.324 78.710 1.00 72.77 253 GLY B CA 1
ATOM 11190 C C . GLY B 2 253 ? 116.224 118.468 78.108 1.00 72.77 253 GLY B C 1
ATOM 11191 O O . GLY B 2 253 ? 116.700 119.601 78.053 1.00 72.77 253 GLY B O 1
ATOM 11195 N N . LEU B 2 254 ? 115.023 118.160 77.615 1.00 74.63 254 LEU B N 1
ATOM 11196 C CA . LEU B 2 254 ? 114.172 119.086 76.864 1.00 74.63 254 LEU B CA 1
ATOM 11197 C C . LEU B 2 254 ? 112.661 118.874 77.017 1.00 74.63 254 LEU B C 1
ATOM 11198 O O . LEU B 2 254 ? 111.892 119.824 76.925 1.00 74.63 254 LEU B O 1
ATOM 11214 N N . LYS B 2 255 ? 112.179 117.648 77.247 1.00 72.16 255 LYS B N 1
ATOM 11215 C CA . LYS B 2 255 ? 110.726 117.380 77.382 1.00 72.16 255 LYS B CA 1
ATOM 11216 C C . LYS B 2 255 ? 110.112 117.875 78.700 1.00 72.16 255 LYS B C 1
ATOM 11217 O O . LYS B 2 255 ? 109.006 117.484 79.060 1.00 72.16 255 LYS B O 1
ATOM 11236 N N . ILE B 2 256 ? 110.841 118.694 79.450 1.00 76.40 256 ILE B N 1
ATOM 11237 C CA . ILE B 2 256 ? 110.642 118.915 80.878 1.00 76.40 256 ILE B CA 1
ATOM 11238 C C . ILE B 2 256 ? 110.449 120.414 81.157 1.00 76.40 256 ILE B C 1
ATOM 11239 O O . ILE B 2 256 ? 109.327 120.845 81.395 1.00 76.40 256 ILE B O 1
ATOM 11255 N N . TYR B 2 257 ? 111.514 121.224 81.123 1.00 76.31 257 TYR B N 1
ATOM 11256 C CA . TYR B 2 257 ? 111.514 122.660 81.459 1.00 76.31 257 TYR B CA 1
ATOM 11257 C C . TYR B 2 257 ? 110.981 123.020 82.866 1.00 76.31 257 TYR B C 1
ATOM 11258 O O . TYR B 2 257 ? 110.853 124.194 83.216 1.00 76.31 257 TYR B O 1
ATOM 11276 N N . GLU B 2 258 ? 110.671 122.027 83.704 1.00 74.77 258 GLU B N 1
ATOM 11277 C CA . GLU B 2 258 ? 110.059 122.205 85.026 1.00 74.77 258 GLU B CA 1
ATOM 11278 C C . GLU B 2 258 ? 110.927 123.001 86.003 1.00 74.77 258 GLU B C 1
ATOM 11279 O O . GLU B 2 258 ? 110.396 123.604 86.938 1.00 74.77 258 GLU B O 1
ATOM 11291 N N . GLY B 2 259 ? 112.240 123.046 85.763 1.00 73.89 259 GLY B N 1
ATOM 11292 C CA . GLY B 2 259 ? 113.169 123.981 86.401 1.00 73.89 259 GLY B CA 1
ATOM 11293 C C . GLY B 2 259 ? 113.570 123.632 87.837 1.00 73.89 259 GLY B C 1
ATOM 11294 O O . GLY B 2 259 ? 114.037 124.509 88.561 1.00 73.89 259 GLY B O 1
ATOM 11298 N N . ALA B 2 260 ? 113.385 122.382 88.265 1.00 77.31 260 ALA B N 1
ATOM 11299 C CA . ALA B 2 260 ? 113.827 121.912 89.572 1.00 77.31 260 ALA B CA 1
ATOM 11300 C C . ALA B 2 260 ? 114.136 120.404 89.589 1.00 77.31 260 ALA B C 1
ATOM 11301 O O . ALA B 2 260 ? 115.302 120.021 89.582 1.00 77.31 260 ALA B O 1
ATOM 11308 N N . GLU B 2 261 ? 113.124 119.533 89.628 1.00 74.26 261 GLU B N 1
ATOM 11309 C CA . GLU B 2 261 ? 113.283 118.115 89.995 1.00 74.26 261 GLU B CA 1
ATOM 11310 C C . GLU B 2 261 ? 113.127 117.159 88.801 1.00 74.26 261 GLU B C 1
ATOM 11311 O O . GLU B 2 261 ? 112.244 116.313 88.772 1.00 74.26 261 GLU B O 1
ATOM 11323 N N . ILE B 2 262 ? 114.017 117.277 87.815 1.00 70.07 262 ILE B N 1
ATOM 11324 C CA . ILE B 2 262 ? 114.057 116.494 86.560 1.00 70.07 262 ILE B CA 1
ATOM 11325 C C . ILE B 2 262 ? 113.998 114.968 86.788 1.00 70.07 262 ILE B C 1
ATOM 11326 O O . ILE B 2 262 ? 113.310 114.262 86.057 1.00 70.07 262 ILE B O 1
ATOM 11342 N N . GLY B 2 263 ? 114.618 114.443 87.846 1.00 70.74 263 GLY B N 1
ATOM 11343 C CA . GLY B 2 263 ? 114.518 113.036 88.260 1.00 70.74 263 GLY B CA 1
ATOM 11344 C C . GLY B 2 263 ? 113.110 112.551 88.639 1.00 70.74 263 GLY B C 1
ATOM 11345 O O . GLY B 2 263 ? 112.901 111.366 88.853 1.00 70.74 263 GLY B O 1
ATOM 11349 N N . LYS B 2 264 ? 112.132 113.452 88.713 1.00 70.35 264 LYS B N 1
ATOM 11350 C CA . LYS B 2 264 ? 110.699 113.173 88.882 1.00 70.35 264 LYS B CA 1
ATOM 11351 C C . LYS B 2 264 ? 109.912 113.434 87.584 1.00 70.35 264 LYS B C 1
ATOM 11352 O O . LYS B 2 264 ? 108.703 113.624 87.623 1.00 70.35 264 LYS B O 1
ATOM 11371 N N . GLY B 2 265 ? 110.588 113.468 86.429 1.00 66.66 265 GLY B N 1
ATOM 11372 C CA . GLY B 2 265 ? 109.992 113.499 85.089 1.00 66.66 265 GLY B CA 1
ATOM 11373 C C . GLY B 2 265 ? 109.030 112.332 84.776 1.00 66.66 265 GLY B C 1
ATOM 11374 O O . GLY B 2 265 ? 108.048 112.576 84.091 1.00 66.66 265 GLY B O 1
ATOM 11378 N N . PRO B 2 266 ? 109.194 111.101 85.304 1.00 63.36 266 PRO B N 1
ATOM 11379 C CA . PRO B 2 266 ? 108.105 110.128 85.400 1.00 63.36 266 PRO B CA 1
ATOM 11380 C C . PRO B 2 266 ? 106.918 110.670 86.219 1.00 63.36 266 PRO B C 1
ATOM 11381 O O . PRO B 2 266 ? 107.120 111.348 87.218 1.00 63.36 266 PRO B O 1
ATOM 11392 N N . SER B 2 267 ? 105.682 110.340 85.852 1.00 61.37 267 SER B N 1
ATOM 11393 C CA . SER B 2 267 ? 104.458 110.989 86.374 1.00 61.37 267 SER B CA 1
ATOM 11394 C C . SER B 2 267 ? 104.249 111.097 87.904 1.00 61.37 267 SER B C 1
ATOM 11395 O O . SER B 2 267 ? 104.855 110.399 88.716 1.00 61.37 267 SER B O 1
ATOM 11403 N N . VAL B 2 268 ? 103.276 111.927 88.308 1.00 58.61 268 VAL B N 1
ATOM 11404 C CA . VAL B 2 268 ? 102.505 111.795 89.564 1.00 58.61 268 VAL B CA 1
ATOM 11405 C C . VAL B 2 268 ? 101.820 110.418 89.699 1.00 58.61 268 VAL B C 1
ATOM 11406 O O . VAL B 2 268 ? 101.894 109.607 88.782 1.00 58.61 268 VAL B O 1
ATOM 11419 N N . VAL B 2 269 ? 101.229 110.099 90.859 1.00 59.54 269 VAL B N 1
ATOM 11420 C CA . VAL B 2 269 ? 101.029 108.698 91.277 1.00 59.54 269 VAL B CA 1
ATOM 11421 C C . VAL B 2 269 ? 99.728 108.294 91.993 1.00 59.54 269 VAL B C 1
ATOM 11422 O O . VAL B 2 269 ? 99.366 107.127 91.951 1.00 59.54 269 VAL B O 1
ATOM 11435 N N . ASP B 2 270 ? 99.036 109.177 92.709 1.00 58.22 270 ASP B N 1
ATOM 11436 C CA . ASP B 2 270 ? 97.836 108.799 93.488 1.00 58.22 270 ASP B CA 1
ATOM 11437 C C . ASP B 2 270 ? 96.687 109.787 93.240 1.00 58.22 270 ASP B C 1
ATOM 11438 O O . ASP B 2 270 ? 95.659 109.697 93.889 1.00 58.22 270 ASP B O 1
ATOM 11447 N N . SER B 2 271 ? 96.869 110.749 92.334 1.00 59.09 271 SER B N 1
ATOM 11448 C CA . SER B 2 271 ? 96.015 111.924 92.147 1.00 59.09 271 SER B CA 1
ATOM 11449 C C . SER B 2 271 ? 95.330 111.902 90.781 1.00 59.09 271 SER B C 1
ATOM 11450 O O . SER B 2 271 ? 95.892 111.375 89.833 1.00 59.09 271 SER B O 1
ATOM 11458 N N . LEU B 2 272 ? 94.118 112.449 90.674 1.00 61.14 272 LEU B N 1
ATOM 11459 C CA . LEU B 2 272 ? 93.339 112.556 89.431 1.00 61.14 272 LEU B CA 1
ATOM 11460 C C . LEU B 2 272 ? 93.260 114.012 88.956 1.00 61.14 272 LEU B C 1
ATOM 11461 O O . LEU B 2 272 ? 92.699 114.846 89.651 1.00 61.14 272 LEU B O 1
ATOM 11477 N N . GLY B 2 273 ? 93.730 114.328 87.753 1.00 63.79 273 GLY B N 1
ATOM 11478 C CA . GLY B 2 273 ? 93.629 115.687 87.215 1.00 63.79 273 GLY B CA 1
ATOM 11479 C C . GLY B 2 273 ? 92.218 116.120 86.785 1.00 63.79 273 GLY B C 1
ATOM 11480 O O . GLY B 2 273 ? 91.790 117.208 87.155 1.00 63.79 273 GLY B O 1
ATOM 11484 N N . ARG B 2 274 ? 91.503 115.303 86.000 1.00 68.40 274 ARG B N 1
ATOM 11485 C CA . ARG B 2 274 ? 90.261 115.663 85.280 1.00 68.40 274 ARG B CA 1
ATOM 11486 C C . ARG B 2 274 ? 89.384 114.454 84.951 1.00 68.40 274 ARG B C 1
ATOM 11487 O O . ARG B 2 274 ? 89.846 113.322 85.016 1.00 68.40 274 ARG B O 1
ATOM 11508 N N . ASN B 2 275 ? 88.145 114.694 84.535 1.00 70.64 275 ASN B N 1
ATOM 11509 C CA . ASN B 2 275 ? 87.135 113.650 84.337 1.00 70.64 275 ASN B CA 1
ATOM 11510 C C . ASN B 2 275 ? 87.484 112.649 83.221 1.00 70.64 275 ASN B C 1
ATOM 11511 O O . ASN B 2 275 ? 87.241 111.456 83.332 1.00 70.64 275 ASN B O 1
ATOM 11522 N N . GLU B 2 276 ? 88.114 113.105 82.148 1.00 70.73 276 GLU B N 1
ATOM 11523 C CA . GLU B 2 276 ? 88.532 112.227 81.047 1.00 70.73 276 GLU B CA 1
ATOM 11524 C C . GLU B 2 276 ? 89.692 111.299 81.446 1.00 70.73 276 GLU B C 1
ATOM 11525 O O . GLU B 2 276 ? 89.980 110.334 80.755 1.00 70.73 276 GLU B O 1
ATOM 11537 N N . LYS B 2 277 ? 90.362 111.572 82.579 1.00 67.16 277 LYS B N 1
ATOM 11538 C CA . LYS B 2 277 ? 91.407 110.715 83.162 1.00 67.16 277 LYS B CA 1
ATOM 11539 C C . LYS B 2 277 ? 90.821 109.727 84.156 1.00 67.16 277 LYS B C 1
ATOM 11540 O O . LYS B 2 277 ? 91.185 108.568 84.143 1.00 67.16 277 LYS B O 1
ATOM 11559 N N . ALA B 2 278 ? 89.909 110.128 85.018 1.00 66.27 278 ALA B N 1
ATOM 11560 C CA . ALA B 2 278 ? 89.210 109.229 85.923 1.00 66.27 278 ALA B CA 1
ATOM 11561 C C . ALA B 2 278 ? 87.844 109.814 86.232 1.00 66.27 278 ALA B C 1
ATOM 11562 O O . ALA B 2 278 ? 87.670 111.018 86.192 1.00 66.27 278 ALA B O 1
ATOM 11569 N N . LYS B 2 279 ? 86.889 108.944 86.548 1.00 67.44 279 LYS B N 1
ATOM 11570 C CA . LYS B 2 279 ? 85.452 109.152 86.297 1.00 67.44 279 LYS B CA 1
ATOM 11571 C C . LYS B 2 279 ? 85.132 108.933 84.793 1.00 67.44 279 LYS B C 1
ATOM 11572 O O . LYS B 2 279 ? 83.968 108.746 84.447 1.00 67.44 279 LYS B O 1
ATOM 11591 N N . THR B 2 280 ? 86.174 108.774 83.953 1.00 65.17 280 THR B N 1
ATOM 11592 C CA . THR B 2 280 ? 86.140 108.142 82.632 1.00 65.17 280 THR B CA 1
ATOM 11593 C C . THR B 2 280 ? 87.184 107.028 82.450 1.00 65.17 280 THR B C 1
ATOM 11594 O O . THR B 2 280 ? 86.784 105.920 82.151 1.00 65.17 280 THR B O 1
ATOM 11605 N N . VAL B 2 281 ? 88.495 107.262 82.584 1.00 62.50 281 VAL B N 1
ATOM 11606 C CA . VAL B 2 281 ? 89.521 106.315 82.055 1.00 62.50 281 VAL B CA 1
ATOM 11607 C C . VAL B 2 281 ? 90.136 105.338 83.058 1.00 62.50 281 VAL B C 1
ATOM 11608 O O . VAL B 2 281 ? 90.126 104.136 82.823 1.00 62.50 281 VAL B O 1
ATOM 11621 N N . GLY B 2 282 ? 90.751 105.808 84.134 1.00 59.09 282 GLY B N 1
ATOM 11622 C CA . GLY B 2 282 ? 91.462 104.969 85.107 1.00 59.09 282 GLY B CA 1
ATOM 11623 C C . GLY B 2 282 ? 90.603 104.402 86.215 1.00 59.09 282 GLY B C 1
ATOM 11624 O O . GLY B 2 282 ? 91.042 103.664 87.085 1.00 59.09 282 GLY B O 1
ATOM 11628 N N . LEU B 2 283 ? 89.352 104.794 86.172 1.00 62.40 283 LEU B N 1
ATOM 11629 C CA . LEU B 2 283 ? 88.248 104.430 87.028 1.00 62.40 283 LEU B CA 1
ATOM 11630 C C . LEU B 2 283 ? 87.151 103.985 86.082 1.00 62.40 283 LEU B C 1
ATOM 11631 O O . LEU B 2 283 ? 87.026 104.521 84.988 1.00 62.40 283 LEU B O 1
ATOM 11647 N N . ALA B 2 284 ? 86.373 103.003 86.480 1.00 63.61 284 ALA B N 1
ATOM 11648 C CA . ALA B 2 284 ? 85.415 102.336 85.606 1.00 63.61 284 ALA B CA 1
ATOM 11649 C C . ALA B 2 284 ? 85.959 101.545 84.407 1.00 63.61 284 ALA B C 1
ATOM 11650 O O . ALA B 2 284 ? 85.398 100.501 84.129 1.00 63.61 284 ALA B O 1
ATOM 11657 N N . ARG B 2 285 ? 86.995 101.985 83.697 1.00 63.10 285 ARG B N 1
ATOM 11658 C CA . ARG B 2 285 ? 87.357 101.408 82.397 1.00 63.10 285 ARG B CA 1
ATOM 11659 C C . ARG B 2 285 ? 88.684 100.676 82.420 1.00 63.10 285 ARG B C 1
ATOM 11660 O O . ARG B 2 285 ? 88.726 99.492 82.098 1.00 63.10 285 ARG B O 1
ATOM 11681 N N . THR B 2 286 ? 89.768 101.324 82.819 1.00 60.59 286 THR B N 1
ATOM 11682 C CA . THR B 2 286 ? 91.071 100.662 83.020 1.00 60.59 286 THR B CA 1
ATOM 11683 C C . THR B 2 286 ? 91.086 99.973 84.361 1.00 60.59 286 THR B C 1
ATOM 11684 O O . THR B 2 286 ? 91.955 100.186 85.201 1.00 60.59 286 THR B O 1
ATOM 11695 N N . LEU B 2 287 ? 90.003 99.243 84.599 1.00 60.11 287 LEU B N 1
ATOM 11696 C CA . LEU B 2 287 ? 89.553 98.944 85.927 1.00 60.11 287 LEU B CA 1
ATOM 11697 C C . LEU B 2 287 ? 90.628 98.149 86.660 1.00 60.11 287 LEU B C 1
ATOM 11698 O O . LEU B 2 287 ? 91.078 98.645 87.699 1.00 60.11 287 LEU B O 1
ATOM 11714 N N . PRO B 2 288 ? 91.110 96.992 86.169 1.00 55.93 288 PRO B N 1
ATOM 11715 C CA . PRO B 2 288 ? 91.761 96.076 87.042 1.00 55.93 288 PRO B CA 1
ATOM 11716 C C . PRO B 2 288 ? 93.282 96.151 86.982 1.00 55.93 288 PRO B C 1
ATOM 11717 O O . PRO B 2 288 ? 93.923 95.936 85.948 1.00 55.93 288 PRO B O 1
ATOM 11728 N N . ASN B 2 289 ? 93.849 96.435 88.138 1.00 54.99 289 ASN B N 1
ATOM 11729 C CA . ASN B 2 289 ? 95.162 95.967 88.495 1.00 54.99 289 ASN B CA 1
ATOM 11730 C C . ASN B 2 289 ? 94.921 94.464 88.690 1.00 54.99 289 ASN B C 1
ATOM 11731 O O . ASN B 2 289 ? 94.068 94.086 89.489 1.00 54.99 289 ASN B O 1
ATOM 11742 N N . GLU B 2 290 ? 95.556 93.608 87.905 1.00 56.92 290 GLU B N 1
ATOM 11743 C CA . GLU B 2 290 ? 95.276 92.167 87.939 1.00 56.92 290 GLU B CA 1
ATOM 11744 C C . GLU B 2 290 ? 96.485 91.347 88.363 1.00 56.92 290 GLU B C 1
ATOM 11745 O O . GLU B 2 290 ? 97.631 91.714 88.088 1.00 56.92 290 GLU B O 1
ATOM 11757 N N . GLU B 2 291 ? 96.205 90.220 89.017 1.00 57.32 291 GLU B N 1
ATOM 11758 C CA . GLU B 2 291 ? 97.169 89.256 89.534 1.00 57.32 291 GLU B CA 1
ATOM 11759 C C . GLU B 2 291 ? 96.787 87.839 89.089 1.00 57.32 291 GLU B C 1
ATOM 11760 O O . GLU B 2 291 ? 95.627 87.445 89.197 1.00 57.32 291 GLU B O 1
ATOM 11772 N N . TYR B 2 292 ? 97.767 87.050 88.653 1.00 62.96 292 TYR B N 1
ATOM 11773 C CA . TYR B 2 292 ? 97.650 85.607 88.453 1.00 62.96 292 TYR B CA 1
ATOM 11774 C C . TYR B 2 292 ? 98.660 84.881 89.344 1.00 62.96 292 TYR B C 1
ATOM 11775 O O . TYR B 2 292 ? 99.855 85.115 89.199 1.00 62.96 292 TYR B O 1
ATOM 11793 N N . LYS B 2 293 ? 98.207 84.013 90.249 1.00 67.61 293 LYS B N 1
ATOM 11794 C CA . LYS B 2 293 ? 99.081 83.344 91.217 1.00 67.61 293 LYS B CA 1
ATOM 11795 C C . LYS B 2 293 ? 99.271 81.874 90.846 1.00 67.61 293 LYS B C 1
ATOM 11796 O O . LYS B 2 293 ? 98.300 81.156 90.622 1.00 67.61 293 LYS B O 1
ATOM 11815 N N . THR B 2 294 ? 100.515 81.422 90.736 1.00 77.13 294 THR B N 1
ATOM 11816 C CA . THR B 2 294 ? 100.891 80.101 90.183 1.00 77.13 294 THR B CA 1
ATOM 11817 C C . THR B 2 294 ? 101.273 79.051 91.230 1.00 77.13 294 THR B C 1
ATOM 11818 O O . THR B 2 294 ? 101.342 77.872 90.901 1.00 77.13 294 THR B O 1
ATOM 11829 N N . SER B 2 295 ? 101.491 79.435 92.490 1.00 84.00 295 SER B N 1
ATOM 11830 C CA . SER B 2 295 ? 101.971 78.544 93.572 1.00 84.00 295 SER B CA 1
ATOM 11831 C C . SER B 2 295 ? 103.335 77.874 93.335 1.00 84.00 295 SER B C 1
ATOM 11832 O O . SER B 2 295 ? 103.546 76.732 93.734 1.00 84.00 295 SER B O 1
ATOM 11840 N N . ALA B 2 296 ? 104.264 78.588 92.709 1.00 90.38 296 ALA B N 1
ATOM 11841 C CA . ALA B 2 296 ? 105.640 78.191 92.454 1.00 90.38 296 ALA B CA 1
ATOM 11842 C C . ALA B 2 296 ? 106.563 79.424 92.482 1.00 90.38 296 ALA B C 1
ATOM 11843 O O . ALA B 2 296 ? 106.106 80.519 92.794 1.00 90.38 296 ALA B O 1
ATOM 11850 N N . ILE B 2 297 ? 107.839 79.276 92.129 1.00 110.07 297 ILE B N 1
ATOM 11851 C CA . ILE B 2 297 ? 108.807 80.380 91.928 1.00 110.07 297 ILE B CA 1
ATOM 11852 C C . ILE B 2 297 ? 109.748 80.140 90.726 1.00 110.07 297 ILE B C 1
ATOM 11853 O O . ILE B 2 297 ? 110.126 81.071 90.021 1.00 110.07 297 ILE B O 1
ATOM 11869 N N . GLN B 2 298 ? 110.160 78.894 90.506 1.00 124.43 298 GLN B N 1
ATOM 11870 C CA . GLN B 2 298 ? 111.443 78.570 89.871 1.00 124.43 298 GLN B CA 1
ATOM 11871 C C . GLN B 2 298 ? 111.684 78.830 88.375 1.00 124.43 298 GLN B C 1
ATOM 11872 O O . GLN B 2 298 ? 112.855 78.876 88.009 1.00 124.43 298 GLN B O 1
ATOM 11886 N N . THR B 2 299 ? 110.684 79.023 87.509 1.00 131.86 299 THR B N 1
ATOM 11887 C CA . THR B 2 299 ? 110.900 79.172 86.044 1.00 131.86 299 THR B CA 1
ATOM 11888 C C . THR B 2 299 ? 111.688 80.435 85.653 1.00 131.86 299 THR B C 1
ATOM 11889 O O . THR B 2 299 ? 112.417 80.440 84.661 1.00 131.86 299 THR B O 1
ATOM 11900 N N . PHE B 2 300 ? 111.648 81.486 86.470 1.00 143.32 300 PHE B N 1
ATOM 11901 C CA . PHE B 2 300 ? 112.583 82.608 86.363 1.00 143.32 300 PHE B CA 1
ATOM 11902 C C . PHE B 2 300 ? 114.031 82.165 86.649 1.00 143.32 300 PHE B C 1
ATOM 11903 O O . PHE B 2 300 ? 114.957 82.543 85.937 1.00 143.32 300 PHE B O 1
ATOM 11920 N N . GLN B 2 301 ? 114.248 81.336 87.667 1.00 142.33 301 GLN B N 1
ATOM 11921 C CA . GLN B 2 301 ? 115.574 80.996 88.181 1.00 142.33 301 GLN B CA 1
ATOM 11922 C C . GLN B 2 301 ? 116.273 79.876 87.404 1.00 142.33 301 GLN B C 1
ATOM 11923 O O . GLN B 2 301 ? 117.499 79.882 87.317 1.00 142.33 301 GLN B O 1
ATOM 11937 N N . THR B 2 302 ? 115.560 78.926 86.801 1.00 145.65 302 THR B N 1
ATOM 11938 C CA . THR B 2 302 ? 116.197 77.929 85.922 1.00 145.65 302 THR B CA 1
ATOM 11939 C C . THR B 2 302 ? 116.792 78.615 84.692 1.00 145.65 302 THR B C 1
ATOM 11940 O O . THR B 2 302 ? 117.983 78.479 84.427 1.00 145.65 302 THR B O 1
ATOM 11951 N N . ASN B 2 303 ? 116.014 79.443 83.998 1.00 148.02 303 ASN B N 1
ATOM 11952 C CA . ASN B 2 303 ? 116.489 80.201 82.842 1.00 148.02 303 ASN B CA 1
ATOM 11953 C C . ASN B 2 303 ? 117.535 81.258 83.229 1.00 148.02 303 ASN B C 1
ATOM 11954 O O . ASN B 2 303 ? 118.574 81.361 82.576 1.00 148.02 303 ASN B O 1
ATOM 11965 N N . PHE B 2 304 ? 117.345 81.991 84.330 1.00 148.14 304 PHE B N 1
ATOM 11966 C CA . PHE B 2 304 ? 118.359 82.946 84.785 1.00 148.14 304 PHE B CA 1
ATOM 11967 C C . PHE B 2 304 ? 119.664 82.253 85.188 1.00 148.14 304 PHE B C 1
ATOM 11968 O O . PHE B 2 304 ? 120.739 82.804 84.962 1.00 148.14 304 PHE B O 1
ATOM 11985 N N . THR B 2 305 ? 119.630 81.027 85.717 1.00 152.40 305 THR B N 1
ATOM 11986 C CA . THR B 2 305 ? 120.860 80.273 85.997 1.00 152.40 305 THR B CA 1
ATOM 11987 C C . THR B 2 305 ? 121.494 79.614 84.774 1.00 152.40 305 THR B C 1
ATOM 11988 O O . THR B 2 305 ? 122.719 79.518 84.747 1.00 152.40 305 THR B O 1
ATOM 11999 N N . ILE B 2 306 ? 120.745 79.266 83.723 1.00 151.67 306 ILE B N 1
ATOM 12000 C CA . ILE B 2 306 ? 121.319 78.923 82.408 1.00 151.67 306 ILE B CA 1
ATOM 12001 C C . ILE B 2 306 ? 122.032 80.142 81.799 1.00 151.67 306 ILE B C 1
ATOM 12002 O O . ILE B 2 306 ? 123.180 80.031 81.367 1.00 151.67 306 ILE B O 1
ATOM 12018 N N . TYR B 2 307 ? 121.420 81.329 81.852 1.00 153.79 307 TYR B N 1
ATOM 12019 C CA . TYR B 2 307 ? 122.061 82.594 81.467 1.00 153.79 307 TYR B CA 1
ATOM 12020 C C . TYR B 2 307 ? 123.335 82.869 82.292 1.00 153.79 307 TYR B C 1
ATOM 12021 O O . TYR B 2 307 ? 124.399 83.149 81.731 1.00 153.79 307 TYR B O 1
ATOM 12039 N N . LYS B 2 308 ? 123.271 82.714 83.626 1.00 153.82 308 LYS B N 1
ATOM 12040 C CA . LYS B 2 308 ? 124.441 82.814 84.521 1.00 153.82 308 LYS B CA 1
ATOM 12041 C C . LYS B 2 308 ? 125.524 81.788 84.169 1.00 153.82 308 LYS B C 1
ATOM 12042 O O . LYS B 2 308 ? 126.696 82.110 84.314 1.00 153.82 308 LYS B O 1
ATOM 12061 N N . ASP B 2 309 ? 125.192 80.601 83.664 1.00 157.04 309 ASP B N 1
ATOM 12062 C CA . ASP B 2 309 ? 126.180 79.606 83.225 1.00 157.04 309 ASP B CA 1
ATOM 12063 C C . ASP B 2 309 ? 126.920 80.002 81.926 1.00 157.04 309 ASP B C 1
ATOM 12064 O O . ASP B 2 309 ? 128.146 79.873 81.835 1.00 157.04 309 ASP B O 1
ATOM 12073 N N . TYR B 2 310 ? 126.222 80.573 80.937 1.00 159.38 310 TYR B N 1
ATOM 12074 C CA . TYR B 2 310 ? 126.887 81.178 79.773 1.00 159.38 310 TYR B CA 1
ATOM 12075 C C . TYR B 2 310 ? 127.749 82.382 80.178 1.00 159.38 310 TYR B C 1
ATOM 12076 O O . TYR B 2 310 ? 128.893 82.490 79.731 1.00 159.38 310 TYR B O 1
ATOM 12094 N N . GLU B 2 311 ? 127.281 83.230 81.102 1.00 159.78 311 GLU B N 1
ATOM 12095 C CA . GLU B 2 311 ? 128.109 84.292 81.694 1.00 159.78 311 GLU B CA 1
ATOM 12096 C C . GLU B 2 311 ? 129.372 83.736 82.379 1.00 159.78 311 GLU B C 1
ATOM 12097 O O . GLU B 2 311 ? 130.454 84.288 82.179 1.00 159.78 311 GLU B O 1
ATOM 12109 N N . LYS B 2 312 ? 129.272 82.625 83.130 1.00 161.61 312 LYS B N 1
ATOM 12110 C CA . LYS B 2 312 ? 130.421 81.979 83.776 1.00 161.61 312 LYS B CA 1
ATOM 12111 C C . LYS B 2 312 ? 131.473 81.540 82.761 1.00 161.61 312 LYS B C 1
ATOM 12112 O O . LYS B 2 312 ? 132.643 81.870 82.952 1.00 161.61 312 LYS B O 1
ATOM 12131 N N . GLU B 2 313 ? 131.089 80.773 81.735 1.00 162.72 313 GLU B N 1
ATOM 12132 C CA . GLU B 2 313 ? 132.072 79.932 81.025 1.00 162.72 313 GLU B CA 1
ATOM 12133 C C . GLU B 2 313 ? 132.209 80.135 79.505 1.00 162.72 313 GLU B C 1
ATOM 12134 O O . GLU B 2 313 ? 133.109 79.555 78.900 1.00 162.72 313 GLU B O 1
ATOM 12146 N N . ILE B 2 314 ? 131.453 81.048 78.886 1.00 162.04 314 ILE B N 1
ATOM 12147 C CA . ILE B 2 314 ? 131.865 81.679 77.615 1.00 162.04 314 ILE B CA 1
ATOM 12148 C C . ILE B 2 314 ? 132.868 82.795 77.963 1.00 162.04 314 ILE B C 1
ATOM 12149 O O . ILE B 2 314 ? 132.558 83.983 77.980 1.00 162.04 314 ILE B O 1
ATOM 12165 N N . GLU B 2 315 ? 134.062 82.377 78.373 1.00 167.21 315 GLU B N 1
ATOM 12166 C CA . GLU B 2 315 ? 135.060 83.227 79.020 1.00 167.21 315 GLU B CA 1
ATOM 12167 C C . GLU B 2 315 ? 136.490 82.704 78.816 1.00 167.21 315 GLU B C 1
ATOM 12168 O O . GLU B 2 315 ? 136.729 81.506 78.706 1.00 167.21 315 GLU B O 1
ATOM 12180 N N . GLU B 2 316 ? 137.451 83.615 78.782 1.00 171.24 316 GLU B N 1
ATOM 12181 C CA . GLU B 2 316 ? 138.874 83.361 78.563 1.00 171.24 316 GLU B CA 1
ATOM 12182 C C . GLU B 2 316 ? 139.592 82.772 79.793 1.00 171.24 316 GLU B C 1
ATOM 12183 O O . GLU B 2 316 ? 139.292 83.134 80.927 1.00 171.24 316 GLU B O 1
ATOM 12195 N N . ALA B 2 317 ? 140.603 81.923 79.588 1.00 170.36 317 ALA B N 1
ATOM 12196 C CA . ALA B 2 317 ? 141.319 81.244 80.676 1.00 170.36 317 ALA B CA 1
ATOM 12197 C C . ALA B 2 317 ? 142.009 82.212 81.666 1.00 170.36 317 ALA B C 1
ATOM 12198 O O . ALA B 2 317 ? 142.115 81.907 82.856 1.00 170.36 317 ALA B O 1
ATOM 12205 N N . GLU B 2 318 ? 142.402 83.404 81.206 1.00 169.73 318 GLU B N 1
ATOM 12206 C CA . GLU B 2 318 ? 142.881 84.504 82.050 1.00 169.73 318 GLU B CA 1
ATOM 12207 C C . GLU B 2 318 ? 141.830 84.941 83.081 1.00 169.73 318 GLU B C 1
ATOM 12208 O O . GLU B 2 318 ? 142.099 84.972 84.280 1.00 169.73 318 GLU B O 1
ATOM 12220 N N . ASP B 2 319 ? 140.615 85.262 82.646 1.00 170.58 319 ASP B N 1
ATOM 12221 C CA . ASP B 2 319 ? 139.556 85.797 83.506 1.00 170.58 319 ASP B CA 1
ATOM 12222 C C . ASP B 2 319 ? 138.874 84.705 84.352 1.00 170.58 319 ASP B C 1
ATOM 12223 O O . ASP B 2 319 ? 138.325 84.975 85.420 1.00 170.58 319 ASP B O 1
ATOM 12232 N N . ASN B 2 320 ? 138.995 83.441 83.930 1.00 169.90 320 ASN B N 1
ATOM 12233 C CA . ASN B 2 320 ? 138.574 82.279 84.714 1.00 169.90 320 ASN B CA 1
ATOM 12234 C C . ASN B 2 320 ? 139.253 82.232 86.104 1.00 169.90 320 ASN B C 1
ATOM 12235 O O . ASN B 2 320 ? 138.657 81.764 87.069 1.00 169.90 320 ASN B O 1
ATOM 12246 N N . ILE B 2 321 ? 140.468 82.778 86.221 1.00 168.40 321 ILE B N 1
ATOM 12247 C CA . ILE B 2 321 ? 141.078 83.190 87.491 1.00 168.40 321 ILE B CA 1
ATOM 12248 C C . ILE B 2 321 ? 140.725 84.650 87.788 1.00 168.40 321 ILE B C 1
ATOM 12249 O O . ILE B 2 321 ? 140.120 84.957 88.809 1.00 168.40 321 ILE B O 1
ATOM 12265 N N . LYS B 2 322 ? 141.098 85.561 86.894 1.00 168.14 322 LYS B N 1
ATOM 12266 C CA . LYS B 2 322 ? 141.165 87.005 87.137 1.00 168.14 322 LYS B CA 1
ATOM 12267 C C . LYS B 2 322 ? 139.834 87.778 87.228 1.00 168.14 322 LYS B C 1
ATOM 12268 O O . LYS B 2 322 ? 139.848 89.000 87.381 1.00 168.14 322 LYS B O 1
ATOM 12272 N N . LEU B 2 323 ? 138.684 87.105 87.195 1.00 168.92 323 LEU B N 1
ATOM 12273 C CA . LEU B 2 323 ? 137.385 87.642 87.618 1.00 168.92 323 LEU B CA 1
ATOM 12274 C C . LEU B 2 323 ? 136.869 87.044 88.933 1.00 168.92 323 LEU B C 1
ATOM 12275 O O . LEU B 2 323 ? 136.000 87.624 89.576 1.00 168.92 323 LEU B O 1
ATOM 12279 N N . PHE B 2 324 ? 137.390 85.889 89.348 1.00 167.89 324 PHE B N 1
ATOM 12280 C CA . PHE B 2 324 ? 136.995 85.179 90.560 1.00 167.89 324 PHE B CA 1
ATOM 12281 C C . PHE B 2 324 ? 137.959 85.456 91.721 1.00 167.89 324 PHE B C 1
ATOM 12282 O O . PHE B 2 324 ? 137.564 86.069 92.708 1.00 167.89 324 PHE B O 1
ATOM 12299 N N . ASP B 2 325 ? 139.213 85.025 91.595 1.00 168.17 325 ASP B N 1
ATOM 12300 C CA . ASP B 2 325 ? 140.220 85.102 92.655 1.00 168.17 325 ASP B CA 1
ATOM 12301 C C . ASP B 2 325 ? 140.647 86.536 92.990 1.00 168.17 325 ASP B C 1
ATOM 12302 O O . ASP B 2 325 ? 141.056 86.824 94.113 1.00 168.17 325 ASP B O 1
ATOM 12306 N N . SER B 2 326 ? 140.507 87.449 92.029 1.00 168.26 326 SER B N 1
ATOM 12307 C CA . SER B 2 326 ? 140.644 88.894 92.217 1.00 168.26 326 SER B CA 1
ATOM 12308 C C . SER B 2 326 ? 139.485 89.472 93.033 1.00 168.26 326 SER B C 1
ATOM 12309 O O . SER B 2 326 ? 139.694 90.047 94.093 1.00 168.26 326 SER B O 1
ATOM 12317 N N . TRP B 2 327 ? 138.248 89.294 92.563 1.00 169.30 327 TRP B N 1
ATOM 12318 C CA . TRP B 2 327 ? 137.020 89.801 93.187 1.00 169.30 327 TRP B CA 1
ATOM 12319 C C . TRP B 2 327 ? 136.505 88.904 94.337 1.00 169.30 327 TRP B C 1
ATOM 12320 O O . TRP B 2 327 ? 135.333 88.538 94.434 1.00 169.30 327 TRP B O 1
ATOM 12341 N N . ASN B 2 328 ? 137.436 88.520 95.211 1.00 164.94 328 ASN B N 1
ATOM 12342 C CA . ASN B 2 328 ? 137.239 87.740 96.433 1.00 164.94 328 ASN B CA 1
ATOM 12343 C C . ASN B 2 328 ? 137.231 88.619 97.709 1.00 164.94 328 ASN B C 1
ATOM 12344 O O . ASN B 2 328 ? 137.189 88.126 98.834 1.00 164.94 328 ASN B O 1
ATOM 12355 N N . GLU B 2 329 ? 137.249 89.942 97.548 1.00 163.09 329 GLU B N 1
ATOM 12356 C CA . GLU B 2 329 ? 137.365 90.910 98.638 1.00 163.09 329 GLU B CA 1
ATOM 12357 C C . GLU B 2 329 ? 136.193 90.913 99.624 1.00 163.09 329 GLU B C 1
ATOM 12358 O O . GLU B 2 329 ? 136.376 91.323 100.762 1.00 163.09 329 GLU B O 1
ATOM 12370 N N . GLN B 2 330 ? 135.016 90.422 99.247 1.00 163.39 330 GLN B N 1
ATOM 12371 C CA . GLN B 2 330 ? 133.904 90.281 100.192 1.00 163.39 330 GLN B CA 1
ATOM 12372 C C . GLN B 2 330 ? 134.084 89.088 101.152 1.00 163.39 330 GLN B C 1
ATOM 12373 O O . GLN B 2 330 ? 133.645 89.169 102.294 1.00 163.39 330 GLN B O 1
ATOM 12387 N N . GLN B 2 331 ? 134.827 88.037 100.772 1.00 158.86 331 GLN B N 1
ATOM 12388 C CA . GLN B 2 331 ? 135.293 87.023 101.731 1.00 158.86 331 GLN B CA 1
ATOM 12389 C C . GLN B 2 331 ? 136.310 87.623 102.718 1.00 158.86 331 GLN B C 1
ATOM 12390 O O . GLN B 2 331 ? 136.229 87.356 103.911 1.00 158.86 331 GLN B O 1
ATOM 12404 N N . ILE B 2 332 ? 137.215 88.489 102.251 1.00 158.55 332 ILE B N 1
ATOM 12405 C CA . ILE B 2 332 ? 138.182 89.201 103.101 1.00 158.55 332 ILE B CA 1
ATOM 12406 C C . ILE B 2 332 ? 137.455 90.124 104.097 1.00 158.55 332 ILE B C 1
ATOM 12407 O O . ILE B 2 332 ? 137.721 90.059 105.292 1.00 158.55 332 ILE B O 1
ATOM 12423 N N . GLN B 2 333 ? 136.470 90.901 103.643 1.00 159.45 333 GLN B N 1
ATOM 12424 C CA . GLN B 2 333 ? 135.581 91.692 104.501 1.00 159.45 333 GLN B CA 1
ATOM 12425 C C . GLN B 2 333 ? 134.763 90.804 105.459 1.00 159.45 333 GLN B C 1
ATOM 12426 O O . GLN B 2 333 ? 134.594 91.161 106.622 1.00 159.45 333 GLN B O 1
ATOM 12440 N N . SER B 2 334 ? 134.312 89.623 105.034 1.00 156.72 334 SER B N 1
ATOM 12441 C CA . SER B 2 334 ? 133.613 88.682 105.925 1.00 156.72 334 SER B CA 1
ATOM 12442 C C . SER B 2 334 ? 134.500 88.181 107.068 1.00 156.72 334 SER B C 1
ATOM 12443 O O . SER B 2 334 ? 134.004 88.000 108.177 1.00 156.72 334 SER B O 1
ATOM 12451 N N . TYR B 2 335 ? 135.809 88.043 106.851 1.00 153.51 335 TYR B N 1
ATOM 12452 C CA . TYR B 2 335 ? 136.765 87.835 107.936 1.00 153.51 335 TYR B CA 1
ATOM 12453 C C . TYR B 2 335 ? 137.013 89.085 108.776 1.00 153.51 335 TYR B C 1
ATOM 12454 O O . TYR B 2 335 ? 136.752 89.041 109.973 1.00 153.51 335 TYR B O 1
ATOM 12472 N N . ILE B 2 336 ? 137.536 90.186 108.226 1.00 156.36 336 ILE B N 1
ATOM 12473 C CA . ILE B 2 336 ? 138.006 91.302 109.072 1.00 156.36 336 ILE B CA 1
ATOM 12474 C C . ILE B 2 336 ? 136.877 91.958 109.894 1.00 156.36 336 ILE B C 1
ATOM 12475 O O . ILE B 2 336 ? 137.109 92.375 111.025 1.00 156.36 336 ILE B O 1
ATOM 12491 N N . SER B 2 337 ? 135.632 91.950 109.412 1.00 155.37 337 SER B N 1
ATOM 12492 C CA . SER B 2 337 ? 134.470 92.387 110.203 1.00 155.37 337 SER B CA 1
ATOM 12493 C C . SER B 2 337 ? 134.196 91.455 111.397 1.00 155.37 337 SER B C 1
ATOM 12494 O O . SER B 2 337 ? 134.053 91.919 112.528 1.00 155.37 337 SER B O 1
ATOM 12502 N N . ALA B 2 338 ? 134.184 90.137 111.178 1.00 152.72 338 ALA B N 1
ATOM 12503 C CA . ALA B 2 338 ? 133.988 89.145 112.232 1.00 152.72 338 ALA B CA 1
ATOM 12504 C C . ALA B 2 338 ? 135.133 89.175 113.259 1.00 152.72 338 ALA B C 1
ATOM 12505 O O . ALA B 2 338 ? 134.895 89.175 114.465 1.00 152.72 338 ALA B O 1
ATOM 12512 N N . GLN B 2 339 ? 136.374 89.302 112.787 1.00 152.79 339 GLN B N 1
ATOM 12513 C CA . GLN B 2 339 ? 137.567 89.530 113.607 1.00 152.79 339 GLN B CA 1
ATOM 12514 C C . GLN B 2 339 ? 137.435 90.782 114.498 1.00 152.79 339 GLN B C 1
ATOM 12515 O O . GLN B 2 339 ? 137.757 90.701 115.679 1.00 152.79 339 GLN B O 1
ATOM 12529 N N . LEU B 2 340 ? 136.903 91.909 114.006 1.00 151.09 340 LEU B N 1
ATOM 12530 C CA . LEU B 2 340 ? 136.733 93.113 114.829 1.00 151.09 340 LEU B CA 1
ATOM 12531 C C . LEU B 2 340 ? 135.730 92.927 115.988 1.00 151.09 340 LEU B C 1
ATOM 12532 O O . LEU B 2 340 ? 135.846 93.595 117.017 1.00 151.09 340 LEU B O 1
ATOM 12548 N N . THR B 2 341 ? 134.775 91.997 115.892 1.00 149.44 341 THR B N 1
ATOM 12549 C CA . THR B 2 341 ? 133.981 91.606 117.073 1.00 149.44 341 THR B CA 1
ATOM 12550 C C . THR B 2 341 ? 134.864 90.903 118.112 1.00 149.44 341 THR B C 1
ATOM 12551 O O . THR B 2 341 ? 134.917 91.307 119.270 1.00 149.44 341 THR B O 1
ATOM 12562 N N . GLN B 2 342 ? 135.638 89.898 117.699 1.00 146.81 342 GLN B N 1
ATOM 12563 C CA . GLN B 2 342 ? 136.479 89.107 118.601 1.00 146.81 342 GLN B CA 1
ATOM 12564 C C . GLN B 2 342 ? 137.664 89.921 119.168 1.00 146.81 342 GLN B C 1
ATOM 12565 O O . GLN B 2 342 ? 138.028 89.730 120.325 1.00 146.81 342 GLN B O 1
ATOM 12579 N N . LEU B 2 343 ? 138.195 90.893 118.421 1.00 147.47 343 LEU B N 1
ATOM 12580 C CA . LEU B 2 343 ? 139.215 91.858 118.832 1.00 147.47 343 LEU B CA 1
ATOM 12581 C C . LEU B 2 343 ? 138.734 92.677 120.036 1.00 147.47 343 LEU B C 1
ATOM 12582 O O . LEU B 2 343 ? 139.410 92.726 121.061 1.00 147.47 343 LEU B O 1
ATOM 12598 N N . ARG B 2 344 ? 137.532 93.255 119.954 1.00 148.83 344 ARG B N 1
ATOM 12599 C CA . ARG B 2 344 ? 136.905 94.007 121.050 1.00 148.83 344 ARG B CA 1
ATOM 12600 C C . ARG B 2 344 ? 136.488 93.113 122.214 1.00 148.83 344 ARG B C 1
ATOM 12601 O O . ARG B 2 344 ? 136.695 93.489 123.366 1.00 148.83 344 ARG B O 1
ATOM 12622 N N . LEU B 2 345 ? 135.957 91.918 121.960 1.00 144.54 345 LEU B N 1
ATOM 12623 C CA . LEU B 2 345 ? 135.613 90.969 123.026 1.00 144.54 345 LEU B CA 1
ATOM 12624 C C . LEU B 2 345 ? 136.843 90.502 123.831 1.00 144.54 345 LEU B C 1
ATOM 12625 O O . LEU B 2 345 ? 136.711 90.229 125.020 1.00 144.54 345 LEU B O 1
ATOM 12641 N N . ASN B 2 346 ? 138.040 90.482 123.233 1.00 142.11 346 ASN B N 1
ATOM 12642 C CA . ASN B 2 346 ? 139.311 90.204 123.912 1.00 142.11 346 ASN B CA 1
ATOM 12643 C C . ASN B 2 346 ? 139.850 91.372 124.787 1.00 142.11 346 ASN B C 1
ATOM 12644 O O . ASN B 2 346 ? 140.956 91.249 125.311 1.00 142.11 346 ASN B O 1
ATOM 12655 N N . TYR B 2 347 ? 139.133 92.495 124.976 1.00 144.27 347 TYR B N 1
ATOM 12656 C CA . TYR B 2 347 ? 139.660 93.673 125.699 1.00 144.27 347 TYR B CA 1
ATOM 12657 C C . TYR B 2 347 ? 139.788 93.514 127.240 1.00 144.27 347 TYR B C 1
ATOM 12658 O O . TYR B 2 347 ? 140.783 93.927 127.830 1.00 144.27 347 TYR B O 1
ATOM 12676 N N . GLU B 2 348 ? 138.818 92.875 127.894 1.00 143.44 348 GLU B N 1
ATOM 12677 C CA . GLU B 2 348 ? 138.642 92.786 129.366 1.00 143.44 348 GLU B CA 1
ATOM 12678 C C . GLU B 2 348 ? 138.974 91.397 129.978 1.00 143.44 348 GLU B C 1
ATOM 12679 O O . GLU B 2 348 ? 138.303 90.930 130.905 1.00 143.44 348 GLU B O 1
ATOM 12691 N N . ASP B 2 349 ? 139.964 90.676 129.434 1.00 136.98 349 ASP B N 1
ATOM 12692 C CA . ASP B 2 349 ? 140.298 89.282 129.793 1.00 136.98 349 ASP B CA 1
ATOM 12693 C C . ASP B 2 349 ? 141.749 89.081 130.271 1.00 136.98 349 ASP B C 1
ATOM 12694 O O . ASP B 2 349 ? 142.459 88.181 129.838 1.00 136.98 349 ASP B O 1
ATOM 12703 N N . GLU B 2 350 ? 142.203 89.922 131.194 1.00 134.90 350 GLU B N 1
ATOM 12704 C CA . GLU B 2 350 ? 143.531 89.881 131.819 1.00 134.90 350 GLU B CA 1
ATOM 12705 C C . GLU B 2 350 ? 143.794 88.647 132.721 1.00 134.90 350 GLU B C 1
ATOM 12706 O O . GLU B 2 350 ? 144.953 88.323 132.952 1.00 134.90 350 GLU B O 1
ATOM 12718 N N . VAL B 2 351 ? 142.744 87.998 133.217 1.00 127.57 351 VAL B N 1
ATOM 12719 C CA . VAL B 2 351 ? 142.799 86.826 134.106 1.00 127.57 351 VAL B CA 1
ATOM 12720 C C . VAL B 2 351 ? 141.839 85.740 133.631 1.00 127.57 351 VAL B C 1
ATOM 12721 O O . VAL B 2 351 ? 142.195 84.564 133.583 1.00 127.57 351 VAL B O 1
ATOM 12734 N N . SER B 2 352 ? 140.624 86.131 133.246 1.00 123.40 352 SER B N 1
ATOM 12735 C CA . SER B 2 352 ? 139.568 85.228 132.787 1.00 123.40 352 SER B CA 1
ATOM 12736 C C . SER B 2 352 ? 140.012 84.385 131.587 1.00 123.40 352 SER B C 1
ATOM 12737 O O . SER B 2 352 ? 140.576 84.902 130.623 1.00 123.40 352 SER B O 1
ATOM 12745 N N . GLN B 2 353 ? 139.752 83.079 131.638 1.00 121.62 353 GLN B N 1
ATOM 12746 C CA . GLN B 2 353 ? 140.172 82.129 130.609 1.00 121.62 353 GLN B CA 1
ATOM 12747 C C . GLN B 2 353 ? 139.556 82.463 129.244 1.00 121.62 353 GLN B C 1
ATOM 12748 O O . GLN B 2 353 ? 138.388 82.852 129.154 1.00 121.62 353 GLN B O 1
ATOM 12762 N N . ILE B 2 354 ? 140.372 82.350 128.189 1.00 125.87 354 ILE B N 1
ATOM 12763 C CA . ILE B 2 354 ? 139.966 82.682 126.819 1.00 125.87 354 ILE B CA 1
ATOM 12764 C C . ILE B 2 354 ? 139.329 81.455 126.169 1.00 125.87 354 ILE B C 1
ATOM 12765 O O . ILE B 2 354 ? 139.872 80.811 125.277 1.00 125.87 354 ILE B O 1
ATOM 12781 N N . ASP B 2 355 ? 138.125 81.130 126.625 1.00 127.59 355 ASP B N 1
ATOM 12782 C CA . ASP B 2 355 ? 137.262 80.128 125.985 1.00 127.59 355 ASP B CA 1
ATOM 12783 C C . ASP B 2 355 ? 136.993 80.488 124.505 1.00 127.59 355 ASP B C 1
ATOM 12784 O O . ASP B 2 355 ? 136.830 79.642 123.633 1.00 127.59 355 ASP B O 1
ATOM 12793 N N . ARG B 2 356 ? 137.034 81.792 124.217 1.00 134.89 356 ARG B N 1
ATOM 12794 C CA . ARG B 2 356 ? 136.802 82.423 122.920 1.00 134.89 356 ARG B CA 1
ATOM 12795 C C . ARG B 2 356 ? 137.777 82.011 121.821 1.00 134.89 356 ARG B C 1
ATOM 12796 O O . ARG B 2 356 ? 137.417 82.127 120.655 1.00 134.89 356 ARG B O 1
ATOM 12817 N N . GLU B 2 357 ? 138.962 81.488 122.141 1.00 135.81 357 GLU B N 1
ATOM 12818 C CA . GLU B 2 357 ? 139.902 80.999 121.118 1.00 135.81 357 GLU B CA 1
ATOM 12819 C C . GLU B 2 357 ? 139.290 79.882 120.254 1.00 135.81 357 GLU B C 1
ATOM 12820 O O . GLU B 2 357 ? 139.633 79.742 119.085 1.00 135.81 357 GLU B O 1
ATOM 12832 N N . ILE B 2 358 ? 138.334 79.112 120.786 1.00 139.97 358 ILE B N 1
ATOM 12833 C CA . ILE B 2 358 ? 137.641 78.078 120.013 1.00 139.97 358 ILE B CA 1
ATOM 12834 C C . ILE B 2 358 ? 136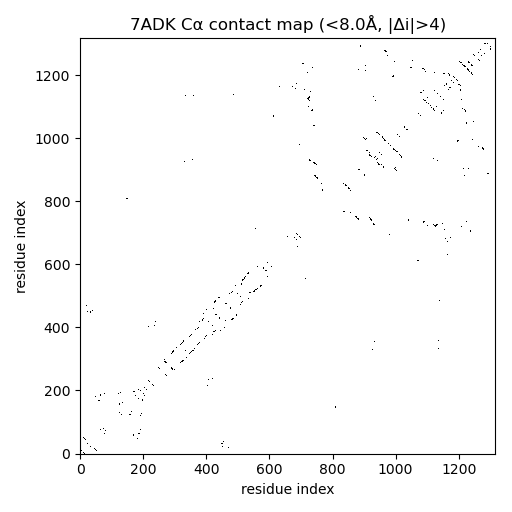.741 78.741 118.957 1.00 139.97 358 ILE B C 1
ATOM 12835 O O . ILE B 2 358 ? 136.701 78.286 117.822 1.00 139.97 358 ILE B O 1
ATOM 12851 N N . SER B 2 359 ? 136.082 79.860 119.274 1.00 142.03 359 SER B N 1
ATOM 12852 C CA . SER B 2 359 ? 135.335 80.657 118.283 1.00 142.03 359 SER B CA 1
ATOM 12853 C C . SER B 2 359 ? 136.252 81.412 117.307 1.00 142.03 359 SER B C 1
ATOM 12854 O O . SER B 2 359 ? 135.843 81.737 116.200 1.00 142.03 359 SER B O 1
ATOM 12862 N N . GLN B 2 360 ? 137.529 81.617 117.641 1.00 143.63 360 GLN B N 1
ATOM 12863 C CA . GLN B 2 360 ? 138.567 82.020 116.686 1.00 143.63 360 GLN B CA 1
ATOM 12864 C C . GLN B 2 360 ? 139.044 80.855 115.787 1.00 143.63 360 GLN B C 1
ATOM 12865 O O . GLN B 2 360 ? 140.031 80.991 115.069 1.00 143.63 360 GLN B O 1
ATOM 12879 N N . THR B 2 361 ? 138.324 79.729 115.729 1.00 147.26 361 THR B N 1
ATOM 12880 C CA . THR B 2 361 ? 138.365 78.828 114.557 1.00 147.26 361 THR B CA 1
ATOM 12881 C C . THR B 2 361 ? 137.536 79.353 113.380 1.00 147.26 361 THR B C 1
ATOM 12882 O O . THR B 2 361 ? 137.644 78.797 112.290 1.00 147.26 361 THR B O 1
ATOM 12893 N N . GLN B 2 362 ? 136.760 80.434 113.549 1.00 151.24 362 GLN B N 1
ATOM 12894 C CA . GLN B 2 362 ? 136.029 81.065 112.448 1.00 151.24 362 GLN B CA 1
ATOM 12895 C C . GLN B 2 362 ? 136.926 81.528 111.278 1.00 151.24 362 GLN B C 1
ATOM 12896 O O . GLN B 2 362 ? 136.528 81.258 110.143 1.00 151.24 362 GLN B O 1
ATOM 12910 N N . PRO B 2 363 ? 138.158 82.067 111.463 1.00 151.57 363 PRO B N 1
ATOM 12911 C CA . PRO B 2 363 ? 139.122 82.141 110.369 1.00 151.57 363 PRO B CA 1
ATOM 12912 C C . PRO B 2 363 ? 139.587 80.753 109.909 1.00 151.57 363 PRO B C 1
ATOM 12913 O O . PRO B 2 363 ? 139.483 80.416 108.738 1.00 151.57 363 PRO B O 1
ATOM 12924 N N . ASP B 2 364 ? 140.095 79.916 110.808 1.00 152.94 364 ASP B N 1
ATOM 12925 C CA . ASP B 2 364 ? 140.912 78.766 110.411 1.00 152.94 364 ASP B CA 1
ATOM 12926 C C . ASP B 2 364 ? 140.131 77.615 109.770 1.00 152.94 364 ASP B C 1
ATOM 12927 O O . ASP B 2 364 ? 140.461 77.237 108.647 1.00 152.94 364 ASP B O 1
ATOM 12936 N N . LYS B 2 365 ? 139.068 77.082 110.388 1.00 150.52 365 LYS B N 1
ATOM 12937 C CA . LYS B 2 365 ? 138.349 75.926 109.809 1.00 150.52 365 LYS B CA 1
ATOM 12938 C C . LYS B 2 365 ? 137.559 76.279 108.542 1.00 150.52 365 LYS B C 1
ATOM 12939 O O . LYS B 2 365 ? 137.221 75.397 107.757 1.00 150.52 365 LYS B O 1
ATOM 12958 N N . THR B 2 366 ? 137.305 77.571 108.318 1.00 152.62 366 THR B N 1
ATOM 12959 C CA . THR B 2 366 ? 136.702 78.100 107.086 1.00 152.62 366 THR B CA 1
ATOM 12960 C C . THR B 2 366 ? 137.749 78.548 106.055 1.00 152.62 366 THR B C 1
ATOM 12961 O O . THR B 2 366 ? 137.412 78.722 104.889 1.00 152.62 366 THR B O 1
ATOM 12972 N N . THR B 2 367 ? 139.027 78.713 106.420 1.00 154.39 367 THR B N 1
ATOM 12973 C CA . THR B 2 367 ? 140.113 79.057 105.480 1.00 154.39 367 THR B CA 1
ATOM 12974 C C . THR B 2 367 ? 140.319 77.933 104.480 1.00 154.39 367 THR B C 1
ATOM 12975 O O . THR B 2 367 ? 140.383 78.198 103.287 1.00 154.39 367 THR B O 1
ATOM 12986 N N . ILE B 2 368 ? 140.332 76.678 104.928 1.00 153.76 368 ILE B N 1
ATOM 12987 C CA . ILE B 2 368 ? 140.414 75.528 104.015 1.00 153.76 368 ILE B CA 1
ATOM 12988 C C . ILE B 2 368 ? 139.217 75.440 103.051 1.00 153.76 368 ILE B C 1
ATOM 12989 O O . ILE B 2 368 ? 139.400 75.198 101.862 1.00 153.76 368 ILE B O 1
ATOM 13005 N N . LEU B 2 369 ? 137.995 75.710 103.511 1.00 154.30 369 LEU B N 1
ATOM 13006 C CA . LEU B 2 369 ? 136.799 75.692 102.663 1.00 154.30 369 LEU B CA 1
ATOM 13007 C C . LEU B 2 369 ? 136.810 76.859 101.668 1.00 154.30 369 LEU B C 1
ATOM 13008 O O . LEU B 2 369 ? 136.559 76.687 100.477 1.00 154.30 369 LEU B O 1
ATOM 13024 N N . SER B 2 370 ? 137.187 78.047 102.137 1.00 156.46 370 SER B N 1
ATOM 13025 C CA . SER B 2 370 ? 137.334 79.246 101.310 1.00 156.46 370 SER B CA 1
ATOM 13026 C C . SER B 2 370 ? 138.579 79.241 100.411 1.00 156.46 370 SER B C 1
ATOM 13027 O O . SER B 2 370 ? 138.721 80.131 99.594 1.00 156.46 370 SER B O 1
ATOM 13035 N N . ASN B 2 371 ? 139.450 78.238 100.487 1.00 156.17 371 ASN B N 1
ATOM 13036 C CA . ASN B 2 371 ? 140.534 77.986 99.538 1.00 156.17 371 ASN B CA 1
ATOM 13037 C C . ASN B 2 371 ? 140.271 76.781 98.616 1.00 156.17 371 ASN B C 1
ATOM 13038 O O . ASN B 2 371 ? 140.523 76.888 97.418 1.00 156.17 371 ASN B O 1
ATOM 13049 N N . LEU B 2 372 ? 139.671 75.679 99.080 1.00 158.54 372 LEU B N 1
ATOM 13050 C CA . LEU B 2 372 ? 139.245 74.600 98.172 1.00 158.54 372 LEU B CA 1
ATOM 13051 C C . LEU B 2 372 ? 138.197 75.082 97.159 1.00 158.54 372 LEU B C 1
ATOM 13052 O O . LEU B 2 372 ? 138.216 74.648 96.009 1.00 158.54 372 LEU B O 1
ATOM 13068 N N . ASN B 2 373 ? 137.337 76.034 97.532 1.00 162.89 373 ASN B N 1
ATOM 13069 C CA . ASN B 2 373 ? 136.379 76.630 96.594 1.00 162.89 373 ASN B CA 1
ATOM 13070 C C . ASN B 2 373 ? 137.050 77.475 95.482 1.00 162.89 373 ASN B C 1
ATOM 13071 O O . ASN B 2 373 ? 136.418 77.753 94.465 1.00 162.89 373 ASN B O 1
ATOM 13082 N N . GLN B 2 374 ? 138.327 77.846 95.640 1.00 161.19 374 GLN B N 1
ATOM 13083 C CA . GLN B 2 374 ? 139.145 78.567 94.655 1.00 161.19 374 GLN B CA 1
ATOM 13084 C C . GLN B 2 374 ? 139.709 77.639 93.568 1.00 161.19 374 GLN B C 1
ATOM 13085 O O . GLN B 2 374 ? 139.652 77.956 92.383 1.00 161.19 374 GLN B O 1
ATOM 13099 N N . LYS B 2 375 ? 140.294 76.506 93.974 1.00 162.88 375 LYS B N 1
ATOM 13100 C CA . LYS B 2 375 ? 141.278 75.795 93.147 1.00 162.88 375 LYS B CA 1
ATOM 13101 C C . LYS B 2 375 ? 140.740 75.203 91.839 1.00 162.88 375 LYS B C 1
ATOM 13102 O O . LYS B 2 375 ? 141.376 75.415 90.808 1.00 162.88 375 LYS B O 1
ATOM 13121 N N . LYS B 2 376 ? 139.604 74.498 91.837 1.00 164.95 376 LYS B N 1
ATOM 13122 C CA . LYS B 2 376 ? 139.215 73.700 90.671 1.00 164.95 376 LYS B CA 1
ATOM 13123 C C . LYS B 2 376 ? 138.824 74.563 89.461 1.00 164.95 376 LYS B C 1
ATOM 13124 O O . LYS B 2 376 ? 139.423 74.448 88.389 1.00 164.95 376 LYS B O 1
ATOM 13128 N N . SER B 2 377 ? 137.869 75.485 89.645 1.00 164.24 377 SER B N 1
ATOM 13129 C CA . SER B 2 377 ? 137.460 76.515 88.674 1.00 164.24 377 SER B CA 1
ATOM 13130 C C . SER B 2 377 ? 137.128 75.983 87.265 1.00 164.24 377 SER B C 1
ATOM 13131 O O . SER B 2 377 ? 137.357 76.662 86.262 1.00 164.24 377 SER B O 1
ATOM 13139 N N . LYS B 2 378 ? 136.583 74.769 87.170 1.00 161.67 378 LYS B N 1
ATOM 13140 C CA . LYS B 2 378 ? 136.196 74.137 85.904 1.00 161.67 378 LYS B CA 1
ATOM 13141 C C . LYS B 2 378 ? 134.883 74.686 85.327 1.00 161.67 378 LYS B C 1
ATOM 13142 O O . LYS B 2 378 ? 134.779 74.931 84.124 1.00 161.67 378 LYS B O 1
ATOM 13146 N N . ILE B 2 379 ? 133.899 74.955 86.192 1.00 163.42 379 ILE B N 1
ATOM 13147 C CA . ILE B 2 379 ? 132.585 75.515 85.821 1.00 163.42 379 ILE B CA 1
ATOM 13148 C C . ILE B 2 379 ? 132.042 76.537 86.834 1.00 163.42 379 ILE B C 1
ATOM 13149 O O . ILE B 2 379 ? 131.247 77.403 86.483 1.00 163.42 379 ILE B O 1
ATOM 13165 N N . GLU B 2 380 ? 132.522 76.502 88.074 1.00 165.65 380 GLU B N 1
ATOM 13166 C CA . GLU B 2 380 ? 132.244 77.431 89.171 1.00 165.65 380 GLU B CA 1
ATOM 13167 C C . GLU B 2 380 ? 132.923 78.808 88.993 1.00 165.65 380 GLU B C 1
ATOM 13168 O O . GLU B 2 380 ? 133.456 79.398 89.925 1.00 165.65 380 GLU B O 1
ATOM 13180 N N . SER B 2 381 ? 132.960 79.335 87.772 1.00 168.66 381 SER B N 1
ATOM 13181 C CA . SER B 2 381 ? 133.887 80.364 87.268 1.00 168.66 381 SER B CA 1
ATOM 13182 C C . SER B 2 381 ? 133.758 81.792 87.845 1.00 168.66 381 SER B C 1
ATOM 13183 O O . SER B 2 381 ? 134.368 82.724 87.325 1.00 168.66 381 SER B O 1
ATOM 13191 N N . GLU B 2 382 ? 132.985 82.003 88.912 1.00 169.97 382 GLU B N 1
ATOM 13192 C CA . GLU B 2 382 ? 132.837 83.286 89.619 1.00 169.97 382 GLU B CA 1
ATOM 13193 C C . GLU B 2 382 ? 132.700 83.104 91.134 1.00 169.97 382 GLU B C 1
ATOM 13194 O O . GLU B 2 382 ? 132.333 82.035 91.613 1.00 169.97 382 GLU B O 1
ATOM 13206 N N . TYR B 2 383 ? 132.974 84.169 91.889 1.00 174.56 383 TYR B N 1
ATOM 13207 C CA . TYR B 2 383 ? 132.856 84.177 93.346 1.00 174.56 383 TYR B CA 1
ATOM 13208 C C . TYR B 2 383 ? 131.451 83.791 93.836 1.00 174.56 383 TYR B C 1
ATOM 13209 O O . TYR B 2 383 ? 130.442 84.254 93.305 1.00 174.56 383 TYR B O 1
ATOM 13227 N N . GLN B 2 384 ? 131.384 82.981 94.892 1.00 179.53 384 GLN B N 1
ATOM 13228 C CA . GLN B 2 384 ? 130.172 82.767 95.668 1.00 179.53 384 GLN B CA 1
ATOM 13229 C C . GLN B 2 384 ? 129.917 83.985 96.573 1.00 179.53 384 GLN B C 1
ATOM 13230 O O . GLN B 2 384 ? 130.437 84.066 97.685 1.00 179.53 384 GLN B O 1
ATOM 13234 N N . LYS B 2 385 ? 129.211 84.994 96.053 1.00 186.69 385 LYS B N 1
ATOM 13235 C CA . LYS B 2 385 ? 128.870 86.229 96.761 1.00 186.69 385 LYS B CA 1
ATOM 13236 C C . LYS B 2 385 ? 127.764 87.051 96.076 1.00 186.69 385 LYS B C 1
ATOM 13237 O O . LYS B 2 385 ? 127.831 87.312 94.872 1.00 186.69 385 LYS B O 1
ATOM 13241 N N . GLU B 2 386 ? 126.765 87.489 96.840 1.00 197.13 386 GLU B N 1
ATOM 13242 C CA . GLU B 2 386 ? 125.558 88.168 96.353 1.00 197.13 386 GLU B CA 1
ATOM 13243 C C . GLU B 2 386 ? 125.722 89.699 96.239 1.00 197.13 386 GLU B C 1
ATOM 13244 O O . GLU B 2 386 ? 125.631 90.243 95.142 1.00 197.13 386 GLU B O 1
ATOM 13256 N N . LEU B 2 387 ? 125.999 90.397 97.339 1.00 204.66 387 LEU B N 1
ATOM 13257 C CA . LEU B 2 387 ? 126.043 91.863 97.419 1.00 204.66 387 LEU B CA 1
ATOM 13258 C C . LEU B 2 387 ? 127.090 92.373 98.426 1.00 204.66 387 LEU B C 1
ATOM 13259 O O . LEU B 2 387 ? 127.679 91.588 99.163 1.00 204.66 387 LEU B O 1
ATOM 13263 N N . SER B 2 388 ? 127.371 93.680 98.431 1.00 214.14 388 SER B N 1
ATOM 13264 C CA . SER B 2 388 ? 128.194 94.341 99.452 1.00 214.14 388 SER B CA 1
ATOM 13265 C C . SER B 2 388 ? 127.876 95.838 99.577 1.00 214.14 388 SER B C 1
ATOM 13266 O O . SER B 2 388 ? 127.647 96.503 98.569 1.00 214.14 388 SER B O 1
ATOM 13274 N N . THR B 2 389 ? 127.928 96.381 100.797 1.00 218.02 389 THR B N 1
ATOM 13275 C CA . THR B 2 389 ? 127.919 97.833 101.088 1.00 218.02 389 THR B CA 1
ATOM 13276 C C . THR B 2 389 ? 128.915 98.155 102.214 1.00 218.02 389 THR B C 1
ATOM 13277 O O . THR B 2 389 ? 129.534 97.249 102.775 1.00 218.02 389 THR B O 1
ATOM 13288 N N . ILE B 2 390 ? 129.069 99.434 102.586 1.00 216.01 390 ILE B N 1
ATOM 13289 C CA . ILE B 2 390 ? 129.879 99.847 103.751 1.00 216.01 390 ILE B CA 1
ATOM 13290 C C . ILE B 2 390 ? 129.423 99.165 105.059 1.00 216.01 390 ILE B C 1
ATOM 13291 O O . ILE B 2 390 ? 130.263 98.833 105.891 1.00 216.01 390 ILE B O 1
ATOM 13307 N N . SER B 2 391 ? 128.121 98.913 105.233 1.00 217.47 391 SER B N 1
ATOM 13308 C CA . SER B 2 391 ? 127.527 98.416 106.483 1.00 217.47 391 SER B CA 1
ATOM 13309 C C . SER B 2 391 ? 126.616 97.198 106.267 1.00 217.47 391 SER B C 1
ATOM 13310 O O . SER B 2 391 ? 127.026 96.075 106.556 1.00 217.47 391 SER B O 1
ATOM 13318 N N . LYS B 2 392 ? 125.403 97.388 105.740 1.00 219.07 392 LYS B N 1
ATOM 13319 C CA . LYS B 2 392 ? 124.394 96.339 105.499 1.00 219.07 392 LYS B CA 1
ATOM 13320 C C . LYS B 2 392 ? 124.643 95.534 104.208 1.00 219.07 392 LYS B C 1
ATOM 13321 O O . LYS B 2 392 ? 125.523 95.856 103.413 1.00 219.07 392 LYS B O 1
ATOM 13340 N N . LEU B 2 393 ? 123.836 94.500 103.978 1.00 219.66 393 LEU B N 1
ATOM 13341 C CA . LEU B 2 393 ? 123.733 93.757 102.715 1.00 219.66 393 LEU B CA 1
ATOM 13342 C C . LEU B 2 393 ? 125.066 93.148 102.214 1.00 219.66 393 LEU B C 1
ATOM 13343 O O . LEU B 2 393 ? 125.334 93.057 101.022 1.00 219.66 393 LEU B O 1
ATOM 13359 N N . ASN B 2 394 ? 125.908 92.710 103.151 1.00 215.35 394 ASN B N 1
ATOM 13360 C CA . ASN B 2 394 ? 127.186 92.025 102.917 1.00 215.35 394 ASN B CA 1
ATOM 13361 C C . ASN B 2 394 ? 127.085 90.475 102.930 1.00 215.35 394 ASN B C 1
ATOM 13362 O O . ASN B 2 394 ? 128.107 89.795 103.030 1.00 215.35 394 ASN B O 1
ATOM 13373 N N . LYS B 2 395 ? 125.877 89.885 102.864 1.00 204.20 395 LYS B N 1
ATOM 13374 C CA . LYS B 2 395 ? 125.662 88.418 102.890 1.00 204.20 395 LYS B CA 1
ATOM 13375 C C . LYS B 2 395 ? 126.272 87.737 101.653 1.00 204.20 395 LYS B C 1
ATOM 13376 O O . LYS B 2 395 ? 126.088 88.217 100.536 1.00 204.20 395 LYS B O 1
ATOM 13395 N N . ASP B 2 396 ? 126.961 86.610 101.843 1.00 194.70 396 ASP B N 1
ATOM 13396 C CA . ASP B 2 396 ? 127.582 85.797 100.783 1.00 194.70 396 ASP B CA 1
ATOM 13397 C C . ASP B 2 396 ? 127.391 84.295 101.057 1.00 194.70 396 ASP B C 1
ATOM 13398 O O . ASP B 2 396 ? 127.919 83.782 102.043 1.00 194.70 396 ASP B O 1
ATOM 13407 N N . SER B 2 397 ? 126.681 83.577 100.188 1.00 191.32 397 SER B N 1
ATOM 13408 C CA . SER B 2 397 ? 126.420 82.138 100.345 1.00 191.32 397 SER B CA 1
ATOM 13409 C C . SER B 2 397 ? 126.062 81.374 99.051 1.00 191.32 397 SER B C 1
ATOM 13410 O O . SER B 2 397 ? 125.916 80.153 99.112 1.00 191.32 397 SER B O 1
ATOM 13418 N N . LEU B 2 398 ? 125.895 82.025 97.889 1.00 179.67 398 LEU B N 1
ATOM 13419 C CA . LEU B 2 398 ? 125.382 81.384 96.659 1.00 179.67 398 LEU B CA 1
ATOM 13420 C C . LEU B 2 398 ? 126.209 80.175 96.197 1.00 179.67 398 LEU B C 1
ATOM 13421 O O . LEU B 2 398 ? 127.440 80.189 96.270 1.00 179.67 398 LEU B O 1
ATOM 13437 N N . LYS B 2 399 ? 125.524 79.136 95.704 1.00 162.24 399 LYS B N 1
ATOM 13438 C CA . LYS B 2 399 ? 126.124 77.917 95.135 1.00 162.24 399 LYS B CA 1
ATOM 13439 C C . LYS B 2 399 ? 126.614 78.087 93.691 1.00 162.24 399 LYS B C 1
ATOM 13440 O O . LYS B 2 399 ? 126.403 79.105 93.042 1.00 162.24 399 LYS B O 1
ATOM 13459 N N . GLU B 2 400 ? 127.327 77.091 93.190 1.00 158.47 400 GLU B N 1
ATOM 13460 C CA . GLU B 2 400 ? 127.952 77.063 91.866 1.00 158.47 400 GLU B CA 1
ATOM 13461 C C . GLU B 2 400 ? 127.807 75.671 91.218 1.00 158.47 400 GLU B C 1
ATOM 13462 O O . GLU B 2 400 ? 127.377 74.729 91.867 1.00 158.47 400 GLU B O 1
ATOM 13474 N N . TRP B 2 401 ? 128.142 75.545 89.934 1.00 155.19 401 TRP B N 1
ATOM 13475 C CA . TRP B 2 401 ? 127.755 74.451 89.032 1.00 155.19 401 TRP B CA 1
ATOM 13476 C C . TRP B 2 401 ? 126.240 74.415 88.821 1.00 155.19 401 TRP B C 1
ATOM 13477 O O . TRP B 2 401 ? 125.483 73.710 89.476 1.00 155.19 401 TRP B O 1
ATOM 13498 N N . GLN B 2 402 ? 125.801 75.251 87.875 1.00 151.41 402 GLN B N 1
ATOM 13499 C CA . GLN B 2 402 ? 124.394 75.614 87.726 1.00 151.41 402 GLN B CA 1
ATOM 13500 C C . GLN B 2 402 ? 123.462 74.443 87.438 1.00 151.41 402 GLN B C 1
ATOM 13501 O O . GLN B 2 402 ? 122.336 74.484 87.889 1.00 151.41 402 GLN B O 1
ATOM 13515 N N . ARG B 2 403 ? 123.892 73.377 86.764 1.00 150.77 403 ARG B N 1
ATOM 13516 C CA . ARG B 2 403 ? 123.040 72.205 86.511 1.00 150.77 403 ARG B CA 1
ATOM 13517 C C . ARG B 2 403 ? 122.756 71.372 87.776 1.00 150.77 403 ARG B C 1
ATOM 13518 O O . ARG B 2 403 ? 121.750 70.673 87.814 1.00 150.77 403 ARG B O 1
ATOM 13539 N N . LYS B 2 404 ? 123.575 71.490 88.835 1.00 149.81 404 LYS B N 1
ATOM 13540 C CA . LYS B 2 404 ? 123.269 71.000 90.197 1.00 149.81 404 LYS B CA 1
ATOM 13541 C C . LYS B 2 404 ? 122.349 71.971 90.953 1.00 149.81 404 LYS B C 1
ATOM 13542 O O . LYS B 2 404 ? 121.463 71.538 91.682 1.00 149.81 404 LYS B O 1
ATOM 13561 N N . GLU B 2 405 ? 122.500 73.275 90.752 1.00 146.24 405 GLU B N 1
ATOM 13562 C CA . GLU B 2 405 ? 121.562 74.267 91.295 1.00 146.24 405 GLU B CA 1
ATOM 13563 C C . GLU B 2 405 ? 120.164 74.128 90.650 1.00 146.24 405 GLU B C 1
ATOM 13564 O O . GLU B 2 405 ? 119.161 74.101 91.354 1.00 146.24 405 GLU B O 1
ATOM 13576 N N . ILE B 2 406 ? 120.092 73.888 89.338 1.00 144.34 406 ILE B N 1
ATOM 13577 C CA . ILE B 2 406 ? 118.857 73.582 88.594 1.00 144.34 406 ILE B CA 1
ATOM 13578 C C . ILE B 2 406 ? 118.234 72.262 89.056 1.00 144.34 406 ILE B C 1
ATOM 13579 O O . ILE B 2 406 ? 117.015 72.153 89.114 1.00 144.34 406 ILE B O 1
ATOM 13595 N N . GLU B 2 407 ? 119.031 71.271 89.449 1.00 140.71 407 GLU B N 1
ATOM 13596 C CA . GLU B 2 407 ? 118.520 70.028 90.043 1.00 140.71 407 GLU B CA 1
ATOM 13597 C C . GLU B 2 407 ? 117.854 70.294 91.406 1.00 140.71 407 GLU B C 1
ATOM 13598 O O . GLU B 2 407 ? 116.822 69.697 91.704 1.00 140.71 407 GLU B O 1
ATOM 13610 N N . LYS B 2 408 ? 118.383 71.232 92.206 1.00 136.47 408 LYS B N 1
ATOM 13611 C CA . LYS B 2 408 ? 117.736 71.715 93.432 1.00 136.47 408 LYS B CA 1
ATOM 13612 C C . LYS B 2 408 ? 116.464 72.512 93.127 1.00 136.47 408 LYS B C 1
ATOM 13613 O O . LYS B 2 408 ? 115.426 72.237 93.717 1.00 136.47 408 LYS B O 1
ATOM 13632 N N . TYR B 2 409 ? 116.499 73.454 92.190 1.00 135.14 409 TYR B N 1
ATOM 13633 C CA . TYR B 2 409 ? 115.312 74.211 91.769 1.00 135.14 409 TYR B CA 1
ATOM 13634 C C . TYR B 2 409 ? 114.184 73.307 91.272 1.00 135.14 409 TYR B C 1
ATOM 13635 O O . TYR B 2 409 ? 113.048 73.453 91.707 1.00 135.14 409 TYR B O 1
ATOM 13653 N N . ASN B 2 410 ? 114.481 72.338 90.417 1.00 134.57 410 ASN B N 1
ATOM 13654 C CA . ASN B 2 410 ? 113.474 71.443 89.877 1.00 134.57 410 ASN B CA 1
ATOM 13655 C C . ASN B 2 410 ? 112.867 70.500 90.939 1.00 134.57 410 ASN B C 1
ATOM 13656 O O . ASN B 2 410 ? 111.747 70.045 90.726 1.00 134.57 410 ASN B O 1
ATOM 13667 N N . GLU B 2 411 ? 113.512 70.252 92.096 1.00 134.49 411 GLU B N 1
ATOM 13668 C CA . GLU B 2 411 ? 112.853 69.603 93.240 1.00 134.49 411 GLU B CA 1
ATOM 13669 C C . GLU B 2 411 ? 112.145 70.590 94.185 1.00 134.49 411 GLU B C 1
ATOM 13670 O O . GLU B 2 411 ? 111.077 70.249 94.694 1.00 134.49 411 GLU B O 1
ATOM 13682 N N . LYS B 2 412 ? 112.627 71.831 94.349 1.00 125.92 412 LYS B N 1
ATOM 13683 C CA . LYS B 2 412 ? 111.884 72.874 95.082 1.00 125.92 412 LYS B CA 1
ATOM 13684 C C . LYS B 2 412 ? 110.578 73.248 94.371 1.00 125.92 412 LYS B C 1
ATOM 13685 O O . LYS B 2 412 ? 109.558 73.437 95.019 1.00 125.92 412 LYS B O 1
ATOM 13704 N N . LYS B 2 413 ? 110.570 73.241 93.036 1.00 123.98 413 LYS B N 1
ATOM 13705 C CA . LYS B 2 413 ? 109.396 73.395 92.154 1.00 123.98 413 LYS B CA 1
ATOM 13706 C C . LYS B 2 413 ? 108.300 72.337 92.395 1.00 123.98 413 LYS B C 1
ATOM 13707 O O . LYS B 2 413 ? 107.153 72.567 92.026 1.00 123.98 413 LYS B O 1
ATOM 13726 N N . LYS B 2 414 ? 108.610 71.199 93.033 1.00 123.09 414 LYS B N 1
ATOM 13727 C CA . LYS B 2 414 ? 107.628 70.148 93.370 1.00 123.09 414 LYS B CA 1
ATOM 13728 C C . LYS B 2 414 ? 106.985 70.310 94.754 1.00 123.09 414 LYS B C 1
ATOM 13729 O O . LYS B 2 414 ? 106.064 69.560 95.070 1.00 123.09 414 LYS B O 1
ATOM 13748 N N . GLU B 2 415 ? 107.427 71.249 95.599 1.00 115.53 415 GLU B N 1
ATOM 13749 C CA . GLU B 2 415 ? 106.768 71.555 96.880 1.00 115.53 415 GLU B CA 1
ATOM 13750 C C . GLU B 2 415 ? 105.926 72.836 96.786 1.00 115.53 415 GLU B C 1
ATOM 13751 O O . GLU B 2 415 ? 106.396 73.897 96.386 1.00 115.53 415 GLU B O 1
ATOM 13763 N N . LYS B 2 416 ? 104.659 72.751 97.188 1.00 108.15 416 LYS B N 1
ATOM 13764 C CA . LYS B 2 416 ? 103.658 73.822 97.067 1.00 108.15 416 LYS B CA 1
ATOM 13765 C C . LYS B 2 416 ? 103.683 74.764 98.279 1.00 108.15 416 LYS B C 1
ATOM 13766 O O . LYS B 2 416 ? 102.673 75.017 98.931 1.00 108.15 416 LYS B O 1
ATOM 13785 N N . THR B 2 417 ? 104.888 75.205 98.619 1.00 101.21 417 THR B N 1
ATOM 13786 C CA . THR B 2 417 ? 105.219 75.958 99.832 1.00 101.21 417 THR B CA 1
ATOM 13787 C C . THR B 2 417 ? 105.031 77.463 99.647 1.00 101.21 417 THR B C 1
ATOM 13788 O O . THR B 2 417 ? 104.168 78.061 100.289 1.00 101.21 417 THR B O 1
ATOM 13799 N N . PHE B 2 418 ? 105.823 78.072 98.763 1.00 92.83 418 PHE B N 1
ATOM 13800 C CA . PHE B 2 418 ? 105.746 79.484 98.393 1.00 92.83 418 PHE B CA 1
ATOM 13801 C C . PHE B 2 418 ? 104.852 79.699 97.172 1.00 92.83 418 PHE B C 1
ATOM 13802 O O . PHE B 2 418 ? 104.533 78.766 96.436 1.00 92.83 418 PHE B O 1
ATOM 13819 N N . GLN B 2 419 ? 104.465 80.957 96.956 1.00 84.15 419 GLN B N 1
ATOM 13820 C CA . GLN B 2 419 ? 103.651 81.407 95.830 1.00 84.15 419 GLN B CA 1
ATOM 13821 C C . GLN B 2 419 ? 104.214 82.700 95.221 1.00 84.15 419 GLN B C 1
ATOM 13822 O O . GLN B 2 419 ? 104.701 83.568 95.944 1.00 84.15 419 GLN B O 1
ATOM 13836 N N . ILE B 2 420 ? 104.096 82.858 93.901 1.00 79.92 420 ILE B N 1
ATOM 13837 C CA . ILE B 2 420 ? 104.505 84.056 93.162 1.00 79.92 420 ILE B CA 1
ATOM 13838 C C . ILE B 2 420 ? 103.386 84.512 92.220 1.00 79.92 420 ILE B C 1
ATOM 13839 O O . ILE B 2 420 ? 102.486 83.739 91.880 1.00 79.92 420 ILE B O 1
ATOM 13855 N N . SER B 2 421 ? 103.379 85.806 91.882 1.00 74.92 421 SER B N 1
ATOM 13856 C CA . SER B 2 421 ? 102.350 86.438 91.039 1.00 74.92 421 SER B CA 1
ATOM 13857 C C . SER B 2 421 ? 102.931 86.971 89.731 1.00 74.92 421 SER B C 1
ATOM 13858 O O . SER B 2 421 ? 103.871 87.768 89.740 1.00 74.92 421 SER B O 1
ATOM 13866 N N . GLU B 2 422 ? 102.323 86.636 88.598 1.00 67.25 422 GLU B N 1
ATOM 13867 C CA . GLU B 2 422 ? 102.343 87.552 87.460 1.00 67.25 422 GLU B CA 1
ATOM 13868 C C . GLU B 2 422 ? 101.353 88.689 87.763 1.00 67.25 422 GLU B C 1
ATOM 13869 O O . GLU B 2 422 ? 100.240 88.416 88.216 1.00 67.25 422 GLU B O 1
ATOM 13881 N N . SER B 2 423 ? 101.719 89.954 87.566 1.00 57.55 423 SER B N 1
ATOM 13882 C CA . SER B 2 423 ? 100.786 91.066 87.743 1.00 57.55 423 SER B CA 1
ATOM 13883 C C . SER B 2 423 ? 101.029 92.203 86.758 1.00 57.55 423 SER B C 1
ATOM 13884 O O . SER B 2 423 ? 102.164 92.591 86.470 1.00 57.55 423 SER B O 1
ATOM 13892 N N . GLY B 2 424 ? 99.940 92.766 86.252 1.00 54.23 424 GLY B N 1
ATOM 13893 C CA . GLY B 2 424 ? 99.958 93.741 85.167 1.00 54.23 424 GLY B CA 1
ATOM 13894 C C . GLY B 2 424 ? 98.734 94.634 85.200 1.00 54.23 424 GLY B C 1
ATOM 13895 O O . GLY B 2 424 ? 98.214 94.951 86.276 1.00 54.23 424 GLY B O 1
ATOM 13899 N N . THR B 2 425 ? 98.287 95.129 84.055 1.00 52.11 425 THR B N 1
ATOM 13900 C CA . THR B 2 425 ? 97.087 95.952 84.005 1.00 52.11 425 THR B CA 1
ATOM 13901 C C . THR B 2 425 ? 96.262 95.653 82.752 1.00 52.11 425 THR B C 1
ATOM 13902 O O . THR B 2 425 ? 96.781 95.174 81.738 1.00 52.11 425 THR B O 1
ATOM 13913 N N . MET B 2 426 ? 94.964 95.896 82.829 1.00 55.15 426 MET B N 1
ATOM 13914 C CA . MET B 2 426 ? 94.015 95.733 81.736 1.00 55.15 426 MET B CA 1
ATOM 13915 C C . MET B 2 426 ? 93.019 96.888 81.678 1.00 55.15 426 MET B C 1
ATOM 13916 O O . MET B 2 426 ? 92.820 97.610 82.649 1.00 55.15 426 MET B O 1
ATOM 13930 N N . TRP B 2 427 ? 92.344 97.021 80.552 1.00 52.94 427 TRP B N 1
ATOM 13931 C CA . TRP B 2 427 ? 91.102 97.766 80.447 1.00 52.94 427 TRP B CA 1
ATOM 13932 C C . TRP B 2 427 ? 89.993 96.900 79.893 1.00 52.94 427 TRP B C 1
ATOM 13933 O O . TRP B 2 427 ? 90.222 95.980 79.106 1.00 52.94 427 TRP B O 1
ATOM 13954 N N . ILE B 2 428 ? 88.777 97.169 80.326 1.00 55.59 428 ILE B N 1
ATOM 13955 C CA . ILE B 2 428 ? 87.568 96.600 79.749 1.00 55.59 428 ILE B CA 1
ATOM 13956 C C . ILE B 2 428 ? 87.394 97.194 78.341 1.00 55.59 428 ILE B C 1
ATOM 13957 O O . ILE B 2 428 ? 87.373 98.415 78.180 1.00 55.59 428 ILE B O 1
ATOM 13973 N N . MET B 2 429 ? 87.294 96.353 77.309 1.00 64.77 429 MET B N 1
ATOM 13974 C CA . MET B 2 429 ? 87.073 96.826 75.947 1.00 64.77 429 MET B CA 1
ATOM 13975 C C . MET B 2 429 ? 85.731 96.395 75.371 1.00 64.77 429 MET B C 1
ATOM 13976 O O . MET B 2 429 ? 85.101 97.171 74.665 1.00 64.77 429 MET B O 1
ATOM 13990 N N . ASP B 2 430 ? 85.242 95.199 75.685 1.00 64.27 430 ASP B N 1
ATOM 13991 C CA . ASP B 2 430 ? 84.085 94.621 75.007 1.00 64.27 430 ASP B CA 1
ATOM 13992 C C . ASP B 2 430 ? 83.329 93.616 75.892 1.00 64.27 430 ASP B C 1
ATOM 13993 O O . ASP B 2 430 ? 83.843 93.141 76.905 1.00 64.27 430 ASP B O 1
ATOM 14002 N N . TYR B 2 431 ? 82.106 93.275 75.495 1.00 68.15 431 TYR B N 1
ATOM 14003 C CA . TYR B 2 431 ? 81.351 92.139 76.015 1.00 68.15 431 TYR B CA 1
ATOM 14004 C C . TYR B 2 431 ? 80.505 91.474 74.925 1.00 68.15 431 TYR B C 1
ATOM 14005 O O . TYR B 2 431 ? 79.938 92.139 74.066 1.00 68.15 431 TYR B O 1
ATOM 14023 N N . LEU B 2 432 ? 80.390 90.152 74.993 1.00 74.89 432 LEU B N 1
ATOM 14024 C CA . LEU B 2 432 ? 79.539 89.366 74.108 1.00 74.89 432 LEU B CA 1
ATOM 14025 C C . LEU B 2 432 ? 78.081 89.673 74.444 1.00 74.89 432 LEU B C 1
ATOM 14026 O O . LEU B 2 432 ? 77.722 89.700 75.616 1.00 74.89 432 LEU B O 1
ATOM 14042 N N . ASP B 2 433 ? 77.243 89.946 73.452 1.00 88.06 433 ASP B N 1
ATOM 14043 C CA . ASP B 2 433 ? 75.894 90.467 73.671 1.00 88.06 433 ASP B CA 1
ATOM 14044 C C . ASP B 2 433 ? 74.808 89.467 73.238 1.00 88.06 433 ASP B C 1
ATOM 14045 O O . ASP B 2 433 ? 74.401 89.432 72.077 1.00 88.06 433 ASP B O 1
ATOM 14054 N N . GLU B 2 434 ? 74.349 88.623 74.167 1.00 95.97 434 GLU B N 1
ATOM 14055 C CA . GLU B 2 434 ? 73.305 87.614 73.915 1.00 95.97 434 GLU B CA 1
ATOM 14056 C C . GLU B 2 434 ? 71.877 88.168 74.111 1.00 95.97 434 GLU B C 1
ATOM 14057 O O . GLU B 2 434 ? 70.939 87.714 73.473 1.00 95.97 434 GLU B O 1
ATOM 14069 N N . ASN B 2 435 ? 71.697 89.122 75.017 1.00 98.31 435 ASN B N 1
ATOM 14070 C CA . ASN B 2 435 ? 70.432 89.504 75.655 1.00 98.31 435 ASN B CA 1
ATOM 14071 C C . ASN B 2 435 ? 70.016 90.959 75.364 1.00 98.31 435 ASN B C 1
ATOM 14072 O O . ASN B 2 435 ? 69.618 91.686 76.269 1.00 98.31 435 ASN B O 1
ATOM 14083 N N . ALA B 2 436 ? 70.135 91.414 74.118 1.00 97.99 436 ALA B N 1
ATOM 14084 C CA . ALA B 2 436 ? 69.770 92.770 73.687 1.00 97.99 436 ALA B CA 1
ATOM 14085 C C . ALA B 2 436 ? 70.420 93.895 74.530 1.00 97.99 436 ALA B C 1
ATOM 14086 O O . ALA B 2 436 ? 69.813 94.928 74.805 1.00 97.99 436 ALA B O 1
ATOM 14093 N N . GLY B 2 437 ? 71.645 93.674 74.998 1.00 94.26 437 GLY B N 1
ATOM 14094 C CA . GLY B 2 437 ? 72.429 94.557 75.858 1.00 94.26 437 GLY B CA 1
ATOM 14095 C C . GLY B 2 437 ? 71.990 94.647 77.323 1.00 94.26 437 GLY B C 1
ATOM 14096 O O . GLY B 2 437 ? 72.598 95.410 78.066 1.00 94.26 437 GLY B O 1
ATOM 14100 N N . LYS B 2 438 ? 70.952 93.919 77.761 1.00 92.85 438 LYS B N 1
ATOM 14101 C CA . LYS B 2 438 ? 70.286 94.121 79.064 1.00 92.85 438 LYS B CA 1
ATOM 14102 C C . LYS B 2 438 ? 71.159 93.782 80.280 1.00 92.85 438 LYS B C 1
ATOM 14103 O O . LYS B 2 438 ? 71.192 94.554 81.232 1.00 92.85 438 LYS B O 1
ATOM 14122 N N . ASN B 2 439 ? 71.825 92.631 80.281 1.00 87.32 439 ASN B N 1
ATOM 14123 C CA . ASN B 2 439 ? 72.557 92.092 81.438 1.00 87.32 439 ASN B CA 1
ATOM 14124 C C . ASN B 2 439 ? 73.694 91.137 81.002 1.00 87.32 439 ASN B C 1
ATOM 14125 O O . ASN B 2 439 ? 73.506 89.920 81.030 1.00 87.32 439 ASN B O 1
ATOM 14136 N N . PRO B 2 440 ? 74.865 91.652 80.570 1.00 73.75 440 PRO B N 1
ATOM 14137 C CA . PRO B 2 440 ? 75.980 90.843 80.069 1.00 73.75 440 PRO B CA 1
ATOM 14138 C C . PRO B 2 440 ? 76.803 90.186 81.181 1.00 73.75 440 PRO B C 1
ATOM 14139 O O . PRO B 2 440 ? 76.913 90.713 82.280 1.00 73.75 440 PRO B O 1
ATOM 14150 N N . THR B 2 441 ? 77.428 89.049 80.884 1.00 68.41 441 THR B N 1
ATOM 14151 C CA . THR B 2 441 ? 78.241 88.265 81.840 1.00 68.41 441 THR B CA 1
ATOM 14152 C C . THR B 2 441 ? 79.650 87.900 81.359 1.00 68.41 441 THR B C 1
ATOM 14153 O O . THR B 2 441 ? 80.498 87.540 82.174 1.00 68.41 441 THR B O 1
ATOM 14164 N N . LYS B 2 442 ? 79.936 88.016 80.058 1.00 64.19 442 LYS B N 1
ATOM 14165 C CA . LYS B 2 442 ? 81.175 87.559 79.422 1.00 64.19 442 LYS B CA 1
ATOM 14166 C C . LYS B 2 442 ? 81.909 88.724 78.767 1.00 64.19 442 LYS B C 1
ATOM 14167 O O . LYS B 2 442 ? 81.433 89.308 77.798 1.00 64.19 442 LYS B O 1
ATOM 14186 N N . PHE B 2 443 ? 83.055 89.076 79.340 1.00 62.54 443 PHE B N 1
ATOM 14187 C CA . PHE B 2 443 ? 83.772 90.333 79.109 1.00 62.54 443 PHE B CA 1
ATOM 14188 C C . PHE B 2 443 ? 85.171 90.099 78.551 1.00 62.54 443 PHE B C 1
ATOM 14189 O O . PHE B 2 443 ? 85.805 89.099 78.867 1.00 62.54 443 PHE B O 1
ATOM 14206 N N . TYR B 2 444 ? 85.654 91.045 77.745 1.00 61.56 444 TYR B N 1
ATOM 14207 C CA . TYR B 2 444 ? 86.945 91.022 77.074 1.00 61.56 444 TYR B CA 1
ATOM 14208 C C . TYR B 2 444 ? 87.769 92.228 77.481 1.00 61.56 444 TYR B C 1
ATOM 14209 O O . TYR B 2 444 ? 87.280 93.361 77.521 1.00 61.56 444 TYR B O 1
ATOM 14227 N N . PHE B 2 445 ? 89.014 91.960 77.852 1.00 51.80 445 PHE B N 1
ATOM 14228 C CA . PHE B 2 445 ? 89.942 92.915 78.431 1.00 51.80 445 PHE B CA 1
ATOM 14229 C C . PHE B 2 445 ? 91.209 93.037 77.565 1.00 51.80 445 PHE B C 1
ATOM 14230 O O . PHE B 2 445 ? 91.832 92.038 77.254 1.00 51.80 445 PHE B O 1
ATOM 14247 N N . GLY B 2 446 ? 91.577 94.255 77.167 1.00 54.14 446 GLY B N 1
ATOM 14248 C CA . GLY B 2 446 ? 92.824 94.541 76.489 1.00 54.14 446 GLY B CA 1
ATOM 14249 C C . GLY B 2 446 ? 93.965 94.618 77.479 1.00 54.14 446 GLY B C 1
ATOM 14250 O O . GLY B 2 446 ? 93.851 95.197 78.550 1.00 54.14 446 GLY B O 1
ATOM 14254 N N . THR B 2 447 ? 95.088 94.004 77.162 1.00 55.47 447 THR B N 1
ATOM 14255 C CA . THR B 2 447 ? 96.289 93.958 77.995 1.00 55.47 447 THR B CA 1
ATOM 14256 C C . THR B 2 447 ? 97.494 93.789 77.075 1.00 55.47 447 THR B C 1
ATOM 14257 O O . THR B 2 447 ? 97.358 93.951 75.858 1.00 55.47 447 THR B O 1
ATOM 14268 N N . ASN B 2 448 ? 98.657 93.420 77.595 1.00 58.43 448 ASN B N 1
ATOM 14269 C CA . ASN B 2 448 ? 99.805 93.037 76.782 1.00 58.43 448 ASN B CA 1
ATOM 14270 C C . ASN B 2 448 ? 100.230 91.575 76.955 1.00 58.43 448 ASN B C 1
ATOM 14271 O O . ASN B 2 448 ? 99.902 90.902 77.922 1.00 58.43 448 ASN B O 1
ATOM 14282 N N . SER B 2 449 ? 100.910 91.047 75.950 1.00 61.33 449 SER B N 1
ATOM 14283 C CA . SER B 2 449 ? 101.190 89.616 75.776 1.00 61.33 449 SER B CA 1
ATOM 14284 C C . SER B 2 449 ? 102.104 89.010 76.846 1.00 61.33 449 SER B C 1
ATOM 14285 O O . SER B 2 449 ? 101.826 87.922 77.343 1.00 61.33 449 SER B O 1
ATOM 14293 N N . HIS B 2 450 ? 103.128 89.723 77.315 1.00 61.26 450 HIS B N 1
ATOM 14294 C CA . HIS B 2 450 ? 103.907 89.222 78.449 1.00 61.26 450 HIS B CA 1
ATOM 14295 C C . HIS B 2 450 ? 103.164 89.240 79.797 1.00 61.26 450 HIS B C 1
ATOM 14296 O O . HIS B 2 450 ? 103.621 88.602 80.744 1.00 61.26 450 HIS B O 1
ATOM 14310 N N . VAL B 2 451 ? 102.020 89.927 79.903 1.00 60.71 451 VAL B N 1
ATOM 14311 C CA . VAL B 2 451 ? 101.125 89.845 81.066 1.00 60.71 451 VAL B CA 1
ATOM 14312 C C . VAL B 2 451 ? 100.132 88.710 80.885 1.00 60.71 451 VAL B C 1
ATOM 14313 O O . VAL B 2 451 ? 99.956 87.900 81.787 1.00 60.71 451 VAL B O 1
ATOM 14326 N N . ALA B 2 452 ? 99.525 88.593 79.707 1.00 61.34 452 ALA B N 1
ATOM 14327 C CA . ALA B 2 452 ? 98.552 87.552 79.415 1.00 61.34 452 ALA B CA 1
ATOM 14328 C C . ALA B 2 452 ? 99.136 86.125 79.450 1.00 61.34 452 ALA B C 1
ATOM 14329 O O . ALA B 2 452 ? 98.415 85.182 79.757 1.00 61.34 452 ALA B O 1
ATOM 14336 N N . LYS B 2 453 ? 100.439 85.925 79.194 1.00 64.84 453 LYS B N 1
ATOM 14337 C CA . LYS B 2 453 ? 101.126 84.631 79.371 1.00 64.84 453 LYS B CA 1
ATOM 14338 C C . LYS B 2 453 ? 101.251 84.157 80.828 1.00 64.84 453 LYS B C 1
ATOM 14339 O O . LYS B 2 453 ? 101.614 83.011 81.055 1.00 64.84 453 LYS B O 1
ATOM 14358 N N . GLY B 2 454 ? 100.906 84.989 81.808 1.00 66.60 454 GLY B N 1
ATOM 14359 C CA . GLY B 2 454 ? 100.741 84.570 83.194 1.00 66.60 454 GLY B CA 1
ATOM 14360 C C . GLY B 2 454 ? 99.531 83.668 83.423 1.00 66.60 454 GLY B C 1
ATOM 14361 O O . GLY B 2 454 ? 99.443 83.004 84.452 1.00 66.60 454 GLY B O 1
ATOM 14365 N N . ILE B 2 455 ? 98.594 83.601 82.473 1.00 69.66 455 ILE B N 1
ATOM 14366 C CA . ILE B 2 455 ? 97.506 82.626 82.479 1.00 69.66 455 ILE B CA 1
ATOM 14367 C C . ILE B 2 455 ? 98.080 81.239 82.138 1.00 69.66 455 ILE B C 1
ATOM 14368 O O . ILE B 2 455 ? 98.291 80.917 80.973 1.00 69.66 455 ILE B O 1
ATOM 14384 N N . LYS B 2 456 ? 98.354 80.425 83.162 1.00 76.77 456 LYS B N 1
ATOM 14385 C CA . LYS B 2 456 ? 98.939 79.071 83.119 1.00 76.77 456 LYS B CA 1
ATOM 14386 C C . LYS B 2 456 ? 98.004 78.026 83.733 1.00 76.77 456 LYS B C 1
ATOM 14387 O O . LYS B 2 456 ? 97.168 78.367 84.572 1.00 76.77 456 LYS B O 1
ATOM 14406 N N . ASP B 2 457 ? 98.134 76.752 83.367 1.00 85.07 457 ASP B N 1
ATOM 14407 C CA . ASP B 2 457 ? 97.206 75.725 83.883 1.00 85.07 457 ASP B CA 1
ATOM 14408 C C . ASP B 2 457 ? 97.369 75.414 85.383 1.00 85.07 457 ASP B C 1
ATOM 14409 O O . ASP B 2 457 ? 96.411 74.998 86.037 1.00 85.07 457 ASP B O 1
ATOM 14418 N N . GLY B 2 458 ? 98.542 75.640 85.973 1.00 81.70 458 GLY B N 1
ATOM 14419 C CA . GLY B 2 458 ? 98.798 75.414 87.397 1.00 81.70 458 GLY B CA 1
ATOM 14420 C C . GLY B 2 458 ? 98.283 76.511 88.338 1.00 81.70 458 GLY B C 1
ATOM 14421 O O . GLY B 2 458 ? 98.652 76.539 89.507 1.00 81.70 458 GLY B O 1
ATOM 14425 N N . MET B 2 459 ? 97.474 77.455 87.852 1.00 72.96 459 MET B N 1
ATOM 14426 C CA . MET B 2 459 ? 97.097 78.674 88.575 1.00 72.96 459 MET B CA 1
ATOM 14427 C C . MET B 2 459 ? 96.165 78.416 89.768 1.00 72.96 459 MET B C 1
ATOM 14428 O O . MET B 2 459 ? 95.171 77.703 89.644 1.00 72.96 459 MET B O 1
ATOM 14442 N N . VAL B 2 460 ? 96.456 79.024 90.920 1.00 70.69 460 VAL B N 1
ATOM 14443 C CA . VAL B 2 460 ? 95.700 78.851 92.171 1.00 70.69 460 VAL B CA 1
ATOM 14444 C C . VAL B 2 460 ? 94.694 79.966 92.440 1.00 70.69 460 VAL B C 1
ATOM 14445 O O . VAL B 2 460 ? 93.685 79.716 93.087 1.00 70.69 460 VAL B O 1
ATOM 14458 N N . SER B 2 461 ? 94.933 81.179 91.945 1.00 63.85 461 SER B N 1
ATOM 14459 C CA . SER B 2 461 ? 93.979 82.292 92.045 1.00 63.85 461 SER B CA 1
ATOM 14460 C C . SER B 2 461 ? 94.199 83.386 90.998 1.00 63.85 461 SER B C 1
ATOM 14461 O O . SER B 2 461 ? 95.284 83.540 90.452 1.00 63.85 461 SER B O 1
ATOM 14469 N N . PHE B 2 462 ? 93.130 84.121 90.713 1.00 60.11 462 PHE B N 1
ATOM 14470 C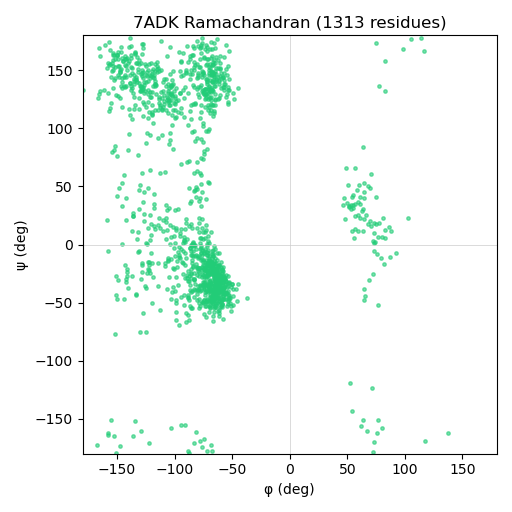 CA . PHE B 2 462 ? 93.022 85.242 89.778 1.00 60.11 462 PHE B CA 1
ATOM 14471 C C . PHE B 2 462 ? 92.334 86.378 90.510 1.00 60.11 462 PHE B C 1
ATOM 14472 O O . PHE B 2 462 ? 91.382 86.137 91.239 1.00 60.11 462 PHE B O 1
ATOM 14489 N N . SER B 2 463 ? 92.772 87.616 90.341 1.00 58.32 463 SER B N 1
ATOM 14490 C CA . SER B 2 463 ? 92.122 88.746 91.011 1.00 58.32 463 SER B CA 1
ATOM 14491 C C . SER B 2 463 ? 92.057 90.018 90.156 1.00 58.32 463 SER B C 1
ATOM 14492 O O . SER B 2 463 ? 92.876 90.206 89.269 1.00 58.32 463 SER B O 1
ATOM 14500 N N . LEU B 2 464 ? 91.077 90.876 90.447 1.00 55.49 464 LEU B N 1
ATOM 14501 C CA . LEU B 2 464 ? 90.817 92.170 89.805 1.00 55.49 464 LEU B CA 1
ATOM 14502 C C . LEU B 2 464 ? 90.718 93.228 90.905 1.00 55.49 464 LEU B C 1
ATOM 14503 O O . LEU B 2 464 ? 89.734 93.224 91.637 1.00 55.49 464 LEU B O 1
ATOM 14519 N N . THR B 2 465 ? 91.666 94.156 91.046 1.00 57.68 465 THR B N 1
ATOM 14520 C CA . THR B 2 465 ? 91.485 95.329 91.927 1.00 57.68 465 THR B CA 1
ATOM 14521 C C . THR B 2 465 ? 91.361 96.625 91.154 1.00 57.68 465 THR B C 1
ATOM 14522 O O . THR B 2 465 ? 92.201 96.960 90.327 1.00 57.68 465 THR B O 1
ATOM 14533 N N . ARG B 2 466 ? 90.281 97.351 91.424 1.00 56.66 466 ARG B N 1
ATOM 14534 C CA . ARG B 2 466 ? 89.827 98.478 90.612 1.00 56.66 466 ARG B CA 1
ATOM 14535 C C . ARG B 2 466 ? 89.243 99.606 91.440 1.00 56.66 466 ARG B C 1
ATOM 14536 O O . ARG B 2 466 ? 88.616 99.357 92.464 1.00 56.66 466 ARG B O 1
ATOM 14557 N N . LEU B 2 467 ? 89.448 100.835 90.985 1.00 57.44 467 LEU B N 1
ATOM 14558 C CA . LEU B 2 467 ? 88.916 102.072 91.564 1.00 57.44 467 LEU B CA 1
ATOM 14559 C C . LEU B 2 467 ? 87.402 102.131 91.346 1.00 57.44 467 LEU B C 1
ATOM 14560 O O . LEU B 2 467 ? 86.959 101.933 90.213 1.00 57.44 467 LEU B O 1
ATOM 14576 N N . ASN B 2 468 ? 86.601 102.316 92.397 1.00 62.86 468 ASN B N 1
ATOM 14577 C CA . ASN B 2 468 ? 85.150 102.304 92.242 1.00 62.86 468 ASN B CA 1
ATOM 14578 C C . ASN B 2 468 ? 84.618 103.584 91.591 1.00 62.86 468 ASN B C 1
ATOM 14579 O O . ASN B 2 468 ? 85.145 104.677 91.789 1.00 62.86 468 ASN B O 1
ATOM 14590 N N . SER B 2 469 ? 83.560 103.436 90.795 1.00 66.51 469 SER B N 1
ATOM 14591 C CA . SER B 2 469 ? 82.941 104.499 90.004 1.00 66.51 469 SER B CA 1
ATOM 14592 C C . SER B 2 469 ? 82.448 105.704 90.811 1.00 66.51 469 SER B C 1
ATOM 14593 O O . SER B 2 469 ? 82.318 106.805 90.289 1.00 66.51 469 SER B O 1
ATOM 14601 N N . GLU B 2 470 ? 82.188 105.501 92.091 1.00 69.65 470 GLU B N 1
ATOM 14602 C CA . GLU B 2 470 ? 81.675 106.459 93.060 1.00 69.65 470 GLU B CA 1
ATOM 14603 C C . GLU B 2 470 ? 82.635 107.625 93.365 1.00 69.65 470 GLU B C 1
ATOM 14604 O O . GLU B 2 470 ? 82.184 108.691 93.782 1.00 69.65 470 GLU B O 1
ATOM 14616 N N . VAL B 2 471 ? 83.934 107.437 93.116 1.00 64.61 471 VAL B N 1
ATOM 14617 C CA . VAL B 2 471 ? 85.063 108.352 93.399 1.00 64.61 471 VAL B CA 1
ATOM 14618 C C . VAL B 2 471 ? 85.054 109.652 92.580 1.00 64.61 471 VAL B C 1
ATOM 14619 O O . VAL B 2 471 ? 84.487 109.711 91.495 1.00 64.61 471 VAL B O 1
ATOM 14632 N N . LYS B 2 472 ? 85.721 110.704 93.078 1.00 67.88 472 LYS B N 1
ATOM 14633 C CA . LYS B 2 472 ? 85.686 112.079 92.540 1.00 67.88 472 LYS B CA 1
ATOM 14634 C C . LYS B 2 472 ? 87.069 112.606 92.132 1.00 67.88 472 LYS B C 1
ATOM 14635 O O . LYS B 2 472 ? 88.086 112.281 92.741 1.00 67.88 472 LYS B O 1
ATOM 14654 N N . VAL B 2 473 ? 87.101 113.426 91.084 1.00 65.61 473 VAL B N 1
ATOM 14655 C CA . VAL B 2 473 ? 88.326 114.033 90.534 1.00 65.61 473 VAL B CA 1
ATOM 14656 C C . VAL B 2 473 ? 88.952 115.036 91.503 1.00 65.61 473 VAL B C 1
ATOM 14657 O O . VAL B 2 473 ? 88.286 115.602 92.367 1.00 65.61 473 VAL B O 1
ATOM 14670 N N . GLY B 2 474 ? 90.260 115.235 91.380 1.00 65.79 474 GLY B N 1
ATOM 14671 C CA . GLY B 2 474 ? 91.064 116.083 92.256 1.00 65.79 474 GLY B CA 1
ATOM 14672 C C . GLY B 2 474 ? 91.491 115.436 93.568 1.00 65.79 474 GLY B C 1
ATOM 14673 O O . GLY B 2 474 ? 92.441 115.904 94.180 1.00 65.79 474 GLY B O 1
ATOM 14677 N N . GLN B 2 475 ? 90.858 114.340 93.985 1.00 62.83 475 GLN B N 1
ATOM 14678 C CA . GLN B 2 475 ? 91.250 113.544 95.154 1.00 62.83 475 GLN B CA 1
ATOM 14679 C C . GLN B 2 475 ? 92.611 112.851 94.972 1.00 62.83 475 GLN B C 1
ATOM 14680 O O . GLN B 2 475 ? 92.950 112.410 93.873 1.00 62.83 475 GLN B O 1
ATOM 14694 N N . THR B 2 476 ? 93.352 112.697 96.075 1.00 61.58 476 THR B N 1
ATOM 14695 C CA . THR B 2 476 ? 94.586 111.897 96.159 1.00 61.58 476 THR B CA 1
ATOM 14696 C C . THR B 2 476 ? 94.384 110.687 97.072 1.00 61.58 476 THR B C 1
ATOM 14697 O O . THR B 2 476 ? 93.998 110.827 98.232 1.00 61.58 476 THR B O 1
ATOM 14708 N N . PHE B 2 477 ? 94.657 109.490 96.562 1.00 58.50 477 PHE B N 1
ATOM 14709 C CA . PHE B 2 477 ? 94.453 108.211 97.239 1.00 58.50 477 PHE B CA 1
ATOM 14710 C C . PHE B 2 477 ? 95.629 107.755 98.119 1.00 58.50 477 PHE B C 1
ATOM 14711 O O . PHE B 2 477 ? 96.766 108.199 97.973 1.00 58.50 477 PHE B O 1
ATOM 14728 N N . LYS B 2 478 ? 95.373 106.816 99.033 1.00 59.52 478 LYS B N 1
ATOM 14729 C CA . LYS B 2 478 ? 96.393 105.929 99.616 1.00 59.52 478 LYS B CA 1
ATOM 14730 C C . LYS B 2 478 ? 96.771 104.826 98.597 1.00 59.52 478 LYS B C 1
ATOM 14731 O O . LYS B 2 478 ? 96.163 104.723 97.535 1.00 59.52 478 LYS B O 1
ATOM 14750 N N . LEU B 2 479 ? 97.778 104.004 98.901 1.00 59.60 479 LEU B N 1
ATOM 14751 C CA . LEU B 2 479 ? 98.162 102.847 98.082 1.00 59.60 479 LEU B CA 1
ATOM 14752 C C . LEU B 2 479 ? 96.994 101.876 97.894 1.00 59.60 479 LEU B C 1
ATOM 14753 O O . LEU B 2 479 ? 96.016 101.901 98.636 1.00 59.60 479 LEU B O 1
ATOM 14769 N N . ASN B 2 480 ? 97.083 101.008 96.896 1.00 56.35 480 ASN B N 1
ATOM 14770 C CA . ASN B 2 480 ? 95.969 100.185 96.441 1.00 56.35 480 ASN B CA 1
ATOM 14771 C C . ASN B 2 480 ? 95.445 99.228 97.522 1.00 56.35 480 ASN B C 1
ATOM 14772 O O . ASN B 2 480 ? 94.237 99.045 97.614 1.00 56.35 480 ASN B O 1
ATOM 14783 N N . GLY B 2 481 ? 96.304 98.648 98.362 1.00 59.29 481 GLY B N 1
ATOM 14784 C CA . GLY B 2 481 ? 95.889 97.799 99.489 1.00 59.29 481 GLY B CA 1
ATOM 14785 C C . GLY B 2 481 ? 95.488 98.569 100.747 1.00 59.29 481 GLY B C 1
ATOM 14786 O O . GLY B 2 481 ? 95.135 97.970 101.757 1.00 59.29 481 GLY B O 1
ATOM 14790 N N . HIS B 2 482 ? 95.566 99.897 100.709 1.00 62.37 482 HIS B N 1
ATOM 14791 C CA . HIS B 2 482 ? 95.377 100.816 101.832 1.00 62.37 482 HIS B CA 1
ATOM 14792 C C . HIS B 2 482 ? 94.233 101.799 101.615 1.00 62.37 482 HIS B C 1
ATOM 14793 O O . HIS B 2 482 ? 93.803 102.398 102.594 1.00 62.37 482 HIS B O 1
ATOM 14807 N N . ASP B 2 483 ? 93.722 101.988 100.392 1.00 62.59 483 ASP B N 1
ATOM 14808 C CA . ASP B 2 483 ? 92.579 102.868 100.154 1.00 62.59 483 ASP B CA 1
ATOM 14809 C C . ASP B 2 483 ? 91.275 102.080 99.954 1.00 62.59 483 ASP B C 1
ATOM 14810 O O . ASP B 2 483 ? 91.191 101.192 99.111 1.00 62.59 483 ASP B O 1
ATOM 14819 N N . SER B 2 484 ? 90.221 102.444 100.690 1.00 60.46 484 SER B N 1
ATOM 14820 C CA . SER B 2 484 ? 88.863 101.891 100.584 1.00 60.46 484 SER B CA 1
ATOM 14821 C C . SER B 2 484 ? 88.095 102.316 99.324 1.00 60.46 484 SER B C 1
ATOM 14822 O O . SER B 2 484 ? 87.050 101.746 99.024 1.00 60.46 484 SER B O 1
ATOM 14830 N N . ASN B 2 485 ? 88.604 103.269 98.539 1.00 57.95 485 ASN B N 1
ATOM 14831 C CA . ASN B 2 485 ? 88.086 103.598 97.215 1.00 57.95 485 ASN B CA 1
ATOM 14832 C C . ASN B 2 485 ? 88.481 102.581 96.135 1.00 57.95 485 ASN B C 1
ATOM 14833 O O . ASN B 2 485 ? 87.916 102.586 95.047 1.00 57.95 485 ASN B O 1
ATOM 14844 N N . PHE B 2 486 ? 89.426 101.681 96.402 1.00 55.29 486 PHE B N 1
ATOM 14845 C CA . PHE B 2 486 ? 89.595 100.474 95.600 1.00 55.29 486 PHE B CA 1
ATOM 14846 C C . PHE B 2 486 ? 88.744 99.341 96.166 1.00 55.29 486 PHE B C 1
ATOM 14847 O O . PHE B 2 486 ? 88.576 99.186 97.380 1.00 55.29 486 PHE B O 1
ATOM 14864 N N . THR B 2 487 ? 88.271 98.483 95.276 1.00 60.20 487 THR B N 1
ATOM 14865 C CA . THR B 2 487 ? 87.719 97.176 95.634 1.00 60.20 487 THR B CA 1
ATOM 14866 C C . THR B 2 487 ? 88.504 96.119 94.879 1.00 60.20 487 THR B C 1
ATOM 14867 O O . THR B 2 487 ? 89.047 96.377 93.806 1.00 60.20 487 THR B O 1
ATOM 14878 N N . LYS B 2 488 ? 88.620 94.933 95.464 1.00 59.16 488 LYS B N 1
ATOM 14879 C CA . LYS B 2 488 ? 89.349 93.795 94.910 1.00 59.16 488 LYS B CA 1
ATOM 14880 C C . LYS B 2 488 ? 88.457 92.566 94.931 1.00 59.16 488 LYS B C 1
ATOM 14881 O O . LYS B 2 488 ? 87.806 92.305 95.933 1.00 59.16 488 LYS B O 1
ATOM 14900 N N . PHE B 2 489 ? 88.446 91.815 93.843 1.00 59.79 489 PHE B N 1
ATOM 14901 C CA . PHE B 2 489 ? 87.666 90.595 93.680 1.00 59.79 489 PHE B CA 1
ATOM 14902 C C . PHE B 2 489 ? 88.624 89.461 93.353 1.00 59.79 489 PHE B C 1
ATOM 14903 O O . PHE B 2 489 ? 89.246 89.488 92.300 1.00 59.79 489 PHE B O 1
ATOM 14920 N N . THR B 2 490 ? 88.762 88.476 94.231 1.00 58.78 490 THR B N 1
ATOM 14921 C CA . THR B 2 490 ? 89.678 87.339 94.050 1.00 58.78 490 THR B CA 1
ATOM 14922 C C . THR B 2 490 ? 88.887 86.065 93.843 1.00 58.78 490 THR B C 1
ATOM 14923 O O . THR B 2 490 ? 88.002 85.760 94.622 1.00 58.78 490 THR B O 1
ATOM 14934 N N . PHE B 2 491 ? 89.235 85.292 92.826 1.00 62.51 491 PHE B N 1
ATOM 14935 C CA . PHE B 2 491 ? 88.577 84.053 92.441 1.00 62.51 491 PHE B CA 1
ATOM 14936 C C . PHE B 2 491 ? 89.537 82.879 92.565 1.00 62.51 491 PHE B C 1
ATOM 14937 O O . PHE B 2 491 ? 90.707 82.972 92.193 1.00 62.51 491 PHE B O 1
ATOM 14954 N N . SER B 2 492 ? 89.032 81.769 93.089 1.00 66.45 492 SER B N 1
ATOM 14955 C CA . SER B 2 492 ? 89.791 80.563 93.404 1.00 66.45 492 SER B CA 1
ATOM 14956 C C . SER B 2 492 ? 89.004 79.314 93.011 1.00 66.45 492 SER B C 1
ATOM 14957 O O . SER B 2 492 ? 87.779 79.325 93.088 1.00 66.45 492 SER B O 1
ATOM 14965 N N . PRO B 2 493 ? 89.663 78.240 92.561 1.00 70.75 493 PRO B N 1
ATOM 14966 C CA . PRO B 2 493 ? 89.004 77.023 92.094 1.00 70.75 493 PRO B CA 1
ATOM 14967 C C . PRO B 2 493 ? 88.498 76.119 93.229 1.00 70.75 493 PRO B C 1
ATOM 14968 O O . PRO B 2 493 ? 89.072 76.072 94.315 1.00 70.75 493 PRO B O 1
ATOM 14979 N N . ILE B 2 494 ? 87.458 75.340 92.951 1.00 76.08 494 ILE B N 1
ATOM 14980 C CA . ILE B 2 494 ? 86.811 74.395 93.867 1.00 76.08 494 ILE B CA 1
ATOM 14981 C C . ILE B 2 494 ? 86.508 73.085 93.115 1.00 76.08 494 ILE B C 1
ATOM 14982 O O . ILE B 2 494 ? 86.334 73.079 91.896 1.00 76.08 494 ILE B O 1
ATOM 14998 N N . ASN B 2 495 ? 86.466 71.948 93.819 1.00 82.43 495 ASN B N 1
ATOM 14999 C CA . ASN B 2 495 ? 86.156 70.621 93.268 1.00 82.43 495 ASN B CA 1
ATOM 15000 C C . ASN B 2 495 ? 87.009 70.191 92.051 1.00 82.43 495 ASN B C 1
ATOM 15001 O O . ASN B 2 495 ? 86.535 69.471 91.170 1.00 82.43 495 ASN B O 1
ATOM 15012 N N . GLY B 2 496 ? 88.259 70.645 91.955 1.00 84.57 496 GLY B N 1
ATOM 15013 C CA . GLY B 2 496 ? 89.141 70.342 90.826 1.00 84.57 496 GLY B CA 1
ATOM 15014 C C . GLY B 2 496 ? 88.777 71.009 89.494 1.00 84.57 496 GLY B C 1
ATOM 15015 O O . GLY B 2 496 ? 89.271 70.583 88.450 1.00 84.57 496 GLY B O 1
ATOM 15019 N N . ASN B 2 497 ? 87.932 72.044 89.481 1.00 81.14 497 ASN B N 1
ATOM 15020 C CA . ASN B 2 497 ? 87.746 72.912 88.308 1.00 81.14 497 ASN B CA 1
ATOM 15021 C C . ASN B 2 497 ? 89.002 73.757 88.056 1.00 81.14 497 ASN B C 1
ATOM 15022 O O . ASN B 2 497 ? 89.625 74.213 89.005 1.00 81.14 497 ASN B O 1
ATOM 15033 N N . LYS B 2 498 ? 89.398 73.990 86.804 1.00 81.91 498 LYS B N 1
ATOM 15034 C CA . LYS B 2 498 ? 90.617 74.740 86.464 1.00 81.91 498 LYS B CA 1
ATOM 15035 C C . LYS B 2 498 ? 90.292 76.214 86.214 1.00 81.91 498 LYS B C 1
ATOM 15036 O O . LYS B 2 498 ? 89.239 76.548 85.683 1.00 81.91 498 LYS B O 1
ATOM 15055 N N . LEU B 2 499 ? 91.191 77.120 86.579 1.00 75.88 499 LEU B N 1
ATOM 15056 C CA . LEU B 2 499 ? 90.949 78.560 86.447 1.00 75.88 499 LEU B CA 1
ATOM 15057 C C . LEU B 2 499 ? 90.975 79.038 84.980 1.00 75.88 499 LEU B C 1
ATOM 15058 O O . LEU B 2 499 ? 90.223 79.941 84.615 1.00 75.88 499 LEU B O 1
ATOM 15074 N N . GLU B 2 500 ? 91.705 78.337 84.100 1.00 76.62 500 GLU B N 1
ATOM 15075 C CA . GLU B 2 500 ? 91.591 78.489 82.641 1.00 76.62 500 GLU B CA 1
ATOM 15076 C C . GLU B 2 500 ? 90.250 78.061 82.023 1.00 76.62 500 GLU B C 1
ATOM 15077 O O . GLU B 2 500 ? 89.949 78.457 80.900 1.00 76.62 500 GLU B O 1
ATOM 15089 N N . ASP B 2 501 ? 89.397 77.300 82.707 1.00 75.59 501 ASP B N 1
ATOM 15090 C CA . ASP B 2 501 ? 88.055 77.021 82.183 1.00 75.59 501 ASP B CA 1
ATOM 15091 C C . ASP B 2 501 ? 87.159 78.273 82.147 1.00 75.59 501 ASP B C 1
ATOM 15092 O O . ASP B 2 501 ? 86.145 78.272 81.453 1.00 75.59 501 ASP B O 1
ATOM 15101 N N . ALA B 2 502 ? 87.517 79.334 82.878 1.00 70.13 502 ALA B N 1
ATOM 15102 C CA . ALA B 2 502 ? 86.728 80.555 83.042 1.00 70.13 502 ALA B CA 1
ATOM 15103 C C . ALA B 2 502 ? 87.449 81.850 82.597 1.00 70.13 502 ALA B C 1
ATOM 15104 O O . ALA B 2 502 ? 86.790 82.843 82.289 1.00 70.13 502 ALA B O 1
ATOM 15111 N N . VAL B 2 503 ? 88.788 81.863 82.595 1.00 67.24 503 VAL B N 1
ATOM 15112 C CA . VAL B 2 503 ? 89.640 82.983 82.151 1.00 67.24 503 VAL B CA 1
ATOM 15113 C C . VAL B 2 503 ? 90.593 82.533 81.043 1.00 67.24 503 VAL B C 1
ATOM 15114 O O . VAL B 2 503 ? 91.396 81.631 81.256 1.00 67.24 503 VAL B O 1
ATOM 15127 N N . THR B 2 504 ? 90.564 83.174 79.872 1.00 67.78 504 THR B N 1
ATOM 15128 C CA . THR B 2 504 ? 91.261 82.697 78.659 1.00 67.78 504 THR B CA 1
ATOM 15129 C C . THR B 2 504 ? 91.936 83.842 77.911 1.00 67.78 504 THR B C 1
ATOM 15130 O O . THR B 2 504 ? 91.288 84.839 77.627 1.00 67.78 504 THR B O 1
ATOM 15141 N N . ALA B 2 505 ? 93.195 83.706 77.492 1.00 68.12 505 ALA B N 1
ATOM 15142 C CA . ALA B 2 505 ? 93.792 84.611 76.502 1.00 68.12 505 ALA B CA 1
ATOM 15143 C C . ALA B 2 505 ? 93.291 84.260 75.087 1.00 68.12 505 ALA B C 1
ATOM 15144 O O . ALA B 2 505 ? 93.569 83.172 74.584 1.00 68.12 505 ALA B O 1
ATOM 15151 N N . ILE B 2 506 ? 92.529 85.142 74.441 1.00 67.04 506 ILE B N 1
ATOM 15152 C CA . ILE B 2 506 ? 91.845 84.868 73.161 1.00 67.04 506 ILE B CA 1
ATOM 15153 C C . ILE B 2 506 ? 92.590 85.356 71.918 1.00 67.04 506 ILE B C 1
ATOM 15154 O O . ILE B 2 506 ? 92.550 84.688 70.891 1.00 67.04 506 ILE B O 1
ATOM 15170 N N . PHE B 2 507 ? 93.292 86.482 71.991 1.00 66.08 507 PHE B N 1
ATOM 15171 C CA . PHE B 2 507 ? 94.099 87.026 70.904 1.00 66.08 507 PHE B CA 1
ATOM 15172 C C . PHE B 2 507 ? 95.474 87.423 71.438 1.00 66.08 507 PHE B C 1
ATOM 15173 O O . PHE B 2 507 ? 95.550 87.947 72.538 1.00 66.08 507 PHE B O 1
ATOM 15190 N N . HIS B 2 508 ? 96.553 87.166 70.695 1.00 65.21 508 HIS B N 1
ATOM 15191 C CA . HIS B 2 508 ? 97.945 87.391 71.136 1.00 65.21 508 HIS B CA 1
ATOM 15192 C C . HIS B 2 508 ? 98.793 88.280 70.214 1.00 65.21 508 HIS B C 1
ATOM 15193 O O . HIS B 2 508 ? 99.979 88.449 70.486 1.00 65.21 508 HIS B O 1
ATOM 15208 N N . ALA B 2 509 ? 98.239 88.802 69.109 1.00 66.90 509 ALA B N 1
ATOM 15209 C CA . ALA B 2 509 ? 98.962 89.684 68.168 1.00 66.90 509 ALA B CA 1
ATOM 15210 C C . ALA B 2 509 ? 100.341 89.155 67.710 1.00 66.90 509 ALA B C 1
ATOM 15211 O O . ALA B 2 509 ? 101.279 89.922 67.489 1.00 66.90 509 ALA B O 1
ATOM 15218 N N . THR B 2 510 ? 100.472 87.842 67.534 1.00 72.49 510 THR B N 1
ATOM 15219 C CA . THR B 2 510 ? 101.675 87.188 67.011 1.00 72.49 510 THR B CA 1
ATOM 15220 C C . THR B 2 510 ? 101.582 87.021 65.503 1.00 72.49 510 THR B C 1
ATOM 15221 O O . THR B 2 510 ? 100.581 86.555 64.966 1.00 72.49 510 THR B O 1
ATOM 15232 N N . ASP B 2 511 ? 102.648 87.386 64.802 1.00 76.24 511 ASP B N 1
ATOM 15233 C CA . ASP B 2 511 ? 102.869 87.092 63.385 1.00 76.24 511 ASP B CA 1
ATOM 15234 C C . ASP B 2 511 ? 101.743 87.550 62.441 1.00 76.24 511 ASP B C 1
ATOM 15235 O O . ASP B 2 511 ? 101.464 86.972 61.395 1.00 76.24 511 ASP B O 1
ATOM 15244 N N . PHE B 2 512 ? 101.120 88.669 62.801 1.00 76.34 512 PHE B N 1
ATOM 15245 C CA . PHE B 2 512 ? 99.928 89.244 62.174 1.00 76.34 512 PHE B CA 1
ATOM 15246 C C . PHE B 2 512 ? 100.128 89.862 60.781 1.00 76.34 512 PHE B C 1
ATOM 15247 O O . PHE B 2 512 ? 99.148 90.265 60.155 1.00 76.34 512 PHE B O 1
ATOM 15264 N N . ILE B 2 513 ? 101.359 89.928 60.271 1.00 82.75 513 ILE B N 1
ATOM 15265 C CA . ILE B 2 513 ? 101.711 90.379 58.910 1.00 82.75 513 ILE B CA 1
ATOM 15266 C C . ILE B 2 513 ? 101.927 89.209 57.927 1.00 82.75 513 ILE B C 1
ATOM 15267 O O . ILE B 2 513 ? 101.983 89.424 56.718 1.00 82.75 513 ILE B O 1
ATOM 15283 N N . ASN B 2 514 ? 102.062 87.967 58.412 1.00 93.39 514 ASN B N 1
ATOM 15284 C CA . ASN B 2 514 ? 102.646 86.831 57.679 1.00 93.39 514 ASN B CA 1
ATOM 15285 C C . ASN B 2 514 ? 101.762 86.170 56.587 1.00 93.39 514 ASN B C 1
ATOM 15286 O O . ASN B 2 514 ? 101.671 84.945 56.482 1.00 93.39 514 ASN B O 1
ATOM 15297 N N . GLU B 2 515 ? 101.113 86.991 55.758 1.00 96.51 515 GLU B N 1
ATOM 15298 C CA . GLU B 2 515 ? 100.755 86.631 54.386 1.00 96.51 515 GLU B CA 1
ATOM 15299 C C . GLU B 2 515 ? 102.012 86.819 53.516 1.00 96.51 515 GLU B C 1
ATOM 15300 O O . GLU B 2 515 ? 102.886 87.589 53.865 1.00 96.51 515 GLU B O 1
ATOM 15312 N N . ASN B 2 516 ? 102.132 86.133 52.393 1.00 100.64 516 ASN B N 1
ATOM 15313 C CA . ASN B 2 516 ? 103.289 86.173 51.509 1.00 100.64 516 ASN B CA 1
ATOM 15314 C C . ASN B 2 516 ? 103.661 87.600 51.057 1.00 100.64 516 ASN B C 1
ATOM 15315 O O . ASN B 2 516 ? 102.797 88.431 50.822 1.00 100.64 516 ASN B O 1
ATOM 15326 N N . SER B 2 517 ? 104.962 87.863 50.879 1.00 95.80 517 SER B N 1
ATOM 15327 C CA . SER B 2 517 ? 105.610 89.119 50.429 1.00 95.80 517 SER B CA 1
ATOM 15328 C C . SER B 2 517 ? 105.569 90.318 51.391 1.00 95.80 517 SER B C 1
ATOM 15329 O O . SER B 2 517 ? 106.529 91.086 51.434 1.00 95.80 517 SER B O 1
ATOM 15337 N N . SER B 2 518 ? 104.542 90.466 52.224 1.00 93.65 518 SER B N 1
ATOM 15338 C CA . SER B 2 518 ? 104.490 91.482 53.288 1.00 93.65 518 SER B CA 1
ATOM 15339 C C . SER B 2 518 ? 105.474 91.364 54.484 1.00 93.65 518 SER B C 1
ATOM 15340 O O . SER B 2 518 ? 105.639 92.391 55.151 1.00 93.65 518 SER B O 1
ATOM 15348 N N . PRO B 2 519 ? 106.108 90.213 54.833 1.00 89.95 519 PRO B N 1
ATOM 15349 C CA . PRO B 2 519 ? 106.959 90.082 56.025 1.00 89.95 519 PRO B CA 1
ATOM 15350 C C . PRO B 2 519 ? 108.263 90.887 55.987 1.00 89.95 519 PRO B C 1
ATOM 15351 O O . PRO B 2 519 ? 108.572 91.599 55.037 1.00 89.95 519 PRO B O 1
ATOM 15362 N N . LEU B 2 520 ? 109.068 90.729 57.043 1.00 81.94 520 LEU B N 1
ATOM 15363 C CA . LEU B 2 520 ? 110.422 91.283 57.120 1.00 81.94 520 LEU B CA 1
ATOM 15364 C C . LEU B 2 520 ? 111.541 90.262 57.351 1.00 81.94 520 LEU B C 1
ATOM 15365 O O . LEU B 2 520 ? 112.685 90.573 57.055 1.00 81.94 520 LEU B O 1
ATOM 15381 N N . LYS B 2 521 ? 111.260 89.040 57.819 1.00 87.40 521 LYS B N 1
ATOM 15382 C CA . LYS B 2 521 ? 112.301 88.054 58.176 1.00 87.40 521 LYS B CA 1
ATOM 15383 C C . LYS B 2 521 ? 113.138 87.565 56.982 1.00 87.40 521 LYS B C 1
ATOM 15384 O O . LYS B 2 521 ? 114.348 87.399 57.097 1.00 87.40 521 LYS B O 1
ATOM 15403 N N . LEU B 2 522 ? 112.523 87.425 55.809 1.00 87.30 522 LEU B N 1
ATOM 15404 C CA . LEU B 2 522 ? 113.188 87.140 54.533 1.00 87.30 522 LEU B CA 1
ATOM 15405 C C . LEU B 2 522 ? 114.166 88.246 54.059 1.00 87.30 522 LEU B C 1
ATOM 15406 O O . LEU B 2 522 ? 114.869 88.053 53.070 1.00 87.30 522 LEU B O 1
ATOM 15422 N N . LEU B 2 523 ? 114.211 89.396 54.749 1.00 88.13 523 LEU B N 1
ATOM 15423 C CA . LEU B 2 523 ? 115.120 90.518 54.484 1.00 88.13 523 LEU B CA 1
ATOM 15424 C C . LEU B 2 523 ? 116.388 90.509 55.353 1.00 88.13 523 LEU B C 1
ATOM 15425 O O . LEU B 2 523 ? 117.309 91.260 55.067 1.00 88.13 523 LEU B O 1
ATOM 15441 N N . ASP B 2 524 ? 116.496 89.680 56.395 1.00 90.64 524 ASP B N 1
ATOM 15442 C CA . ASP B 2 524 ? 117.729 89.544 57.188 1.00 90.64 524 ASP B CA 1
ATOM 15443 C C . ASP B 2 524 ? 118.894 88.950 56.362 1.00 90.64 524 ASP B C 1
ATOM 15444 O O . ASP B 2 524 ? 118.733 87.913 55.725 1.00 90.64 524 ASP B O 1
ATOM 15453 N N . SER B 2 525 ? 120.073 89.588 56.379 1.00 93.68 525 SER B N 1
ATOM 15454 C CA . SER B 2 525 ? 121.208 89.249 55.498 1.00 93.68 525 SER B CA 1
ATOM 15455 C C . SER B 2 525 ? 121.802 87.864 55.757 1.00 93.68 525 SER B C 1
ATOM 15456 O O . SER B 2 525 ? 121.897 87.034 54.855 1.00 93.68 525 SER B O 1
ATOM 15464 N N . GLU B 2 526 ? 122.253 87.633 56.987 1.00 96.10 526 GLU B N 1
ATOM 15465 C CA . GLU B 2 526 ? 123.054 86.464 57.379 1.00 96.10 526 GLU B CA 1
ATOM 15466 C C . GLU B 2 526 ? 122.684 85.951 58.773 1.00 96.10 526 GLU B C 1
ATOM 15467 O O . GLU B 2 526 ? 122.664 84.741 58.987 1.00 96.10 526 GLU B O 1
ATOM 15479 N N . GLN B 2 527 ? 122.276 86.831 59.692 1.00 93.32 527 GLN B N 1
ATOM 15480 C CA . GLN B 2 527 ? 121.820 86.458 61.025 1.00 93.32 527 GLN B CA 1
ATOM 15481 C C . GLN B 2 527 ? 120.500 85.676 61.029 1.00 93.32 527 GLN B C 1
ATOM 15482 O O . GLN B 2 527 ? 120.157 85.139 62.071 1.00 93.32 527 GLN B O 1
ATOM 15496 N N . LYS B 2 528 ? 119.806 85.486 59.893 1.00 94.53 528 LYS B N 1
ATOM 15497 C CA . LYS B 2 528 ? 118.756 84.449 59.781 1.00 94.53 528 LYS B CA 1
ATOM 15498 C C . LYS B 2 528 ? 119.272 83.013 59.937 1.00 94.53 528 LYS B C 1
ATOM 15499 O O . LYS B 2 528 ? 118.486 82.101 60.169 1.00 94.53 528 LYS B O 1
ATOM 15518 N N . SER B 2 529 ? 120.585 82.805 59.876 1.00 95.40 529 SER B N 1
ATOM 15519 C CA . SER B 2 529 ? 121.227 81.578 60.355 1.00 95.40 529 SER B CA 1
ATOM 15520 C C . SER B 2 529 ? 121.000 81.366 61.859 1.00 95.40 529 SER B C 1
ATOM 15521 O O . SER B 2 529 ? 120.608 80.273 62.263 1.00 95.40 529 SER B O 1
ATOM 15529 N N . LYS B 2 530 ? 121.177 82.398 62.699 1.00 91.63 530 LYS B N 1
ATOM 15530 C CA . LYS B 2 530 ? 120.903 82.350 64.143 1.00 91.63 530 LYS B CA 1
ATOM 15531 C C . LYS B 2 530 ? 119.410 82.461 64.470 1.00 91.63 530 LYS B C 1
ATOM 15532 O O . LYS B 2 530 ? 118.871 81.607 65.165 1.00 91.63 530 LYS B O 1
ATOM 15551 N N . TYR B 2 531 ? 118.737 83.486 63.962 1.00 89.56 531 TYR B N 1
ATOM 15552 C CA . TYR B 2 531 ? 117.322 83.780 64.237 1.00 89.56 531 TYR B CA 1
ATOM 15553 C C . TYR B 2 531 ? 116.346 83.032 63.314 1.00 89.56 531 TYR B C 1
ATOM 15554 O O . TYR B 2 531 ? 115.319 83.564 62.878 1.00 89.56 531 TYR B O 1
ATOM 15572 N N . ASN B 2 532 ? 116.680 81.776 62.995 1.00 94.18 532 ASN B N 1
ATOM 15573 C CA . ASN B 2 532 ? 115.827 80.853 62.266 1.00 94.18 532 ASN B CA 1
ATOM 15574 C C . ASN B 2 532 ? 114.530 80.570 63.044 1.00 94.18 532 ASN B C 1
ATOM 15575 O O . ASN B 2 532 ? 114.531 80.469 64.270 1.00 94.18 532 ASN B O 1
ATOM 15586 N N . GLY B 2 533 ? 113.408 80.456 62.342 1.00 90.70 533 GLY B N 1
ATOM 15587 C CA . GLY B 2 533 ? 112.087 80.170 62.908 1.00 90.70 533 GLY B CA 1
ATOM 15588 C C . GLY B 2 533 ? 111.428 81.308 63.696 1.00 90.70 533 GLY B C 1
ATOM 15589 O O . GLY B 2 533 ? 110.203 81.367 63.732 1.00 90.70 533 GLY B O 1
ATOM 15593 N N . ALA B 2 534 ? 112.199 82.239 64.266 1.00 84.54 534 ALA B N 1
ATOM 15594 C CA . ALA B 2 534 ? 111.701 83.405 64.996 1.00 84.54 534 ALA B CA 1
ATOM 15595 C C . ALA B 2 534 ? 110.771 84.280 64.143 1.00 84.54 534 ALA B C 1
ATOM 15596 O O . ALA B 2 534 ? 111.081 84.572 62.987 1.00 84.54 534 ALA B O 1
ATOM 15603 N N . GLY B 2 535 ? 109.651 84.713 64.713 1.00 78.09 535 GLY B N 1
ATOM 15604 C CA . GLY B 2 535 ? 108.654 85.556 64.069 1.00 78.09 535 GLY B CA 1
ATOM 15605 C C . GLY B 2 535 ? 108.708 87.017 64.494 1.00 78.09 535 GLY B C 1
ATOM 15606 O O . GLY B 2 535 ? 109.717 87.517 64.980 1.00 78.09 535 GLY B O 1
ATOM 15610 N N . ILE B 2 536 ? 107.593 87.713 64.308 1.00 76.40 536 ILE B N 1
ATOM 15611 C CA . ILE B 2 536 ? 107.386 89.096 64.740 1.00 76.40 536 ILE B CA 1
ATOM 15612 C C . ILE B 2 536 ? 106.116 89.192 65.568 1.00 76.40 536 ILE B C 1
ATOM 15613 O O . ILE B 2 536 ? 105.160 88.472 65.304 1.00 76.40 536 ILE B O 1
ATOM 15629 N N . PHE B 2 537 ? 106.060 90.094 66.536 1.00 69.05 537 PHE B N 1
ATOM 15630 C CA . PHE B 2 537 ? 104.850 90.364 67.309 1.00 69.05 537 PHE B CA 1
ATOM 15631 C C . PHE B 2 537 ? 104.786 91.828 67.761 1.00 69.05 537 PHE B C 1
ATOM 15632 O O . PHE B 2 537 ? 105.775 92.555 67.729 1.00 69.05 537 PHE B O 1
ATOM 15649 N N . ALA B 2 538 ? 103.621 92.272 68.206 1.00 68.52 538 ALA B N 1
ATOM 15650 C CA . ALA B 2 538 ? 103.474 93.492 69.000 1.00 68.52 538 ALA B CA 1
ATOM 15651 C C . ALA B 2 538 ? 102.948 93.127 70.381 1.00 68.52 538 ALA B C 1
ATOM 15652 O O . ALA B 2 538 ? 102.054 92.286 70.457 1.00 68.52 538 ALA B O 1
ATOM 15659 N N . ASP B 2 539 ? 103.463 93.709 71.457 1.00 65.55 539 ASP B N 1
ATOM 15660 C CA . ASP B 2 539 ? 103.088 93.287 72.808 1.00 65.55 539 ASP B CA 1
ATOM 15661 C C . ASP B 2 539 ? 101.668 93.759 73.198 1.00 65.55 539 ASP B C 1
ATOM 15662 O O . ASP B 2 539 ? 101.474 94.729 73.920 1.00 65.55 539 ASP B O 1
ATOM 15671 N N . PHE B 2 540 ? 100.649 93.072 72.688 1.00 57.41 540 PHE B N 1
ATOM 15672 C CA . PHE B 2 540 ? 99.217 93.309 72.920 1.00 57.41 540 PHE B CA 1
ATOM 15673 C C . PHE B 2 540 ? 98.428 91.980 72.926 1.00 57.41 540 PHE B C 1
ATOM 15674 O O . PHE B 2 540 ? 98.630 91.148 72.046 1.00 57.41 540 PHE B O 1
ATOM 15691 N N . ALA B 2 541 ? 97.523 91.774 73.877 1.00 54.80 541 ALA B N 1
ATOM 15692 C CA . ALA B 2 541 ? 96.710 90.570 73.970 1.00 54.80 541 ALA B CA 1
ATOM 15693 C C . ALA B 2 541 ? 95.308 90.888 74.495 1.00 54.80 541 ALA B C 1
ATOM 15694 O O . ALA B 2 541 ? 95.117 91.907 75.149 1.00 54.80 541 ALA B O 1
ATOM 15701 N N . ILE B 2 542 ? 94.324 90.039 74.226 1.00 56.79 542 ILE B N 1
ATOM 15702 C CA . ILE B 2 542 ? 92.941 90.246 74.673 1.00 56.79 542 ILE B CA 1
ATOM 15703 C C . ILE B 2 542 ? 92.448 89.036 75.459 1.00 56.79 542 ILE B C 1
ATOM 15704 O O . ILE B 2 542 ? 92.392 87.930 74.931 1.00 56.79 542 ILE B O 1
ATOM 15720 N N . VAL B 2 543 ? 92.103 89.236 76.724 1.00 57.09 543 VAL B N 1
ATOM 15721 C CA . VAL B 2 543 ? 91.696 88.205 77.679 1.00 57.09 543 VAL B CA 1
ATOM 15722 C C . VAL B 2 543 ? 90.186 88.210 77.881 1.00 57.09 543 VAL B C 1
ATOM 15723 O O . VAL B 2 543 ? 89.580 89.236 78.157 1.00 57.09 543 VAL B O 1
ATOM 15736 N N . GLU B 2 544 ? 89.571 87.048 77.781 1.00 63.77 544 GLU B N 1
ATOM 15737 C CA . GLU B 2 544 ? 88.170 86.801 78.106 1.00 63.77 544 GLU B CA 1
ATOM 15738 C C . GLU B 2 544 ? 88.021 86.385 79.573 1.00 63.77 544 GLU B C 1
ATOM 15739 O O . GLU B 2 544 ? 88.773 85.549 80.070 1.00 63.77 544 GLU B O 1
ATOM 15751 N N . VAL B 2 545 ? 87.029 86.950 80.252 1.00 62.33 545 VAL B N 1
ATOM 15752 C CA . VAL B 2 545 ? 86.590 86.536 81.580 1.00 62.33 545 VAL B CA 1
ATOM 15753 C C . VAL B 2 545 ? 85.088 86.262 81.561 1.00 62.33 545 VAL B C 1
ATOM 15754 O O . VAL B 2 545 ? 84.289 87.144 81.247 1.00 62.33 545 VAL B O 1
ATOM 15767 N N . ASP B 2 546 ? 84.683 85.040 81.905 1.00 67.34 546 ASP B N 1
ATOM 15768 C CA . ASP B 2 546 ? 83.278 84.616 81.932 1.00 67.34 546 ASP B CA 1
ATOM 15769 C C . ASP B 2 546 ? 82.758 84.550 83.372 1.00 67.34 546 ASP B C 1
ATOM 15770 O O . ASP B 2 546 ? 82.887 83.538 84.060 1.00 67.34 546 ASP B O 1
ATOM 15779 N N . PHE B 2 547 ? 82.205 85.670 83.867 1.00 64.26 547 PHE B N 1
ATOM 15780 C CA . PHE B 2 547 ? 81.785 85.766 85.267 1.00 64.26 547 PHE B CA 1
ATOM 15781 C C . PHE B 2 547 ? 80.604 84.847 85.617 1.00 64.26 547 PHE B C 1
ATOM 15782 O O . PHE B 2 547 ? 80.476 84.442 86.771 1.00 64.26 547 PHE B O 1
ATOM 15799 N N . ALA B 2 548 ? 79.784 84.431 84.638 1.00 70.07 548 ALA B N 1
ATOM 15800 C CA . ALA B 2 548 ? 78.712 83.459 84.853 1.00 70.07 548 ALA B CA 1
ATOM 15801 C C . ALA B 2 548 ? 79.231 82.047 85.191 1.00 70.07 548 ALA B C 1
ATOM 15802 O O . ALA B 2 548 ? 78.467 81.208 85.676 1.00 70.07 548 ALA B O 1
ATOM 15809 N N . LYS B 2 549 ? 80.537 81.789 85.015 1.00 69.95 549 LYS B N 1
ATOM 15810 C CA . LYS B 2 549 ? 81.258 80.664 85.626 1.00 69.95 549 LYS B CA 1
ATOM 15811 C C . LYS B 2 549 ? 82.515 81.093 86.385 1.00 69.95 549 LYS B C 1
ATOM 15812 O O . LYS B 2 549 ? 83.491 80.369 86.412 1.00 69.95 549 LYS B O 1
ATOM 15831 N N . LEU B 2 550 ? 82.477 82.244 87.049 1.00 67.39 550 LEU B N 1
ATOM 15832 C CA . LEU B 2 550 ? 83.339 82.546 88.203 1.00 67.39 550 LEU B CA 1
ATOM 15833 C C . LEU B 2 550 ? 82.510 82.799 89.468 1.00 67.39 550 LEU B C 1
ATOM 15834 O O . LEU B 2 550 ? 82.981 82.533 90.571 1.00 67.39 550 LEU B O 1
ATOM 15850 N N . LEU B 2 551 ? 81.277 83.285 89.321 1.00 68.96 551 LEU B N 1
ATOM 15851 C CA . LEU B 2 551 ? 80.305 83.424 90.408 1.00 68.96 551 LEU B CA 1
ATOM 15852 C C . LEU B 2 551 ? 79.425 82.172 90.600 1.00 68.96 551 LEU B C 1
ATOM 15853 O O . LEU B 2 551 ? 78.532 82.153 91.446 1.00 68.96 551 LEU B O 1
ATOM 15869 N N . ASP B 2 552 ? 79.699 81.101 89.850 1.00 80.20 552 ASP B N 1
ATOM 15870 C CA . ASP B 2 552 ? 79.122 79.776 90.070 1.00 80.20 552 ASP B CA 1
ATOM 15871 C C . ASP B 2 552 ? 79.773 79.087 91.283 1.00 80.20 552 ASP B C 1
ATOM 15872 O O . ASP B 2 552 ? 80.881 78.547 91.199 1.00 80.20 552 ASP B O 1
ATOM 15881 N N . LYS B 2 553 ? 79.073 79.089 92.423 1.00 79.14 553 LYS B N 1
ATOM 15882 C CA . LYS B 2 553 ? 79.567 78.626 93.732 1.00 79.14 553 LYS B CA 1
ATOM 15883 C C . LYS B 2 553 ? 79.889 77.129 93.808 1.00 79.14 553 LYS B C 1
ATOM 15884 O O . LYS B 2 553 ? 80.611 76.708 94.709 1.00 79.14 553 LYS B O 1
ATOM 15903 N N . GLY B 2 554 ? 79.409 76.320 92.862 1.00 78.70 554 GLY B N 1
ATOM 15904 C CA . GLY B 2 554 ? 79.727 74.893 92.771 1.00 78.70 554 GLY B CA 1
ATOM 15905 C C . GLY B 2 554 ? 81.116 74.587 92.202 1.00 78.70 554 GLY B C 1
ATOM 15906 O O . GLY B 2 554 ? 81.583 73.450 92.301 1.00 78.70 554 GLY B O 1
ATOM 15910 N N . LYS B 2 555 ? 81.774 75.584 91.598 1.00 76.33 555 LYS B N 1
ATOM 15911 C CA . LYS B 2 555 ? 83.007 75.431 90.806 1.00 76.33 555 LYS B CA 1
ATOM 15912 C C . LYS B 2 555 ? 84.108 76.395 91.220 1.00 76.33 555 LYS B C 1
ATOM 15913 O O . LYS B 2 555 ? 85.280 76.042 91.125 1.00 76.33 555 LYS B O 1
ATOM 15932 N N . TYR B 2 556 ? 83.756 77.576 91.719 1.00 72.95 556 TYR B N 1
ATOM 15933 C CA . TYR B 2 556 ? 84.699 78.580 92.209 1.00 72.95 556 TYR B CA 1
ATOM 15934 C C . TYR B 2 556 ? 84.174 79.286 93.459 1.00 72.95 556 TYR B C 1
ATOM 15935 O O . TYR B 2 556 ? 82.973 79.496 93.599 1.00 72.95 556 TYR B O 1
ATOM 15953 N N . SER B 2 557 ? 85.078 79.726 94.330 1.00 69.63 557 SER B N 1
ATOM 15954 C CA . SER B 2 557 ? 84.799 80.633 95.448 1.00 69.63 557 SER B CA 1
ATOM 15955 C C . SER B 2 557 ? 85.396 82.013 95.179 1.00 69.63 557 SER B C 1
ATOM 15956 O O . SER B 2 557 ? 86.608 82.132 94.977 1.00 69.63 557 SER B O 1
ATOM 15964 N N . TYR B 2 558 ? 84.546 83.040 95.218 1.00 65.69 558 TYR B N 1
ATOM 15965 C CA . TYR B 2 558 ? 84.958 84.440 95.163 1.00 65.69 558 TYR B CA 1
ATOM 15966 C C . TYR B 2 558 ? 85.091 85.037 96.565 1.00 65.69 558 TYR B C 1
ATOM 15967 O O . TYR B 2 558 ? 84.372 84.668 97.492 1.00 65.69 558 TYR B O 1
ATOM 15985 N N . SER B 2 559 ? 86.002 85.992 96.713 1.00 61.54 559 SER B N 1
ATOM 15986 C CA . SER B 2 559 ? 86.139 86.841 97.884 1.00 61.54 559 SER B CA 1
ATOM 15987 C C . SER B 2 559 ? 86.340 88.294 97.479 1.00 61.54 559 SER B C 1
ATOM 15988 O O . SER B 2 559 ? 87.026 88.576 96.504 1.00 61.54 559 SER B O 1
ATOM 15996 N N . VAL B 2 560 ? 85.679 89.215 98.173 1.00 60.29 560 VAL B N 1
ATOM 15997 C CA . VAL B 2 560 ? 85.711 90.657 97.929 1.00 60.29 560 VAL B CA 1
ATOM 15998 C C . VAL B 2 560 ? 86.474 91.316 99.057 1.00 60.29 560 VAL B C 1
ATOM 15999 O O . VAL B 2 560 ? 86.173 91.096 100.223 1.00 60.29 560 VAL B O 1
ATOM 16012 N N . TRP B 2 561 ? 87.459 92.143 98.734 1.00 57.70 561 TRP B N 1
ATOM 16013 C CA . TRP B 2 561 ? 88.368 92.790 99.676 1.00 57.70 561 TRP B CA 1
ATOM 16014 C C . TRP B 2 561 ? 88.356 94.307 99.487 1.00 57.70 561 TRP B C 1
ATOM 16015 O O . TRP B 2 561 ? 88.071 94.802 98.397 1.00 57.70 561 TRP B O 1
ATOM 16036 N N . SER B 2 562 ? 88.660 95.071 100.530 1.00 59.40 562 SER B N 1
ATOM 16037 C CA . SER B 2 562 ? 88.827 96.527 100.437 1.00 59.40 562 SER B CA 1
ATOM 16038 C C . SER B 2 562 ? 89.672 97.065 101.587 1.00 59.40 562 SER B C 1
ATOM 16039 O O . SER B 2 562 ? 89.411 96.720 102.736 1.00 59.40 562 SER B O 1
ATOM 16047 N N . ALA B 2 563 ? 90.699 97.873 101.299 1.00 62.72 563 ALA B N 1
ATOM 16048 C CA . ALA B 2 563 ? 91.691 98.335 102.275 1.00 62.72 563 ALA B CA 1
ATOM 16049 C C . ALA B 2 563 ? 92.341 97.205 103.101 1.00 62.72 563 ALA B C 1
ATOM 16050 O O . ALA B 2 563 ? 92.669 97.385 104.271 1.00 62.72 563 ALA B O 1
ATOM 16057 N N . SER B 2 564 ? 92.510 96.018 102.506 1.00 63.63 564 SER B N 1
ATOM 16058 C CA . SER B 2 564 ? 92.995 94.799 103.167 1.00 63.63 564 SER B CA 1
ATOM 16059 C C . SER B 2 564 ? 92.078 94.240 104.274 1.00 63.63 564 SER B C 1
ATOM 16060 O O . SER B 2 564 ? 92.523 93.486 105.132 1.00 63.63 564 SER B O 1
ATOM 16068 N N . ASN B 2 565 ? 90.788 94.579 104.252 1.00 63.74 565 ASN B N 1
ATOM 16069 C CA . ASN B 2 565 ? 89.715 93.832 104.907 1.00 63.74 565 ASN B CA 1
ATOM 16070 C C . ASN B 2 565 ? 89.140 92.789 103.942 1.00 63.74 565 ASN B C 1
ATOM 16071 O O . ASN B 2 565 ? 89.056 93.052 102.751 1.00 63.74 565 ASN B O 1
ATOM 16082 N N . ASP B 2 566 ? 88.633 91.669 104.444 1.00 66.54 566 ASP B N 1
ATOM 16083 C CA . ASP B 2 566 ? 87.671 90.838 103.718 1.00 66.54 566 ASP B CA 1
ATOM 16084 C C . ASP B 2 566 ? 86.252 91.373 103.963 1.00 66.54 566 ASP B C 1
ATOM 16085 O O . ASP B 2 566 ? 85.796 91.447 105.102 1.00 66.54 566 ASP B O 1
ATOM 16094 N N . ILE B 2 567 ? 85.558 91.758 102.895 1.00 67.15 567 ILE B N 1
ATOM 16095 C CA . ILE B 2 567 ? 84.227 92.371 102.892 1.00 67.15 567 ILE B CA 1
ATOM 16096 C C . ILE B 2 567 ? 83.169 91.507 102.186 1.00 67.15 567 ILE B C 1
ATOM 16097 O O . ILE B 2 567 ? 82.071 91.977 101.914 1.00 67.15 567 ILE B O 1
ATOM 16113 N N . THR B 2 568 ? 83.465 90.240 101.901 1.00 68.92 568 THR B N 1
ATOM 16114 C CA . THR B 2 568 ? 82.657 89.360 101.048 1.00 68.92 568 THR B CA 1
ATOM 16115 C C . THR B 2 568 ? 81.202 89.214 101.486 1.00 68.92 568 THR B C 1
ATOM 16116 O O . THR B 2 568 ? 80.292 89.322 100.670 1.00 68.92 568 THR B O 1
ATOM 16127 N N . ASN B 2 569 ? 80.958 88.984 102.777 1.00 76.80 569 ASN B N 1
ATOM 16128 C CA . ASN B 2 569 ? 79.620 88.731 103.317 1.00 76.80 569 ASN B CA 1
ATOM 16129 C C . ASN B 2 569 ? 78.803 90.010 103.562 1.00 76.80 569 ASN B C 1
ATOM 16130 O O . ASN B 2 569 ? 77.608 89.926 103.840 1.00 76.80 569 ASN B O 1
ATOM 16141 N N . GLN B 2 570 ? 79.421 91.187 103.448 1.00 76.96 570 GLN B N 1
ATOM 16142 C CA . GLN B 2 570 ? 78.773 92.500 103.534 1.00 76.96 570 GLN B CA 1
ATOM 16143 C C . GLN B 2 570 ? 78.625 93.201 102.173 1.00 76.96 570 GLN B C 1
ATOM 16144 O O . GLN B 2 570 ? 77.867 94.162 102.072 1.00 76.96 570 GLN B O 1
ATOM 16158 N N . TYR B 2 571 ? 79.300 92.726 101.128 1.00 75.79 571 TYR B N 1
ATOM 16159 C CA . TYR B 2 571 ? 79.166 93.221 99.762 1.00 75.79 571 TYR B CA 1
ATOM 16160 C C . TYR B 2 571 ? 77.883 92.729 99.076 1.00 75.79 571 TYR B C 1
ATOM 16161 O O . TYR B 2 571 ? 77.124 91.940 99.635 1.00 75.79 571 TYR B O 1
ATOM 16179 N N . GLU B 2 572 ? 77.655 93.170 97.840 1.00 82.80 572 GLU B N 1
ATOM 16180 C CA . GLU B 2 572 ? 76.603 92.660 96.955 1.00 82.80 572 GLU B CA 1
ATOM 16181 C C . GLU B 2 572 ? 76.714 91.141 96.722 1.00 82.80 572 GLU B C 1
ATOM 16182 O O . GLU B 2 572 ? 77.801 90.571 96.772 1.00 82.80 572 GLU B O 1
ATOM 16194 N N . THR B 2 573 ? 75.578 90.469 96.545 1.00 83.06 573 THR B N 1
ATOM 16195 C CA . THR B 2 573 ? 75.475 89.012 96.413 1.00 83.06 573 THR B CA 1
ATOM 16196 C C . THR B 2 573 ? 74.764 88.509 95.153 1.00 83.06 573 THR B C 1
ATOM 16197 O O . THR B 2 573 ? 75.176 87.493 94.593 1.00 83.06 573 THR B O 1
ATOM 16208 N N . GLU B 2 574 ? 73.712 89.177 94.672 1.00 83.06 574 GLU B N 1
ATOM 16209 C CA . GLU B 2 574 ? 72.938 88.686 93.524 1.00 83.06 574 GLU B CA 1
ATOM 16210 C C . GLU B 2 574 ? 73.694 88.911 92.208 1.00 83.06 574 GLU B C 1
ATOM 16211 O O . GLU B 2 574 ? 74.180 90.006 91.952 1.00 83.06 574 GLU B O 1
ATOM 16223 N N . GLN B 2 575 ? 73.815 87.880 91.373 1.00 81.14 575 GLN B N 1
ATOM 16224 C CA . GLN B 2 575 ? 74.790 87.806 90.281 1.00 81.14 575 GLN B CA 1
ATOM 16225 C C . GLN B 2 575 ? 74.788 88.985 89.304 1.00 81.14 575 GLN B C 1
ATOM 16226 O O . GLN B 2 575 ? 75.860 89.475 88.964 1.00 81.14 575 GLN B O 1
ATOM 16240 N N . ASN B 2 576 ? 73.644 89.443 88.798 1.00 81.42 576 ASN B N 1
ATOM 16241 C CA . ASN B 2 576 ? 73.641 90.536 87.817 1.00 81.42 576 ASN B CA 1
ATOM 16242 C C . ASN B 2 576 ? 74.086 91.865 88.448 1.00 81.42 576 ASN B C 1
ATOM 16243 O O . ASN B 2 576 ? 74.766 92.668 87.803 1.00 81.42 576 ASN B O 1
ATOM 16254 N N . LYS B 2 577 ? 73.755 92.092 89.721 1.00 78.46 577 LYS B N 1
ATOM 16255 C CA . LYS B 2 577 ? 74.255 93.244 90.476 1.00 78.46 577 LYS B CA 1
ATOM 16256 C C . LYS B 2 577 ? 75.715 93.084 90.876 1.00 78.46 577 LYS B C 1
ATOM 16257 O O . LYS B 2 577 ? 76.468 94.038 90.779 1.00 78.46 577 LYS B O 1
ATOM 16276 N N . LEU B 2 578 ? 76.156 91.893 91.242 1.00 74.27 578 LEU B N 1
ATOM 16277 C CA . LEU B 2 578 ? 77.547 91.629 91.571 1.00 74.27 578 LEU B CA 1
ATOM 16278 C C . LEU B 2 578 ? 78.457 91.776 90.348 1.00 74.27 578 LEU B C 1
ATOM 16279 O O . LEU B 2 578 ? 79.501 92.394 90.457 1.00 74.27 578 LEU B O 1
ATOM 16295 N N . ILE B 2 579 ? 78.047 91.336 89.157 1.00 69.69 579 ILE B N 1
ATOM 16296 C CA . ILE B 2 579 ? 78.800 91.589 87.914 1.00 69.69 579 ILE B CA 1
ATOM 16297 C C . ILE B 2 579 ? 78.850 93.083 87.588 1.00 69.69 579 ILE B C 1
ATOM 16298 O O . ILE B 2 579 ? 79.880 93.586 87.145 1.00 69.69 579 ILE B O 1
ATOM 16314 N N . SER B 2 580 ? 77.787 93.823 87.866 1.00 67.20 580 SER B N 1
ATOM 16315 C CA . SER B 2 580 ? 77.787 95.270 87.679 1.00 67.20 580 SER B CA 1
ATOM 16316 C C . SER B 2 580 ? 78.688 95.992 88.676 1.00 67.20 580 SER B C 1
ATOM 16317 O O . SER B 2 580 ? 79.419 96.872 88.259 1.00 67.20 580 SER B O 1
ATOM 16325 N N . LYS B 2 581 ? 78.734 95.587 89.950 1.00 66.44 581 LYS B N 1
ATOM 16326 C CA . LYS B 2 581 ? 79.675 96.129 90.947 1.00 66.44 581 LYS B CA 1
ATOM 16327 C C . LYS B 2 581 ? 81.128 95.740 90.664 1.00 66.44 581 LYS B C 1
ATOM 16328 O O . LYS B 2 581 ? 82.010 96.561 90.878 1.00 66.44 581 LYS B O 1
ATOM 16347 N N . ILE B 2 582 ? 81.418 94.570 90.101 1.00 63.55 582 ILE B N 1
ATOM 16348 C CA . ILE B 2 582 ? 82.751 94.179 89.616 1.00 63.55 582 ILE B CA 1
ATOM 16349 C C . ILE B 2 582 ? 83.206 95.075 88.458 1.00 63.55 582 ILE B C 1
ATOM 16350 O O . ILE B 2 582 ? 84.280 95.675 88.491 1.00 63.55 582 ILE B O 1
ATOM 16366 N N . THR B 2 583 ? 82.374 95.192 87.416 1.00 61.61 583 THR B N 1
ATOM 16367 C CA . THR B 2 583 ? 82.707 95.849 86.143 1.00 61.61 583 THR B CA 1
ATOM 16368 C C . THR B 2 583 ? 82.443 97.358 86.131 1.00 61.61 583 THR B C 1
ATOM 16369 O O . THR B 2 583 ? 82.357 97.933 85.049 1.00 61.61 583 THR B O 1
ATOM 16380 N N . ASN B 2 584 ? 82.261 98.005 87.290 1.00 62.27 584 ASN B N 1
ATOM 16381 C CA . ASN B 2 584 ? 81.894 99.424 87.433 1.00 62.27 584 ASN B CA 1
ATOM 16382 C C . ASN B 2 584 ? 80.736 99.840 86.504 1.00 62.27 584 ASN B C 1
ATOM 16383 O O . ASN B 2 584 ? 80.675 100.952 85.983 1.00 62.27 584 ASN B O 1
ATOM 16394 N N . ASN B 2 585 ? 79.821 98.909 86.273 1.00 67.41 585 ASN B N 1
ATOM 16395 C CA . ASN B 2 585 ? 78.641 99.004 85.428 1.00 67.41 585 ASN B CA 1
ATOM 16396 C C . ASN B 2 585 ? 78.900 99.448 83.970 1.00 67.41 585 ASN B C 1
ATOM 16397 O O . ASN B 2 585 ? 78.126 100.216 83.409 1.00 67.41 585 ASN B O 1
ATOM 16408 N N . TYR B 2 586 ? 79.965 98.948 83.339 1.00 63.58 586 TYR B N 1
ATOM 16409 C CA . TYR B 2 586 ? 80.301 99.244 81.927 1.00 63.58 586 TYR B CA 1
ATOM 16410 C C . TYR B 2 586 ? 79.173 98.940 80.922 1.00 63.58 586 TYR B C 1
ATOM 16411 O O . TYR B 2 586 ? 79.070 99.580 79.874 1.00 63.58 586 TYR B O 1
ATOM 16429 N N . SER B 2 587 ? 78.279 98.010 81.230 1.00 66.46 587 SER B N 1
ATOM 16430 C CA . SER B 2 587 ? 77.065 97.753 80.446 1.00 66.46 587 SER B CA 1
ATOM 16431 C C . SER B 2 587 ? 76.163 98.980 80.325 1.00 66.46 587 SER B C 1
ATOM 16432 O O . SER B 2 587 ? 75.763 99.349 79.225 1.00 66.46 587 SER B O 1
ATOM 16440 N N . GLU B 2 588 ? 75.834 99.631 81.436 1.00 73.03 588 GLU B N 1
ATOM 16441 C CA . GLU B 2 588 ? 74.858 100.726 81.480 1.00 73.03 588 GLU B CA 1
ATOM 16442 C C . GLU B 2 588 ? 75.478 102.120 81.411 1.00 73.03 588 GLU B C 1
ATOM 16443 O O . GLU B 2 588 ? 74.781 103.088 81.113 1.00 73.03 588 GLU B O 1
ATOM 16455 N N . SER B 2 589 ? 76.808 102.233 81.369 1.00 70.96 589 SER B N 1
ATOM 16456 C CA . SER B 2 589 ? 77.525 103.421 80.868 1.00 70.96 589 SER B CA 1
ATOM 16457 C C . SER B 2 589 ? 77.342 103.758 79.364 1.00 70.96 589 SER B C 1
ATOM 16458 O O . SER B 2 589 ? 77.309 102.866 78.507 1.00 70.96 589 SER B O 1
ATOM 16466 N N . ASP B 2 590 ? 77.347 105.054 79.012 1.00 72.35 590 ASP B N 1
ATOM 16467 C CA . ASP B 2 590 ? 77.467 105.520 77.620 1.00 72.35 590 ASP B CA 1
ATOM 16468 C C . ASP B 2 590 ? 78.920 105.729 77.129 1.00 72.35 590 ASP B C 1
ATOM 16469 O O . ASP B 2 590 ? 79.156 105.586 75.927 1.00 72.35 590 ASP B O 1
ATOM 16478 N N . LYS B 2 591 ? 79.885 106.062 78.000 1.00 65.15 591 LYS B N 1
ATOM 16479 C CA . LYS B 2 591 ? 81.305 106.265 77.648 1.00 65.15 591 LYS B CA 1
ATOM 16480 C C . LYS B 2 591 ? 82.057 104.937 77.442 1.00 65.15 591 LYS B C 1
ATOM 16481 O O . LYS B 2 591 ? 83.106 104.702 78.039 1.00 65.15 591 LYS B O 1
ATOM 16500 N N . LYS B 2 592 ? 81.523 104.053 76.597 1.00 65.42 592 LYS B N 1
ATOM 16501 C CA . LYS B 2 592 ? 82.195 102.831 76.114 1.00 65.42 592 LYS B CA 1
ATOM 16502 C C . LYS B 2 592 ? 83.376 103.167 75.208 1.00 65.42 592 LYS B C 1
ATOM 16503 O O . LYS B 2 592 ? 83.393 104.237 74.593 1.00 65.42 592 LYS B O 1
ATOM 16522 N N . VAL B 2 593 ? 84.363 102.268 75.132 1.00 64.96 593 VAL B N 1
ATOM 16523 C CA . VAL B 2 593 ? 85.573 102.550 74.348 1.00 64.96 593 VAL B CA 1
ATOM 16524 C C . VAL B 2 593 ? 85.328 102.570 72.841 1.00 64.96 593 VAL B C 1
ATOM 16525 O O . VAL B 2 593 ? 84.465 101.867 72.313 1.00 64.96 593 VAL B O 1
ATOM 16538 N N . LYS B 2 594 ? 86.141 103.384 72.173 1.00 64.67 594 LYS B N 1
ATOM 16539 C CA . LYS B 2 594 ? 86.325 103.533 70.726 1.00 64.67 594 LYS B CA 1
ATOM 16540 C C . LYS B 2 594 ? 87.818 103.392 70.422 1.00 64.67 594 LYS B C 1
ATOM 16541 O O . LYS B 2 594 ? 88.622 103.418 71.340 1.00 64.67 594 LYS B O 1
ATOM 16560 N N . PHE B 2 595 ? 88.209 103.274 69.162 1.00 64.21 595 PHE B N 1
ATOM 16561 C CA . PHE B 2 595 ? 89.613 103.134 68.757 1.00 64.21 595 PHE B CA 1
ATOM 16562 C C . PHE B 2 595 ? 90.028 104.274 67.836 1.00 64.21 595 PHE B C 1
ATOM 16563 O O . PHE B 2 595 ? 89.215 104.778 67.065 1.00 64.21 595 PHE B O 1
ATOM 16580 N N . PHE B 2 596 ? 91.268 104.738 67.921 1.00 70.15 596 PHE B N 1
ATOM 16581 C CA . PHE B 2 596 ? 91.710 105.906 67.163 1.00 70.15 596 PHE B CA 1
ATOM 16582 C C . PHE B 2 596 ? 91.936 105.582 65.678 1.00 70.15 596 PHE B C 1
ATOM 16583 O O . PHE B 2 596 ? 92.920 104.931 65.321 1.00 70.15 596 PHE B O 1
ATOM 16600 N N . SER B 2 597 ? 91.012 105.998 64.804 1.00 76.73 597 SER B N 1
ATOM 16601 C CA . SER B 2 597 ? 90.989 105.600 63.391 1.00 76.73 597 SER B CA 1
ATOM 16602 C C . SER B 2 597 ? 91.901 106.418 62.476 1.00 76.73 597 SER B C 1
ATOM 16603 O O . SER B 2 597 ? 92.318 105.913 61.438 1.00 76.73 597 SER B O 1
ATOM 16611 N N . ASP B 2 598 ? 92.233 107.657 62.835 1.00 78.35 598 ASP B N 1
ATOM 16612 C CA . ASP B 2 598 ? 93.161 108.493 62.076 1.00 78.35 598 ASP B CA 1
ATOM 16613 C C . ASP B 2 598 ? 94.578 107.895 62.045 1.00 78.35 598 ASP B C 1
ATOM 16614 O O . ASP B 2 598 ? 95.079 107.371 63.037 1.00 78.35 598 ASP B O 1
ATOM 16623 N N . SER B 2 599 ? 95.263 108.024 60.911 1.00 71.93 599 SER B N 1
ATOM 16624 C CA . SER B 2 599 ? 96.694 107.765 60.787 1.00 71.93 599 SER B CA 1
ATOM 16625 C C . SER B 2 599 ? 97.495 108.810 61.555 1.00 71.93 599 SER B C 1
ATOM 16626 O O . SER B 2 599 ? 97.486 109.972 61.166 1.00 71.93 599 SER B O 1
ATOM 16634 N N . LEU B 2 600 ? 98.233 108.439 62.602 1.00 66.75 600 LEU B N 1
ATOM 16635 C CA . LEU B 2 600 ? 99.155 109.357 63.294 1.00 66.75 600 LEU B CA 1
ATOM 16636 C C . LEU B 2 600 ? 100.365 109.796 62.439 1.00 66.75 600 LEU B C 1
ATOM 16637 O O . LEU B 2 600 ? 101.110 110.681 62.839 1.00 66.75 600 LEU B O 1
ATOM 16653 N N . LEU B 2 601 ? 100.570 109.173 61.275 1.00 71.05 601 LEU B N 1
ATOM 16654 C CA . LEU B 2 601 ? 101.653 109.458 60.327 1.00 71.05 601 LEU B CA 1
ATOM 16655 C C . LEU B 2 601 ? 101.292 110.547 59.295 1.00 71.05 601 LEU B C 1
ATOM 16656 O O . LEU B 2 601 ? 102.187 111.243 58.812 1.00 71.05 601 LEU B O 1
ATOM 16672 N N . ASN B 2 602 ? 100.006 110.732 58.985 1.00 75.49 602 ASN B N 1
ATOM 16673 C CA . ASN B 2 602 ? 99.536 111.844 58.161 1.00 75.49 602 ASN B CA 1
ATOM 16674 C C . ASN B 2 602 ? 99.755 113.185 58.877 1.00 75.49 602 ASN B C 1
ATOM 16675 O O . ASN B 2 602 ? 99.601 113.284 60.092 1.00 75.49 602 ASN B O 1
ATOM 16686 N N . GLU B 2 603 ? 100.122 114.231 58.141 1.00 77.42 603 GLU B N 1
ATOM 16687 C CA . GLU B 2 603 ? 100.594 115.478 58.760 1.00 77.42 603 GLU B CA 1
ATOM 16688 C C . GLU B 2 603 ? 99.498 116.261 59.501 1.00 77.42 603 GLU B C 1
ATOM 16689 O O . GLU B 2 603 ? 99.756 116.857 60.546 1.00 77.42 603 GLU B O 1
ATOM 16701 N N . GLN B 2 604 ? 98.260 116.231 59.009 1.00 78.56 604 GLN B N 1
ATOM 16702 C CA . GLN B 2 604 ? 97.135 116.874 59.679 1.00 78.56 604 GLN B CA 1
ATOM 16703 C C . GLN B 2 604 ? 96.706 116.148 60.959 1.00 78.56 604 GLN B C 1
ATOM 16704 O O . GLN B 2 604 ? 96.099 116.770 61.822 1.00 78.56 604 GLN B O 1
ATOM 16718 N N . THR B 2 605 ? 97.020 114.860 61.118 1.00 73.61 605 THR B N 1
ATOM 16719 C CA . THR B 2 605 ? 96.757 114.150 62.377 1.00 73.61 605 THR B CA 1
ATOM 16720 C C . THR B 2 605 ? 97.813 114.475 63.414 1.00 73.61 605 THR B C 1
ATOM 16721 O O . THR B 2 605 ? 97.462 114.845 64.527 1.00 73.61 605 THR B O 1
ATOM 16732 N N . TYR B 2 606 ? 99.098 114.370 63.068 1.00 70.51 606 TYR B N 1
ATOM 16733 C CA . TYR B 2 606 ? 100.175 114.634 64.019 1.00 70.51 606 TYR B CA 1
ATOM 16734 C C . TYR B 2 606 ? 100.096 116.060 64.570 1.00 70.51 606 TYR B C 1
ATOM 16735 O O . TYR B 2 606 ? 100.269 116.274 65.766 1.00 70.51 606 TYR B O 1
ATOM 16753 N N . ALA B 2 607 ? 99.758 117.037 63.725 1.00 70.91 607 ALA B N 1
ATOM 16754 C CA . ALA B 2 607 ? 99.644 118.436 64.119 1.00 70.91 607 ALA B CA 1
ATOM 16755 C C . ALA B 2 607 ? 98.610 118.709 65.227 1.00 70.91 607 ALA B C 1
ATOM 16756 O O . ALA B 2 607 ? 98.678 119.752 65.871 1.00 70.91 607 ALA B O 1
ATOM 16763 N N . LYS B 2 608 ? 97.651 117.801 65.455 1.00 71.86 608 LYS B N 1
ATOM 16764 C CA . LYS B 2 608 ? 96.667 117.874 66.543 1.00 71.86 608 LYS B CA 1
ATOM 16765 C C . LYS B 2 608 ? 97.282 117.530 67.905 1.00 71.86 608 LYS B C 1
ATOM 16766 O O . LYS B 2 608 ? 96.748 117.953 68.917 1.00 71.86 608 LYS B O 1
ATOM 16785 N N . PHE B 2 609 ? 98.403 116.812 67.947 1.00 69.60 609 PHE B N 1
ATOM 16786 C CA . PHE B 2 609 ? 99.163 116.470 69.154 1.00 69.60 609 PHE B CA 1
ATOM 16787 C C . PHE B 2 609 ? 100.469 117.285 69.297 1.00 69.60 609 PHE B C 1
ATOM 16788 O O . PHE B 2 609 ? 101.121 117.246 70.337 1.00 69.60 609 PHE B O 1
ATOM 16805 N N . ASP B 2 610 ? 100.878 118.006 68.248 1.00 76.38 610 ASP B N 1
ATOM 16806 C CA . ASP B 2 610 ? 102.135 118.746 68.140 1.00 76.38 610 ASP B CA 1
ATOM 16807 C C . ASP B 2 610 ? 102.138 120.008 69.030 1.00 76.38 610 ASP B C 1
ATOM 16808 O O . ASP B 2 610 ? 101.819 121.109 68.579 1.00 76.38 610 ASP B O 1
ATOM 16817 N N . ARG B 2 611 ? 102.433 119.844 70.324 1.00 75.11 611 ARG B N 1
ATOM 16818 C CA . ARG B 2 611 ? 102.393 120.923 71.322 1.00 75.11 611 ARG B CA 1
ATOM 16819 C C . ARG B 2 611 ? 103.345 122.092 71.010 1.00 75.11 611 ARG B C 1
ATOM 16820 O O . ARG B 2 611 ? 104.456 121.847 70.540 1.00 75.11 611 ARG B O 1
ATOM 16841 N N . PRO B 2 612 ? 103.010 123.347 71.361 1.00 78.47 612 PRO B N 1
ATOM 16842 C CA . PRO B 2 612 ? 104.008 124.403 71.477 1.00 78.47 612 PRO B CA 1
ATOM 16843 C C . PRO B 2 612 ? 104.903 124.145 72.699 1.00 78.47 612 PRO B C 1
ATOM 16844 O O . PRO B 2 612 ? 104.438 123.618 73.706 1.00 78.47 612 PRO B O 1
ATOM 16855 N N . LEU B 2 613 ? 106.187 124.518 72.658 1.00 79.99 613 LEU B N 1
ATOM 16856 C CA . LEU B 2 613 ? 107.083 124.356 73.818 1.00 79.99 613 LEU B CA 1
ATOM 16857 C C . LEU B 2 613 ? 106.675 125.276 74.974 1.00 79.99 613 LEU B C 1
ATOM 16858 O O . LEU B 2 613 ? 106.771 124.905 76.141 1.00 79.99 613 LEU B O 1
ATOM 16874 N N . ASP B 2 614 ? 106.206 126.474 74.629 1.00 85.14 614 ASP B N 1
ATOM 16875 C CA . ASP B 2 614 ? 105.685 127.511 75.502 1.00 85.14 614 ASP B CA 1
ATOM 16876 C C . ASP B 2 614 ? 104.605 128.328 74.789 1.00 85.14 614 ASP B C 1
ATOM 16877 O O . ASP B 2 614 ? 104.518 128.364 73.561 1.00 85.14 614 ASP B O 1
ATOM 16886 N N . PHE B 2 615 ? 103.768 129.012 75.553 1.00 85.09 615 PHE B N 1
ATOM 16887 C CA . PHE B 2 615 ? 102.702 129.871 75.053 1.00 85.09 615 PHE B CA 1
ATOM 16888 C C . PHE B 2 615 ? 102.457 130.994 76.055 1.00 85.09 615 PHE B C 1
ATOM 16889 O O . PHE B 2 615 ? 102.894 130.904 77.199 1.00 85.09 615 PHE B O 1
ATOM 16906 N N . ASP B 2 616 ? 101.776 132.060 75.648 1.00 91.30 616 ASP B N 1
ATOM 16907 C CA . ASP B 2 616 ? 101.310 133.098 76.557 1.00 91.30 616 ASP B CA 1
ATOM 16908 C C . ASP B 2 616 ? 99.941 132.710 77.151 1.00 91.30 616 ASP B C 1
ATOM 16909 O O . ASP B 2 616 ? 98.933 132.751 76.442 1.00 91.30 616 ASP B O 1
ATOM 16918 N N . PRO B 2 617 ? 99.825 132.337 78.440 1.00 89.31 617 PRO B N 1
ATOM 16919 C CA . PRO B 2 617 ? 98.539 131.950 79.020 1.00 89.31 617 PRO B CA 1
ATOM 16920 C C . PRO B 2 617 ? 97.575 133.129 79.164 1.00 89.31 617 PRO B C 1
ATOM 16921 O O . PRO B 2 617 ? 96.377 132.930 79.330 1.00 89.31 617 PRO B O 1
ATOM 16932 N N . LYS B 2 618 ? 98.087 134.364 79.111 1.00 93.46 618 LYS B N 1
ATOM 16933 C CA . LYS B 2 618 ? 97.317 135.605 79.301 1.00 93.46 618 LYS B CA 1
ATOM 16934 C C . LYS B 2 618 ? 96.653 136.087 78.006 1.00 93.46 618 LYS B C 1
ATOM 16935 O O . LYS B 2 618 ? 95.664 136.816 78.047 1.00 93.46 618 LYS B O 1
ATOM 16954 N N . LYS B 2 619 ? 97.223 135.713 76.860 1.00 93.80 619 LYS B N 1
ATOM 16955 C CA . LYS B 2 619 ? 96.790 136.073 75.499 1.00 93.80 619 LYS B CA 1
ATOM 16956 C C . LYS B 2 619 ? 95.571 135.262 75.053 1.00 93.80 619 LYS B C 1
ATOM 16957 O O . LYS B 2 619 ? 95.190 134.305 75.720 1.00 93.80 619 LYS B O 1
ATOM 16976 N N . GLU B 2 620 ? 94.937 135.616 73.934 1.00 94.18 620 GLU B N 1
ATOM 16977 C CA . GLU B 2 620 ? 93.702 134.925 73.521 1.00 94.18 620 GLU B CA 1
ATOM 16978 C C . GLU B 2 620 ? 93.926 133.519 72.919 1.00 94.18 620 GLU B C 1
ATOM 16979 O O . GLU B 2 620 ? 93.005 132.706 72.892 1.00 94.18 620 GLU B O 1
ATOM 16991 N N . ASP B 2 621 ? 95.145 133.175 72.483 1.00 91.39 621 ASP B N 1
ATOM 16992 C CA . ASP B 2 621 ? 95.495 131.850 71.932 1.00 91.39 621 ASP B CA 1
ATOM 16993 C C . ASP B 2 621 ? 95.723 130.747 73.001 1.00 91.39 621 ASP B C 1
ATOM 16994 O O . ASP B 2 621 ? 96.588 129.883 72.872 1.00 91.39 621 ASP B O 1
ATOM 17003 N N . GLU B 2 622 ? 94.933 130.752 74.078 1.00 89.13 622 GLU B N 1
ATOM 17004 C CA . GLU B 2 622 ? 94.637 129.505 74.785 1.00 89.13 622 GLU B CA 1
ATOM 17005 C C . GLU B 2 622 ? 93.792 128.594 73.896 1.00 89.13 622 GLU B C 1
ATOM 17006 O O . GLU B 2 622 ? 94.030 127.396 73.838 1.00 89.13 622 GLU B O 1
ATOM 17018 N N . LEU B 2 623 ? 92.842 129.153 73.139 1.00 86.07 623 LEU B N 1
ATOM 17019 C CA . LEU B 2 623 ? 92.274 128.495 71.970 1.00 86.07 623 LEU B CA 1
ATOM 17020 C C . LEU B 2 623 ? 93.445 128.093 71.061 1.00 86.07 623 LEU B C 1
ATOM 17021 O O . LEU B 2 623 ? 94.369 128.879 70.875 1.00 86.07 623 LEU B O 1
ATOM 17037 N N . LYS B 2 624 ? 93.421 126.873 70.529 1.00 86.33 624 LYS B N 1
ATOM 17038 C CA . LYS B 2 624 ? 94.528 126.156 69.866 1.00 86.33 624 LYS B CA 1
ATOM 17039 C C . LYS B 2 624 ? 95.572 125.496 70.782 1.00 86.33 624 LYS B C 1
ATOM 17040 O O . LYS B 2 624 ? 96.298 124.637 70.304 1.00 86.33 624 LYS B O 1
ATOM 17059 N N . LYS B 2 625 ? 95.584 125.772 72.097 1.00 80.67 625 LYS B N 1
ATOM 17060 C CA . LYS B 2 625 ? 96.225 124.946 73.160 1.00 80.67 625 LYS B CA 1
ATOM 17061 C C . LYS B 2 625 ? 95.199 124.075 73.895 1.00 80.67 625 LYS B C 1
ATOM 17062 O O . LYS B 2 625 ? 95.451 122.900 74.113 1.00 80.67 625 LYS B O 1
ATOM 17081 N N . TYR B 2 626 ? 94.000 124.575 74.186 1.00 85.41 626 TYR B N 1
ATOM 17082 C CA . TYR B 2 626 ? 92.866 123.742 74.618 1.00 85.41 626 TYR B CA 1
ATOM 17083 C C . TYR B 2 626 ? 92.516 122.656 73.588 1.00 85.41 626 TYR B C 1
ATOM 17084 O O . TYR B 2 626 ? 92.211 121.530 73.956 1.00 85.41 626 TYR B O 1
ATOM 17102 N N . ASN B 2 627 ? 92.551 123.005 72.305 1.00 83.37 627 ASN B N 1
ATOM 17103 C CA . ASN B 2 627 ? 92.098 122.181 71.187 1.00 83.37 627 ASN B CA 1
ATOM 17104 C C . ASN B 2 627 ? 93.141 121.170 70.689 1.00 83.37 627 ASN B C 1
ATOM 17105 O O . ASN B 2 627 ? 92.873 120.454 69.725 1.00 83.37 627 ASN B O 1
ATOM 17116 N N . ASP B 2 628 ? 94.317 121.096 71.318 1.00 74.43 628 ASP B N 1
ATOM 17117 C CA . ASP B 2 628 ? 95.226 119.973 71.112 1.00 74.43 628 ASP B CA 1
ATOM 17118 C C . ASP B 2 628 ? 94.541 118.668 71.548 1.00 74.43 628 ASP B C 1
ATOM 17119 O O . ASP B 2 628 ? 93.872 118.634 72.582 1.00 74.43 628 ASP B O 1
ATOM 17128 N N . LEU B 2 629 ? 94.737 117.586 70.803 1.00 71.87 629 LEU B N 1
ATOM 17129 C CA . LEU B 2 629 ? 94.505 116.247 71.314 1.00 71.87 629 LEU B CA 1
ATOM 17130 C C . LEU B 2 629 ? 95.553 115.913 72.375 1.00 71.87 629 LEU B C 1
ATOM 17131 O O . LEU B 2 629 ? 96.663 116.429 72.384 1.00 71.87 629 LEU B O 1
ATOM 17147 N N . ASP B 2 630 ? 95.098 115.086 73.296 1.00 69.12 630 ASP B N 1
ATOM 17148 C CA . ASP B 2 630 ? 95.731 114.702 74.541 1.00 69.12 630 ASP B CA 1
ATOM 17149 C C . ASP B 2 630 ? 96.082 113.229 74.465 1.00 69.12 630 ASP B C 1
ATOM 17150 O O . ASP B 2 630 ? 95.346 112.452 73.872 1.00 69.12 630 ASP B O 1
ATOM 17159 N N . SER B 2 631 ? 97.142 112.798 75.120 1.00 62.75 631 SER B N 1
ATOM 17160 C CA . SER B 2 631 ? 97.263 111.399 75.495 1.00 62.75 631 SER B CA 1
ATOM 17161 C C . SER B 2 631 ? 96.859 111.244 76.957 1.00 62.75 631 SER B C 1
ATOM 17162 O O . SER B 2 631 ? 97.390 111.907 77.848 1.00 62.75 631 SER B O 1
ATOM 17170 N N . LEU B 2 632 ? 95.924 110.348 77.227 1.00 60.52 632 LEU B N 1
ATOM 17171 C CA . LEU B 2 632 ? 95.466 109.986 78.564 1.00 60.52 632 LEU B CA 1
ATOM 17172 C C . LEU B 2 632 ? 96.017 108.619 78.913 1.00 60.52 632 LEU B C 1
ATOM 17173 O O . LEU B 2 632 ? 95.786 107.661 78.186 1.00 60.52 632 LEU B O 1
ATOM 17189 N N . TYR B 2 633 ? 96.728 108.518 80.027 1.00 63.06 633 TYR B N 1
ATOM 17190 C CA . TYR B 2 633 ? 97.043 107.223 80.595 1.00 63.06 633 TYR B CA 1
ATOM 17191 C C . TYR B 2 633 ? 97.041 107.208 82.133 1.00 63.06 633 TYR B C 1
ATOM 17192 O O . TYR B 2 633 ? 98.051 106.887 82.744 1.00 63.06 633 TYR B O 1
ATOM 17210 N N . ILE B 2 634 ? 95.899 107.531 82.782 1.00 60.47 634 ILE B N 1
ATOM 17211 C CA . ILE B 2 634 ? 95.615 106.955 84.123 1.00 60.47 634 ILE B CA 1
ATOM 17212 C C . ILE B 2 634 ? 95.232 105.533 83.858 1.00 60.47 634 ILE B C 1
ATOM 17213 O O . ILE B 2 634 ? 94.079 105.148 83.756 1.00 60.47 634 ILE B O 1
ATOM 17229 N N . VAL B 2 635 ? 96.276 104.782 83.686 1.00 61.08 635 VAL B N 1
ATOM 17230 C CA . VAL B 2 635 ? 96.275 103.369 83.434 1.00 61.08 635 VAL B CA 1
ATOM 17231 C C . VAL B 2 635 ? 97.549 102.857 84.028 1.00 61.08 635 VAL B C 1
ATOM 17232 O O . VAL B 2 635 ? 98.483 103.610 84.306 1.00 61.08 635 VAL B O 1
ATOM 17245 N N . GLY B 2 636 ? 97.593 101.556 84.219 1.00 59.36 636 GLY B N 1
ATOM 17246 C CA . GLY B 2 636 ? 98.732 100.945 84.851 1.00 59.36 636 GLY B CA 1
ATOM 17247 C C . GLY B 2 636 ? 98.712 101.152 86.349 1.00 59.36 636 GLY B C 1
ATOM 17248 O O . GLY B 2 636 ? 98.484 102.237 86.876 1.00 59.36 636 GLY B O 1
ATOM 17252 N N . TYR B 2 637 ? 99.027 100.069 87.031 1.00 54.32 637 TYR B N 1
ATOM 17253 C CA . TYR B 2 637 ? 99.328 100.074 88.442 1.00 54.32 637 TYR B CA 1
ATOM 17254 C C . TYR B 2 637 ? 100.714 99.453 88.606 1.00 54.32 637 TYR B C 1
ATOM 17255 O O . TYR B 2 637 ? 100.843 98.228 88.580 1.00 54.32 637 TYR B O 1
ATOM 17273 N N . PRO B 2 638 ? 101.790 100.236 88.699 1.00 54.82 638 PRO B N 1
ATOM 17274 C CA . PRO B 2 638 ? 103.083 99.690 89.059 1.00 54.82 638 PRO B CA 1
ATOM 17275 C C . PRO B 2 638 ? 103.076 99.240 90.521 1.00 54.82 638 PRO B C 1
ATOM 17276 O O . PRO B 2 638 ? 102.323 99.764 91.338 1.00 54.82 638 PRO B O 1
ATOM 17287 N N . THR B 2 639 ? 103.939 98.301 90.882 1.00 58.06 639 THR B N 1
ATOM 17288 C CA . THR B 2 639 ? 104.188 97.983 92.293 1.00 58.06 639 THR B CA 1
ATOM 17289 C C . THR B 2 639 ? 104.657 99.222 93.052 1.00 58.06 639 THR B C 1
ATOM 17290 O O . THR B 2 639 ? 105.389 100.056 92.523 1.00 58.06 639 THR B O 1
ATOM 17301 N N . ALA B 2 640 ? 104.251 99.363 94.310 1.00 60.59 640 ALA B N 1
ATOM 17302 C CA . ALA B 2 640 ? 104.545 100.551 95.105 1.00 60.59 640 ALA B CA 1
ATOM 17303 C C . ALA B 2 640 ? 106.022 100.684 95.556 1.00 60.59 640 ALA B C 1
ATOM 17304 O O . ALA B 2 640 ? 106.380 101.674 96.187 1.00 60.59 640 ALA B O 1
ATOM 17311 N N . TYR B 2 641 ? 106.909 99.740 95.226 1.00 65.66 641 TYR B N 1
ATOM 17312 C CA . TYR B 2 641 ? 108.299 99.740 95.694 1.00 65.66 641 TYR B CA 1
ATOM 17313 C C . TYR B 2 641 ? 109.105 100.974 95.252 1.00 65.66 641 TYR B C 1
ATOM 17314 O O . TYR B 2 641 ? 109.854 101.537 96.051 1.00 65.66 641 TYR B O 1
ATOM 17332 N N . LYS B 2 642 ? 108.917 101.452 94.012 1.00 66.07 642 LYS B N 1
ATOM 17333 C CA . LYS B 2 642 ? 109.580 102.670 93.491 1.00 66.07 642 LYS B CA 1
ATOM 17334 C C . LYS B 2 642 ? 108.709 103.936 93.530 1.00 66.07 642 LYS B C 1
ATOM 17335 O O . LYS B 2 642 ? 109.044 104.955 92.931 1.00 66.07 642 LYS B O 1
ATOM 17354 N N . ASP B 2 643 ? 107.600 103.915 94.265 1.00 65.64 643 ASP B N 1
ATOM 17355 C CA . ASP B 2 643 ? 106.739 105.075 94.497 1.00 65.64 643 ASP B CA 1
ATOM 17356 C C . ASP B 2 643 ? 107.412 106.096 95.428 1.00 65.64 643 ASP B C 1
ATOM 17357 O O . ASP B 2 643 ? 107.412 105.961 96.651 1.00 65.64 643 ASP B O 1
ATOM 17366 N N . PHE B 2 644 ? 108.010 107.120 94.823 1.00 62.70 644 PHE B N 1
ATOM 17367 C CA . PHE B 2 644 ? 108.809 108.156 95.477 1.00 62.70 644 PHE B CA 1
ATOM 17368 C C . PHE B 2 644 ? 108.005 109.295 96.119 1.00 62.70 644 PHE B C 1
ATOM 17369 O O . PHE B 2 644 ? 108.585 110.174 96.756 1.00 62.70 644 PHE B O 1
ATOM 17386 N N . TYR B 2 645 ? 106.681 109.311 95.969 1.00 62.43 645 TYR B N 1
ATOM 17387 C CA . TYR B 2 645 ? 105.843 110.372 96.530 1.00 62.43 645 TYR B CA 1
ATOM 17388 C C . TYR B 2 645 ? 105.474 110.141 97.993 1.00 62.43 645 TYR B C 1
ATOM 17389 O O . TYR B 2 645 ? 105.121 111.083 98.700 1.00 62.43 645 TYR B O 1
ATOM 17407 N N . LEU B 2 646 ? 105.579 108.897 98.466 1.00 66.43 646 LEU B N 1
ATOM 17408 C CA . LEU B 2 646 ? 105.438 108.527 99.872 1.00 66.43 646 LEU B CA 1
ATOM 17409 C C . LEU B 2 646 ? 106.520 109.213 100.725 1.00 66.43 646 LEU B C 1
ATOM 17410 O O . LEU B 2 646 ? 107.711 109.083 100.435 1.00 66.43 646 LEU B O 1
ATOM 17426 N N . ASP B 2 647 ? 106.140 109.938 101.779 1.00 74.71 647 ASP B N 1
ATOM 17427 C CA . ASP B 2 647 ? 107.101 110.521 102.720 1.00 74.71 647 ASP B CA 1
ATOM 17428 C C . ASP B 2 647 ? 107.826 109.427 103.520 1.00 74.71 647 ASP B C 1
ATOM 17429 O O . ASP B 2 647 ? 107.233 108.402 103.849 1.00 74.71 647 ASP B O 1
ATOM 17438 N N . GLN B 2 648 ? 109.080 109.664 103.906 1.00 74.88 648 GLN B N 1
ATOM 17439 C CA . GLN B 2 648 ? 109.879 108.746 104.719 1.00 74.88 648 GLN B CA 1
ATOM 17440 C C . GLN B 2 648 ? 109.177 108.336 106.025 1.00 74.88 648 GLN B C 1
ATOM 17441 O O . GLN B 2 648 ? 109.402 107.234 106.520 1.00 74.88 648 GLN B O 1
ATOM 17455 N N . TYR B 2 649 ? 108.293 109.188 106.545 1.00 75.22 649 TYR B N 1
ATOM 17456 C CA . TYR B 2 649 ? 107.534 108.999 107.779 1.00 75.22 649 TYR B CA 1
ATOM 17457 C C . TYR B 2 649 ? 106.037 108.672 107.565 1.00 75.22 649 TYR B C 1
ATOM 17458 O O . TYR B 2 649 ? 105.278 108.608 108.529 1.00 75.22 649 TYR B O 1
ATOM 17476 N N . GLU B 2 650 ? 105.598 108.334 106.342 1.00 74.71 650 GLU B N 1
ATOM 17477 C CA . GLU B 2 650 ? 104.340 107.597 106.084 1.00 74.71 650 GLU B CA 1
ATOM 17478 C C . GLU B 2 650 ? 104.502 106.070 106.234 1.00 74.71 650 GLU B C 1
ATOM 17479 O O . GLU B 2 650 ? 104.330 105.295 105.292 1.00 74.71 650 GLU B O 1
ATOM 17491 N N . ASP B 2 651 ? 104.853 105.632 107.441 1.00 76.02 651 ASP B N 1
ATOM 17492 C CA . ASP B 2 651 ? 105.345 104.279 107.720 1.00 76.02 651 ASP B CA 1
ATOM 17493 C C . ASP B 2 651 ? 104.392 103.147 107.333 1.00 76.02 651 ASP B C 1
ATOM 17494 O O . ASP B 2 651 ? 104.833 102.195 106.715 1.00 76.02 651 ASP B O 1
ATOM 17503 N N . GLU B 2 652 ? 103.102 103.204 107.662 1.00 74.50 652 GLU B N 1
ATOM 17504 C CA . GLU B 2 652 ? 102.191 102.072 107.424 1.00 74.50 652 GLU B CA 1
ATOM 17505 C C . GLU B 2 652 ? 101.975 101.769 105.939 1.00 74.50 652 GLU B C 1
ATOM 17506 O O . GLU B 2 652 ? 101.978 100.605 105.549 1.00 74.50 652 GLU B O 1
ATOM 17518 N N . LYS B 2 653 ? 101.844 102.802 105.093 1.00 69.38 653 LYS B N 1
ATOM 17519 C CA . LYS B 2 653 ? 101.806 102.644 103.628 1.00 69.38 653 LYS B CA 1
ATOM 17520 C C . LYS B 2 653 ? 103.126 102.050 103.141 1.00 69.38 653 LYS B C 1
ATOM 17521 O O . LYS B 2 653 ? 103.127 101.108 102.356 1.00 69.38 653 LYS B O 1
ATOM 17540 N N . GLN B 2 654 ? 104.248 102.580 103.627 1.00 73.55 654 GLN B N 1
ATOM 17541 C CA . GLN B 2 654 ? 105.589 102.203 103.187 1.00 73.55 654 GLN B CA 1
ATOM 17542 C C . GLN B 2 654 ? 106.144 100.892 103.787 1.00 73.55 654 GLN B C 1
ATOM 17543 O O . GLN B 2 654 ? 107.154 100.396 103.300 1.00 73.55 654 GLN B O 1
ATOM 17557 N N . LEU B 2 655 ? 105.528 100.301 104.818 1.00 72.51 655 LEU B N 1
ATOM 17558 C CA . LEU B 2 655 ? 106.032 99.095 105.495 1.00 72.51 655 LEU B CA 1
ATOM 17559 C C . LEU B 2 655 ? 105.991 97.858 104.590 1.00 72.51 655 LEU B C 1
ATOM 17560 O O . LEU B 2 655 ? 107.036 97.356 104.184 1.00 72.51 655 LEU B O 1
ATOM 17576 N N . LYS B 2 656 ? 104.793 97.398 104.218 1.00 73.66 656 LYS B N 1
ATOM 17577 C CA . LYS B 2 656 ? 104.575 96.335 103.221 1.00 73.66 656 LYS B CA 1
ATOM 17578 C C . LYS B 2 656 ? 104.760 96.897 101.799 1.00 73.66 656 LYS B C 1
ATOM 17579 O O . LYS B 2 656 ? 103.819 96.953 101.013 1.00 73.66 656 LYS B O 1
ATOM 17598 N N . ASN B 2 657 ? 105.947 97.427 101.494 1.00 69.30 657 ASN B N 1
ATOM 17599 C CA . ASN B 2 657 ? 106.193 98.242 100.293 1.00 69.30 657 ASN B CA 1
ATOM 17600 C C . ASN B 2 657 ? 106.058 97.417 99.002 1.00 69.30 657 ASN B C 1
ATOM 17601 O O . ASN B 2 657 ? 105.357 97.817 98.075 1.00 69.30 657 ASN B O 1
ATOM 17612 N N . LYS B 2 658 ? 106.756 96.270 98.954 1.00 68.20 658 LYS B N 1
ATOM 17613 C CA . LYS B 2 658 ? 106.845 95.382 97.787 1.00 68.20 658 LYS B CA 1
ATOM 17614 C C . LYS B 2 658 ? 105.740 94.328 97.721 1.00 68.20 658 LYS B C 1
ATOM 17615 O O . LYS B 2 658 ? 105.189 94.106 96.646 1.00 68.20 658 LYS B O 1
ATOM 17634 N N . LYS B 2 659 ? 105.411 93.675 98.840 1.00 71.83 659 LYS B N 1
ATOM 17635 C CA . LYS B 2 659 ? 104.411 92.595 98.925 1.00 71.83 659 LYS B CA 1
ATOM 17636 C C . LYS B 2 659 ? 103.001 93.162 98.785 1.00 71.83 659 LYS B C 1
ATOM 17637 O O . LYS B 2 659 ? 102.677 94.145 99.450 1.00 71.83 659 LYS B O 1
ATOM 17656 N N . TYR B 2 660 ? 102.159 92.530 97.966 1.00 78.16 660 TYR B N 1
ATOM 17657 C CA . TYR B 2 660 ? 100.717 92.814 97.848 1.00 78.16 660 TYR B CA 1
ATOM 17658 C C . TYR B 2 660 ? 100.320 94.288 97.546 1.00 78.16 660 TYR B C 1
ATOM 17659 O O . TYR B 2 660 ? 99.126 94.592 97.635 1.00 78.16 660 TYR B O 1
ATOM 17677 N N . ASP B 2 661 ? 101.228 95.213 97.174 1.00 68.15 661 ASP B N 1
ATOM 17678 C CA . ASP B 2 661 ? 100.873 96.649 97.089 1.00 68.15 661 ASP B CA 1
ATOM 17679 C C . ASP B 2 661 ? 101.347 97.454 95.864 1.00 68.15 661 ASP B C 1
ATOM 17680 O O . ASP B 2 661 ? 102.449 97.288 95.338 1.00 68.15 661 ASP B O 1
ATOM 17689 N N . PHE B 2 662 ? 100.468 98.363 95.424 1.00 54.30 662 PHE B N 1
ATOM 17690 C CA . PHE B 2 662 ? 100.476 99.030 94.123 1.00 54.30 662 PHE B CA 1
ATOM 17691 C C . PHE B 2 662 ? 100.024 100.493 94.208 1.00 54.30 662 PHE B C 1
ATOM 17692 O O . PHE B 2 662 ? 99.379 100.924 95.164 1.00 54.30 662 PHE B O 1
ATOM 17709 N N . SER B 2 663 ? 100.347 101.261 93.163 1.00 54.48 663 SER B N 1
ATOM 17710 C CA . SER B 2 663 ? 100.045 102.695 92.999 1.00 54.48 663 SER B CA 1
ATOM 17711 C C . SER B 2 663 ? 99.120 102.948 91.799 1.00 54.48 663 SER B C 1
ATOM 17712 O O . SER B 2 663 ? 99.134 102.162 90.866 1.00 54.48 663 SER B O 1
ATOM 17720 N N . LEU B 2 664 ? 98.349 104.040 91.766 1.00 55.39 664 LEU B N 1
ATOM 17721 C CA . LEU B 2 664 ? 97.514 104.465 90.626 1.00 55.39 664 LEU B CA 1
ATOM 17722 C C . LEU B 2 664 ? 98.254 105.477 89.733 1.00 55.39 664 LEU B C 1
ATOM 17723 O O . LEU B 2 664 ? 97.922 106.659 89.697 1.00 55.39 664 LEU B O 1
ATOM 17739 N N . TRP B 2 665 ? 99.291 105.024 89.027 1.00 54.79 665 TRP B N 1
ATOM 17740 C CA . TRP B 2 665 ? 100.149 105.880 88.192 1.00 54.79 665 TRP B CA 1
ATOM 17741 C C . TRP B 2 665 ? 99.388 106.526 87.016 1.00 54.79 665 TRP B C 1
ATOM 17742 O O . TRP B 2 665 ? 98.377 106.034 86.534 1.00 54.79 665 TRP B O 1
ATOM 17763 N N . ILE B 2 666 ? 99.866 107.686 86.602 1.00 57.24 666 ILE B N 1
ATOM 17764 C CA . ILE B 2 666 ? 99.211 108.675 85.740 1.00 57.24 666 ILE B CA 1
ATOM 17765 C C . ILE B 2 666 ? 100.218 109.183 84.704 1.00 57.24 666 ILE B C 1
ATOM 17766 O O . ILE B 2 666 ? 101.246 108.568 84.475 1.00 57.24 666 ILE B O 1
ATOM 17782 N N . ASN B 2 667 ? 99.906 110.281 84.045 1.00 62.33 667 ASN B N 1
ATOM 17783 C CA . ASN B 2 667 ? 100.651 110.986 83.019 1.00 62.33 667 ASN B CA 1
ATOM 17784 C C . ASN B 2 667 ? 100.452 112.474 83.309 1.00 62.33 667 ASN B C 1
ATOM 17785 O O . ASN B 2 667 ? 99.456 113.059 82.870 1.00 62.33 667 ASN B O 1
ATOM 17796 N N . SER B 2 668 ? 101.221 113.025 84.244 1.00 60.29 668 SER B N 1
ATOM 17797 C CA . SER B 2 668 ? 101.071 114.401 84.738 1.00 60.29 668 SER B CA 1
ATOM 17798 C C . SER B 2 668 ? 102.276 114.902 85.519 1.00 60.29 668 SER B C 1
ATOM 17799 O O . SER B 2 668 ? 103.076 114.124 86.031 1.00 60.29 668 SER B O 1
ATOM 17807 N N . GLU B 2 669 ? 102.331 116.226 85.657 1.00 67.53 669 GLU B N 1
ATOM 17808 C CA . GLU B 2 669 ? 103.290 116.967 86.469 1.00 67.53 669 GLU B CA 1
ATOM 17809 C C . GLU B 2 669 ? 103.397 116.405 87.896 1.00 67.53 669 GLU B C 1
ATOM 17810 O O . GLU B 2 669 ? 102.405 116.302 88.613 1.00 67.53 669 GLU B O 1
ATOM 17822 N N . TYR B 2 670 ? 104.613 116.156 88.379 1.00 65.94 670 TYR B N 1
ATOM 17823 C CA . TYR B 2 670 ? 104.865 115.759 89.765 1.00 65.94 670 TYR B CA 1
ATOM 17824 C C . TYR B 2 670 ? 104.385 116.807 90.793 1.00 65.94 670 TYR B C 1
ATOM 17825 O O . TYR B 2 670 ? 104.261 116.517 91.983 1.00 65.94 670 TYR B O 1
ATOM 17843 N N . LYS B 2 671 ? 104.100 118.032 90.346 1.00 66.12 671 LYS B N 1
ATOM 17844 C CA . LYS B 2 671 ? 103.644 119.175 91.144 1.00 66.12 671 LYS B CA 1
ATOM 17845 C C . LYS B 2 671 ? 102.213 119.054 91.653 1.00 66.12 671 LYS B C 1
ATOM 17846 O O . LYS B 2 671 ? 101.857 119.772 92.577 1.00 66.12 671 LYS B O 1
ATOM 17865 N N . PHE B 2 672 ? 101.397 118.152 91.117 1.00 63.69 672 PHE B N 1
ATOM 17866 C CA . PHE B 2 672 ? 99.991 117.997 91.502 1.00 63.69 672 PHE B CA 1
ATOM 17867 C C . PHE B 2 672 ? 99.750 117.224 92.810 1.00 63.69 672 PHE B C 1
ATOM 17868 O O . PHE B 2 672 ? 98.626 117.238 93.299 1.00 63.69 672 PHE B O 1
ATOM 17885 N N . TYR B 2 673 ? 100.751 116.558 93.401 1.00 61.58 673 TYR B N 1
ATOM 17886 C CA . TYR B 2 673 ? 100.543 115.375 94.252 1.00 61.58 673 TYR B CA 1
ATOM 17887 C C . TYR B 2 673 ? 99.514 115.477 95.392 1.00 61.58 673 TYR B C 1
ATOM 17888 O O . TYR B 2 673 ? 98.571 114.691 95.434 1.00 61.58 673 TYR B O 1
ATOM 17906 N N . ASN B 2 674 ? 99.669 116.427 96.309 1.00 63.02 674 ASN B N 1
ATOM 17907 C CA . ASN B 2 674 ? 98.736 116.669 97.420 1.00 63.02 674 ASN B CA 1
ATOM 17908 C C . ASN B 2 674 ? 98.031 118.033 97.282 1.00 63.02 674 ASN B C 1
ATOM 17909 O O . ASN B 2 674 ? 97.601 118.633 98.266 1.00 63.02 674 ASN B O 1
ATOM 17920 N N . LYS B 2 675 ? 97.962 118.570 96.057 1.00 63.45 675 LYS B N 1
ATOM 17921 C CA . LYS B 2 675 ? 97.706 119.993 95.801 1.00 63.45 675 LYS B CA 1
ATOM 17922 C C . LYS B 2 675 ? 96.374 120.282 95.097 1.00 63.45 675 LYS B C 1
ATOM 17923 O O . LYS B 2 675 ? 95.914 121.417 95.123 1.00 63.45 675 LYS B O 1
ATOM 17942 N N . LEU B 2 676 ? 95.738 119.277 94.493 1.00 68.48 676 LEU B N 1
ATOM 17943 C CA . LEU B 2 676 ? 94.471 119.379 93.743 1.00 68.48 676 LEU B CA 1
ATOM 17944 C C . LEU B 2 676 ? 93.206 119.264 94.623 1.00 68.48 676 LEU B C 1
ATOM 17945 O O . LEU B 2 676 ? 92.103 119.336 94.096 1.00 68.48 676 LEU B O 1
ATOM 17961 N N . ILE B 2 677 ? 93.329 119.088 95.943 1.00 73.38 677 ILE B N 1
ATOM 17962 C CA . ILE B 2 677 ? 92.186 118.837 96.838 1.00 73.38 677 ILE B CA 1
ATOM 17963 C C . ILE B 2 677 ? 91.253 120.068 96.900 1.00 73.38 677 ILE B C 1
ATOM 17964 O O . ILE B 2 677 ? 91.605 121.118 97.437 1.00 73.38 677 ILE B O 1
ATOM 17980 N N . ASN B 2 678 ? 90.035 119.936 96.376 1.00 78.83 678 ASN B N 1
ATOM 17981 C CA . ASN B 2 678 ? 88.984 120.963 96.386 1.00 78.83 678 ASN B CA 1
ATOM 17982 C C . ASN B 2 678 ? 88.216 121.046 97.725 1.00 78.83 678 ASN B C 1
ATOM 17983 O O . ASN B 2 678 ? 87.004 120.830 97.785 1.00 78.83 678 ASN B O 1
ATOM 17994 N N . LYS B 2 679 ? 88.918 121.396 98.805 1.00 77.30 679 LYS B N 1
ATOM 17995 C CA . LYS B 2 679 ? 88.349 121.688 100.134 1.00 77.30 679 LYS B CA 1
ATOM 17996 C C . LYS B 2 679 ? 87.338 122.838 100.074 1.00 77.30 679 LYS B C 1
ATOM 17997 O O . LYS B 2 679 ? 87.561 123.814 99.359 1.00 77.30 679 LYS B O 1
ATOM 18016 N N . GLU B 2 680 ? 86.261 122.781 100.846 1.00 78.95 680 GLU B N 1
ATOM 18017 C CA . GLU B 2 680 ? 85.278 123.865 100.922 1.00 78.95 680 GLU B CA 1
ATOM 18018 C C . GLU B 2 680 ? 85.910 125.193 101.369 1.00 78.95 680 GLU B C 1
ATOM 18019 O O . GLU B 2 680 ? 86.738 125.245 102.277 1.00 78.95 680 GLU B O 1
ATOM 18031 N N . GLY B 2 681 ? 85.550 126.280 100.698 1.00 78.16 681 GLY B N 1
ATOM 18032 C CA . GLY B 2 681 ? 86.108 127.606 100.938 1.00 78.16 681 GLY B CA 1
ATOM 18033 C C . GLY B 2 681 ? 87.531 127.846 100.431 1.00 78.16 681 GLY B C 1
ATOM 18034 O O . GLY B 2 681 ? 88.061 128.936 100.622 1.00 78.16 681 GLY B O 1
ATOM 18038 N N . SER B 2 682 ? 88.167 126.876 99.774 1.00 73.64 682 SER B N 1
ATOM 18039 C CA . SER B 2 682 ? 89.451 127.062 99.085 1.00 73.64 682 SER B CA 1
ATOM 18040 C C . SER B 2 682 ? 89.289 127.649 97.679 1.00 73.64 682 SER B C 1
ATOM 18041 O O . SER B 2 682 ? 88.184 127.713 97.135 1.00 73.64 682 SER B O 1
ATOM 18049 N N . THR B 2 683 ? 90.396 128.063 97.064 1.00 67.75 683 THR B N 1
ATOM 18050 C CA . THR B 2 683 ? 90.463 128.482 95.651 1.00 67.75 683 THR B CA 1
ATOM 18051 C C . THR B 2 683 ? 91.411 127.555 94.890 1.00 67.75 683 THR B C 1
ATOM 18052 O O . THR B 2 683 ? 92.415 127.124 95.453 1.00 67.75 683 THR B O 1
ATOM 18063 N N . ASN B 2 684 ? 91.135 127.214 93.628 1.00 66.98 684 ASN B N 1
ATOM 18064 C CA . ASN B 2 684 ? 92.042 126.366 92.851 1.00 66.98 684 ASN B CA 1
ATOM 18065 C C . ASN B 2 684 ? 93.405 127.052 92.673 1.00 66.98 684 ASN B C 1
ATOM 18066 O O . ASN B 2 684 ? 93.492 128.177 92.200 1.00 66.98 684 ASN B O 1
ATOM 18077 N N . SER B 2 685 ? 94.467 126.353 93.068 1.00 63.43 685 SER B N 1
ATOM 18078 C CA . SER B 2 685 ? 95.851 126.832 93.030 1.00 63.43 685 SER B CA 1
ATOM 18079 C C . SER B 2 685 ? 96.533 126.656 91.663 1.00 63.43 685 SER B C 1
ATOM 18080 O O . SER B 2 685 ? 97.656 127.119 91.474 1.00 63.43 685 SER B O 1
ATOM 18088 N N . PHE B 2 686 ? 95.873 126.004 90.700 1.00 66.11 686 PHE B N 1
ATOM 18089 C CA . PHE B 2 686 ? 96.352 125.782 89.332 1.00 66.11 686 PHE B CA 1
ATOM 18090 C C . PHE B 2 686 ? 95.315 126.253 88.307 1.00 66.11 686 PHE B C 1
ATOM 18091 O O . PHE B 2 686 ? 94.109 126.119 88.528 1.00 66.11 686 PHE B O 1
ATOM 18108 N N . LYS B 2 687 ? 95.771 126.815 87.183 1.00 73.49 687 LYS B N 1
ATOM 18109 C CA . LYS B 2 687 ? 94.896 127.324 86.118 1.00 73.49 687 LYS B CA 1
ATOM 18110 C C . LYS B 2 687 ? 94.167 126.183 85.413 1.00 73.49 687 LYS B C 1
ATOM 18111 O O . LYS B 2 687 ? 94.735 125.118 85.206 1.00 73.49 687 LYS B O 1
ATOM 18130 N N . GLU B 2 688 ? 92.934 126.413 84.974 1.00 79.54 688 GLU B N 1
ATOM 18131 C CA . GLU B 2 688 ? 92.093 125.362 84.385 1.00 79.54 688 GLU B CA 1
ATOM 18132 C C . GLU B 2 688 ? 92.682 124.732 83.110 1.00 79.54 688 GLU B C 1
ATOM 18133 O O . GLU B 2 688 ? 92.407 123.567 82.846 1.00 79.54 688 GLU B O 1
ATOM 18145 N N . TYR B 2 689 ? 93.537 125.434 82.353 1.00 78.82 689 TYR B N 1
ATOM 18146 C CA . TYR B 2 689 ? 94.246 124.856 81.203 1.00 78.82 689 TYR B CA 1
ATOM 18147 C C . TYR B 2 689 ? 95.308 123.819 81.601 1.00 78.82 689 TYR B C 1
ATOM 18148 O O . TYR B 2 689 ? 95.723 123.016 80.776 1.00 78.82 689 TYR B O 1
ATOM 18166 N N . GLU B 2 690 ? 95.802 123.856 82.839 1.00 74.47 690 GLU B N 1
ATOM 18167 C CA . GLU B 2 690 ? 96.987 123.116 83.285 1.00 74.47 690 GLU B CA 1
ATOM 18168 C C . GLU B 2 690 ? 96.628 121.703 83.766 1.00 74.47 690 GLU B C 1
ATOM 18169 O O . GLU B 2 690 ? 97.226 120.722 83.330 1.00 74.47 690 GLU B O 1
ATOM 18181 N N . THR B 2 691 ? 95.601 121.585 84.610 1.00 72.88 691 THR B N 1
ATOM 18182 C CA . THR B 2 691 ? 95.038 120.299 85.066 1.00 72.88 691 THR B CA 1
ATOM 18183 C C . THR B 2 691 ? 94.021 119.700 84.095 1.00 72.88 691 THR B C 1
ATOM 18184 O O . THR B 2 691 ? 93.731 118.510 84.174 1.00 72.88 691 THR B O 1
ATOM 18195 N N . GLY B 2 692 ? 93.470 120.495 83.177 1.00 72.97 692 GLY B N 1
ATOM 18196 C CA . GLY B 2 692 ? 92.379 120.124 82.272 1.00 72.97 692 GLY B CA 1
ATOM 18197 C C . GLY B 2 692 ? 92.783 119.436 80.970 1.00 72.97 692 GLY B C 1
ATOM 18198 O O . GLY B 2 692 ? 91.974 119.392 80.051 1.00 72.97 692 GLY B O 1
ATOM 18202 N N . LYS B 2 693 ? 93.997 118.893 80.873 1.00 72.41 693 LYS B N 1
ATOM 18203 C CA . LYS B 2 693 ? 94.594 118.279 79.673 1.00 72.41 693 LYS B CA 1
ATOM 18204 C C . LYS B 2 693 ? 95.274 116.938 79.990 1.00 72.41 693 LYS B C 1
ATOM 18205 O O . LYS B 2 693 ? 95.530 116.605 81.147 1.00 72.41 693 LYS B O 1
ATOM 18224 N N . GLY B 2 694 ? 95.579 116.154 78.962 1.00 67.27 694 GLY B N 1
ATOM 18225 C CA . GLY B 2 694 ? 96.597 115.110 79.021 1.00 67.27 694 GLY B CA 1
ATOM 18226 C C . GLY B 2 694 ? 98.011 115.667 78.825 1.00 67.27 694 GLY B C 1
ATOM 18227 O O . GLY B 2 694 ? 98.262 116.862 78.975 1.00 67.27 694 GLY B O 1
ATOM 18231 N N . ASN B 2 695 ? 98.942 114.788 78.483 1.00 65.95 695 ASN B N 1
ATOM 18232 C CA . ASN B 2 695 ? 100.260 115.151 77.970 1.00 65.95 695 ASN B CA 1
ATOM 18233 C C . ASN B 2 695 ? 100.478 114.505 76.595 1.00 65.95 695 ASN B C 1
ATOM 18234 O O . ASN B 2 695 ? 99.531 114.015 75.982 1.00 65.95 695 ASN B O 1
ATOM 18245 N N . PHE B 2 696 ? 101.695 114.582 76.068 1.00 65.72 696 PHE B N 1
ATOM 18246 C CA . PHE B 2 696 ? 101.958 114.441 74.638 1.00 65.72 696 PHE B CA 1
ATOM 18247 C C . PHE B 2 696 ? 103.069 113.425 74.356 1.00 65.72 696 PHE B C 1
ATOM 18248 O O . PHE B 2 696 ? 103.396 112.575 75.184 1.00 65.72 696 PHE B O 1
ATOM 18265 N N . PHE B 2 697 ? 103.655 113.505 73.167 1.00 63.08 697 PHE B N 1
ATOM 18266 C CA . PHE B 2 697 ? 104.824 112.739 72.756 1.00 63.08 697 PHE B CA 1
ATOM 18267 C C . PHE B 2 697 ? 106.157 113.252 73.338 1.00 63.08 697 PHE B C 1
ATOM 18268 O O . PHE B 2 697 ? 106.346 114.435 73.597 1.00 63.08 697 PHE B O 1
ATOM 18285 N N . SER B 2 698 ? 107.091 112.336 73.553 1.00 68.13 698 SER B N 1
ATOM 18286 C CA . SER B 2 698 ? 108.415 112.561 74.124 1.00 68.13 698 SER B CA 1
ATOM 18287 C C . SER B 2 698 ? 109.447 113.015 73.085 1.00 68.13 698 SER B C 1
ATOM 18288 O O . SER B 2 698 ? 109.556 112.441 72.005 1.00 68.13 698 SER B O 1
ATOM 18296 N N . TYR B 2 699 ? 110.276 114.002 73.417 1.00 72.00 699 TYR B N 1
ATOM 18297 C CA . TYR B 2 699 ? 111.417 114.454 72.607 1.00 72.00 699 TYR B CA 1
ATOM 18298 C C . TYR B 2 699 ? 112.681 113.614 72.921 1.00 72.00 699 TYR B C 1
ATOM 18299 O O . TYR B 2 699 ? 113.795 114.123 72.952 1.00 72.00 699 TYR B O 1
ATOM 18317 N N . GLN B 2 700 ? 112.541 112.316 73.186 1.00 71.66 700 GLN B N 1
ATOM 18318 C CA . GLN B 2 700 ? 113.656 111.364 73.262 1.00 71.66 700 GLN B CA 1
ATOM 18319 C C . GLN B 2 700 ? 114.209 111.040 71.858 1.00 71.66 700 GLN B C 1
ATOM 18320 O O . GLN B 2 700 ? 113.441 110.701 70.959 1.00 71.66 700 GLN B O 1
ATOM 18334 N N . ILE B 2 701 ? 115.528 111.145 71.646 1.00 67.33 701 ILE B N 1
ATOM 18335 C CA . ILE B 2 701 ? 116.142 110.882 70.334 1.00 67.33 701 ILE B CA 1
ATOM 18336 C C . ILE B 2 701 ? 116.328 109.382 70.077 1.00 67.33 701 ILE B C 1
ATOM 18337 O O . ILE B 2 701 ? 116.110 108.909 68.967 1.00 67.33 701 ILE B O 1
ATOM 18353 N N . GLY B 2 702 ? 116.720 108.615 71.092 1.00 67.62 702 GLY B N 1
ATOM 18354 C CA . GLY B 2 702 ? 117.145 107.226 70.943 1.00 67.62 702 GLY B CA 1
ATOM 18355 C C . GLY B 2 702 ? 116.080 106.301 70.383 1.00 67.62 702 GLY B C 1
ATOM 18356 O O . GLY B 2 702 ? 116.349 105.541 69.460 1.00 67.62 702 GLY B O 1
ATOM 18360 N N . TYR B 2 703 ? 114.870 106.345 70.931 1.00 65.78 703 TYR B N 1
ATOM 18361 C CA . TYR B 2 703 ? 113.755 105.514 70.474 1.00 65.78 703 TYR B CA 1
ATOM 18362 C C . TYR B 2 703 ? 113.053 106.017 69.200 1.00 65.78 703 TYR B C 1
ATOM 18363 O O . TYR B 2 703 ? 112.366 105.233 68.547 1.00 65.78 703 TYR B O 1
ATOM 18381 N N . ARG B 2 704 ? 113.175 107.297 68.834 1.00 67.29 704 ARG B N 1
ATOM 18382 C CA . ARG B 2 704 ? 112.478 107.872 67.676 1.00 67.29 704 ARG B CA 1
ATOM 18383 C C . ARG B 2 704 ? 112.998 107.325 66.346 1.00 67.29 704 ARG B C 1
ATOM 18384 O O . ARG B 2 704 ? 114.189 107.391 66.059 1.00 67.29 704 ARG B O 1
ATOM 18405 N N . SER B 2 705 ? 112.087 106.909 65.472 1.00 67.81 705 SER B N 1
ATOM 18406 C CA . SER B 2 705 ? 112.380 106.568 64.071 1.00 67.81 705 SER B CA 1
ATOM 18407 C C . SER B 2 705 ? 112.045 107.719 63.126 1.00 67.81 705 SER B C 1
ATOM 18408 O O . SER B 2 705 ? 112.869 108.069 62.282 1.00 67.81 705 SER B O 1
ATOM 18416 N N . PHE B 2 706 ? 110.842 108.293 63.220 1.00 69.99 706 PHE B N 1
ATOM 18417 C CA . PHE B 2 706 ? 110.374 109.314 62.286 1.00 69.99 706 PHE B CA 1
ATOM 18418 C C . PHE B 2 706 ? 110.793 110.696 62.774 1.00 69.99 706 PHE B C 1
ATOM 18419 O O . PHE B 2 706 ? 110.248 111.252 63.720 1.00 69.99 706 PHE B O 1
ATOM 18436 N N . ILE B 2 707 ? 111.821 111.244 62.150 1.00 73.91 707 ILE B N 1
ATOM 18437 C CA . ILE B 2 707 ? 112.640 112.291 62.752 1.00 73.91 707 ILE B CA 1
ATOM 18438 C C . ILE B 2 707 ? 111.931 113.630 62.984 1.00 73.91 707 ILE B C 1
ATOM 18439 O O . ILE B 2 707 ? 112.056 114.213 64.055 1.00 73.91 707 ILE B O 1
ATOM 18455 N N . ASP B 2 708 ? 111.125 114.090 62.039 1.00 78.58 708 ASP B N 1
ATOM 18456 C CA . ASP B 2 708 ? 110.283 115.279 62.182 1.00 78.58 708 ASP B CA 1
ATOM 18457 C C . ASP B 2 708 ? 108.971 115.020 62.962 1.00 78.58 708 ASP B C 1
ATOM 18458 O O . ASP B 2 708 ? 108.063 115.853 62.942 1.00 78.58 708 ASP B O 1
ATOM 18467 N N . LYS B 2 709 ? 108.870 113.880 63.666 1.00 68.82 709 LYS B N 1
ATOM 18468 C CA . LYS B 2 709 ? 107.701 113.419 64.429 1.00 68.82 709 LYS B CA 1
ATOM 18469 C C . LYS B 2 709 ? 108.136 112.960 65.830 1.00 68.82 709 LYS B C 1
ATOM 18470 O O . LYS B 2 709 ? 108.244 111.758 66.074 1.00 68.82 709 LYS B O 1
ATOM 18489 N N . PRO B 2 710 ? 108.418 113.871 66.776 1.00 68.31 710 PRO B N 1
ATOM 18490 C CA . PRO B 2 710 ? 108.861 113.471 68.103 1.00 68.31 710 PRO B CA 1
ATOM 18491 C C . PRO B 2 710 ? 107.902 112.479 68.758 1.00 68.31 710 PRO B C 1
ATOM 18492 O O . PRO B 2 710 ? 106.684 112.633 68.692 1.00 68.31 710 PRO B O 1
ATOM 18503 N N . GLY B 2 711 ? 108.472 111.419 69.310 1.00 63.43 711 GLY B N 1
ATOM 18504 C CA . GLY B 2 711 ? 107.794 110.268 69.878 1.00 63.43 711 GLY B CA 1
ATOM 18505 C C . GLY B 2 711 ? 107.026 109.335 68.945 1.00 63.43 711 GLY B C 1
ATOM 18506 O O . GLY B 2 711 ? 106.234 108.547 69.462 1.00 63.43 711 GLY B O 1
ATOM 18510 N N . LEU B 2 712 ? 107.233 109.339 67.631 1.00 61.42 712 LEU B N 1
ATOM 18511 C CA . LEU B 2 712 ? 106.782 108.258 66.743 1.00 61.42 712 LEU B CA 1
ATOM 18512 C C . LEU B 2 712 ? 107.949 107.337 66.393 1.00 61.42 712 LEU B C 1
ATOM 18513 O O . LEU B 2 712 ? 109.058 107.778 66.063 1.00 61.42 712 LEU B O 1
ATOM 18529 N N . THR B 2 713 ? 107.710 106.027 66.397 1.00 63.92 713 THR B N 1
ATOM 18530 C CA . THR B 2 713 ? 108.720 105.034 66.023 1.00 63.92 713 THR B CA 1
ATOM 18531 C C . THR B 2 713 ? 108.174 103.854 65.231 1.00 63.92 713 THR B C 1
ATOM 18532 O O . THR B 2 713 ? 106.984 103.571 65.240 1.00 63.92 713 THR B O 1
ATOM 18543 N N . ASP B 2 714 ? 109.057 103.164 64.522 1.00 65.46 714 ASP B N 1
ATOM 18544 C CA . ASP B 2 714 ? 108.792 101.847 63.945 1.00 65.46 714 ASP B CA 1
ATOM 18545 C C . ASP B 2 714 ? 109.657 100.865 64.734 1.00 65.46 714 ASP B C 1
ATOM 18546 O O . ASP B 2 714 ? 110.883 100.986 64.780 1.00 65.46 714 ASP B O 1
ATOM 18555 N N . ALA B 2 715 ? 109.002 99.942 65.435 1.00 68.17 715 ALA B N 1
ATOM 18556 C CA . ALA B 2 715 ? 109.652 99.099 66.414 1.00 68.17 715 ALA B CA 1
ATOM 18557 C C . ALA B 2 715 ? 110.720 98.193 65.808 1.00 68.17 715 ALA B C 1
ATOM 18558 O O . ALA B 2 715 ? 111.772 98.049 66.410 1.00 68.17 715 ALA B O 1
ATOM 18565 N N . PHE B 2 716 ? 110.530 97.593 64.632 1.00 74.17 716 PHE B N 1
ATOM 18566 C CA . PHE B 2 716 ? 111.520 96.631 64.151 1.00 74.17 716 PHE B CA 1
ATOM 18567 C C . PHE B 2 716 ? 112.832 97.302 63.740 1.00 74.17 716 PHE B C 1
ATOM 18568 O O . PHE B 2 716 ? 113.902 96.817 64.105 1.00 74.17 716 PHE B O 1
ATOM 18585 N N . ILE B 2 717 ? 112.781 98.471 63.101 1.00 70.70 717 ILE B N 1
ATOM 18586 C CA . ILE B 2 717 ? 113.983 99.240 62.732 1.00 70.70 717 ILE B CA 1
ATOM 18587 C C . ILE B 2 717 ? 114.713 99.850 63.950 1.00 70.70 717 ILE B C 1
ATOM 18588 O O . ILE B 2 717 ? 115.844 100.301 63.797 1.00 70.70 717 ILE B O 1
ATOM 18604 N N . THR B 2 718 ? 114.131 99.818 65.155 1.00 70.57 718 THR B N 1
ATOM 18605 C CA . THR B 2 718 ? 114.580 100.655 66.281 1.00 70.57 718 THR B CA 1
ATOM 18606 C C . THR B 2 718 ? 114.734 99.898 67.612 1.00 70.57 718 THR B C 1
ATOM 18607 O O . THR B 2 718 ? 115.697 100.102 68.343 1.00 70.57 718 THR B O 1
ATOM 18618 N N . VAL B 2 719 ? 113.782 99.025 67.931 1.00 69.88 719 VAL B N 1
ATOM 18619 C CA . VAL B 2 719 ? 113.513 98.404 69.240 1.00 69.88 719 VAL B CA 1
ATOM 18620 C C . VAL B 2 719 ? 113.087 96.935 69.052 1.00 69.88 719 VAL B C 1
ATOM 18621 O O . VAL B 2 719 ? 112.175 96.446 69.706 1.00 69.88 719 VAL B O 1
ATOM 18634 N N . ASN B 2 720 ? 113.724 96.216 68.119 1.00 75.06 720 ASN B N 1
ATOM 18635 C CA . ASN B 2 720 ? 113.407 94.823 67.754 1.00 75.06 720 ASN B CA 1
ATOM 18636 C C . ASN B 2 720 ? 113.507 93.817 68.927 1.00 75.06 720 ASN B C 1
ATOM 18637 O O . ASN B 2 720 ? 112.868 92.775 68.902 1.00 75.06 720 ASN B O 1
ATOM 18648 N N . LYS B 2 721 ? 114.282 94.167 69.956 1.00 81.32 721 LYS B N 1
ATOM 18649 C CA . LYS B 2 721 ? 114.579 93.390 71.165 1.00 81.32 721 LYS B CA 1
ATOM 18650 C C . LYS B 2 721 ? 114.721 94.347 72.358 1.00 81.32 721 LYS B C 1
ATOM 18651 O O . LYS B 2 721 ? 115.247 95.447 72.197 1.00 81.32 721 LYS B O 1
ATOM 18670 N N . VAL B 2 722 ? 114.261 93.968 73.553 1.00 84.30 722 VAL B N 1
ATOM 18671 C CA . VAL B 2 722 ? 114.498 94.715 74.812 1.00 84.30 722 VAL B CA 1
ATOM 18672 C C . VAL B 2 722 ? 115.039 93.780 75.898 1.00 84.30 722 VAL B C 1
ATOM 18673 O O . VAL B 2 722 ? 114.575 92.652 76.046 1.00 84.30 722 VAL B O 1
ATOM 18686 N N . GLY B 2 723 ? 116.047 94.230 76.647 1.00 88.82 723 GLY B N 1
ATOM 18687 C CA . GLY B 2 723 ? 116.856 93.382 77.538 1.00 88.82 723 GLY B CA 1
ATOM 18688 C C . GLY B 2 723 ? 117.903 92.509 76.818 1.00 88.82 723 GLY B C 1
ATOM 18689 O O . GLY B 2 723 ? 118.411 92.887 75.765 1.00 88.82 723 GLY B O 1
ATOM 18693 N N . LYS B 2 724 ? 118.225 91.344 77.400 1.00 90.65 724 LYS B N 1
ATOM 18694 C CA . LYS B 2 724 ? 119.319 90.423 76.999 1.00 90.65 724 LYS B CA 1
ATOM 18695 C C . LYS B 2 724 ? 118.979 89.397 75.893 1.00 90.65 724 LYS B C 1
ATOM 18696 O O . LYS B 2 724 ? 119.857 88.959 75.153 1.00 90.65 724 LYS B O 1
ATOM 18715 N N . LYS B 2 725 ? 117.706 89.016 75.815 1.00 88.31 725 LYS B N 1
ATOM 18716 C CA . LYS B 2 725 ? 117.114 87.834 75.153 1.00 88.31 725 LYS B CA 1
ATOM 18717 C C . LYS B 2 725 ? 115.825 88.229 74.412 1.00 88.31 725 LYS B C 1
ATOM 18718 O O . LYS B 2 725 ? 115.030 88.966 74.990 1.00 88.31 725 LYS B O 1
ATOM 18737 N N . LEU B 2 726 ? 115.582 87.775 73.179 1.00 80.28 726 LEU B N 1
ATOM 18738 C CA . LEU B 2 726 ? 114.315 88.041 72.475 1.00 80.28 726 LEU B CA 1
ATOM 18739 C C . LEU B 2 726 ? 113.124 87.242 73.033 1.00 80.28 726 LEU B C 1
ATOM 18740 O O . LEU B 2 726 ? 113.295 86.188 73.643 1.00 80.28 726 LEU B O 1
ATOM 18756 N N . TYR B 2 727 ? 111.914 87.769 72.842 1.00 76.64 727 TYR B N 1
ATOM 18757 C CA . TYR B 2 727 ? 110.701 87.327 73.520 1.00 76.64 727 TYR B CA 1
ATOM 18758 C C . TYR B 2 727 ? 110.197 85.946 73.080 1.00 76.64 727 TYR B C 1
ATOM 18759 O O . TYR B 2 727 ? 109.947 85.714 71.903 1.00 76.64 727 TYR B O 1
ATOM 18777 N N . SER B 2 728 ? 109.983 85.046 74.041 1.00 80.64 728 SER B N 1
ATOM 18778 C CA . SER B 2 728 ? 109.380 83.724 73.841 1.00 80.64 728 SER B CA 1
ATOM 18779 C C . SER B 2 728 ? 107.941 83.670 74.329 1.00 80.64 728 SER B C 1
ATOM 18780 O O . SER B 2 728 ? 107.641 84.075 75.453 1.00 80.64 728 SER B O 1
ATOM 18788 N N . LEU B 2 729 ? 107.054 83.087 73.529 1.00 79.61 729 LEU B N 1
ATOM 18789 C CA . LEU B 2 729 ? 105.702 82.747 73.933 1.00 79.61 729 LEU B CA 1
ATOM 18790 C C . LEU B 2 729 ? 105.416 81.270 73.657 1.00 79.61 729 LEU B C 1
ATOM 18791 O O . LEU B 2 729 ? 105.648 80.756 72.565 1.00 79.61 729 LEU B O 1
ATOM 18807 N N . LYS B 2 730 ? 104.902 80.583 74.670 1.00 92.17 730 LYS B N 1
ATOM 18808 C CA . LYS B 2 730 ? 104.461 79.190 74.598 1.00 92.17 730 LYS B CA 1
ATOM 18809 C C . LYS B 2 730 ? 103.107 79.115 73.897 1.00 92.17 730 LYS B C 1
ATOM 18810 O O . LYS B 2 730 ? 102.137 79.707 74.349 1.00 92.17 730 LYS B O 1
ATOM 18829 N N . ASP B 2 731 ? 103.031 78.402 72.788 1.00 99.17 731 ASP B N 1
ATOM 18830 C CA . ASP B 2 731 ? 101.794 78.200 72.030 1.00 99.17 731 ASP B CA 1
ATOM 18831 C C . ASP B 2 731 ? 100.979 77.018 72.583 1.00 99.17 731 ASP B C 1
ATOM 18832 O O . ASP B 2 731 ? 101.535 76.068 73.119 1.00 99.17 731 ASP B O 1
ATOM 18841 N N . LYS B 2 732 ? 99.657 77.069 72.445 1.00 98.17 732 LYS B N 1
ATOM 18842 C CA . LYS B 2 732 ? 98.740 76.018 72.907 1.00 98.17 732 LYS B CA 1
ATOM 18843 C C . LYS B 2 732 ? 98.721 74.807 71.951 1.00 98.17 732 LYS B C 1
ATOM 18844 O O . LYS B 2 732 ? 99.602 74.653 71.104 1.00 98.17 732 LYS B O 1
ATOM 18863 N N . ASN B 2 733 ? 97.773 73.888 72.143 1.00 105.54 733 ASN B N 1
ATOM 18864 C CA . ASN B 2 733 ? 97.620 72.625 71.416 1.00 105.54 733 ASN B CA 1
ATOM 18865 C C . ASN B 2 733 ? 98.891 71.725 71.432 1.00 105.54 733 ASN B C 1
ATOM 18866 O O . ASN B 2 733 ? 99.154 70.963 70.500 1.00 105.54 733 ASN B O 1
ATOM 18877 N N . LYS B 2 734 ? 99.679 71.792 72.509 1.00 106.57 734 LYS B N 1
ATOM 18878 C CA . LYS B 2 734 ? 100.948 71.075 72.740 1.00 106.57 734 LYS B CA 1
ATOM 18879 C C . LYS B 2 734 ? 102.072 71.374 71.729 1.00 106.57 734 LYS B C 1
ATOM 18880 O O . LYS B 2 734 ? 102.994 70.575 71.563 1.00 106.57 734 LYS B O 1
ATOM 18899 N N . ASN B 2 735 ? 102.023 72.519 71.054 1.00 104.54 735 ASN B N 1
ATOM 18900 C CA . ASN B 2 735 ? 103.130 73.030 70.249 1.00 104.54 735 ASN B CA 1
ATOM 18901 C C . ASN B 2 735 ? 104.315 73.474 71.145 1.00 104.54 735 ASN B C 1
ATOM 18902 O O . ASN B 2 735 ? 104.195 73.572 72.367 1.00 104.54 735 ASN B O 1
ATOM 18913 N N . GLU B 2 736 ? 105.472 73.724 70.542 1.00 100.41 736 GLU B N 1
ATOM 18914 C CA . GLU B 2 736 ? 106.693 74.224 71.188 1.00 100.41 736 GLU B CA 1
ATOM 18915 C C . GLU B 2 736 ? 106.571 75.711 71.593 1.00 100.41 736 GLU B C 1
ATOM 18916 O O . GLU B 2 736 ? 105.648 76.401 71.167 1.00 100.41 736 GLU B O 1
ATOM 18928 N N . VAL B 2 737 ? 107.513 76.256 72.366 1.00 91.14 737 VAL B N 1
ATOM 18929 C CA . VAL B 2 737 ? 107.731 77.709 72.419 1.00 91.14 737 VAL B CA 1
ATOM 18930 C C . VAL B 2 737 ? 108.162 78.246 71.055 1.00 91.14 737 VAL B C 1
ATOM 18931 O O . VAL B 2 737 ? 108.806 77.541 70.275 1.00 91.14 737 VAL B O 1
ATOM 18944 N N . LYS B 2 738 ? 107.850 79.514 70.782 1.00 82.27 738 LYS B N 1
ATOM 18945 C CA . LYS B 2 738 ? 108.344 80.249 69.616 1.00 82.27 738 LYS B CA 1
ATOM 18946 C C . LYS B 2 738 ? 108.839 81.629 70.030 1.00 82.27 738 LYS B C 1
ATOM 18947 O O . LYS B 2 738 ? 108.280 82.241 70.940 1.00 82.27 738 LYS B O 1
ATOM 18966 N N . LYS B 2 739 ? 109.929 82.077 69.405 1.00 81.35 739 LYS B N 1
ATOM 18967 C CA . LYS B 2 739 ? 110.591 83.372 69.634 1.00 81.35 739 LYS B CA 1
ATOM 18968 C C . LYS B 2 739 ? 110.071 84.429 68.663 1.00 81.35 739 LYS B C 1
ATOM 18969 O O . LYS B 2 739 ? 109.783 84.099 67.516 1.00 81.35 739 LYS B O 1
ATOM 18988 N N . TYR B 2 740 ? 109.971 85.687 69.076 1.00 76.00 740 TYR B N 1
ATOM 18989 C CA . TYR B 2 740 ? 109.457 86.773 68.243 1.00 76.00 740 TYR B CA 1
ATOM 18990 C C . TYR B 2 740 ? 110.182 88.107 68.489 1.00 76.00 740 TYR B C 1
ATOM 18991 O O . TYR B 2 740 ? 110.412 88.489 69.627 1.00 76.00 740 TYR B O 1
ATOM 19009 N N . PHE B 2 741 ? 110.520 88.834 67.430 1.00 75.96 741 PHE B N 1
ATOM 19010 C CA . PHE B 2 741 ? 110.980 90.226 67.515 1.00 75.96 741 PHE B CA 1
ATOM 19011 C C . PHE B 2 741 ? 109.812 91.205 67.693 1.00 75.96 741 PHE B C 1
ATOM 19012 O O . PHE B 2 741 ? 108.745 91.030 67.113 1.00 75.96 741 PHE B O 1
ATOM 19029 N N . ASN B 2 742 ? 110.035 92.307 68.404 1.00 71.25 742 ASN B N 1
ATOM 19030 C CA . ASN B 2 742 ? 109.081 93.409 68.496 1.00 71.25 742 ASN B CA 1
ATOM 19031 C C . ASN B 2 742 ? 108.939 94.142 67.143 1.00 71.25 742 ASN B C 1
ATOM 19032 O O . ASN B 2 742 ? 109.919 94.515 66.501 1.00 71.25 742 ASN B O 1
ATOM 19043 N N . TYR B 2 743 ? 107.704 94.386 66.722 1.00 68.91 743 TYR B N 1
ATOM 19044 C CA . TYR B 2 743 ? 107.306 94.962 65.446 1.00 68.91 743 TYR B CA 1
ATOM 19045 C C . TYR B 2 743 ? 106.070 95.874 65.558 1.00 68.91 743 TYR B C 1
ATOM 19046 O O . TYR B 2 743 ? 105.252 95.736 66.468 1.00 68.91 743 TYR B O 1
ATOM 19064 N N . GLY B 2 744 ? 105.895 96.783 64.604 1.00 63.40 744 GLY B N 1
ATOM 19065 C CA . GLY B 2 744 ? 104.718 97.636 64.435 1.00 63.40 744 GLY B CA 1
ATOM 19066 C C . GLY B 2 744 ? 104.984 99.124 64.649 1.00 63.40 744 GLY B C 1
ATOM 19067 O O . GLY B 2 744 ? 106.105 99.531 64.954 1.00 63.40 744 GLY B O 1
ATOM 19071 N N . LEU B 2 745 ? 103.952 99.946 64.463 1.00 59.03 745 LEU B N 1
ATOM 19072 C CA . LEU B 2 745 ? 103.992 101.370 64.791 1.00 59.03 745 LEU B CA 1
ATOM 19073 C C . LEU B 2 745 ? 103.944 101.530 66.311 1.00 59.03 745 LEU B C 1
ATOM 19074 O O . LEU B 2 745 ? 103.105 100.908 66.963 1.00 59.03 745 LEU B O 1
ATOM 19090 N N . GLU B 2 746 ? 104.800 102.365 66.883 1.00 60.38 746 GLU B N 1
ATOM 19091 C CA . GLU B 2 746 ? 104.857 102.588 68.323 1.00 60.38 746 GLU B CA 1
ATOM 19092 C C . GLU B 2 746 ? 105.067 104.055 68.706 1.00 60.38 746 GLU B C 1
ATOM 19093 O O . GLU B 2 746 ? 105.530 104.875 67.918 1.00 60.38 746 GLU B O 1
ATOM 19105 N N . ILE B 2 747 ? 104.673 104.365 69.937 1.00 59.16 747 ILE B N 1
ATOM 19106 C CA . ILE B 2 747 ? 104.527 105.701 70.511 1.00 59.16 747 ILE B CA 1
ATOM 19107 C C . ILE B 2 747 ? 105.415 105.844 71.749 1.00 59.16 747 ILE B C 1
ATOM 19108 O O . ILE B 2 747 ? 105.555 104.887 72.505 1.00 59.16 747 ILE B O 1
ATOM 19124 N N . LEU B 2 748 ? 106.001 107.022 71.960 1.00 63.42 748 LEU B N 1
ATOM 19125 C CA . LEU B 2 748 ? 106.759 107.381 73.161 1.00 63.42 748 LEU B CA 1
ATOM 19126 C C . LEU B 2 748 ? 105.994 108.439 73.995 1.00 63.42 748 LEU B C 1
ATOM 19127 O O . LEU B 2 748 ? 106.114 109.634 73.727 1.00 63.42 748 LEU B O 1
ATOM 19143 N N . PRO B 2 749 ? 105.205 108.025 74.996 1.00 63.81 749 PRO B N 1
ATOM 19144 C CA . PRO B 2 749 ? 104.593 108.908 75.983 1.00 63.81 749 PRO B CA 1
ATOM 19145 C C . PRO B 2 749 ? 105.580 109.771 76.780 1.00 63.81 749 PRO B C 1
ATOM 19146 O O . PRO B 2 749 ? 106.623 109.287 77.227 1.00 63.81 749 PRO B O 1
ATOM 19157 N N . ARG B 2 750 ? 105.230 111.048 76.995 1.00 65.25 750 ARG B N 1
ATOM 19158 C CA . ARG B 2 750 ? 106.103 112.085 77.588 1.00 65.25 750 ARG B CA 1
ATOM 19159 C C . ARG B 2 750 ? 106.586 111.819 79.019 1.00 65.25 750 ARG B C 1
ATOM 19160 O O . ARG B 2 750 ? 107.793 111.783 79.240 1.00 65.25 750 ARG B O 1
ATOM 19181 N N . PHE B 2 751 ? 105.668 111.707 79.979 1.00 61.95 751 PHE B N 1
ATOM 19182 C CA . PHE B 2 751 ? 105.966 111.640 81.414 1.00 61.95 751 PHE B CA 1
ATOM 19183 C C . PHE B 2 751 ? 105.617 110.256 81.969 1.00 61.95 751 PHE B C 1
ATOM 19184 O O . PHE B 2 751 ? 104.745 110.140 82.821 1.00 61.95 751 PHE B O 1
ATOM 19201 N N . TYR B 2 752 ? 106.236 109.171 81.494 1.00 56.86 752 TYR B N 1
ATOM 19202 C CA . TYR B 2 752 ? 105.735 107.826 81.818 1.00 56.86 752 TYR B CA 1
ATOM 19203 C C . TYR B 2 752 ? 106.785 106.716 81.809 1.00 56.86 752 TYR B C 1
ATOM 19204 O O . TYR B 2 752 ? 106.891 105.921 80.875 1.00 56.86 752 TYR B O 1
ATOM 19222 N N . ALA B 2 753 ? 107.526 106.610 82.908 1.00 56.04 753 ALA B N 1
ATOM 19223 C CA . ALA B 2 753 ? 108.374 105.464 83.199 1.00 56.04 753 ALA B CA 1
ATOM 19224 C C . ALA B 2 753 ? 107.989 104.778 84.534 1.00 56.04 753 ALA B C 1
ATOM 19225 O O . ALA B 2 753 ? 108.765 104.780 85.488 1.00 56.04 753 ALA B O 1
ATOM 19232 N N . PRO B 2 754 ? 106.777 104.203 84.647 1.00 57.80 754 PRO B N 1
ATOM 19233 C CA . PRO B 2 754 ? 106.332 103.453 85.819 1.00 57.80 754 PRO B CA 1
ATOM 19234 C C . PRO B 2 754 ? 107.064 102.107 85.955 1.00 57.80 754 PRO B C 1
ATOM 19235 O O . PRO B 2 754 ? 106.719 101.100 85.337 1.00 57.80 754 PRO B O 1
ATOM 19246 N N . ALA B 2 755 ? 108.068 102.071 86.816 1.00 64.17 755 ALA B N 1
ATOM 19247 C CA . ALA B 2 755 ? 108.865 100.883 87.090 1.00 64.17 755 ALA B CA 1
ATOM 19248 C C . ALA B 2 755 ? 108.054 99.720 87.694 1.00 64.17 755 ALA B C 1
ATOM 19249 O O . ALA B 2 755 ? 107.182 99.935 88.532 1.00 64.17 755 ALA B O 1
ATOM 19256 N N . GLY B 2 756 ? 108.396 98.481 87.329 1.00 62.08 756 GLY B N 1
ATOM 19257 C CA . GLY B 2 756 ? 108.000 97.259 88.037 1.00 62.08 756 GLY B CA 1
ATOM 19258 C C . GLY B 2 756 ? 106.500 96.968 88.053 1.00 62.08 756 GLY B C 1
ATOM 19259 O O . GLY B 2 756 ? 105.890 96.822 89.111 1.00 62.08 756 GLY B O 1
ATOM 19263 N N . GLY B 2 757 ? 105.877 96.958 86.883 1.00 60.73 757 GLY B N 1
ATOM 19264 C CA . GLY B 2 757 ? 104.435 96.799 86.690 1.00 60.73 757 GLY B CA 1
ATOM 19265 C C . GLY B 2 757 ? 103.939 97.771 85.618 1.00 60.73 757 GLY B C 1
ATOM 19266 O O . GLY B 2 757 ? 104.745 98.281 84.840 1.00 60.73 757 GLY B O 1
ATOM 19270 N N . ALA B 2 758 ? 102.630 98.033 85.550 1.00 58.35 758 ALA B N 1
ATOM 19271 C CA . ALA B 2 758 ? 102.032 98.953 84.567 1.00 58.35 758 ALA B CA 1
ATOM 19272 C C . ALA B 2 758 ? 102.306 98.638 83.084 1.00 58.35 758 ALA B C 1
ATOM 19273 O O . ALA B 2 758 ? 102.009 99.455 82.216 1.00 58.35 758 ALA B O 1
ATOM 19280 N N . SER B 2 759 ? 102.807 97.455 82.746 1.00 55.10 759 SER B N 1
ATOM 19281 C CA . SER B 2 759 ? 102.643 96.940 81.409 1.00 55.10 759 SER B CA 1
ATOM 19282 C C . SER B 2 759 ? 101.163 96.572 81.198 1.00 55.10 759 SER B C 1
ATOM 19283 O O . SER B 2 759 ? 100.532 95.988 82.085 1.00 55.10 759 SER B O 1
ATOM 19289 N N . GLY B 2 760 ? 100.607 96.938 80.039 1.00 53.31 760 GLY B N 1
ATOM 19290 C CA . GLY B 2 760 ? 99.214 96.689 79.671 1.00 53.31 760 GLY B CA 1
ATOM 19291 C C . GLY B 2 760 ? 98.304 97.914 79.796 1.00 53.31 760 GLY B C 1
ATOM 19292 O O . GLY B 2 760 ? 97.098 97.775 79.952 1.00 53.31 760 GLY B O 1
ATOM 19296 N N . SER B 2 761 ? 98.876 99.103 79.759 1.00 55.36 761 SER B N 1
ATOM 19297 C CA . SER B 2 761 ? 98.217 100.351 80.129 1.00 55.36 761 SER B CA 1
ATOM 19298 C C . SER B 2 761 ? 97.789 101.119 78.885 1.00 55.36 761 SER B C 1
ATOM 19299 O O . SER B 2 761 ? 98.630 101.487 78.077 1.00 55.36 761 SER B O 1
ATOM 19307 N N . SER B 2 762 ? 96.494 101.314 78.671 1.00 56.77 762 SER B N 1
ATOM 19308 C CA . SER B 2 762 ? 95.988 101.985 77.475 1.00 56.77 762 SER B CA 1
ATOM 19309 C C . SER B 2 762 ? 96.339 103.466 77.458 1.00 56.77 762 SER B C 1
ATOM 19310 O O . SER B 2 762 ? 95.877 104.220 78.309 1.00 56.77 762 SER B O 1
ATOM 19318 N N . VAL B 2 763 ? 97.055 103.899 76.431 1.00 57.45 763 VAL B N 1
ATOM 19319 C CA . VAL B 2 763 ? 97.077 105.282 75.997 1.00 57.45 763 VAL B CA 1
ATOM 19320 C C . VAL B 2 763 ? 95.770 105.568 75.280 1.00 57.45 763 VAL B C 1
ATOM 19321 O O . VAL B 2 763 ? 95.386 104.824 74.379 1.00 57.45 763 VAL B O 1
ATOM 19334 N N . ARG B 2 764 ? 95.095 106.659 75.613 1.00 59.01 764 ARG B N 1
ATOM 19335 C CA . ARG B 2 764 ? 93.865 107.103 74.951 1.00 59.01 764 ARG B CA 1
ATOM 19336 C C . ARG B 2 764 ? 93.964 108.540 74.522 1.00 59.01 764 ARG B C 1
ATOM 19337 O O . ARG B 2 764 ? 94.888 109.234 74.893 1.00 59.01 764 ARG B O 1
ATOM 19358 N N . THR B 2 765 ? 92.976 109.004 73.791 1.00 64.93 765 THR B N 1
ATOM 19359 C CA . THR B 2 765 ? 92.791 110.427 73.516 1.00 64.93 765 THR B CA 1
ATOM 19360 C C . THR B 2 765 ? 91.382 110.901 73.852 1.00 64.93 765 THR B C 1
ATOM 19361 O O . THR B 2 765 ? 90.524 110.102 74.216 1.00 64.93 765 THR B O 1
ATOM 19372 N N . LYS B 2 766 ? 91.180 112.221 73.783 1.00 71.96 766 LYS B N 1
ATOM 19373 C CA . LYS B 2 766 ? 90.169 113.048 74.468 1.00 71.96 766 LYS B CA 1
ATOM 19374 C C . LYS B 2 766 ? 88.776 112.459 74.661 1.00 71.96 766 LYS B C 1
ATOM 19375 O O . LYS B 2 766 ? 88.224 112.599 75.750 1.00 71.96 766 LYS B O 1
ATOM 19394 N N . ASP B 2 767 ? 88.185 111.857 73.632 1.00 70.35 767 ASP B N 1
ATOM 19395 C CA . ASP B 2 767 ? 86.798 111.379 73.676 1.00 70.35 767 ASP B CA 1
ATOM 19396 C C . ASP B 2 767 ? 86.684 109.880 73.994 1.00 70.35 767 ASP B C 1
ATOM 19397 O O . ASP B 2 767 ? 85.756 109.202 73.548 1.00 70.35 767 ASP B O 1
ATOM 19406 N N . ASN B 2 768 ? 87.635 109.362 74.773 1.00 68.14 768 ASN B N 1
ATOM 19407 C CA . ASN B 2 768 ? 87.761 107.959 75.152 1.00 68.14 768 ASN B CA 1
ATOM 19408 C C . ASN B 2 768 ? 88.039 107.041 73.949 1.00 68.14 768 ASN B C 1
ATOM 19409 O O . ASN B 2 768 ? 87.421 105.988 73.776 1.00 68.14 768 ASN B O 1
ATOM 19420 N N . LYS B 2 769 ? 88.976 107.466 73.091 1.00 67.03 769 LYS B N 1
ATOM 19421 C CA . LYS B 2 769 ? 89.491 106.687 71.953 1.00 67.03 769 LYS B CA 1
ATOM 19422 C C . LYS B 2 769 ? 90.828 106.038 72.305 1.00 67.03 769 LYS B C 1
ATOM 19423 O O . LYS B 2 769 ? 91.824 106.722 72.499 1.00 67.03 769 LYS B O 1
ATOM 19442 N N . LEU B 2 770 ? 90.857 104.711 72.328 1.00 63.23 770 LEU B N 1
ATOM 19443 C CA . LEU B 2 770 ? 92.020 103.857 72.542 1.00 63.23 770 LEU B CA 1
ATOM 19444 C C . LEU B 2 770 ? 93.020 104.002 71.402 1.00 63.23 770 LEU B C 1
ATOM 19445 O O . LEU B 2 770 ? 92.692 103.787 70.241 1.00 63.23 770 LEU B O 1
ATOM 19461 N N . LEU B 2 771 ? 94.261 104.348 71.733 1.00 62.03 771 LEU B N 1
ATOM 19462 C CA . LEU B 2 771 ? 95.269 104.803 70.771 1.00 62.03 771 LEU B CA 1
ATOM 19463 C C . LEU B 2 771 ? 96.497 103.896 70.742 1.00 62.03 771 LEU B C 1
ATOM 19464 O O . LEU B 2 771 ? 96.896 103.429 69.673 1.00 62.03 771 LEU B O 1
ATOM 19480 N N . ALA B 2 772 ? 97.072 103.608 71.907 1.00 57.77 772 ALA B N 1
ATOM 19481 C CA . ALA B 2 772 ? 98.219 102.713 72.019 1.00 57.77 772 ALA B CA 1
ATOM 19482 C C . ALA B 2 772 ? 98.219 101.906 73.324 1.00 57.77 772 ALA B C 1
ATOM 19483 O O . ALA B 2 772 ? 97.483 102.218 74.247 1.00 57.77 772 ALA B O 1
ATOM 19490 N N . VAL B 2 773 ? 99.035 100.864 73.425 1.00 54.56 773 VAL B N 1
ATOM 19491 C CA . VAL B 2 773 ? 99.166 99.998 74.605 1.00 54.56 773 VAL B CA 1
ATOM 19492 C C . VAL B 2 773 ? 100.583 100.039 75.149 1.00 54.56 773 VAL B C 1
ATOM 19493 O O . VAL B 2 773 ? 101.491 99.539 74.505 1.00 54.56 773 VAL B O 1
ATOM 19506 N N . TYR B 2 774 ? 100.812 100.600 76.327 1.00 54.55 774 TYR B N 1
ATOM 19507 C CA . TYR B 2 774 ? 102.144 100.681 76.923 1.00 54.55 774 TYR B CA 1
ATOM 19508 C C . TYR B 2 774 ? 102.645 99.330 77.421 1.00 54.55 774 TYR B C 1
ATOM 19509 O O . TYR B 2 774 ? 101.894 98.575 78.041 1.00 54.55 774 TYR B O 1
ATOM 19527 N N . HIS B 2 775 ? 103.930 99.032 77.214 1.00 60.59 775 HIS B N 1
ATOM 19528 C CA . HIS B 2 775 ? 104.497 97.736 77.626 1.00 60.59 775 HIS B CA 1
ATOM 19529 C C . HIS B 2 775 ? 105.924 97.743 78.181 1.00 60.59 775 HIS B C 1
ATOM 19530 O O . HIS B 2 775 ? 106.215 96.916 79.039 1.00 60.59 775 HIS B O 1
ATOM 19544 N N . ALA B 2 776 ? 106.795 98.654 77.765 1.00 58.21 776 ALA B N 1
ATOM 19545 C CA . ALA B 2 776 ? 108.175 98.729 78.238 1.00 58.21 776 ALA B CA 1
ATOM 19546 C C . ALA B 2 776 ? 108.475 100.093 78.841 1.00 58.21 776 ALA B C 1
ATOM 19547 O O . ALA B 2 776 ? 108.058 101.102 78.290 1.00 58.21 776 ALA B O 1
ATOM 19554 N N . SER B 2 777 ? 109.235 100.136 79.933 1.00 62.09 777 SER B N 1
ATOM 19555 C CA . SER B 2 777 ? 109.670 101.374 80.595 1.00 62.09 777 SER B CA 1
ATOM 19556 C C . SER B 2 777 ? 111.175 101.568 80.546 1.00 62.09 777 SER B C 1
ATOM 19557 O O . SER B 2 777 ? 111.933 100.603 80.561 1.00 62.09 777 SER B O 1
ATOM 19565 N N . ASN B 2 778 ? 111.610 102.818 80.549 1.00 64.73 778 ASN B N 1
ATOM 19566 C CA . ASN B 2 778 ? 112.990 103.205 80.746 1.00 64.73 778 ASN B CA 1
ATOM 19567 C C . ASN B 2 778 ? 113.036 104.454 81.631 1.00 64.73 778 ASN B C 1
ATOM 19568 O O . ASN B 2 778 ? 112.896 105.582 81.174 1.00 64.73 778 ASN B O 1
ATOM 19579 N N . GLU B 2 779 ? 113.218 104.256 82.939 1.00 67.64 779 GLU B N 1
ATOM 19580 C CA . GLU B 2 779 ? 113.242 105.346 83.920 1.00 67.64 779 GLU B CA 1
ATOM 19581 C C . GLU B 2 779 ? 114.529 106.175 83.893 1.00 67.64 779 GLU B C 1
ATOM 19582 O O . GLU B 2 779 ? 114.579 107.219 84.531 1.00 67.64 779 GLU B O 1
ATOM 19594 N N . THR B 2 780 ? 115.533 105.786 83.105 1.00 68.24 780 THR B N 1
ATOM 19595 C CA . THR B 2 780 ? 116.678 106.662 82.785 1.00 68.24 780 THR B CA 1
ATOM 19596 C C . THR B 2 780 ? 116.376 107.553 81.569 1.00 68.24 780 THR B C 1
ATOM 19597 O O . THR B 2 780 ? 116.685 108.737 81.592 1.00 68.24 780 THR B O 1
ATOM 19608 N N . ALA B 2 781 ? 115.689 107.033 80.546 1.00 68.86 781 ALA B N 1
ATOM 19609 C CA . ALA B 2 781 ? 115.106 107.822 79.453 1.00 68.86 781 ALA B CA 1
ATOM 19610 C C . ALA B 2 781 ? 113.963 108.738 79.914 1.00 68.86 781 ALA B C 1
ATOM 19611 O O . ALA B 2 781 ? 113.636 109.711 79.240 1.00 68.86 781 ALA B O 1
ATOM 19618 N N . ARG B 2 782 ? 113.310 108.388 81.026 1.00 65.94 782 ARG B N 1
ATOM 19619 C CA . ARG B 2 782 ? 112.101 109.021 81.548 1.00 65.94 782 ARG B CA 1
ATOM 19620 C C . ARG B 2 782 ? 110.905 108.881 80.586 1.00 65.94 782 ARG B C 1
ATOM 19621 O O . ARG B 2 782 ? 110.015 109.720 80.558 1.00 65.94 782 ARG B O 1
ATOM 19642 N N . THR B 2 783 ? 110.878 107.811 79.796 1.00 63.71 783 THR B N 1
ATOM 19643 C CA . THR B 2 783 ? 109.838 107.498 78.817 1.00 63.71 783 THR B CA 1
ATOM 19644 C C . THR B 2 783 ? 109.744 105.981 78.647 1.00 63.71 783 THR B C 1
ATOM 19645 O O . THR B 2 783 ? 110.446 105.212 79.296 1.00 63.71 783 THR B O 1
ATOM 19656 N N . GLY B 2 784 ? 108.864 105.512 77.788 1.00 57.60 784 GLY B N 1
ATOM 19657 C CA . GLY B 2 784 ? 108.741 104.106 77.451 1.00 57.60 784 GLY B CA 1
ATOM 19658 C C . GLY B 2 784 ? 107.875 103.914 76.222 1.00 57.60 784 GLY B C 1
ATOM 19659 O O . GLY B 2 784 ? 107.511 104.888 75.583 1.00 57.60 784 GLY B O 1
ATOM 19663 N N . LEU B 2 785 ? 107.549 102.680 75.871 1.00 55.68 785 LEU B N 1
ATOM 19664 C CA . LEU B 2 785 ? 107.072 102.321 74.542 1.00 55.68 785 LEU B CA 1
ATOM 19665 C C . LEU B 2 785 ? 105.650 101.766 74.546 1.00 55.68 785 LEU B C 1
ATOM 19666 O O . LEU B 2 785 ? 105.312 100.926 75.380 1.00 55.68 785 LEU B O 1
ATOM 19682 N N . ALA B 2 786 ? 104.827 102.203 73.593 1.00 55.90 786 ALA B N 1
ATOM 19683 C CA . ALA B 2 786 ? 103.442 101.763 73.440 1.00 55.90 786 ALA B CA 1
ATOM 19684 C C . ALA B 2 786 ? 103.092 101.283 72.019 1.00 55.90 786 ALA B C 1
ATOM 19685 O O . ALA B 2 786 ? 103.387 101.962 71.043 1.00 55.90 786 ALA B O 1
ATOM 19692 N N . VAL B 2 787 ? 102.419 100.139 71.896 1.00 57.53 787 VAL B N 1
ATOM 19693 C CA . VAL B 2 787 ? 101.950 99.534 70.643 1.00 57.53 787 VAL B CA 1
ATOM 19694 C C . VAL B 2 787 ? 100.762 100.296 70.090 1.00 57.53 787 VAL B C 1
ATOM 19695 O O . VAL B 2 787 ? 99.716 100.301 70.728 1.00 57.53 787 VAL B O 1
ATOM 19708 N N . ALA B 2 788 ? 100.842 100.877 68.896 1.00 59.34 788 ALA B N 1
ATOM 19709 C CA . ALA B 2 788 ? 99.637 101.373 68.243 1.00 59.34 788 ALA B CA 1
ATOM 19710 C C . ALA B 2 788 ? 98.802 100.200 67.702 1.00 59.34 788 ALA B C 1
ATOM 19711 O O . ALA B 2 788 ? 99.315 99.292 67.046 1.00 59.34 788 ALA B O 1
ATOM 19718 N N . PHE B 2 789 ? 97.494 100.221 67.941 1.00 60.54 789 PHE B N 1
ATOM 19719 C CA . PHE B 2 789 ? 96.559 99.205 67.430 1.00 60.54 789 PHE B CA 1
ATOM 19720 C C . PHE B 2 789 ? 96.410 99.217 65.903 1.00 60.54 789 PHE B C 1
ATOM 19721 O O . PHE B 2 789 ? 96.144 98.192 65.281 1.00 60.54 789 PHE B O 1
ATOM 19738 N N . ARG B 2 790 ? 96.522 100.408 65.322 1.00 67.72 790 ARG B N 1
ATOM 19739 C CA . ARG B 2 790 ? 96.283 100.705 63.919 1.00 67.72 790 ARG B CA 1
ATOM 19740 C C . ARG B 2 790 ? 97.509 101.376 63.329 1.00 67.72 790 ARG B C 1
ATOM 19741 O O . ARG B 2 790 ? 98.128 102.219 63.966 1.00 67.72 790 ARG B O 1
ATOM 19762 N N . SER B 2 791 ? 97.840 101.011 62.106 1.00 65.68 791 SER B N 1
ATOM 19763 C CA . SER B 2 791 ? 98.871 101.631 61.293 1.00 65.68 791 SER B CA 1
ATOM 19764 C C . SER B 2 791 ? 98.344 101.814 59.879 1.00 65.68 791 SER B C 1
ATOM 19765 O O . SER B 2 791 ? 97.861 100.883 59.248 1.00 65.68 791 SER B O 1
ATOM 19773 N N . ASP B 2 792 ? 98.504 103.019 59.364 1.00 73.45 792 ASP B N 1
ATOM 19774 C CA . ASP B 2 792 ? 98.304 103.392 57.967 1.00 73.45 792 ASP B CA 1
ATOM 19775 C C . ASP B 2 792 ? 99.403 102.850 57.036 1.00 73.45 792 ASP B C 1
ATOM 19776 O O . ASP B 2 792 ? 99.310 102.942 55.813 1.00 73.45 792 ASP B O 1
ATOM 19785 N N . GLY B 2 793 ? 100.458 102.288 57.626 1.00 71.21 793 GLY B N 1
ATOM 19786 C CA . GLY B 2 793 ? 101.710 101.970 56.980 1.00 71.21 793 GLY B CA 1
ATOM 19787 C C . GLY B 2 793 ? 102.539 103.218 56.734 1.00 71.21 793 GLY B C 1
ATOM 19788 O O . GLY B 2 793 ? 102.103 104.341 56.950 1.00 71.21 793 GLY B O 1
ATOM 19792 N N . TYR B 2 794 ? 103.763 103.004 56.277 1.00 76.01 794 TYR B N 1
ATOM 19793 C CA . TYR B 2 794 ? 104.697 104.037 55.864 1.00 76.01 794 TYR B CA 1
ATOM 19794 C C . TYR B 2 794 ? 105.629 103.445 54.816 1.00 76.01 794 TYR B C 1
ATOM 19795 O O . TYR B 2 794 ? 106.000 102.269 54.923 1.00 76.01 794 TYR B O 1
ATOM 19813 N N . ASP B 2 795 ? 106.011 104.231 53.818 1.00 80.65 795 ASP B N 1
ATOM 19814 C CA . ASP B 2 795 ? 106.881 103.802 52.729 1.00 80.65 795 ASP B CA 1
ATOM 19815 C C . ASP B 2 795 ? 108.220 104.542 52.806 1.00 80.65 795 ASP B C 1
ATOM 19816 O O . ASP B 2 795 ? 108.252 105.771 52.852 1.00 80.65 795 ASP B O 1
ATOM 19825 N N . TYR B 2 796 ? 109.320 103.798 52.804 1.00 77.78 796 TYR B N 1
ATOM 19826 C CA . TYR B 2 796 ? 110.687 104.302 52.902 1.00 77.78 796 TYR B CA 1
ATOM 19827 C C . TYR B 2 796 ? 111.405 104.505 51.553 1.00 77.78 796 TYR B C 1
ATOM 19828 O O . TYR B 2 796 ? 112.616 104.711 51.538 1.00 77.78 796 TYR B O 1
ATOM 19846 N N . LYS B 2 797 ? 110.713 104.419 50.412 1.00 83.35 797 LYS B N 1
ATOM 19847 C CA . LYS B 2 797 ? 111.261 104.717 49.073 1.00 83.35 797 LYS B CA 1
ATOM 19848 C C . LYS B 2 797 ? 112.530 103.907 48.767 1.00 83.35 797 LYS B C 1
ATOM 19849 O O . LYS B 2 797 ? 113.523 104.420 48.268 1.00 83.35 797 LYS B O 1
ATOM 19868 N N . ASN B 2 798 ? 112.495 102.624 49.124 1.00 83.07 798 ASN B N 1
ATOM 19869 C CA . ASN B 2 798 ? 113.582 101.643 49.039 1.00 83.07 798 ASN B CA 1
ATOM 19870 C C . ASN B 2 798 ? 114.842 101.904 49.900 1.00 83.07 798 ASN B C 1
ATOM 19871 O O . ASN B 2 798 ? 115.845 101.210 49.726 1.00 83.07 798 ASN B O 1
ATOM 19882 N N . LEU B 2 799 ? 114.826 102.841 50.851 1.00 80.91 799 LEU B N 1
ATOM 19883 C CA . LEU B 2 799 ? 115.958 103.109 51.749 1.00 80.91 799 LEU B CA 1
ATOM 19884 C C . LEU B 2 799 ? 116.387 101.857 52.534 1.00 80.91 799 LEU B C 1
ATOM 19885 O O . LEU B 2 799 ? 117.573 101.560 52.682 1.00 80.91 799 LEU B O 1
ATOM 19901 N N . PHE B 2 800 ? 115.378 101.116 52.995 1.00 76.69 800 PHE B N 1
ATOM 19902 C CA . PHE B 2 800 ? 115.475 99.850 53.712 1.00 76.69 800 PHE B CA 1
ATOM 19903 C C . PHE B 2 800 ? 115.213 98.649 52.775 1.00 76.69 800 PHE B C 1
ATOM 19904 O O . PHE B 2 800 ? 114.688 97.623 53.196 1.00 76.69 800 PHE B O 1
ATOM 19921 N N . GLY B 2 801 ? 115.527 98.763 51.482 1.00 78.92 801 GLY B N 1
ATOM 19922 C CA . GLY B 2 801 ? 115.360 97.686 50.510 1.00 78.92 801 GLY B CA 1
ATOM 19923 C C . GLY B 2 801 ? 113.899 97.422 50.180 1.00 78.92 801 GLY B C 1
ATOM 19924 O O . GLY B 2 801 ? 113.188 98.324 49.746 1.00 78.92 801 GLY B O 1
ATOM 19928 N N . ASP B 2 802 ? 113.432 96.190 50.373 1.00 79.59 802 ASP B N 1
ATOM 19929 C CA . ASP B 2 802 ? 112.020 95.805 50.177 1.00 79.59 802 ASP B CA 1
ATOM 19930 C C . ASP B 2 802 ? 111.131 96.091 51.417 1.00 79.59 802 ASP B C 1
ATOM 19931 O O . ASP B 2 802 ? 109.928 95.820 51.411 1.00 79.59 802 ASP B O 1
ATOM 19940 N N . TYR B 2 803 ? 111.692 96.638 52.498 1.00 73.73 803 TYR B N 1
ATOM 19941 C CA . TYR B 2 803 ? 110.996 96.881 53.767 1.00 73.73 803 TYR B CA 1
ATOM 19942 C C . TYR B 2 803 ? 110.049 98.094 53.753 1.00 73.73 803 TYR B C 1
ATOM 19943 O O . TYR B 2 803 ? 110.322 99.137 53.162 1.00 73.73 803 TYR B O 1
ATOM 19961 N N . LYS B 2 804 ? 108.958 97.977 54.516 1.00 73.47 804 LYS B N 1
ATOM 19962 C CA . LYS B 2 804 ? 107.908 98.972 54.744 1.00 73.47 804 LYS B CA 1
ATOM 19963 C C . LYS B 2 804 ? 107.331 98.804 56.155 1.00 73.47 804 LYS B C 1
ATOM 19964 O O . LYS B 2 804 ? 107.367 97.706 56.690 1.00 73.47 804 LYS B O 1
ATOM 19983 N N . LEU B 2 805 ? 106.787 99.866 56.756 1.00 67.51 805 LEU B N 1
ATOM 19984 C CA . LEU B 2 805 ? 106.225 99.790 58.119 1.00 67.51 805 LEU B CA 1
ATOM 19985 C C . LEU B 2 805 ? 105.024 98.828 58.195 1.00 67.51 805 LEU B C 1
ATOM 19986 O O . LEU B 2 805 ? 104.777 98.232 59.237 1.00 67.51 805 LEU B O 1
ATOM 20002 N N . GLY B 2 806 ? 104.292 98.634 57.103 1.00 66.39 806 GLY B N 1
ATOM 20003 C CA . GLY B 2 806 ? 103.121 97.767 57.044 1.00 66.39 806 GLY B CA 1
ATOM 20004 C C . GLY B 2 806 ? 101.845 98.438 57.536 1.00 66.39 806 GLY B C 1
ATOM 20005 O O . GLY B 2 806 ? 101.801 99.027 58.615 1.00 66.39 806 GLY B O 1
ATOM 20009 N N . GLN B 2 807 ? 100.773 98.303 56.760 1.00 73.00 807 GLN B N 1
ATOM 20010 C CA . GLN B 2 807 ? 99.451 98.828 57.089 1.00 73.00 807 GLN B CA 1
ATOM 20011 C C . GLN B 2 807 ? 98.570 97.723 57.676 1.00 73.00 807 GLN B C 1
ATOM 20012 O O . GLN B 2 807 ? 98.336 96.691 57.048 1.00 73.00 807 GLN B O 1
ATOM 20026 N N . TYR B 2 808 ? 98.059 97.948 58.879 1.00 65.37 808 TYR B N 1
ATOM 20027 C CA . TYR B 2 808 ? 97.342 96.947 59.647 1.00 65.37 808 TYR B CA 1
ATOM 20028 C C . TYR B 2 808 ? 96.387 97.577 60.661 1.00 65.37 808 TYR B C 1
ATOM 20029 O O . TYR B 2 808 ? 96.605 98.679 61.147 1.00 65.37 808 TYR B O 1
ATOM 20047 N N . ASP B 2 809 ? 95.355 96.838 61.039 1.00 68.35 809 ASP B N 1
ATOM 20048 C CA . ASP B 2 809 ? 94.547 97.110 62.219 1.00 68.35 809 ASP B CA 1
ATOM 20049 C C . ASP B 2 809 ? 94.316 95.791 62.955 1.00 68.35 809 ASP B C 1
ATOM 20050 O O . ASP B 2 809 ? 93.740 94.863 62.392 1.00 68.35 809 ASP B O 1
ATOM 20059 N N . LEU B 2 810 ? 94.813 95.670 64.182 1.00 64.09 810 LEU B N 1
ATOM 20060 C CA . LEU B 2 810 ? 94.730 94.433 64.963 1.00 64.09 810 LEU B CA 1
ATOM 20061 C C . LEU B 2 810 ? 93.489 94.337 65.870 1.00 64.09 810 LEU B C 1
ATOM 20062 O O . LEU B 2 810 ? 93.310 93.335 66.551 1.00 64.09 810 LEU B O 1
ATOM 20078 N N . ILE B 2 811 ? 92.560 95.292 65.770 1.00 62.99 811 ILE B N 1
ATOM 20079 C CA . ILE B 2 811 ? 91.203 95.220 66.331 1.00 62.99 811 ILE B CA 1
ATOM 20080 C C . ILE B 2 811 ? 90.174 94.908 65.228 1.00 62.99 811 ILE B C 1
ATOM 20081 O O . ILE B 2 811 ? 89.351 94.015 65.397 1.00 62.99 811 ILE B O 1
ATOM 20097 N N . TYR B 2 812 ? 90.232 95.595 64.079 1.00 68.72 812 TYR B N 1
ATOM 20098 C CA . TYR B 2 812 ? 89.248 95.435 62.992 1.00 68.72 812 TYR B CA 1
ATOM 20099 C C . TYR B 2 812 ? 89.703 94.557 61.816 1.00 68.72 812 TYR B C 1
ATOM 20100 O O . TYR B 2 812 ? 88.844 94.024 61.113 1.00 68.72 812 TYR B O 1
ATOM 20118 N N . GLY B 2 813 ? 91.006 94.363 61.611 1.00 74.14 813 GLY B N 1
ATOM 20119 C CA . GLY B 2 813 ? 91.560 93.630 60.476 1.00 74.14 813 GLY B CA 1
ATOM 20120 C C . GLY B 2 813 ? 91.485 94.394 59.150 1.00 74.14 813 GLY B C 1
ATOM 20121 O O . GLY B 2 813 ? 91.153 95.576 59.102 1.00 74.14 813 GLY B O 1
ATOM 20125 N N . GLY B 2 814 ? 91.782 93.704 58.054 1.00 83.05 814 GLY B N 1
ATOM 20126 C CA . GLY B 2 814 ? 91.529 94.194 56.694 1.00 83.05 814 GLY B CA 1
ATOM 20127 C C . GLY B 2 814 ? 92.483 95.275 56.186 1.00 83.05 814 GLY B C 1
ATOM 20128 O O . GLY B 2 814 ? 92.154 95.979 55.235 1.00 83.05 814 GLY B O 1
ATOM 20132 N N . GLY B 2 815 ? 93.643 95.434 56.822 1.00 83.43 815 GLY B N 1
ATOM 20133 C CA . GLY B 2 815 ? 94.730 96.295 56.361 1.00 83.43 815 GLY B CA 1
ATOM 20134 C C . GLY B 2 815 ? 95.614 95.617 55.319 1.00 83.43 815 GLY B C 1
ATOM 20135 O O . GLY B 2 815 ? 95.708 94.392 55.286 1.00 83.43 815 GLY B O 1
ATOM 20139 N N . LYS B 2 816 ? 96.253 96.399 54.445 1.00 85.78 816 LYS B N 1
ATOM 20140 C CA . LYS B 2 816 ? 96.911 95.895 53.224 1.00 85.78 816 LYS B CA 1
ATOM 20141 C C . LYS B 2 816 ? 98.004 94.846 53.462 1.00 85.78 816 LYS B C 1
ATOM 20142 O O . LYS B 2 816 ? 98.162 93.948 52.644 1.00 85.78 816 LYS B O 1
ATOM 20161 N N . ASP B 2 817 ? 98.723 94.903 54.579 1.00 86.89 817 ASP B N 1
ATOM 20162 C CA . ASP B 2 817 ? 99.789 93.950 54.927 1.00 86.89 817 ASP B CA 1
ATOM 20163 C C . ASP B 2 817 ? 99.380 92.913 55.993 1.00 86.89 817 ASP B C 1
ATOM 20164 O O . ASP B 2 817 ? 100.179 92.072 56.368 1.00 86.89 817 ASP B O 1
ATOM 20173 N N . GLN B 2 818 ? 98.148 92.951 56.496 1.00 87.33 818 GLN B N 1
ATOM 20174 C CA . GLN B 2 818 ? 97.690 92.129 57.619 1.00 87.33 818 GLN B CA 1
ATOM 20175 C C . GLN B 2 818 ? 97.191 90.744 57.147 1.00 87.33 818 GLN B C 1
ATOM 20176 O O . GLN B 2 818 ? 96.575 90.618 56.088 1.00 87.33 818 GLN B O 1
ATOM 20190 N N . GLN B 2 819 ? 97.469 89.694 57.928 1.00 86.49 819 GLN B N 1
ATOM 20191 C CA . GLN B 2 819 ? 97.308 88.261 57.605 1.00 86.49 819 GLN B CA 1
ATOM 20192 C C . GLN B 2 819 ? 95.847 87.780 57.406 1.00 86.49 819 GLN B C 1
ATOM 20193 O O . GLN B 2 819 ? 95.605 86.620 57.087 1.00 86.49 819 GLN B O 1
ATOM 20207 N N . LYS B 2 820 ? 94.851 88.650 57.562 1.00 84.76 820 LYS B N 1
ATOM 20208 C CA . LYS B 2 820 ? 93.425 88.383 57.333 1.00 84.76 820 LYS B CA 1
ATOM 20209 C C . LYS B 2 820 ? 92.821 87.247 58.181 1.00 84.76 820 LYS B C 1
ATOM 20210 O O . LYS B 2 820 ? 91.845 86.614 57.781 1.00 84.76 820 LYS B O 1
ATOM 20214 N N . GLU B 2 821 ? 93.420 86.971 59.343 1.00 84.01 821 GLU B N 1
ATOM 20215 C CA . GLU B 2 821 ? 92.977 85.980 60.335 1.00 84.01 821 GLU B CA 1
ATOM 20216 C C . GLU B 2 821 ? 93.559 86.263 61.745 1.00 84.01 821 GLU B C 1
ATOM 20217 O O . GLU B 2 821 ? 93.671 85.379 62.588 1.00 84.01 821 GLU B O 1
ATOM 20229 N N . LYS B 2 822 ? 93.976 87.512 61.978 1.00 76.16 822 LYS B N 1
ATOM 20230 C CA . LYS B 2 822 ? 94.902 87.960 63.030 1.00 76.16 822 LYS B CA 1
ATOM 20231 C C . LYS B 2 822 ? 94.522 89.364 63.541 1.00 76.16 822 LYS B C 1
ATOM 20232 O O . LYS B 2 822 ? 95.332 90.289 63.542 1.00 76.16 822 LYS B O 1
ATOM 20251 N N . SER B 2 823 ? 93.266 89.534 63.936 1.00 72.63 823 SER B N 1
ATOM 20252 C CA . SER B 2 823 ? 92.742 90.724 64.605 1.00 72.63 823 SER B CA 1
ATOM 20253 C C . SER B 2 823 ? 91.567 90.330 65.491 1.00 72.63 823 SER B C 1
ATOM 20254 O O . SER B 2 823 ? 90.977 89.275 65.289 1.00 72.63 823 SER B O 1
ATOM 20262 N N . TYR B 2 824 ? 91.217 91.160 66.473 1.00 71.78 824 TYR B N 1
ATOM 20263 C CA . TYR B 2 824 ? 90.183 90.850 67.459 1.00 71.78 824 TYR B CA 1
ATOM 20264 C C . TYR B 2 824 ? 88.846 90.418 66.838 1.00 71.78 824 TYR B C 1
ATOM 20265 O O . TYR B 2 824 ? 88.280 89.396 67.220 1.00 71.78 824 TYR B O 1
ATOM 20283 N N . ARG B 2 825 ? 88.354 91.157 65.837 1.00 76.67 825 ARG B N 1
ATOM 20284 C CA . ARG B 2 825 ? 87.098 90.873 65.145 1.00 76.67 825 ARG B CA 1
ATOM 20285 C C . ARG B 2 825 ? 87.086 89.501 64.493 1.00 76.67 825 ARG B C 1
ATOM 20286 O O . ARG B 2 825 ? 86.159 88.729 64.686 1.00 76.67 825 ARG B O 1
ATOM 20307 N N . GLU B 2 826 ? 88.096 89.189 63.699 1.00 78.60 826 GLU B N 1
ATOM 20308 C CA . GLU B 2 826 ? 88.095 87.955 62.906 1.00 78.60 826 GLU B CA 1
ATOM 20309 C C . GLU B 2 826 ? 88.484 86.706 63.719 1.00 78.60 826 GLU B C 1
ATOM 20310 O O . GLU B 2 826 ? 88.118 85.595 63.351 1.00 78.60 826 GLU B O 1
ATOM 20322 N N . VAL B 2 827 ? 89.150 86.886 64.863 1.00 74.75 827 VAL B N 1
ATOM 20323 C CA . VAL B 2 827 ? 89.252 85.874 65.923 1.00 74.75 827 VAL B CA 1
ATOM 20324 C C . VAL B 2 827 ? 87.898 85.644 66.589 1.00 74.75 827 VAL B C 1
ATOM 20325 O O . VAL B 2 827 ? 87.456 84.508 66.747 1.00 74.75 827 VAL B O 1
ATOM 20338 N N . MET B 2 828 ? 87.183 86.703 66.944 1.00 76.43 828 MET B N 1
ATOM 20339 C CA . MET B 2 828 ? 85.900 86.573 67.617 1.00 76.43 828 MET B CA 1
ATOM 20340 C C . MET B 2 828 ? 84.788 86.045 66.692 1.00 76.43 828 MET B C 1
ATOM 20341 O O . MET B 2 828 ? 83.897 85.331 67.138 1.00 76.43 828 MET B O 1
ATOM 20355 N N . ASN B 2 829 ? 84.892 86.289 65.384 1.00 78.76 829 ASN B N 1
ATOM 20356 C CA . ASN B 2 829 ? 83.997 85.789 64.346 1.00 78.76 829 ASN B CA 1
ATOM 20357 C C . ASN B 2 829 ? 83.958 84.260 64.273 1.00 78.76 829 ASN B C 1
ATOM 20358 O O . ASN B 2 829 ? 82.882 83.699 64.103 1.00 78.76 829 ASN B O 1
ATOM 20369 N N . LYS B 2 830 ? 85.101 83.574 64.408 1.00 81.19 830 LYS B N 1
ATOM 20370 C CA . LYS B 2 830 ? 85.144 82.104 64.410 1.00 81.19 830 LYS B CA 1
ATOM 20371 C C . LYS B 2 830 ? 84.636 81.500 65.721 1.00 81.19 830 LYS B C 1
ATOM 20372 O O . LYS B 2 830 ? 83.987 80.460 65.695 1.00 81.19 830 LYS B O 1
ATOM 20391 N N . MET B 2 831 ? 84.881 82.150 66.859 1.00 81.03 831 MET B N 1
ATOM 20392 C CA . MET B 2 831 ? 84.421 81.678 68.170 1.00 81.03 831 MET B CA 1
ATOM 20393 C C . MET B 2 831 ? 82.907 81.840 68.367 1.00 81.03 831 MET B C 1
ATOM 20394 O O . MET B 2 831 ? 82.265 80.947 68.911 1.00 81.03 831 MET B O 1
ATOM 20408 N N . TYR B 2 832 ? 82.328 82.953 67.909 1.00 81.86 832 TYR B N 1
ATOM 20409 C CA . TYR B 2 832 ? 80.944 83.374 68.184 1.00 81.86 832 TYR B CA 1
ATOM 20410 C C . TYR B 2 832 ? 80.176 83.773 66.905 1.00 81.86 832 TYR B C 1
ATOM 20411 O O . TYR B 2 832 ? 79.517 84.812 66.844 1.00 81.86 832 TYR B O 1
ATOM 20429 N N . SER B 2 833 ? 80.263 82.938 65.865 1.00 85.36 833 SER B N 1
ATOM 20430 C CA . SER B 2 833 ? 79.696 83.171 64.537 1.00 85.36 833 SER B CA 1
ATOM 20431 C C . SER B 2 833 ? 78.204 83.492 64.598 1.00 85.36 833 SER B C 1
ATOM 20432 O O . SER B 2 833 ? 77.404 82.711 65.113 1.00 85.36 833 SER B O 1
ATOM 20440 N N . GLY B 2 834 ? 77.821 84.651 64.068 1.00 89.72 834 GLY B N 1
ATOM 20441 C CA . GLY B 2 834 ? 76.442 85.144 64.041 1.00 89.72 834 GLY B CA 1
ATOM 20442 C C . GLY B 2 834 ? 75.983 85.928 65.274 1.00 89.72 834 GLY B C 1
ATOM 20443 O O . GLY B 2 834 ? 74.962 86.612 65.195 1.00 89.72 834 GLY B O 1
ATOM 20447 N N . LYS B 2 835 ? 76.722 85.961 66.392 1.00 87.19 835 LYS B N 1
ATOM 20448 C CA . LYS B 2 835 ? 76.374 86.763 67.589 1.00 87.19 835 LYS B CA 1
ATOM 20449 C C . LYS B 2 835 ? 76.845 88.230 67.521 1.00 87.19 835 LYS B C 1
ATOM 20450 O O . LYS B 2 835 ? 77.699 88.578 66.718 1.00 87.19 835 LYS B O 1
ATOM 20469 N N . LYS B 2 836 ? 76.289 89.095 68.369 1.00 82.86 836 LYS B N 1
ATOM 20470 C CA . LYS B 2 836 ? 76.617 90.528 68.528 1.00 82.86 836 LYS B CA 1
ATOM 20471 C C . LYS B 2 836 ? 77.620 90.779 69.668 1.00 82.86 836 LYS B C 1
ATOM 20472 O O . LYS B 2 836 ? 77.843 89.916 70.512 1.00 82.86 836 LYS B O 1
ATOM 20491 N N . SER B 2 837 ? 78.216 91.969 69.716 1.00 78.37 837 SER B N 1
ATOM 20492 C CA . SER B 2 837 ? 79.185 92.403 70.736 1.00 78.37 837 SER B CA 1
ATOM 20493 C C . SER B 2 837 ? 79.026 93.895 71.028 1.00 78.37 837 SER B C 1
ATOM 20494 O O . SER B 2 837 ? 78.502 94.609 70.179 1.00 78.37 837 SER B O 1
ATOM 20502 N N . ALA B 2 838 ? 79.506 94.423 72.150 1.00 73.61 838 ALA B N 1
ATOM 20503 C CA . ALA B 2 838 ? 79.419 95.856 72.433 1.00 73.61 838 ALA B CA 1
ATOM 20504 C C . ALA B 2 838 ? 80.208 96.740 71.434 1.00 73.61 838 ALA B C 1
ATOM 20505 O O . ALA B 2 838 ? 79.736 97.817 71.075 1.00 73.61 838 ALA B O 1
ATOM 20512 N N . LEU B 2 839 ? 81.370 96.293 70.945 1.00 72.10 839 LEU B N 1
ATOM 20513 C CA . LEU B 2 839 ? 82.091 96.920 69.824 1.00 72.10 839 LEU B CA 1
ATOM 20514 C C . LEU B 2 839 ? 81.521 96.586 68.434 1.00 72.10 839 LEU B C 1
ATOM 20515 O O . LEU B 2 839 ? 81.738 97.334 67.488 1.00 72.10 839 LEU B O 1
ATOM 20531 N N . PHE B 2 840 ? 80.814 95.472 68.294 1.00 76.95 840 PHE B N 1
ATOM 20532 C CA . PHE B 2 840 ? 80.401 94.871 67.027 1.00 76.95 840 PHE B CA 1
ATOM 20533 C C . PHE B 2 840 ? 78.892 94.604 67.032 1.00 76.95 840 PHE B C 1
ATOM 20534 O O . PHE B 2 840 ? 78.436 93.466 66.992 1.00 76.95 840 PHE B O 1
ATOM 20551 N N . GLN B 2 841 ? 78.087 95.656 67.161 1.00 80.47 841 GLN B N 1
ATOM 20552 C CA . GLN B 2 841 ? 76.639 95.544 67.408 1.00 80.47 841 GLN B CA 1
ATOM 20553 C C . GLN B 2 841 ? 75.831 95.061 66.195 1.00 80.47 841 GLN B C 1
ATOM 20554 O O . GLN B 2 841 ? 74.715 94.578 66.346 1.00 80.47 841 GLN B O 1
ATOM 20568 N N . ASN B 2 842 ? 76.413 95.137 64.998 1.00 86.69 842 ASN B N 1
ATOM 20569 C CA . ASN B 2 842 ? 75.928 94.497 63.774 1.00 86.69 842 ASN B CA 1
ATOM 20570 C C . ASN B 2 842 ? 76.546 93.099 63.510 1.00 86.69 842 ASN B C 1
ATOM 20571 O O . ASN B 2 842 ? 76.235 92.479 62.495 1.00 86.69 842 ASN B O 1
ATOM 20582 N N . GLY B 2 843 ? 77.411 92.583 64.392 1.00 85.09 843 GLY B N 1
ATOM 20583 C CA . GLY B 2 843 ? 78.141 91.317 64.241 1.00 85.09 843 GLY B CA 1
ATOM 20584 C C . GLY B 2 843 ? 79.583 91.453 63.731 1.00 85.09 843 GLY B C 1
ATOM 20585 O O . GLY B 2 843 ? 80.023 92.512 63.286 1.00 85.09 843 GLY B O 1
ATOM 20589 N N . PHE B 2 844 ? 80.342 90.360 63.817 1.00 83.10 844 PHE B N 1
ATOM 20590 C CA . PHE B 2 844 ? 81.784 90.294 63.524 1.00 83.10 844 PHE B CA 1
ATOM 20591 C C . PHE B 2 844 ? 82.153 90.129 62.038 1.00 83.10 844 PHE B C 1
ATOM 20592 O O . PHE B 2 844 ? 83.331 90.057 61.692 1.00 83.10 844 PHE B O 1
ATOM 20609 N N . THR B 2 845 ? 81.180 90.027 61.138 1.00 87.06 845 THR B N 1
ATOM 20610 C CA . THR B 2 845 ? 81.414 89.772 59.709 1.00 87.06 845 THR B CA 1
ATOM 20611 C C . THR B 2 845 ? 82.076 90.958 58.994 1.00 87.06 845 THR B C 1
ATOM 20612 O O . THR B 2 845 ? 81.932 92.115 59.392 1.00 87.06 845 THR B O 1
ATOM 20623 N N . ASP B 2 846 ? 82.841 90.683 57.929 1.00 90.48 846 ASP B N 1
ATOM 20624 C CA . ASP B 2 846 ? 83.703 91.688 57.281 1.00 90.48 846 ASP B CA 1
ATOM 20625 C C . ASP B 2 846 ? 82.931 92.863 56.655 1.00 90.48 846 ASP B C 1
ATOM 20626 O O . ASP B 2 846 ? 83.427 93.986 56.623 1.00 90.48 846 ASP B O 1
ATOM 20635 N N . ASP B 2 847 ? 81.706 92.626 56.183 1.00 92.91 847 ASP B N 1
ATOM 20636 C CA . ASP B 2 847 ? 80.821 93.653 55.636 1.00 92.91 847 ASP B CA 1
ATOM 20637 C C . ASP B 2 847 ? 80.325 94.654 56.696 1.00 92.91 847 ASP B C 1
ATOM 20638 O O . ASP B 2 847 ? 79.840 95.726 56.337 1.00 92.91 847 ASP B O 1
ATOM 20647 N N . LYS B 2 848 ? 80.466 94.358 57.993 1.00 92.14 848 LYS B N 1
ATOM 20648 C CA . LYS B 2 848 ? 80.022 95.206 59.109 1.00 92.14 848 LYS B CA 1
ATOM 20649 C C . LYS B 2 848 ? 81.161 95.948 59.817 1.00 92.14 848 LYS B C 1
ATOM 20650 O O . LYS B 2 848 ? 80.965 96.473 60.909 1.00 92.14 848 LYS B O 1
ATOM 20669 N N . ILE B 2 849 ? 82.338 96.061 59.201 1.00 88.26 849 ILE B N 1
ATOM 20670 C CA . ILE B 2 849 ? 83.316 97.085 59.590 1.00 88.26 849 ILE B CA 1
ATOM 20671 C C . ILE B 2 849 ? 82.699 98.462 59.282 1.00 88.26 849 ILE B C 1
ATOM 20672 O O . ILE B 2 849 ? 82.281 98.679 58.142 1.00 88.26 849 ILE B O 1
ATOM 20688 N N . PRO B 2 850 ? 82.610 99.398 60.244 1.00 85.49 850 PRO B N 1
ATOM 20689 C CA . PRO B 2 850 ? 82.133 100.749 59.968 1.00 85.49 850 PRO B CA 1
ATOM 20690 C C . PRO B 2 850 ? 83.130 101.486 59.072 1.00 85.49 850 PRO B C 1
ATOM 20691 O O . PRO B 2 850 ? 84.340 101.341 59.240 1.00 85.49 850 PRO B O 1
ATOM 20702 N N . SER B 2 851 ? 82.674 102.279 58.105 1.00 87.95 851 SER B N 1
ATOM 20703 C CA . SER B 2 851 ? 83.527 102.784 57.013 1.00 87.95 851 SER B CA 1
ATOM 20704 C C . SER B 2 851 ? 84.708 103.661 57.461 1.00 87.95 851 SER B C 1
ATOM 20705 O O . SER B 2 851 ? 85.688 103.796 56.737 1.00 87.95 851 SER B O 1
ATOM 20713 N N . GLU B 2 852 ? 84.678 104.185 58.680 1.00 85.12 852 GLU B N 1
ATOM 20714 C CA . GLU B 2 852 ? 85.786 104.848 59.375 1.00 85.12 852 GLU B CA 1
ATOM 20715 C C . GLU B 2 852 ? 87.074 104.003 59.457 1.00 85.12 852 GLU B C 1
ATOM 20716 O O . GLU B 2 852 ? 88.170 104.556 59.369 1.00 85.12 852 GLU B O 1
ATOM 20728 N N . PHE B 2 853 ? 86.966 102.679 59.604 1.00 77.30 853 PHE B N 1
ATOM 20729 C CA . PHE B 2 853 ? 88.104 101.775 59.811 1.00 77.30 853 PHE B CA 1
ATOM 20730 C C . PHE B 2 853 ? 88.586 101.035 58.559 1.00 77.30 853 PHE B C 1
ATOM 20731 O O . PHE B 2 853 ? 89.552 100.270 58.641 1.00 77.30 853 PHE B O 1
ATOM 20748 N N . LYS B 2 854 ? 87.988 101.274 57.389 1.00 85.08 854 LYS B N 1
ATOM 20749 C CA . LYS B 2 854 ? 88.537 100.824 56.100 1.00 85.08 854 LYS B CA 1
ATOM 20750 C C . LYS B 2 854 ? 89.839 101.565 55.759 1.00 85.08 854 LYS B C 1
ATOM 20751 O O . LYS B 2 854 ? 90.194 102.540 56.407 1.00 85.08 854 LYS B O 1
ATOM 20770 N N . PHE B 2 855 ? 90.563 101.102 54.752 1.00 89.52 855 PHE B N 1
ATOM 20771 C CA . PHE B 2 855 ? 91.801 101.704 54.253 1.00 89.52 855 PHE B CA 1
ATOM 20772 C C . PHE B 2 855 ? 91.719 101.987 52.747 1.00 89.52 855 PHE B C 1
ATOM 20773 O O . PHE B 2 855 ? 91.011 101.294 52.017 1.00 89.52 855 PHE B O 1
ATOM 20790 N N . ASN B 2 856 ? 92.513 102.960 52.283 1.00 98.78 856 ASN B N 1
ATOM 20791 C CA . ASN B 2 856 ? 92.784 103.334 50.885 1.00 98.78 856 ASN B CA 1
ATOM 20792 C C . ASN B 2 856 ? 91.591 103.868 50.069 1.00 98.78 856 ASN B C 1
ATOM 20793 O O . ASN B 2 856 ? 91.738 104.913 49.432 1.00 98.78 856 ASN B O 1
ATOM 20804 N N . ASN B 2 857 ? 90.417 103.225 50.082 1.00 106.12 857 ASN B N 1
ATOM 20805 C CA . ASN B 2 857 ? 89.205 103.808 49.493 1.00 106.12 857 ASN B CA 1
ATOM 20806 C C . ASN B 2 857 ? 88.645 104.927 50.389 1.00 106.12 857 ASN B C 1
ATOM 20807 O O . ASN B 2 857 ? 88.216 105.961 49.886 1.00 106.12 857 ASN B O 1
ATOM 20818 N N . GLY B 2 858 ? 88.743 104.765 51.713 1.00 107.69 858 GLY B N 1
ATOM 20819 C CA . GLY B 2 858 ? 88.678 105.846 52.693 1.00 107.69 858 GLY B CA 1
ATOM 20820 C C . GLY B 2 858 ? 90.079 106.257 53.140 1.00 107.69 858 GLY B C 1
ATOM 20821 O O . GLY B 2 858 ? 90.754 105.504 53.829 1.00 107.69 858 GLY B O 1
ATOM 20825 N N . THR B 2 859 ? 90.528 107.441 52.740 1.00 110.34 859 THR B N 1
ATOM 20826 C CA . THR B 2 859 ? 91.797 108.055 53.172 1.00 110.34 859 THR B CA 1
ATOM 20827 C C . THR B 2 859 ? 91.638 109.024 54.352 1.00 110.34 859 THR B C 1
ATOM 20828 O O . THR B 2 859 ? 92.641 109.413 54.948 1.00 110.34 859 THR B O 1
ATOM 20839 N N . GLN B 2 860 ? 90.410 109.403 54.719 1.00 111.64 860 GLN B N 1
ATOM 20840 C CA . GLN B 2 860 ? 90.104 110.107 55.968 1.00 111.64 860 GLN B CA 1
ATOM 20841 C C . GLN B 2 860 ? 89.334 109.197 56.927 1.00 111.64 860 GLN B C 1
ATOM 20842 O O . GLN B 2 860 ? 88.372 108.532 56.539 1.00 111.64 860 GLN B O 1
ATOM 20856 N N . ASN B 2 861 ? 89.781 109.162 58.181 1.00 97.18 861 ASN B N 1
ATOM 20857 C CA . ASN B 2 861 ? 89.392 108.156 59.161 1.00 97.18 861 ASN B CA 1
ATOM 20858 C C . ASN B 2 861 ? 89.072 108.795 60.515 1.00 97.18 861 ASN B C 1
ATOM 20859 O O . ASN B 2 861 ? 87.949 109.263 60.706 1.00 97.18 861 ASN B O 1
#

Nearest PDB structures (foldseek):
  7adk-assembly1_A  TM=1.002E+00  e=0.000E+00  Mycoplasma mycoides subsp. capri
  6hb0-assembly2_B  TM=4.645E-01  e=3.441E+00  Mycolicibacterium smegmatis MC2 155
  4dct-assembly1_A  TM=4.038E-01  e=4.062E+00  Bacillus subtilis
  7adk-assembly1_B  TM=1.001E+00  e=0.000E+00  Mycoplasma mycoides subsp. capri
  1p3e-assembly1_A  TM=5.012E-01  e=2.036E-01  Bacillus intermedius

Foldseek 3Di:
DFAWDDFLVDIWTFDKADFDFFDFDVVCVVLLLFQNPDHDFQQPAIFTAFIDDDLVVLLSLQVCLQQVRDDPSHQQHLCRHDLNVVLLVQVVDPDDLVCLVVNVVVCPPPPVPVVVPSVQQEVQQLPPLVHLLVFFAPCNVVCVPCVVVDDDVSSVSSNSSSGGDSVQASAADDVQVVVVRSQWGARSNFWGAHNPSYIDGPDTHHDPSNDSQQVSLQCCQQPLDDLHDRGSAFDFQVCVVVVHHPQKDKDWPFVVVCVVVVDDPPQQKTKMKIAGNDADPPDPPDGMFIEITQACVGPNSVVCLLVVLQVCVVVPPDGQEYEYEAACVNHLPDDCQSNLVSHALEHAEYEYEYEPVNLDQPHAQQPGQAHRSYDAAKYQDDQADQSHEDALNSCSHYNHYDPGQADDDPPDDPPDGGMGGHFYLEHEDAQVQCPPVDCVSVQSSQCSLQPSNVLHQNSQGDPGQDPRSSFASARTHGNQHYAHQRHQPDQAQAPHAQDDVDDPRYDGAAHQEYEHEDDDLEQEDELCQLRRPACRHFHRDDPDPDGGAYHYPPLSNLAYHEYDDADDHDPSSVRSLVCVCVRYDSNVVQVEYEYAPYYDCPDDHYDNHDRDD/DCVLQPDPVSVVVLLVDFLLVVLVSQLVVLLVVQVVPVFDDPDDDDPPDCVLVVLCVVFHDHQVSLRGLWQFFRADCPVYFFTDGDFPDTGDFADPALPPVPPCVLQLFFFFFAFLDCCQPLFAQALWLFFFKKWKQLADPPVPLVVLVVVQCVQPVDDPVLLQVQAVVPCVLVVVVPVVVVVVVVVVPPPPPPPDPPVVVVVCVCPVCVVVVVVLRPPSPRQSHYQFDDDDPDPDSDGDDDTDSVVVVVVRVVSRVDSDDMDILTFTWTWAWFFDDDPLPFTFKTKIKFWQVSQLSPDQSTFKMKTKGFASVDDHLDGAFWRLAGQRIKMKMKGWDPPATPCVFKDWQAHQWQFLPDPLLACLVRHDPCCVVCPQAAAGATMTMMMGGRVVRLPPRTMDMWMDGSRDTCRVVDDRDRRVVSCRRSSNQSPDPLHAAADLAACPDPVNVLLQPDSSDDDPVDPVVPVLLRRKAKWWLHKWAQQQPVPVDDPPPCVSCPCRRPPITIRGTQADNVSNNQSDPDPPDDRPDDCSRSVGHHHAAQMSSQDDRSSRGFKHWCVSHPQADPNDFDWDQDPPPDGIHGHTYGAIKGKRRNHARPHYHQGIFTAIDSNHTAWGWHAGDSNRSIGMTHGQFHLKADSSCSSNSDTRFGAHQAQGDGPSTPRCRHVLNSVCVVPPPTAMPVRRVHSDNVRDDPSNHHDVDPHD

Sequence (1317 aa):
RKQTITIAGIEVEAEIEGPPGFVTHQRDKDRKISNPTKPYQNHTVNKILSVKVTDKLKEQVAKDALSGGNGYDEGVGLFNNSIFNVFKEEFNSGKELNDILSSLESVARQNSGAFQNTLERYKKMLDSNNVINFLKSEAQKEYPKLKSKFQTKNQEYIWLIANLDQSKFTKIASTSEKYLEKGLTISPRSAFINEAGEIDSNGWGPPDEYNTVTSRLRRDNSEYRVFDYDEYYSRSSDRIANGTYPGWVKEDVSEPYSKKYNFKASDGIRFSKLERINPNPAKGKLNSGLVLDLDVSNDEAYRRSKELIEKLQKDGEQITSYRIKNMGEKNSDQAFKDILGALPKDIQQLELFFSDKATNTASLIALENKNIKELSLYTSGNSLKKAWSYNPLALRNTTWINTIDYNVSAEYSSHDKITTRITFNTLAFDQEDFSNGSYERINDGLRMVYYARNNEPFFQGGHGPGLEPDKKLGQNSYPTGLDFSRVTGIKSLKGLRFDDDLDTSNEPRKITELTLYNNESYFEISSDELNEANLQHLSTGEGNPEKPKIHFSNGNNTTSIRISGKTLLSDEGRRNLDKYFEYNESLRNSGKQIQIPNGSDELKKQLEGWGYKDFAYFGGTSGYDEYTKKDQKSRFDYDNERYMTRLKSQFGNSSNSINLKEYRGLETKQENIKKFDDQAAISNFDTYYNAALKGFTLPVYGSDGKVSGLKIYEGAEIGKGPSVVDSLGRNEKAKTVGLARTLPNEEYKTSAIQTFQTNFTIYKDYEKEIEEAEDNIKLFDSWNEQQIQSYISAQLTQLRLNYEDEVSQIDREISQTQPDKTTILSNLNQKKSKIESEYQKELSTISKLNKDSLKEWQRKEIEKYNEKKKEKTFQISESGTMWIMDYLDENAGKNPTKFYFGTNSHVAKGIKDGMVSFSLTRLNSEVKVGQTFKLNGHDSNFTKFTFSPINGNKLEDAVTAIFHATDFINENSSPLKLLDSEQKSKYNGAGIFADFAIVEVDFAKLLDKGKYSYSVWSASNDITNQYETEQNKLISKITNNYSESDKKVKFFSDSLLNEQTYAKFDRPLDFDPKKEDELKKYNDLDSLYIVGYPTAYKDFYLDQYEDEKQLKNKKYDFSLWINSEYKFYNKLINKEGSTNSFKEYETGKGNFFSYQIGYRSFIDKPGLTDAFITVNKVGKKLYSLKDKNKNEVKKYFNYGLEILPRFYAPAGGASGSSVRTKDNKLLAVYHASNETARTGLAVAFRSDGYDYKNLFGDYKLGQYDLIYGGGKDQQKEKSYREVMNKMYSGKKSALFQNGFTDDKIPSEFKFNNGTQN

Secondary structure (DSSP, 8-state):
--EEEEEESEEEEEEEEPPPP----HHHHHTT-S-SSS---S--S-EEEEE---HHHHHHHHHHHHH--SSTTTTEETTEEHHHHHHHHHHTSSS-GGGHHHHHHHHHSS-TTTTTTSTHHHHHHHS-TTTGGGGSGGGGTTHHHHGGG-SSHHHHHHHHHTT--GGG---B-HHHHHHHHTTPEEPTTTEEE-TTS-EEES-EE--GGG-HHHHHHHHIIIIISSS--SS-PPPPHHHHHHT--TTEEEEE-HHHHHHHTT--GGGSEEEEEEEESS--TTSTT-SEEEEEEEETTSHHHHHHHHHHHHHHHHHT---SEEEEEEETSS-TT---HHHHTTS-SEESEEEEEE-TTT--------SSSEE-S-EEEEESS-TT-S--EE-GGGGTTBS-B--------TTSPSSS---EEPP--EEE--GGG-SSS--HHHHHHHHIIIIISTTSGGGGTTS---S-TTT-GGGS----EEE-TT-TT--SSTT---S-S--TTSPPP-BSEEEE---SSSEEE-TTGGGS--TTBS-S-TT-SSPPEEEESS--TTS-EEE-SSPPP-HHHHHHHHHHHHS-HHHHTT--EEE-SSS---SSS-B------/--GGGTSHHHHHHHHHS-HHHHHHHHHHHHHHHHHTS----SS---SS-THHHHHTTSS---HHHHHHHSS------TTS--B----S-------TTS---SS-GGG-SPP-SB---TTTTTTTTTTTS--EEEEE-S--THHHHHHHHHHHHHHHSS-HHHHHHTTTSS-HHHHHHHHHHHHHHHHHTTT-SSS--GGGTTTHHHHHHHHHHHHHHH--SS--S-S-----SSS---------HHHHHHHHHHHTTS-----EEEEE-EEEEEEESSTTSS--EEEEEE-HHHHTT--TT--EEEEEEE-TT--TT-BPPPTTT-TTEEEEEEEE-TT--GGGTEEEEE--BSTT-STTS-SGGGBSSGGGTS-S-EEE-S-EEEEEEGGGTS-TTTEEEEEEETTEE-TTTS--SHHHHHHHHTTTTTT-S---EE--S-TTSHHHHTTT---S---TTSSTTTTTTTS--BB-----BBGGG-TTS-TT-HHHHHT-STT-B----SS-GGGTTT----TT---SS-HHHHSS-B-B---SSS--STTSTTEEEHHHHHS--SSS-EEEE-STTPPEEEEEE-SEEE-BTT----SB-TTEEEEETTTEEEEEEEEEETTTTEEEEEESEEE--B-TTTTTT-B--EEETTT---TTS-SS-SHHHHHHHHSTT-EESS-TT-SSGGGS-GGG--SS----

B-factor: mean 83.81, std 27.41, range [50.59, 219.66]